Protein AF-0000000072555879 (afdb_homodimer)

Radius of gyration: 34.93 Å; Cα contacts (8 Å, |Δi|>4): 2465; chains: 2; bounding box: 79×106×118 Å

InterPro domains:
  IPR001466 Beta-lactamase-related [PF00144] (49-403)
  IPR012338 Beta-lactamase/transpeptidase-like [G3DSA:3.40.710.10] (32-412)
  IPR012338 Beta-lactamase/transpeptidase-like [SSF56601] (40-394)
  IPR050491 Beta-lactamase AmpC-like [PTHR46825] (32-427)

Secondary structure (DSSP, 8-state):
---------------------PPPPPPPPHHHHHHHHHHHHTHHHHHHHHHHHT-SEEEEEEEETTEEEEEEEEE-SBTTTTBPP-TT-BEE-GGGHHHHHHHHHHHHHHTTS--TTS-GGGT-TT---SS-GGGGGT--HHHHHTT-S-B---GGGTB-GGG-BSS-GGGHHHHHHHPPBSS-TTSS----HHHHHHHHHHHHHHHTS-HHHHHIIIIIHHHT-TT-BS-GGGS-TT-BPPPEEE-SSTT--EEE-------TTSTTHHHH--EE-HHHHHHHHHHHHGGG--SSSPPSSTTHHHHTS--EEEEE-SS-EEEE-SSSEEEESSEE--TTSSHHHH-SSPPEE-TTSPP-EEEEEEEEETTEEEEEEEEGGGTEEEEEEESEEBSB-HHHHHHHHHHHHHH----SSS--------HHHHHHHHHHHHHHHHHHHHHHHTT-BTTSPPPPGGGT-EEEEETTSS-EEEEEEE--SSS--EEEEEETT-GGG-EEEEEEETTEEE----HHHHHHTT--S--GGGGEEEEEEE-TTS-EEEEEE---TTSSS-EEEEE---/-----------------------PPPPPPHHHHHHHHHHHHTHHHHHHHHHHHT-SEEEEEEEETTEEEEEEEEE-SBTTTTBPP-TT-BEE-GGGHHHHHHHHHHHHHHTTS--TTS-GGGT-TT---SS-GGGGGT--HHHHHTT-S-B---GGGTB-GGG-BSS-GGGHHHHHHHPPBSS-TTSS----HHHHHHHHHHHHHHHTS-HHHHHIIIIIHHHT-TT-BS-GGGS-TT-BPPPEEEPSSTT--EEE-------TTSTTHHHH--EE-HHHHHHHHHHHHGGG--SSSPPSSTTHHHHTS--EEEEE-SS-EEEE-SSSEEEESSEE--TTSSHHHH-SSPPEE-TTSPP-EEEEEEEEETTEEEEEEEEGGGTEEEEEEESEEBSB-HHHHHHHHHHHHHH----SSS--------HHHHHHHHHHHHHHHHHHHHHHHTT-BTTSPPPPGGGT-EEEEETTSS-EEEEEEE--SSS--EEEEEETT-GGG-EEEEEEETTEEE----HHHHHHTT--S--GGGGEEEEEEE-TTS-EEEEEE---TTSSS-EEEEE---

Structure (mmCIF, N/CA/C/O backbone):
data_AF-0000000072555879-model_v1
#
loop_
_entity.id
_entity.type
_entity.pdbx_description
1 polymer 'Predicted protein'
#
loop_
_atom_site.group_PDB
_atom_site.id
_atom_site.type_symbol
_atom_site.label_atom_id
_atom_site.label_alt_id
_atom_site.label_comp_id
_atom_site.label_asym_id
_atom_site.label_entity_id
_atom_site.label_seq_id
_atom_site.pdbx_PDB_ins_code
_atom_site.Cartn_x
_atom_site.Cartn_y
_atom_site.Cartn_z
_atom_site.occupancy
_atom_site.B_iso_or_equiv
_atom_site.auth_seq_id
_atom_site.auth_comp_id
_atom_site.auth_asym_id
_atom_site.auth_atom_id
_atom_site.pdbx_PDB_model_num
ATOM 1 N N . MET A 1 1 ? -1.188 52.125 -61.938 1 17.84 1 MET A N 1
ATOM 2 C CA . MET A 1 1 ? -2.295 52.781 -61.25 1 17.84 1 MET A CA 1
ATOM 3 C C . MET A 1 1 ? -2.75 51.938 -60.062 1 17.84 1 MET A C 1
ATOM 5 O O . MET A 1 1 ? -3.596 52.406 -59.281 1 17.84 1 MET A O 1
ATOM 9 N N . LEU A 1 2 ? -2.625 50.625 -60 1 20.75 2 LEU A N 1
ATOM 10 C CA . LEU A 1 2 ? -3.688 49.75 -59.5 1 20.75 2 LEU A CA 1
ATOM 11 C C . LEU A 1 2 ? -3.865 49.906 -58 1 20.75 2 LEU A C 1
ATOM 13 O O . LEU A 1 2 ? -2.951 49.594 -57.25 1 20.75 2 LEU A O 1
ATOM 17 N N . LEU A 1 3 ? -4.812 50.75 -57.688 1 19.06 3 LEU A N 1
ATOM 18 C CA . LEU A 1 3 ? -5.301 51.375 -56.469 1 19.06 3 LEU A CA 1
ATOM 19 C C . LEU A 1 3 ? -5.668 50.344 -55.438 1 19.06 3 LEU A C 1
ATOM 21 O O . LEU A 1 3 ? -5.82 49.156 -55.75 1 19.06 3 LEU A O 1
ATOM 25 N N . SER A 1 4 ? -6.668 50.656 -54.438 1 18.75 4 SER A N 1
ATOM 26 C CA . SER A 1 4 ? -6.957 50.938 -53.031 1 18.75 4 SER A CA 1
ATOM 27 C C . SER A 1 4 ? -7.91 49.875 -52.438 1 18.75 4 SER A C 1
ATOM 29 O O . SER A 1 4 ? -8.297 49.969 -51.281 1 18.75 4 SER A O 1
ATOM 31 N N . SER A 1 5 ? -8.641 49.094 -53.219 1 19.55 5 SER A N 1
ATOM 32 C CA . SER A 1 5 ? -10.023 48.844 -52.812 1 19.55 5 SER A CA 1
ATOM 33 C C . SER A 1 5 ? -10.086 47.969 -51.562 1 19.55 5 SER A C 1
ATOM 35 O O . SER A 1 5 ? -9.664 46.812 -51.594 1 19.55 5 SER A O 1
ATOM 37 N N . VAL A 1 6 ? -9.977 48.656 -50.344 1 21.66 6 VAL A N 1
ATOM 38 C CA . VAL A 1 6 ? -9.914 48.156 -48.969 1 21.66 6 VAL A CA 1
ATOM 39 C C . VAL A 1 6 ? -11.258 47.562 -48.594 1 21.66 6 VAL A C 1
ATOM 41 O O . VAL A 1 6 ? -12.281 48.25 -48.594 1 21.66 6 VAL A O 1
ATOM 44 N N . PHE A 1 7 ? -11.57 46.25 -49 1 20.53 7 PHE A N 1
ATOM 45 C CA . PHE A 1 7 ? -12.82 45.5 -48.938 1 20.53 7 PHE A CA 1
ATOM 46 C C . PHE A 1 7 ? -13.406 45.5 -47.531 1 20.53 7 PHE A C 1
ATOM 48 O O . PHE A 1 7 ? -12.719 45.156 -46.562 1 20.53 7 PHE A O 1
ATOM 55 N N . SER A 1 8 ? -14.398 46.344 -47.188 1 19.05 8 SER A N 1
ATOM 56 C CA . SER A 1 8 ? -15.156 46.656 -46 1 19.05 8 SER A CA 1
ATOM 57 C C . SER A 1 8 ? -16 45.469 -45.531 1 19.05 8 SER A C 1
ATOM 59 O O . SER A 1 8 ? -17.078 45.219 -46.094 1 19.05 8 SER A O 1
ATOM 61 N N . LEU A 1 9 ? -15.555 44.281 -45.5 1 21.89 9 LEU A N 1
ATOM 62 C CA . LEU A 1 9 ? -16.5 43.188 -45.25 1 21.89 9 LEU A CA 1
ATOM 63 C C . LEU A 1 9 ? -17.25 43.406 -43.938 1 21.89 9 LEU A C 1
ATOM 65 O O . LEU A 1 9 ? -16.625 43.469 -42.875 1 21.89 9 LEU A O 1
ATOM 69 N N . LEU A 1 10 ? -18.375 44.094 -43.969 1 21.25 10 LEU A N 1
ATOM 70 C CA . LEU A 1 10 ? -19.359 44.406 -42.906 1 21.25 10 LEU A CA 1
ATOM 71 C C . LEU A 1 10 ? -19.844 43.125 -42.219 1 21.25 10 LEU A C 1
ATOM 73 O O . LEU A 1 10 ? -20.328 42.219 -42.875 1 21.25 10 LEU A O 1
ATOM 77 N N . ALA A 1 11 ? -19.469 42.812 -40.969 1 25.5 11 ALA A N 1
ATOM 78 C CA . ALA A 1 11 ? -19.688 41.75 -40 1 25.5 11 ALA A CA 1
ATOM 79 C C . ALA A 1 11 ? -21.141 41.719 -39.531 1 25.5 11 ALA A C 1
ATOM 81 O O . ALA A 1 11 ? -21.594 42.625 -38.812 1 25.5 11 ALA A O 1
ATOM 82 N N . ALA A 1 12 ? -22.062 41.375 -40.406 1 24.34 12 ALA A N 1
ATOM 83 C CA . ALA A 1 12 ? -23.453 41.375 -39.969 1 24.34 12 ALA A CA 1
ATOM 84 C C . ALA A 1 12 ? -23.609 40.594 -38.656 1 24.34 12 ALA A C 1
ATOM 86 O O . ALA A 1 12 ? -23.188 39.438 -38.562 1 24.34 12 ALA A O 1
ATOM 87 N N . ALA A 1 13 ? -23.875 41.25 -37.562 1 27.56 13 ALA A N 1
ATOM 88 C CA . ALA A 1 13 ? -24.141 40.938 -36.188 1 27.56 13 ALA A CA 1
ATOM 89 C C . ALA A 1 13 ? -25.406 40.094 -36.062 1 27.56 13 ALA A C 1
ATOM 91 O O . ALA A 1 13 ? -26.531 40.594 -36.188 1 27.56 13 ALA A O 1
ATOM 92 N N . GLN A 1 14 ? -25.422 38.906 -36.719 1 25.31 14 GLN A N 1
ATOM 93 C CA . GLN A 1 14 ? -26.688 38.219 -36.562 1 25.31 14 GLN A CA 1
ATOM 94 C C . GLN A 1 14 ? -27.109 38.094 -35.125 1 25.31 14 GLN A C 1
ATOM 96 O O . GLN A 1 14 ? -26.297 37.781 -34.25 1 25.31 14 GLN A O 1
ATOM 101 N N . GLN A 1 15 ? -28.062 38.75 -34.75 1 21.88 15 GLN A N 1
ATOM 102 C CA . GLN A 1 15 ? -28.734 38.812 -33.469 1 21.88 15 GLN A CA 1
ATOM 103 C C . GLN A 1 15 ? -29.094 37.406 -32.969 1 21.88 15 GLN A C 1
ATOM 105 O O . GLN A 1 15 ? -29.844 36.688 -33.625 1 21.88 15 GLN A O 1
ATOM 110 N N . ILE A 1 16 ? -28.234 36.719 -32.375 1 28.53 16 ILE A N 1
ATOM 111 C CA . ILE A 1 16 ? -28.516 35.375 -31.844 1 28.53 16 ILE A CA 1
ATOM 112 C C . ILE A 1 16 ? -29.719 35.438 -30.891 1 28.53 16 ILE A C 1
ATOM 114 O O . ILE A 1 16 ? -29.719 36.219 -29.938 1 28.53 16 ILE A O 1
ATOM 118 N N . PRO A 1 17 ? -30.812 35 -31.375 1 29.86 17 PRO A N 1
ATOM 119 C CA . PRO A 1 17 ? -32 35.094 -30.516 1 29.86 17 PRO A CA 1
ATOM 120 C C . PRO A 1 17 ? -31.734 34.625 -29.078 1 29.86 17 PRO A C 1
ATOM 122 O O . PRO A 1 17 ? -30.828 33.812 -28.859 1 29.86 17 PRO A O 1
ATOM 125 N N . LEU A 1 18 ? -32.188 35.281 -28.047 1 29.58 18 LEU A N 1
ATOM 126 C CA . LEU A 1 18 ? -32.125 35.062 -26.609 1 29.58 18 LEU A CA 1
ATOM 127 C C . LEU A 1 18 ? -32.625 33.656 -26.266 1 29.58 18 LEU A C 1
ATOM 129 O O . LEU A 1 18 ? -33.688 33.25 -26.719 1 29.58 18 LEU A O 1
ATOM 133 N N . PRO A 1 19 ? -31.797 32.688 -26.078 1 31.92 19 PRO A N 1
ATOM 134 C CA . PRO A 1 19 ? -32.406 31.359 -25.875 1 31.92 19 PRO A CA 1
ATOM 135 C C . PRO A 1 19 ? -33.531 31.391 -24.828 1 31.92 19 PRO A C 1
ATOM 137 O O . PRO A 1 19 ? -33.562 32.25 -23.969 1 31.92 19 PRO A O 1
ATOM 140 N N . PRO A 1 20 ? -34.562 30.719 -25.141 1 35.12 20 PRO A N 1
ATOM 141 C CA . PRO A 1 20 ? -35.75 30.766 -24.281 1 35.12 20 PRO A CA 1
ATOM 142 C C . PRO A 1 20 ? -35.438 30.562 -22.797 1 35.12 20 PRO A C 1
ATOM 144 O O . PRO A 1 20 ? -34.375 30.016 -22.484 1 35.12 20 PRO A O 1
ATOM 147 N N . HIS A 1 21 ? -36.156 31.172 -21.891 1 32.62 21 HIS A N 1
ATOM 148 C CA . HIS A 1 21 ? -36.094 3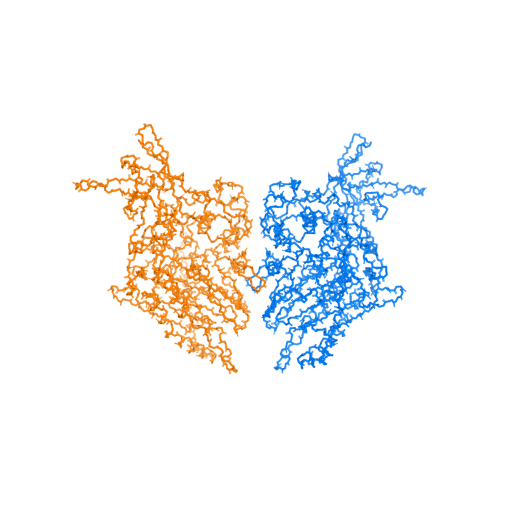1.156 -20.422 1 32.62 21 HIS A CA 1
ATOM 149 C C . HIS A 1 21 ? -35.969 29.734 -19.891 1 32.62 21 HIS A C 1
ATOM 151 O O . HIS A 1 21 ? -36.656 28.828 -20.328 1 32.62 21 HIS A O 1
ATOM 157 N N . PRO A 1 22 ? -34.812 29.359 -19.469 1 34.16 22 PRO A N 1
ATOM 158 C CA . PRO A 1 22 ? -34.719 27.953 -19.062 1 34.16 22 PRO A CA 1
ATOM 159 C C . PRO A 1 22 ? -35.844 27.516 -18.141 1 34.16 22 PRO A C 1
ATOM 161 O O . PRO A 1 22 ? -36.438 28.328 -17.422 1 34.16 22 PRO A O 1
ATOM 164 N N . PRO A 1 23 ? -36.5 26.422 -18.453 1 38.91 23 PRO A N 1
ATOM 165 C CA . PRO A 1 23 ? -37.688 26.062 -17.656 1 38.91 23 PRO A CA 1
ATOM 166 C C . PRO A 1 23 ? -37.438 26.125 -16.156 1 38.91 23 PRO A C 1
ATOM 168 O O . PRO A 1 23 ? -36.281 26.062 -15.719 1 38.91 23 PRO A O 1
ATOM 171 N N . PRO A 1 24 ? -38.406 26.453 -15.312 1 35.84 24 PRO A N 1
ATOM 172 C CA . PRO A 1 24 ? -38.281 26.578 -13.859 1 35.84 24 PRO A CA 1
ATOM 173 C C . PRO A 1 24 ? -37.562 25.375 -13.234 1 35.84 24 PRO A C 1
ATOM 175 O O . PRO A 1 24 ? -37.562 24.281 -13.797 1 35.84 24 PRO A O 1
ATOM 178 N N . PRO A 1 25 ? -36.625 25.594 -12.32 1 36.44 25 PRO A N 1
ATOM 179 C CA . PRO A 1 25 ? -35.844 24.516 -11.719 1 36.44 25 PRO A CA 1
ATOM 180 C C . PRO A 1 25 ? -36.75 23.344 -11.266 1 36.44 25 PRO A C 1
ATOM 182 O O . PRO A 1 25 ? -37.844 23.562 -10.797 1 36.44 25 PRO A O 1
ATOM 185 N N . GLU A 1 26 ? -36.531 22.219 -11.812 1 40 26 GLU A N 1
ATOM 186 C CA . GLU A 1 26 ? -37.312 21.031 -11.453 1 40 26 GLU A CA 1
ATOM 187 C C . GLU A 1 26 ? -37.375 20.859 -9.938 1 40 26 GLU A C 1
ATOM 189 O O . GLU A 1 26 ? -36.438 21.219 -9.219 1 40 26 GLU A O 1
ATOM 194 N N . PRO A 1 27 ? -38.469 20.562 -9.25 1 38.12 27 PRO A N 1
ATOM 195 C CA . PRO A 1 27 ? -38.625 20.344 -7.812 1 38.12 27 PRO A CA 1
ATOM 196 C C . PRO A 1 27 ? -37.625 19.344 -7.242 1 38.12 27 PRO A C 1
ATOM 198 O O . PRO A 1 27 ? -37.25 18.391 -7.93 1 38.12 27 PRO A O 1
ATOM 201 N N . VAL A 1 28 ? -36.875 19.625 -6.125 1 46.84 28 VAL A N 1
ATOM 202 C CA . VAL A 1 28 ? -35.969 18.781 -5.359 1 46.84 28 VAL A CA 1
ATOM 203 C C . VAL A 1 28 ? -36.594 17.422 -5.082 1 46.84 28 VAL A C 1
ATOM 205 O O . VAL A 1 28 ? -37.719 17.359 -4.574 1 46.84 28 VAL A O 1
ATOM 208 N N . PRO A 1 29 ? -36.031 16.375 -5.52 1 52.34 29 PRO A N 1
ATOM 209 C CA . PRO A 1 29 ? -36.656 15.086 -5.211 1 52.34 29 PRO A CA 1
ATOM 210 C C . PRO A 1 29 ? -36.875 14.891 -3.715 1 52.34 29 PRO A C 1
ATOM 212 O O . PRO A 1 29 ? -36.188 15.469 -2.891 1 52.34 29 PRO A O 1
ATOM 215 N N . SER A 1 30 ? -38 14.32 -3.199 1 51.28 30 SER A N 1
ATOM 216 C CA . SER A 1 30 ? -38.5 14.031 -1.856 1 51.28 30 SER A CA 1
ATOM 217 C C . SER A 1 30 ? -37.375 13.539 -0.948 1 51.28 30 SER A C 1
ATOM 219 O O . SER A 1 30 ? -37.312 13.914 0.224 1 51.28 30 SER A O 1
ATOM 221 N N . THR A 1 31 ? -36.375 12.812 -1.426 1 58.66 31 THR A N 1
ATOM 222 C CA . THR A 1 31 ? -35.281 12.273 -0.656 1 58.66 31 THR A CA 1
ATOM 223 C C . THR A 1 31 ? -34.312 13.391 -0.232 1 58.66 31 THR A C 1
ATOM 225 O O . THR A 1 31 ? -33.75 13.336 0.857 1 58.66 31 THR A O 1
ATOM 228 N N . THR A 1 32 ? -34.281 14.422 -0.959 1 67.88 32 THR A N 1
ATOM 229 C CA . THR A 1 32 ? -33.406 15.555 -0.649 1 67.88 32 THR A CA 1
ATOM 230 C C . THR A 1 32 ? -34 16.375 0.497 1 67.88 32 THR A C 1
ATOM 232 O O . THR A 1 32 ? -33.25 16.828 1.377 1 67.88 32 THR A O 1
ATOM 235 N N . SER A 1 33 ? -35.281 16.422 0.533 1 73.19 33 SER A N 1
ATOM 236 C CA . SER A 1 33 ? -35.906 17.203 1.582 1 73.19 33 SER A CA 1
ATOM 237 C C . SER A 1 33 ? -35.75 16.547 2.947 1 73.19 33 SER A C 1
ATOM 239 O O . SER A 1 33 ? -35.5 17.234 3.945 1 73.19 33 SER A O 1
ATOM 241 N N . THR A 1 34 ? -35.75 15.25 2.885 1 84.75 34 THR A N 1
ATOM 242 C CA . THR A 1 34 ? -35.594 14.523 4.141 1 84.75 34 THR A CA 1
ATOM 243 C C . THR A 1 34 ? -34.156 14.641 4.672 1 84.75 34 THR A C 1
ATOM 245 O O . THR A 1 34 ? -33.969 14.844 5.871 1 84.75 34 THR A O 1
ATOM 248 N N . LEU A 1 35 ? -33.25 14.617 3.824 1 90.75 35 LEU A N 1
ATOM 249 C CA . LEU A 1 35 ? -31.844 14.742 4.23 1 90.75 35 LEU A CA 1
ATOM 250 C C . LEU A 1 35 ? -31.562 16.156 4.738 1 90.75 35 LEU A C 1
ATOM 252 O O . LEU A 1 35 ? -30.859 16.328 5.738 1 90.75 35 LEU A O 1
ATOM 256 N N . GLN A 1 36 ? -32.094 17.156 4.078 1 92.69 36 GLN A N 1
ATOM 257 C CA . GLN A 1 36 ? -31.938 18.531 4.512 1 92.69 36 GLN A CA 1
ATOM 258 C C . GLN A 1 36 ? -32.5 18.734 5.918 1 92.69 36 GLN A C 1
ATOM 260 O O . GLN A 1 36 ? -31.875 19.422 6.742 1 92.69 36 GLN A O 1
ATOM 265 N N . ASN A 1 37 ? -33.625 18.172 6.133 1 91.88 37 ASN A N 1
ATOM 266 C CA . ASN A 1 37 ? -34.219 18.266 7.457 1 91.88 37 ASN A CA 1
ATOM 267 C C . ASN A 1 37 ? -33.344 17.609 8.523 1 91.88 37 ASN A C 1
ATOM 269 O O . ASN A 1 37 ? -33.188 18.156 9.617 1 91.88 37 ASN A O 1
ATOM 273 N N . ARG A 1 38 ? -32.844 16.531 8.148 1 92.75 38 ARG A N 1
ATOM 274 C CA . ARG A 1 38 ? -31.969 15.82 9.102 1 92.75 38 ARG A CA 1
ATOM 275 C C . ARG A 1 38 ? -30.703 16.609 9.383 1 92.75 38 ARG A C 1
ATOM 277 O O . ARG A 1 38 ? -30.203 16.625 10.508 1 92.75 38 ARG A O 1
ATOM 284 N N . LEU A 1 39 ? -30.172 17.219 8.406 1 95.56 39 LEU A N 1
ATOM 285 C CA . LEU A 1 39 ? -28.984 18.062 8.578 1 95.56 39 LEU A CA 1
ATOM 286 C C . LEU A 1 39 ? -29.297 19.25 9.484 1 95.56 39 LEU A C 1
ATOM 288 O O . LEU A 1 39 ? -28.484 19.594 10.352 1 95.56 39 LEU A O 1
ATOM 292 N N . ASN A 1 40 ? -30.453 19.781 9.297 1 94.75 40 ASN A N 1
ATOM 293 C CA . ASN A 1 40 ? -30.859 20.891 10.148 1 94.75 40 ASN A CA 1
ATOM 294 C C . ASN A 1 40 ? -31.047 20.453 11.602 1 94.75 40 ASN A C 1
ATOM 296 O O . ASN A 1 40 ? -30.766 21.219 12.523 1 94.75 40 ASN A O 1
ATOM 300 N N . GLN A 1 41 ? -31.484 19.25 11.75 1 93.38 41 GLN A N 1
ATOM 301 C CA . GLN A 1 41 ? -31.703 18.719 13.094 1 93.38 41 GLN A CA 1
ATOM 302 C C . GLN A 1 41 ? -30.391 18.484 13.82 1 93.38 41 GLN A C 1
ATOM 304 O O . GLN A 1 41 ? -30.375 18.312 15.039 1 93.38 41 GLN A O 1
ATOM 309 N N . ALA A 1 42 ? -29.297 18.469 13.086 1 95.12 42 ALA A N 1
ATOM 310 C CA . ALA A 1 42 ? -28 18.25 13.695 1 95.12 42 ALA A CA 1
ATOM 311 C C . ALA A 1 42 ? -27.406 19.562 14.227 1 95.12 42 ALA A C 1
ATOM 313 O O . ALA A 1 42 ? -26.406 19.547 14.938 1 95.12 42 ALA A O 1
ATOM 314 N N . LEU A 1 43 ? -28.016 20.719 13.953 1 96.75 43 LEU A N 1
ATOM 315 C CA . LEU A 1 43 ? -27.453 22.031 14.234 1 96.75 43 LEU A CA 1
ATOM 316 C C . LEU A 1 43 ? -27.297 22.25 15.734 1 96.75 43 LEU A C 1
ATOM 318 O O . LEU A 1 43 ? -26.297 22.828 16.188 1 96.75 43 LEU A O 1
ATOM 322 N N . PRO A 1 44 ? -28.266 21.781 16.609 1 96.62 44 PRO A N 1
ATOM 323 C CA . PRO A 1 44 ? -28.047 21.938 18.047 1 96.62 44 PRO A CA 1
ATOM 324 C C . PRO A 1 44 ? -26.797 21.234 18.547 1 96.62 44 PRO A C 1
ATOM 326 O O . PRO A 1 44 ? -26.062 21.766 19.391 1 96.62 44 PRO A O 1
ATOM 329 N N . GLN A 1 45 ? -26.562 20.062 18.031 1 97 45 GLN A N 1
ATOM 330 C CA . GLN A 1 45 ? -25.344 19.344 18.406 1 97 45 GLN A CA 1
ATOM 331 C C . GLN A 1 45 ? -24.109 20.094 17.922 1 97 45 GLN A C 1
ATOM 333 O O . GLN A 1 45 ? -23.078 20.125 18.609 1 97 45 GLN A O 1
ATOM 338 N N . ILE A 1 46 ? -24.188 20.609 16.75 1 98.25 46 ILE A N 1
ATOM 339 C CA . ILE A 1 46 ? -23.078 21.375 16.172 1 98.25 46 ILE A CA 1
ATOM 340 C C . ILE A 1 46 ? -22.781 22.594 17.031 1 98.25 46 ILE A C 1
ATOM 342 O O . ILE A 1 46 ? -21.625 22.922 17.297 1 98.25 46 ILE A O 1
ATOM 346 N N . GLN A 1 47 ? -23.812 23.219 17.531 1 97.94 47 GLN A N 1
ATOM 347 C CA . GLN A 1 47 ? -23.656 24.359 18.422 1 97.94 47 GLN A CA 1
ATOM 348 C C . GLN A 1 47 ? -23 23.938 19.734 1 97.94 47 GLN A C 1
ATOM 350 O O . GLN A 1 47 ? -22.172 24.672 20.281 1 97.94 47 GLN A O 1
ATOM 355 N N . ALA A 1 48 ? -23.391 22.812 20.203 1 98.06 48 ALA A N 1
ATOM 356 C CA . ALA A 1 48 ? -22.781 22.297 21.422 1 98.06 48 ALA A CA 1
ATOM 357 C C . ALA A 1 48 ? -21.281 22.031 21.219 1 98.06 48 ALA A C 1
ATOM 359 O O . ALA A 1 48 ? -20.469 22.344 22.094 1 98.06 48 ALA A O 1
ATOM 360 N N . LEU A 1 49 ? -20.969 21.438 20.094 1 98.31 49 LEU A N 1
ATOM 361 C CA . LEU A 1 49 ? -19.562 21.172 19.781 1 98.31 49 LEU A CA 1
ATOM 362 C C . LEU A 1 49 ? -18.766 22.453 19.672 1 98.31 49 LEU A C 1
ATOM 364 O O . LEU A 1 49 ? -17.609 22.516 20.109 1 98.31 49 LEU A O 1
ATOM 368 N N . LYS A 1 50 ? -19.328 23.5 19.016 1 97.88 50 LYS A N 1
ATOM 369 C CA . LYS A 1 50 ? -18.703 24.812 18.953 1 97.88 50 LYS A CA 1
ATOM 370 C C . LYS A 1 50 ? -18.406 25.344 20.344 1 97.88 50 LYS A C 1
ATOM 372 O O . LYS A 1 50 ? -17.312 25.859 20.594 1 97.88 50 LYS A O 1
ATOM 377 N N . ARG A 1 51 ? -19.375 25.203 21.281 1 96.5 51 ARG A N 1
ATOM 378 C CA . ARG A 1 51 ? -19.219 25.688 22.641 1 96.5 51 ARG A CA 1
ATOM 379 C C . ARG A 1 51 ? -18.141 24.906 23.391 1 96.5 51 ARG A C 1
ATOM 381 O O . ARG A 1 51 ? -17.328 25.5 24.109 1 96.5 51 ARG A O 1
ATOM 388 N N . ILE A 1 52 ? -18.156 23.625 23.188 1 96.56 52 ILE A N 1
ATOM 389 C CA . ILE A 1 52 ? -17.188 22.766 23.875 1 96.56 52 ILE A CA 1
ATOM 390 C C . ILE A 1 52 ? -15.773 23.156 23.453 1 96.56 52 ILE A C 1
ATOM 392 O O . ILE A 1 52 ? -14.875 23.234 24.281 1 96.56 52 ILE A O 1
ATOM 396 N N . GLY A 1 53 ? -15.594 23.453 22.188 1 96.31 53 GLY A N 1
ATOM 397 C CA . GLY A 1 53 ? -14.273 23.781 21.672 1 96.31 53 GLY A CA 1
ATOM 398 C C . GLY A 1 53 ? -13.906 25.25 21.891 1 96.31 53 GLY A C 1
ATOM 399 O O . GLY A 1 53 ? -12.734 25.609 21.812 1 96.31 53 GLY A O 1
ATOM 400 N N . GLY A 1 54 ? -14.898 26.078 22.125 1 96.44 54 GLY A N 1
ATOM 401 C CA . GLY A 1 54 ? -14.672 27.516 22.203 1 96.44 54 GLY A CA 1
ATOM 402 C C . GLY A 1 54 ? -14.383 28.141 20.859 1 96.44 54 GLY A C 1
ATOM 403 O O . GLY A 1 54 ? -13.648 29.125 20.781 1 96.44 54 GLY A O 1
ATOM 404 N N . THR A 1 55 ? -14.93 27.594 19.828 1 96.94 55 THR A N 1
ATOM 405 C CA . THR A 1 55 ? -14.625 28.016 18.469 1 96.94 55 THR A CA 1
ATOM 406 C C . THR A 1 55 ? -15.266 29.375 18.156 1 96.94 55 THR A C 1
ATOM 408 O O . THR A 1 55 ? -16.453 29.562 18.391 1 96.94 55 THR A O 1
ATOM 411 N N . ALA A 1 56 ? -14.547 30.281 17.594 1 96.69 56 ALA A N 1
ATOM 412 C CA . ALA A 1 56 ? -15 31.641 17.312 1 96.69 56 ALA A CA 1
ATOM 413 C C . ALA A 1 56 ? -16.031 31.672 16.188 1 96.69 56 ALA A C 1
ATOM 415 O O . ALA A 1 56 ? -17.078 32.312 16.312 1 96.69 56 ALA A O 1
ATOM 416 N N . GLY A 1 57 ? -15.672 31.109 15.141 1 97.31 57 GLY A N 1
ATOM 417 C CA . GLY A 1 57 ? -16.547 31.078 13.977 1 97.31 57 GLY A CA 1
ATOM 418 C C . GLY A 1 57 ? -16.453 29.781 13.203 1 97.31 57 GLY A C 1
ATOM 419 O O . GLY A 1 57 ? -15.391 29.156 13.148 1 97.31 57 GLY A O 1
ATOM 420 N N . ILE A 1 58 ? -17.594 29.359 12.625 1 98.06 58 ILE A N 1
ATOM 421 C CA . ILE A 1 58 ? -17.688 28.156 11.82 1 98.06 58 ILE A CA 1
ATOM 422 C C . ILE A 1 58 ? -18.484 28.438 10.555 1 98.06 58 ILE A C 1
ATOM 424 O O . ILE A 1 58 ? -19.547 29.062 10.609 1 98.06 58 ILE A O 1
ATOM 428 N N . SER A 1 59 ? -17.984 28.094 9.43 1 98.62 59 SER A N 1
ATOM 429 C CA . SER A 1 59 ? -18.734 28.047 8.18 1 98.62 59 SER A CA 1
ATOM 430 C C . SER A 1 59 ? -18.891 26.625 7.672 1 98.62 59 SER A C 1
ATOM 432 O O . SER A 1 59 ? -17.922 25.875 7.59 1 98.62 59 SER A O 1
ATOM 434 N N . ILE A 1 60 ? -20.141 26.219 7.359 1 98.56 60 ILE A N 1
ATOM 435 C CA . ILE A 1 60 ? -20.438 24.844 7.004 1 98.56 60 ILE A CA 1
ATOM 436 C C . ILE A 1 60 ? -21.172 24.797 5.664 1 98.56 60 ILE A C 1
ATOM 438 O O . ILE A 1 60 ? -22.047 25.625 5.402 1 98.56 60 ILE A O 1
ATOM 442 N N . GLY A 1 61 ? -20.766 23.906 4.836 1 98.56 61 GLY A N 1
ATOM 443 C CA . GLY A 1 61 ? -21.5 23.562 3.625 1 98.56 61 GLY A CA 1
ATOM 444 C C . GLY A 1 61 ? -21.594 22.062 3.385 1 98.56 61 GLY A C 1
ATOM 445 O O . GLY A 1 61 ? -20.625 21.328 3.633 1 98.56 61 GLY A O 1
ATOM 446 N N . VAL A 1 62 ? -22.781 21.609 2.947 1 98.5 62 VAL A N 1
ATOM 447 C CA . VAL A 1 62 ? -23 20.219 2.553 1 98.5 62 VAL A CA 1
ATOM 448 C C . VAL A 1 62 ? -23.75 20.188 1.224 1 98.5 62 VAL A C 1
ATOM 450 O O . VAL A 1 62 ? -24.75 20.875 1.046 1 98.5 62 VAL A O 1
ATOM 453 N N . THR A 1 63 ? -23.266 19.438 0.316 1 97.94 63 THR A N 1
ATOM 454 C CA . THR A 1 63 ? -23.984 19.203 -0.927 1 97.94 63 THR A CA 1
ATOM 455 C C . THR A 1 63 ? -24.25 17.719 -1.118 1 97.94 63 THR A C 1
ATOM 457 O O . THR A 1 63 ? -23.562 16.875 -0.534 1 97.94 63 THR A O 1
ATOM 460 N N . SER A 1 64 ? -25.234 17.391 -1.82 1 95.38 64 SER A N 1
ATOM 461 C CA . SER A 1 64 ? -25.516 16.078 -2.41 1 95.38 64 SER A CA 1
ATOM 462 C C . SER A 1 64 ? -25.969 16.219 -3.859 1 95.38 64 SER A C 1
ATOM 464 O O . SER A 1 64 ? -26.844 17.016 -4.168 1 95.38 64 SER A O 1
ATOM 466 N N . HIS A 1 65 ? -25.359 15.477 -4.762 1 92.62 65 HIS A N 1
ATOM 467 C CA . HIS A 1 65 ? -25.641 15.547 -6.188 1 92.62 65 HIS A CA 1
ATOM 468 C C . HIS A 1 65 ? -25.656 17 -6.676 1 92.62 65 HIS A C 1
ATOM 470 O O . HIS A 1 65 ? -26.578 17.406 -7.371 1 92.62 65 HIS A O 1
ATOM 476 N N . ASN A 1 66 ? -24.766 17.734 -6.16 1 91 66 ASN A N 1
ATOM 477 C CA . ASN A 1 66 ? -24.5 19.109 -6.582 1 91 66 ASN A CA 1
ATOM 478 C C . ASN A 1 66 ? -25.562 20.078 -6.09 1 91 66 ASN A C 1
ATOM 480 O O . ASN A 1 66 ? -25.656 21.203 -6.57 1 91 66 ASN A O 1
ATOM 484 N N . HIS A 1 67 ? -26.375 19.625 -5.188 1 94.88 67 HIS A N 1
ATOM 485 C CA . HIS A 1 67 ? -27.344 20.5 -4.551 1 94.88 67 HIS A CA 1
ATOM 486 C C . HIS A 1 67 ? -26.906 20.875 -3.135 1 94.88 67 HIS A C 1
ATOM 488 O O . HIS A 1 67 ? -26.547 19.984 -2.346 1 94.88 67 HIS A O 1
ATOM 494 N N . VAL A 1 68 ? -26.969 22.125 -2.871 1 96.31 68 VAL A N 1
ATOM 495 C CA . VAL A 1 68 ? -26.594 22.578 -1.539 1 96.31 68 VAL A CA 1
ATOM 496 C C . VAL A 1 68 ? -27.703 22.234 -0.543 1 96.31 68 VAL A C 1
ATOM 498 O O . VAL A 1 68 ? -28.844 22.688 -0.693 1 96.31 68 VAL A O 1
ATOM 501 N N . LEU A 1 69 ? -27.406 21.5 0.415 1 96.88 69 LEU A N 1
ATOM 502 C CA . LEU A 1 69 ? -28.375 21.062 1.409 1 96.88 69 LEU A CA 1
ATOM 503 C C . LEU A 1 69 ? -28.25 21.859 2.697 1 96.88 69 LEU A C 1
ATOM 505 O O . LEU A 1 69 ? -29.219 22.016 3.443 1 96.88 69 LEU A O 1
ATOM 509 N N . LEU A 1 70 ? -27.047 22.219 3.016 1 96.56 70 LEU A N 1
ATOM 510 C CA . LEU A 1 70 ? -26.75 23 4.207 1 96.56 70 LEU A CA 1
ATOM 511 C C . LEU A 1 70 ? -25.703 24.062 3.9 1 96.56 70 LEU A C 1
ATOM 513 O O . LEU A 1 70 ? -24.703 23.781 3.238 1 96.56 70 LEU A O 1
ATOM 517 N N . ASN A 1 71 ? -25.891 25.203 4.188 1 96.38 71 ASN A N 1
ATOM 518 C CA . ASN A 1 71 ? -25 26.359 4.145 1 96.38 71 ASN A CA 1
ATOM 519 C C . ASN A 1 71 ? -25.266 27.312 5.312 1 96.38 71 ASN A C 1
ATOM 521 O O . ASN A 1 71 ? -26.234 28.047 5.305 1 96.38 71 ASN A O 1
ATOM 525 N N . THR A 1 72 ? -24.438 27.203 6.301 1 96.31 72 THR A N 1
ATOM 526 C CA . THR A 1 72 ? -24.688 27.969 7.512 1 96.31 72 THR A CA 1
ATOM 527 C C . THR A 1 72 ? -23.391 28.469 8.125 1 96.31 72 THR A C 1
ATOM 529 O O . THR A 1 72 ? -22.312 27.938 7.832 1 96.31 72 THR A O 1
ATOM 532 N N . ASN A 1 73 ? -23.453 29.531 8.789 1 97.31 73 ASN A N 1
ATOM 533 C CA . ASN A 1 73 ? -22.359 30.156 9.531 1 97.31 73 ASN A CA 1
ATOM 534 C C . ASN A 1 73 ? -22.734 30.359 11 1 97.31 73 ASN A C 1
ATOM 536 O O . ASN A 1 73 ? -23.859 30.734 11.32 1 97.31 73 ASN A O 1
ATOM 540 N N . LEU A 1 74 ? -21.859 29.984 11.82 1 97.19 74 LEU A N 1
ATOM 541 C CA . LEU A 1 74 ? -22.047 30.141 13.258 1 97.19 74 LEU A CA 1
ATOM 542 C C . LEU A 1 74 ? -20.906 30.953 13.867 1 97.19 74 LEU A C 1
ATOM 544 O O . LEU A 1 74 ? -19.75 30.797 13.469 1 97.19 74 LEU A O 1
ATOM 548 N N . GLY A 1 75 ? -21.25 31.859 14.773 1 96.81 75 GLY A N 1
ATOM 549 C CA . GLY A 1 75 ? -20.234 32.656 15.438 1 96.81 75 GLY A CA 1
ATOM 550 C C . GLY A 1 75 ? -19.703 33.812 14.586 1 96.81 75 GLY A C 1
ATOM 551 O O . GLY A 1 75 ? -20.453 34.406 13.82 1 96.81 75 GLY A O 1
ATOM 552 N N . PHE A 1 76 ? -18.359 34.125 14.867 1 97.12 76 PHE A N 1
ATOM 553 C CA . PHE A 1 76 ? -17.844 35.344 14.281 1 97.12 76 PHE A CA 1
ATOM 554 C C . PHE A 1 76 ? -16.594 35.062 13.453 1 97.12 76 PHE A C 1
ATOM 556 O O . PHE A 1 76 ? -15.727 34.312 13.867 1 97.12 76 PHE A O 1
ATOM 563 N N . SER A 1 77 ? -16.516 35.688 12.25 1 97.19 77 SER A N 1
ATOM 564 C CA . SER A 1 77 ? -15.281 35.719 11.477 1 97.19 77 SER A CA 1
ATOM 565 C C . SER A 1 77 ? -14.312 36.75 12.031 1 97.19 77 SER A C 1
ATOM 567 O O . SER A 1 77 ? -13.109 36.688 11.797 1 97.19 77 SER A O 1
ATOM 569 N N . ASN A 1 78 ? -14.875 37.719 12.695 1 96.81 78 ASN A N 1
ATOM 570 C CA . ASN A 1 78 ? -14.188 38.781 13.406 1 96.81 78 ASN A CA 1
ATOM 571 C C . ASN A 1 78 ? -14.875 39.094 14.734 1 96.81 78 ASN A C 1
ATOM 573 O O . ASN A 1 78 ? -15.906 39.781 14.758 1 96.81 78 ASN A O 1
ATOM 577 N N . ILE A 1 79 ? -14.25 38.719 15.781 1 96 79 ILE A N 1
ATOM 578 C CA . ILE A 1 79 ? -14.883 38.844 17.094 1 96 79 ILE A CA 1
ATOM 579 C C . ILE A 1 79 ? -15 40.312 17.484 1 96 79 ILE A C 1
ATOM 581 O O . ILE A 1 79 ? -16.062 40.75 17.906 1 96 79 ILE A O 1
ATOM 585 N N . ASP A 1 80 ? -13.938 41.062 17.328 1 95 80 ASP A N 1
ATOM 586 C CA . ASP A 1 80 ? -13.898 42.469 17.781 1 95 80 ASP A CA 1
ATOM 587 C C . ASP A 1 80 ? -14.961 43.281 17.062 1 95 80 ASP A C 1
ATOM 589 O O . ASP A 1 80 ? -15.609 44.125 17.688 1 95 80 ASP A O 1
ATOM 593 N N . ARG A 1 81 ? -15.141 43 15.836 1 95.81 81 ARG A N 1
ATOM 594 C CA . ARG A 1 81 ? -16.109 43.75 15.055 1 95.81 81 ARG A CA 1
ATOM 595 C C . ARG A 1 81 ? -17.469 43.031 15.031 1 95.81 81 ARG A C 1
ATOM 597 O O . ARG A 1 81 ? -18.422 43.531 14.43 1 95.81 81 ARG A O 1
ATOM 604 N N . ARG A 1 82 ? -17.531 41.875 15.594 1 95.94 82 ARG A N 1
ATOM 605 C CA . ARG A 1 82 ? -18.75 41.062 15.648 1 95.94 82 ARG A CA 1
ATOM 606 C C . ARG A 1 82 ? -19.281 40.781 14.25 1 95.94 82 ARG A C 1
ATOM 608 O O . ARG A 1 82 ? -20.484 40.969 13.992 1 95.94 82 ARG A O 1
ATOM 615 N N . LEU A 1 83 ? -18.375 40.531 13.367 1 95.88 83 LEU A N 1
ATOM 616 C CA . LEU A 1 83 ? -18.766 40.156 12.008 1 95.88 83 LEU A CA 1
ATOM 617 C C . LEU A 1 83 ? -18.969 38.656 11.883 1 95.88 83 LEU A C 1
ATOM 619 O O . LEU A 1 83 ? -18.156 37.875 12.391 1 95.88 83 LEU A O 1
ATOM 623 N N . THR A 1 84 ? -20.062 38.281 11.234 1 95.19 84 THR A N 1
ATOM 624 C CA . THR A 1 84 ? -20.328 36.906 10.914 1 95.19 84 THR A CA 1
ATOM 625 C C . THR A 1 84 ? -19.797 36.562 9.523 1 95.19 84 THR A C 1
ATOM 627 O O . THR A 1 84 ? -19.688 37.438 8.664 1 95.19 84 THR A O 1
ATOM 630 N N . ALA A 1 85 ? -19.438 35.312 9.359 1 94.31 85 ALA A N 1
ATOM 631 C CA . ALA A 1 85 ? -19 34.844 8.039 1 94.31 85 ALA A CA 1
ATOM 632 C C . ALA A 1 85 ? -20.141 34.906 7.023 1 94.31 85 ALA A C 1
ATOM 634 O O . ALA A 1 85 ? -21.312 34.906 7.398 1 94.31 85 ALA A O 1
ATOM 635 N N . ASN A 1 86 ? -19.797 35.094 5.812 1 91.75 86 ASN A N 1
ATOM 636 C CA . ASN A 1 86 ? -20.734 35.031 4.684 1 91.75 86 ASN A CA 1
ATOM 637 C C . ASN A 1 86 ? -20.125 34.281 3.506 1 91.75 86 ASN A C 1
ATOM 639 O O . ASN A 1 86 ? -19.125 33.594 3.656 1 91.75 86 ASN A O 1
ATOM 643 N N . SER A 1 87 ? -20.766 34.312 2.377 1 87.56 87 SER A N 1
ATOM 644 C CA . SER A 1 87 ? -20.406 33.5 1.226 1 87.56 87 SER A CA 1
ATOM 645 C C . SER A 1 87 ? -19.047 33.875 0.672 1 87.56 87 SER A C 1
ATOM 647 O O . SER A 1 87 ? -18.406 33.094 -0.029 1 87.56 87 SER A O 1
ATOM 649 N N . SER A 1 88 ? -18.562 35 0.98 1 90.75 88 SER A N 1
ATOM 650 C CA . SER A 1 88 ? -17.297 35.5 0.436 1 90.75 88 SER A CA 1
ATOM 651 C C . SER A 1 88 ? -16.172 35.406 1.47 1 90.75 88 SER A C 1
ATOM 653 O O . SER A 1 88 ? -15.023 35.719 1.179 1 90.75 88 SER A O 1
ATOM 655 N N . THR A 1 89 ? -16.547 35 2.652 1 97 89 THR A N 1
ATOM 656 C CA . THR A 1 89 ? -15.516 34.875 3.674 1 97 89 THR A CA 1
ATOM 657 C C . THR A 1 89 ? -14.516 33.781 3.305 1 97 89 THR A C 1
ATOM 659 O O . THR A 1 89 ? -14.906 32.656 3.027 1 97 89 THR A O 1
ATOM 662 N N . ARG A 1 90 ? -13.281 34.25 3.246 1 97.69 90 ARG A N 1
ATOM 663 C CA . ARG A 1 90 ? -12.203 33.312 2.896 1 97.69 90 ARG A CA 1
ATOM 664 C C . ARG A 1 90 ? -11.5 32.812 4.148 1 97.69 90 ARG A C 1
ATOM 666 O O . ARG A 1 90 ? -11.414 33.5 5.156 1 97.69 90 ARG A O 1
ATOM 673 N N . TYR A 1 91 ? -11.047 31.609 4.078 1 98.06 91 TYR A N 1
ATOM 674 C CA . TYR A 1 91 ? -10.211 30.969 5.082 1 98.06 91 TYR A CA 1
ATOM 675 C C . TYR A 1 91 ? -8.906 30.469 4.465 1 98.06 91 TYR A C 1
ATOM 677 O O . TYR A 1 91 ? -8.906 29.938 3.35 1 98.06 91 TYR A O 1
ATOM 685 N N . PRO A 1 92 ? -7.715 30.688 5.129 1 97.19 92 PRO A N 1
ATOM 686 C CA . PRO A 1 92 ? -6.586 29.812 4.793 1 97.19 92 PRO A CA 1
ATOM 687 C C . PRO A 1 92 ? -6.887 28.344 5.047 1 97.19 92 PRO A C 1
ATOM 689 O O . PRO A 1 92 ? -7.145 27.953 6.188 1 97.19 92 PRO A O 1
ATOM 692 N N . ILE A 1 93 ? -6.82 27.531 4.023 1 98.12 93 ILE A N 1
ATOM 693 C CA . ILE A 1 93 ? -7.383 26.203 4.176 1 98.12 93 ILE A CA 1
ATOM 694 C C . ILE A 1 93 ? -6.273 25.203 4.516 1 98.12 93 ILE A C 1
ATOM 696 O O . ILE A 1 93 ? -6.512 24 4.582 1 98.12 93 ILE A O 1
ATOM 700 N N . ALA A 1 94 ? -5.078 25.703 4.711 1 96.75 94 ALA A N 1
ATOM 701 C CA . ALA A 1 94 ? -3.955 24.891 5.176 1 96.75 94 ALA A CA 1
ATOM 702 C C . ALA A 1 94 ? -3.828 23.609 4.355 1 96.75 94 ALA A C 1
ATOM 704 O O . ALA A 1 94 ? -3.795 23.656 3.123 1 96.75 94 ALA A O 1
ATOM 705 N N . SER A 1 95 ? -3.775 22.453 4.965 1 97.94 95 SER A N 1
ATOM 706 C CA . SER A 1 95 ? -3.428 21.188 4.324 1 97.94 95 SER A CA 1
ATOM 707 C C . SER A 1 95 ? -4.496 20.766 3.32 1 97.94 95 SER A C 1
ATOM 709 O O . SER A 1 95 ? -4.273 19.844 2.518 1 97.94 95 SER A O 1
ATOM 711 N N . LEU A 1 96 ? -5.641 21.359 3.297 1 98.75 96 LEU A N 1
ATOM 712 C CA . LEU A 1 96 ? -6.586 21.062 2.223 1 98.75 96 LEU A CA 1
ATOM 713 C C . LEU A 1 96 ? -6.02 21.5 0.873 1 98.75 96 LEU A C 1
ATOM 715 O O . LEU A 1 96 ? -6.527 21.094 -0.175 1 98.75 96 LEU A O 1
ATOM 719 N N . THR A 1 97 ? -4.98 22.266 0.921 1 98.75 97 THR A N 1
ATOM 720 C CA . THR A 1 97 ? -4.215 22.688 -0.247 1 98.75 97 THR A CA 1
ATOM 721 C C . THR A 1 97 ? -3.662 21.484 -0.998 1 98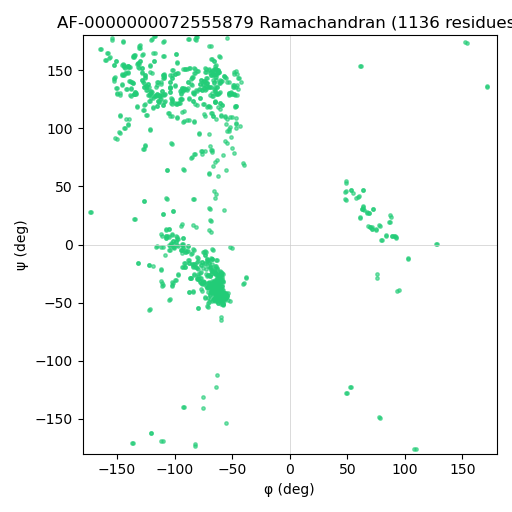.75 97 THR A C 1
ATOM 723 O O . THR A 1 97 ? -3.578 21.5 -2.229 1 98.75 97 THR A O 1
ATOM 726 N N . LYS A 1 98 ? -3.377 20.469 -0.316 1 98.81 98 LYS A N 1
ATOM 727 C CA . LYS A 1 98 ? -2.584 19.344 -0.833 1 98.81 98 LYS A CA 1
ATOM 728 C C . LYS A 1 98 ? -3.301 18.656 -1.985 1 98.81 98 LYS A C 1
ATOM 730 O O . LYS A 1 98 ? -2.676 18.297 -2.986 1 98.81 98 LYS A O 1
ATOM 735 N N . ALA A 1 99 ? -4.574 18.484 -1.925 1 98.81 99 ALA A N 1
ATOM 736 C CA . ALA A 1 99 ? -5.305 17.859 -3.018 1 98.81 99 ALA A CA 1
ATOM 737 C C . ALA A 1 99 ? -5.27 18.719 -4.277 1 98.81 99 ALA A C 1
ATOM 739 O O . ALA A 1 99 ? -5.234 18.188 -5.395 1 98.81 99 ALA A O 1
ATOM 740 N N . PHE A 1 100 ? -5.281 20.031 -4.098 1 98.88 100 PHE A N 1
ATOM 741 C CA . PHE A 1 100 ? -5.156 20.938 -5.23 1 98.88 100 PHE A CA 1
ATOM 742 C C . PHE A 1 100 ? -3.807 20.766 -5.918 1 98.88 100 PHE A C 1
ATOM 744 O O . PHE A 1 100 ? -3.73 20.75 -7.148 1 98.88 100 PHE A O 1
ATOM 751 N N . VAL A 1 101 ? -2.795 20.625 -5.129 1 98.88 101 VAL A N 1
ATOM 752 C CA . VAL A 1 101 ? -1.445 20.484 -5.664 1 98.88 101 VAL A CA 1
ATOM 753 C C . VAL A 1 101 ? -1.343 19.172 -6.438 1 98.88 101 VAL A C 1
ATOM 755 O O . VAL A 1 101 ? -0.834 19.141 -7.562 1 98.88 101 VAL A O 1
ATOM 758 N N . SER A 1 102 ? -1.824 18.109 -5.879 1 98.88 102 SER A N 1
ATOM 759 C CA . SER A 1 102 ? -1.795 16.812 -6.535 1 98.88 102 SER A CA 1
ATOM 760 C C . SER A 1 102 ? -2.572 16.828 -7.848 1 98.88 102 SER A C 1
ATOM 762 O O . SER A 1 102 ? -2.137 16.25 -8.844 1 98.88 102 SER A O 1
ATOM 764 N N . SER A 1 103 ? -3.688 17.469 -7.859 1 98.81 103 SER A N 1
ATOM 765 C CA . SER A 1 103 ? -4.496 17.578 -9.07 1 98.81 103 SER A CA 1
ATOM 766 C C . SER A 1 103 ? -3.801 18.438 -10.125 1 98.81 103 SER A C 1
ATOM 768 O O . SER A 1 103 ? -3.926 18.172 -11.328 1 98.81 103 SER A O 1
ATOM 770 N N . THR A 1 104 ? -3.131 19.484 -9.656 1 98.88 104 THR A N 1
ATOM 771 C CA . THR A 1 104 ? -2.33 20.281 -10.586 1 98.88 104 THR A CA 1
ATOM 772 C C . THR A 1 104 ? -1.247 19.422 -11.234 1 98.88 104 THR A C 1
ATOM 774 O O . THR A 1 104 ? -1.067 19.469 -12.453 1 98.88 104 THR A O 1
ATOM 777 N N . ILE A 1 105 ? -0.583 18.656 -10.461 1 98.88 105 ILE A N 1
ATOM 778 C CA . ILE A 1 105 ? 0.447 17.75 -10.961 1 98.88 105 ILE A CA 1
ATOM 779 C C . ILE A 1 105 ? -0.171 16.75 -11.945 1 98.88 105 ILE A C 1
ATOM 781 O O . ILE A 1 105 ? 0.414 16.469 -12.992 1 98.88 105 ILE A O 1
ATOM 785 N N . ALA A 1 106 ? -1.341 16.25 -11.648 1 98.81 106 ALA A N 1
ATOM 786 C CA . ALA A 1 106 ? -2.031 15.328 -12.555 1 98.81 106 ALA A CA 1
ATOM 787 C C . ALA A 1 106 ? -2.246 15.961 -13.922 1 98.81 106 ALA A C 1
ATOM 789 O O . ALA A 1 106 ? -2.07 15.305 -14.953 1 98.81 106 ALA A O 1
ATOM 790 N N . GLN A 1 107 ? -2.641 17.281 -13.953 1 98.81 107 GLN A N 1
ATOM 791 C CA . GLN A 1 107 ? -2.795 17.969 -15.234 1 98.81 107 GLN A CA 1
ATOM 792 C C . GLN A 1 107 ? -1.474 18.016 -15.992 1 98.81 107 GLN A C 1
ATOM 794 O O . GLN A 1 107 ? -1.441 17.797 -17.203 1 98.81 107 GLN A O 1
ATOM 799 N N . LEU A 1 108 ? -0.404 18.281 -15.281 1 98.88 108 LEU A N 1
ATOM 800 C CA . LEU A 1 108 ? 0.908 18.391 -15.906 1 98.88 108 LEU A CA 1
ATOM 801 C C . LEU A 1 108 ? 1.384 17.031 -16.406 1 98.88 108 LEU A C 1
ATOM 803 O O . LEU A 1 108 ? 2.07 16.953 -17.438 1 98.88 108 LEU A O 1
ATOM 807 N N . VAL A 1 109 ? 1.081 15.938 -15.727 1 98.81 109 VAL A N 1
ATOM 808 C CA . VAL A 1 109 ? 1.371 14.594 -16.203 1 98.81 109 VAL A CA 1
ATOM 809 C C . VAL A 1 109 ? 0.588 14.32 -17.484 1 98.81 109 VAL A C 1
ATOM 811 O O . VAL A 1 109 ? 1.142 13.812 -18.469 1 98.81 109 VAL A O 1
ATOM 814 N N . HIS A 1 110 ? -0.672 14.711 -17.453 1 98.44 110 HIS A N 1
ATOM 815 C CA . HIS A 1 110 ? -1.519 14.547 -18.641 1 98.44 110 HIS A CA 1
ATOM 816 C C . HIS A 1 110 ? -0.943 15.297 -19.828 1 98.44 110 HIS A C 1
ATOM 818 O O . HIS A 1 110 ? -1.015 14.812 -20.969 1 98.44 110 HIS A O 1
ATOM 824 N N . GLU A 1 111 ? -0.357 16.406 -19.594 1 98.31 111 GLU A N 1
ATOM 825 C CA . GLU A 1 111 ? 0.217 17.25 -20.625 1 98.31 111 GLU A CA 1
ATOM 826 C C . GLU A 1 111 ? 1.583 16.734 -21.078 1 98.31 111 GLU A C 1
ATOM 828 O O . GLU A 1 111 ? 2.17 17.25 -22.031 1 98.31 111 GLU A O 1
ATOM 833 N N . GLY A 1 112 ? 2.141 15.797 -20.359 1 98.19 112 GLY A N 1
ATOM 834 C CA . GLY A 1 112 ? 3.418 15.203 -20.734 1 98.19 112 GLY A CA 1
ATOM 835 C C . GLY A 1 112 ? 4.609 15.953 -20.156 1 98.19 112 GLY A C 1
ATOM 836 O O . GLY A 1 112 ? 5.758 15.625 -20.469 1 98.19 112 GLY A O 1
ATOM 837 N N . LEU A 1 113 ? 4.344 16.906 -19.297 1 98.5 113 LEU A N 1
ATOM 838 C CA . LEU A 1 113 ? 5.418 17.688 -18.703 1 98.5 113 LEU A CA 1
ATOM 839 C C . LEU A 1 113 ? 6.023 16.953 -17.516 1 98.5 113 LEU A C 1
ATOM 841 O O . LEU A 1 113 ? 7.168 17.234 -17.125 1 98.5 113 LEU A O 1
ATOM 845 N N . LEU A 1 114 ? 5.238 16.094 -16.875 1 98.75 114 LEU A N 1
ATOM 846 C CA . LEU A 1 114 ? 5.66 15.281 -15.734 1 98.75 114 LEU A CA 1
ATOM 847 C C . LEU A 1 114 ? 5.301 13.812 -15.945 1 98.75 114 LEU A C 1
ATOM 849 O O . LEU A 1 114 ? 4.457 13.492 -16.781 1 98.75 114 LEU A O 1
ATOM 853 N N . LYS A 1 115 ? 5.973 12.992 -15.281 1 98.25 115 LYS A N 1
ATOM 854 C CA . LYS A 1 115 ? 5.637 11.57 -15.195 1 98.25 115 LYS A CA 1
ATOM 855 C C . LYS A 1 115 ? 5.539 11.117 -13.734 1 98.25 115 LYS A C 1
ATOM 857 O O . LYS A 1 115 ? 6.348 11.531 -12.898 1 98.25 115 LYS A O 1
ATOM 862 N N . TRP A 1 116 ? 4.551 10.289 -13.43 1 97.06 116 TRP A N 1
ATOM 863 C CA . TRP A 1 116 ? 4.312 9.836 -12.062 1 97.06 116 TRP A CA 1
ATOM 864 C C . TRP A 1 116 ? 5.508 9.047 -11.531 1 97.06 116 TRP A C 1
ATOM 866 O O . TRP A 1 116 ? 5.844 9.141 -10.344 1 97.06 116 TRP A O 1
ATOM 876 N N . ASP A 1 117 ? 6.234 8.297 -12.367 1 91.06 117 ASP A N 1
ATOM 877 C CA . ASP A 1 117 ? 7.234 7.332 -11.922 1 91.06 117 ASP A CA 1
ATOM 878 C C . ASP A 1 117 ? 8.648 7.836 -12.211 1 91.06 117 ASP A C 1
ATOM 880 O O . ASP A 1 117 ? 9.625 7.105 -12.016 1 91.06 117 ASP A O 1
ATOM 884 N N . GLU A 1 118 ? 8.781 9.023 -12.672 1 96.44 118 GLU A N 1
ATOM 885 C CA . GLU A 1 118 ? 10.102 9.609 -12.914 1 96.44 118 GLU A CA 1
ATOM 886 C C . GLU A 1 118 ? 10.766 10.039 -11.609 1 96.44 118 GLU A C 1
ATOM 888 O O . GLU A 1 118 ? 10.109 10.602 -10.727 1 96.44 118 GLU A O 1
ATOM 893 N N . PRO A 1 119 ? 12.047 9.68 -11.43 1 96.69 119 PRO A N 1
ATOM 894 C CA . PRO A 1 119 ? 12.742 10.125 -10.219 1 96.69 119 PRO A CA 1
ATOM 895 C C . PRO A 1 119 ? 12.734 11.641 -10.055 1 96.69 119 PRO A C 1
ATOM 897 O O . PRO A 1 119 ? 12.867 12.375 -11.039 1 96.69 119 PRO A O 1
ATOM 900 N N . LEU A 1 120 ? 12.656 12.133 -8.875 1 97.81 120 LEU A N 1
ATOM 901 C CA . LEU A 1 120 ? 12.594 13.555 -8.586 1 97.81 120 LEU A CA 1
ATOM 902 C C . LEU A 1 120 ? 13.844 14.273 -9.078 1 97.81 120 LEU A C 1
ATOM 904 O O . LEU A 1 120 ? 13.781 15.445 -9.453 1 97.81 120 LEU A O 1
ATOM 908 N N . SER A 1 121 ? 15.016 13.555 -9.117 1 97 121 SER A N 1
ATOM 909 C CA . SER A 1 121 ? 16.297 14.141 -9.523 1 97 121 SER A CA 1
ATOM 910 C C . SER A 1 121 ? 16.25 14.609 -10.977 1 97 121 SER A C 1
ATOM 912 O O . SER A 1 121 ? 17.031 15.477 -11.375 1 97 121 SER A O 1
ATOM 914 N N . SER A 1 122 ? 15.32 14.047 -11.727 1 97.38 122 SER A N 1
ATOM 915 C CA . SER A 1 122 ? 15.156 14.484 -13.109 1 97.38 122 SER A CA 1
ATOM 916 C C . SER A 1 122 ? 14.602 15.906 -13.18 1 97.38 122 SER A C 1
ATOM 918 O O . SER A 1 122 ? 14.867 16.625 -14.133 1 97.38 122 SER A O 1
ATOM 920 N N . TYR A 1 123 ? 13.867 16.312 -12.172 1 98 123 TYR A N 1
ATOM 921 C CA . TYR A 1 123 ? 13.219 17.625 -12.148 1 98 123 TYR A CA 1
ATOM 922 C C . TYR A 1 123 ? 14 18.609 -11.281 1 98 123 TYR A C 1
ATOM 924 O O . TYR A 1 123 ? 13.953 19.812 -11.508 1 98 123 TYR A O 1
ATOM 932 N N . ILE A 1 124 ? 14.609 18.047 -10.25 1 97.88 124 ILE A N 1
ATOM 933 C CA . ILE A 1 124 ? 15.422 18.828 -9.336 1 97.88 124 ILE A CA 1
ATOM 934 C C . ILE A 1 124 ? 16.812 18.234 -9.227 1 97.88 124 ILE A C 1
ATOM 936 O O . ILE A 1 124 ? 17.141 17.562 -8.242 1 97.88 124 ILE A O 1
ATOM 940 N N . PRO A 1 125 ? 17.703 18.547 -10.078 1 96.44 125 PRO A N 1
ATOM 941 C CA . PRO A 1 125 ? 19.016 17.906 -10.141 1 96.44 125 PRO A CA 1
ATOM 942 C C . PRO A 1 125 ? 19.828 18.109 -8.867 1 96.44 125 PRO A C 1
ATOM 944 O O . PRO A 1 125 ? 20.672 17.281 -8.531 1 96.44 125 PRO A O 1
ATOM 947 N N . GLU A 1 126 ? 19.562 19.203 -8.148 1 95.56 126 GLU A N 1
ATOM 948 C CA . GLU A 1 126 ? 20.359 19.5 -6.965 1 95.56 126 GLU A CA 1
ATOM 949 C C . GLU A 1 126 ? 19.781 18.844 -5.723 1 95.56 126 GLU A C 1
ATOM 951 O O . GLU A 1 126 ? 20.312 18.984 -4.621 1 95.56 126 GLU A O 1
ATOM 956 N N . LEU A 1 127 ? 18.672 18.141 -5.871 1 96.81 127 LEU A N 1
ATOM 957 C CA . LEU A 1 127 ? 18.125 17.359 -4.762 1 96.81 127 LEU A CA 1
ATOM 958 C C . LEU A 1 127 ? 19.047 16.203 -4.398 1 96.81 127 LEU A C 1
ATOM 960 O O . LEU A 1 127 ? 19.234 15.289 -5.199 1 96.81 127 LEU A O 1
ATOM 964 N N . ALA A 1 128 ? 19.656 16.266 -3.281 1 96.44 128 ALA A N 1
ATOM 965 C CA . ALA A 1 128 ? 20.578 15.258 -2.768 1 96.44 128 ALA A CA 1
ATOM 966 C C . ALA A 1 128 ? 20.516 15.188 -1.245 1 96.44 128 ALA A C 1
ATOM 968 O O . ALA A 1 128 ? 21.25 15.906 -0.554 1 96.44 128 ALA A O 1
ATOM 969 N N . PHE A 1 129 ? 19.75 14.258 -0.785 1 95.56 129 PHE A N 1
ATOM 970 C CA . PHE A 1 129 ? 19.578 14.141 0.657 1 95.56 129 PHE A CA 1
ATOM 971 C C . PHE A 1 129 ? 20.891 13.812 1.345 1 95.56 129 PHE A C 1
ATOM 973 O O . PHE A 1 129 ? 21.594 12.875 0.947 1 95.56 129 PHE A O 1
ATOM 980 N N . GLU A 1 130 ? 21.172 14.438 2.373 1 95.38 130 GLU A N 1
ATOM 981 C CA . GLU A 1 130 ? 22.484 14.367 3.023 1 95.38 130 GLU A CA 1
ATOM 982 C C . GLU A 1 130 ? 22.734 12.977 3.594 1 95.38 130 GLU A C 1
ATOM 984 O O . GLU A 1 130 ? 23.859 12.469 3.518 1 95.38 130 GLU A O 1
ATOM 989 N N . HIS A 1 131 ? 21.781 12.398 4.145 1 92.38 131 HIS A N 1
ATOM 990 C CA . HIS A 1 131 ? 21.938 11.117 4.82 1 92.38 131 HIS A CA 1
ATOM 991 C C . HIS A 1 131 ? 21.953 9.969 3.822 1 92.38 131 HIS A C 1
ATOM 993 O O . HIS A 1 131 ? 22.484 8.898 4.109 1 92.38 131 HIS A O 1
ATOM 999 N N . ASP A 1 132 ? 21.25 10.125 2.67 1 91 132 ASP A N 1
ATOM 1000 C CA . ASP A 1 132 ? 21.203 9.133 1.598 1 91 132 ASP A CA 1
ATOM 1001 C C . ASP A 1 132 ? 20.969 9.805 0.243 1 91 132 ASP A C 1
ATOM 1003 O O . ASP A 1 132 ? 19.844 9.852 -0.254 1 91 132 ASP A O 1
ATOM 1007 N N . PRO A 1 133 ? 22.016 10.125 -0.396 1 89.75 133 PRO A N 1
ATOM 1008 C CA . PRO A 1 133 ? 21.891 10.859 -1.654 1 89.75 133 PRO A CA 1
ATOM 1009 C C . PRO A 1 133 ? 21.188 10.055 -2.742 1 89.75 133 PRO A C 1
ATOM 1011 O O . PRO A 1 133 ? 20.578 10.625 -3.646 1 89.75 133 PRO A O 1
ATOM 1014 N N . SER A 1 134 ? 21.219 8.781 -2.631 1 88.12 134 SER A N 1
ATOM 1015 C CA . SER A 1 134 ? 20.594 7.938 -3.65 1 88.12 134 SER A CA 1
ATOM 1016 C C . SER A 1 134 ? 19.078 8.008 -3.578 1 88.12 134 SER A C 1
ATOM 1018 O O . SER A 1 134 ? 18.375 7.594 -4.512 1 88.12 134 SER A O 1
ATOM 1020 N N . LEU A 1 135 ? 18.562 8.523 -2.545 1 93.38 135 LEU A N 1
ATOM 1021 C CA . LEU A 1 135 ? 17.109 8.594 -2.34 1 93.38 135 LEU A CA 1
ATOM 1022 C C . LEU A 1 135 ? 16.453 9.477 -3.393 1 93.38 135 LEU A C 1
ATOM 1024 O O . LEU A 1 135 ? 15.336 9.211 -3.826 1 93.38 135 LEU A O 1
ATOM 1028 N N . ALA A 1 136 ? 17.156 10.539 -3.809 1 94.81 136 ALA A N 1
ATOM 1029 C CA . ALA A 1 136 ? 16.609 11.461 -4.805 1 94.81 136 ALA A CA 1
ATOM 1030 C C . ALA A 1 136 ? 16.375 10.75 -6.133 1 94.81 136 ALA A C 1
ATOM 1032 O O . ALA A 1 136 ? 15.469 11.117 -6.887 1 94.81 136 ALA A O 1
ATOM 1033 N N . ASP A 1 137 ? 17.188 9.727 -6.41 1 94.5 137 ASP A N 1
ATOM 1034 C CA . ASP A 1 137 ? 17.062 8.945 -7.641 1 94.5 137 ASP A CA 1
ATOM 1035 C C . ASP A 1 137 ? 15.992 7.867 -7.5 1 94.5 137 ASP A C 1
ATOM 1037 O O . ASP A 1 137 ? 15.672 7.176 -8.469 1 94.5 137 ASP A O 1
ATOM 1041 N N . GLN A 1 138 ? 15.469 7.754 -6.387 1 94 138 GLN A N 1
ATOM 1042 C CA . GLN A 1 138 ? 14.477 6.707 -6.137 1 94 138 GLN A CA 1
ATOM 1043 C C . GLN A 1 138 ? 13.086 7.301 -5.949 1 94 138 GLN A C 1
ATOM 1045 O O . GLN A 1 138 ? 12.094 6.715 -6.391 1 94 138 GLN A O 1
ATOM 1050 N N . LEU A 1 139 ? 12.938 8.422 -5.371 1 97.25 139 LEU A N 1
ATOM 1051 C CA . LEU A 1 139 ? 11.656 9.016 -5.02 1 97.25 139 LEU A CA 1
ATOM 1052 C C . LEU A 1 139 ? 10.953 9.555 -6.258 1 97.25 139 LEU A C 1
ATOM 1054 O O . LEU A 1 139 ? 11.594 10.125 -7.145 1 97.25 139 LEU A O 1
ATOM 1058 N N . THR A 1 140 ? 9.695 9.375 -6.293 1 98.19 140 THR A N 1
ATOM 1059 C CA . THR A 1 140 ? 8.836 9.836 -7.375 1 98.19 140 THR A CA 1
ATOM 1060 C C . THR A 1 140 ? 7.777 10.805 -6.844 1 98.19 140 THR A C 1
ATOM 1062 O O . THR A 1 140 ? 7.691 11.039 -5.637 1 98.19 140 THR A O 1
ATOM 1065 N N . LEU A 1 141 ? 7.004 11.328 -7.777 1 98.69 141 LEU A N 1
ATOM 1066 C CA . LEU A 1 141 ? 5.898 12.203 -7.398 1 98.69 141 LEU A CA 1
ATOM 1067 C C . LEU A 1 141 ? 4.871 11.453 -6.555 1 98.69 141 LEU A C 1
ATOM 1069 O O . LEU A 1 141 ? 4.332 12 -5.594 1 98.69 141 LEU A O 1
ATOM 1073 N N . ILE A 1 142 ? 4.617 10.18 -6.852 1 98.25 142 ILE A N 1
ATOM 1074 C CA . ILE A 1 142 ? 3.68 9.391 -6.062 1 98.25 142 ILE A CA 1
ATOM 1075 C C . ILE A 1 142 ? 4.188 9.266 -4.625 1 98.25 142 ILE A C 1
ATOM 1077 O O . ILE A 1 142 ? 3.414 9.406 -3.674 1 98.25 142 ILE A O 1
ATOM 1081 N N . ASP A 1 143 ? 5.469 9.086 -4.461 1 98.31 143 ASP A N 1
ATOM 1082 C CA . ASP A 1 143 ? 6.055 8.898 -3.135 1 98.31 143 ASP A CA 1
ATOM 1083 C C . ASP A 1 143 ? 5.879 10.148 -2.275 1 98.31 143 ASP A C 1
ATOM 1085 O O . ASP A 1 143 ? 5.461 10.055 -1.118 1 98.31 143 ASP A O 1
ATOM 1089 N N . ILE A 1 144 ? 6.176 11.297 -2.844 1 98.56 144 ILE A N 1
ATOM 1090 C CA . ILE A 1 144 ? 6.184 12.508 -2.027 1 98.56 144 ILE A CA 1
ATOM 1091 C C . ILE A 1 144 ? 4.75 12.969 -1.78 1 98.56 144 ILE A C 1
ATOM 1093 O O . ILE A 1 144 ? 4.441 13.508 -0.717 1 98.56 144 ILE A O 1
ATOM 1097 N N . LEU A 1 145 ? 3.828 12.695 -2.666 1 98.81 145 LEU A N 1
ATOM 1098 C CA . LEU A 1 145 ? 2.457 13.18 -2.525 1 98.81 145 LEU A CA 1
ATOM 1099 C C . LEU A 1 145 ? 1.64 12.234 -1.647 1 98.81 145 LEU A C 1
ATOM 1101 O O . LEU A 1 145 ? 0.56 12.602 -1.176 1 98.81 145 LEU A O 1
ATOM 1105 N N . SER A 1 146 ? 2.109 11.023 -1.442 1 98.44 146 SER A N 1
ATOM 1106 C CA . SER A 1 146 ? 1.38 10.047 -0.639 1 98.44 146 SER A CA 1
ATOM 1107 C C . SER A 1 146 ? 2.053 9.828 0.712 1 98.44 146 SER A C 1
ATOM 1109 O O . SER A 1 146 ? 1.693 8.906 1.45 1 98.44 146 SER A O 1
ATOM 1111 N N . HIS A 1 147 ? 3.035 10.578 1.04 1 98.31 147 HIS A N 1
ATOM 1112 C CA . HIS A 1 147 ? 3.666 10.617 2.354 1 98.31 147 HIS A CA 1
ATOM 1113 C C . HIS A 1 147 ? 4.32 9.289 2.695 1 98.31 147 HIS A C 1
ATOM 1115 O O . HIS A 1 147 ? 4.137 8.766 3.797 1 98.31 147 HIS A O 1
ATOM 1121 N N . ARG A 1 148 ? 5.082 8.734 1.733 1 97.5 148 ARG A N 1
ATOM 1122 C CA . ARG A 1 148 ? 5.723 7.461 2.043 1 97.5 148 ARG A CA 1
ATOM 1123 C C . ARG A 1 148 ? 7.227 7.531 1.792 1 97.5 148 ARG A C 1
ATOM 1125 O O . ARG A 1 148 ? 7.828 6.555 1.342 1 97.5 148 ARG A O 1
ATOM 1132 N N . THR A 1 149 ? 7.895 8.633 2.072 1 97.31 149 THR A N 1
ATOM 1133 C CA . THR A 1 149 ? 9.328 8.812 1.849 1 97.31 149 THR A CA 1
ATOM 1134 C C . THR A 1 149 ? 10.125 8.297 3.043 1 97.31 149 THR A C 1
ATOM 1136 O O . THR A 1 149 ? 11.32 8.008 2.918 1 97.31 149 THR A O 1
ATOM 1139 N N . GLY A 1 150 ? 9.523 8.344 4.238 1 95.81 150 GLY A N 1
ATOM 1140 C CA . GLY A 1 150 ? 10.203 7.93 5.453 1 95.81 150 GLY A CA 1
ATOM 1141 C C . GLY A 1 150 ? 11.078 9.016 6.051 1 95.81 150 GLY A C 1
ATOM 1142 O O . GLY A 1 150 ? 11.766 8.789 7.047 1 95.81 150 GLY A O 1
ATOM 1143 N N . LEU A 1 151 ? 11 10.219 5.516 1 97.19 151 LEU A N 1
ATOM 1144 C CA . LEU A 1 151 ? 11.844 11.312 5.992 1 97.19 151 LEU A CA 1
ATOM 1145 C C . LEU A 1 151 ? 11.188 12.031 7.164 1 97.19 151 LEU A C 1
ATOM 1147 O O . LEU A 1 151 ? 9.961 12.109 7.238 1 97.19 151 LEU A O 1
ATOM 1151 N N . ALA A 1 152 ? 12.047 12.602 8.008 1 96.25 152 ALA A N 1
ATOM 1152 C CA . ALA A 1 152 ? 11.57 13.312 9.195 1 96.25 152 ALA A CA 1
ATOM 1153 C C . ALA A 1 152 ? 10.75 14.539 8.805 1 96.25 152 ALA A C 1
ATOM 1155 O O . ALA A 1 152 ? 11.008 15.164 7.773 1 96.25 152 ALA A O 1
ATOM 1156 N N . ARG A 1 153 ? 9.805 14.922 9.656 1 94.31 153 ARG A N 1
ATOM 1157 C CA . ARG A 1 153 ? 8.914 16.047 9.414 1 94.31 153 ARG A CA 1
ATOM 1158 C C . ARG A 1 153 ? 9.602 17.375 9.734 1 94.31 153 ARG A C 1
ATOM 1160 O O . ARG A 1 153 ? 9.555 18.312 8.938 1 94.31 153 ARG A O 1
ATOM 1167 N N . LEU A 1 154 ? 10.133 17.469 11 1 93.38 154 LEU A N 1
ATOM 1168 C CA . LEU A 1 154 ? 10.883 18.625 11.469 1 93.38 154 LEU A CA 1
ATOM 1169 C C . LEU A 1 154 ? 10.148 19.922 11.148 1 93.38 154 LEU A C 1
ATOM 1171 O O . LEU A 1 154 ? 10.734 20.859 10.609 1 93.38 154 LEU A O 1
ATOM 1175 N N . ASP A 1 155 ? 8.875 19.969 11.398 1 89.69 155 ASP A N 1
ATOM 1176 C CA . ASP A 1 155 ? 8.047 21.125 11.094 1 89.69 155 ASP A CA 1
ATOM 1177 C C . ASP A 1 155 ? 8.547 22.375 11.828 1 89.69 155 ASP A C 1
ATOM 1179 O O . ASP A 1 155 ? 8.414 23.5 11.328 1 89.69 155 ASP A O 1
ATOM 1183 N N . ALA A 1 156 ? 9.211 22.188 12.914 1 86.88 156 ALA A N 1
ATOM 1184 C CA . ALA A 1 156 ? 9.688 23.312 13.719 1 86.88 156 ALA A CA 1
ATOM 1185 C C . ALA A 1 156 ? 10.859 24.016 13.047 1 86.88 156 ALA A C 1
ATOM 1187 O O . ALA A 1 156 ? 11.273 25.094 13.469 1 86.88 156 ALA A O 1
ATOM 1188 N N . LEU A 1 157 ? 11.336 23.484 11.992 1 89 157 LEU A N 1
ATOM 1189 C CA . LEU A 1 157 ? 12.422 24.125 11.258 1 89 157 LEU A CA 1
ATOM 1190 C C . LEU A 1 157 ? 11.891 25.25 10.367 1 89 157 LEU A C 1
ATOM 1192 O O . LEU A 1 157 ? 12.648 26.109 9.93 1 89 157 LEU A O 1
ATOM 1196 N N . TRP A 1 158 ? 10.609 25.141 10.102 1 88.56 158 TRP A N 1
ATOM 1197 C CA . TRP A 1 158 ? 10.148 26.172 9.156 1 88.56 158 TRP A CA 1
ATOM 1198 C C . TRP A 1 158 ? 9.031 27 9.758 1 88.56 158 TRP A C 1
ATOM 1200 O O . TRP A 1 158 ? 8.742 28.109 9.281 1 88.56 158 TRP A O 1
ATOM 1210 N N . LEU A 1 159 ? 8.414 26.562 10.758 1 87 159 LEU A N 1
ATOM 1211 C CA . LEU A 1 159 ? 7.273 27.25 11.344 1 87 159 LEU A CA 1
ATOM 1212 C C . LEU A 1 159 ? 7.609 27.781 12.734 1 87 159 LEU A C 1
ATOM 1214 O O . LEU A 1 159 ? 8.031 27.016 13.602 1 87 159 LEU A O 1
ATOM 1218 N N . GLY A 1 160 ? 7.402 29.109 12.953 1 86.69 160 GLY A N 1
ATOM 1219 C CA . GLY A 1 160 ? 7.695 29.734 14.234 1 86.69 160 GLY A CA 1
ATOM 1220 C C . GLY A 1 160 ? 6.477 30.375 14.875 1 86.69 160 GLY A C 1
ATOM 1221 O O . GLY A 1 160 ? 5.344 29.984 14.602 1 86.69 160 GLY A O 1
ATOM 1222 N N . ALA A 1 161 ? 6.793 31.234 15.805 1 88.06 161 ALA A N 1
ATOM 1223 C CA . ALA A 1 161 ? 5.742 31.969 16.516 1 88.06 161 ALA A CA 1
ATOM 1224 C C . ALA A 1 161 ? 4.973 32.875 15.562 1 88.06 161 ALA A C 1
ATOM 1226 O O . ALA A 1 161 ? 5.508 33.312 14.539 1 88.06 161 ALA A O 1
ATOM 1227 N N . ASP A 1 162 ? 3.709 33.031 15.852 1 86.44 162 ASP A N 1
ATOM 1228 C CA . ASP A 1 162 ? 2.838 33.969 15.148 1 86.44 162 ASP A CA 1
ATOM 1229 C C . ASP A 1 162 ? 2.627 33.531 13.695 1 86.44 162 ASP A C 1
ATOM 1231 O O . ASP A 1 162 ? 2.549 34.375 12.797 1 86.44 162 ASP A O 1
ATOM 1235 N N . SER A 1 163 ? 2.715 32.281 13.43 1 83.12 163 SER A N 1
ATOM 1236 C CA . SER A 1 163 ? 2.443 31.641 12.141 1 83.12 163 SER A CA 1
ATOM 1237 C C . SER A 1 163 ? 3.42 32.125 11.07 1 83.12 163 SER A C 1
ATOM 1239 O O . SER A 1 163 ? 3.047 32.281 9.906 1 83.12 163 SER A O 1
ATOM 1241 N N . GLN A 1 164 ? 4.578 32.438 11.508 1 86.94 164 GLN A N 1
ATOM 1242 C CA . GLN A 1 164 ? 5.582 32.906 10.562 1 86.94 164 GLN A CA 1
ATOM 1243 C C . GLN A 1 164 ? 6.551 31.797 10.18 1 86.94 164 GLN A C 1
ATOM 1245 O O . GLN A 1 164 ? 6.855 30.922 11 1 86.94 164 GLN A O 1
ATOM 1250 N N . THR A 1 165 ? 6.98 31.891 8.914 1 88.06 165 THR A N 1
ATOM 1251 C CA . THR A 1 165 ? 8.023 30.984 8.453 1 88.06 165 THR A CA 1
ATOM 1252 C C . THR A 1 165 ? 9.406 31.578 8.703 1 88.06 165 THR A C 1
ATOM 1254 O O . THR A 1 165 ? 9.578 32.781 8.695 1 88.06 165 THR A O 1
ATOM 1257 N N . PHE A 1 166 ? 10.383 30.734 8.898 1 84.69 166 PHE A N 1
ATOM 1258 C CA . PHE A 1 166 ? 11.719 31.203 9.227 1 84.69 166 PHE A CA 1
ATOM 1259 C C . PHE A 1 166 ? 12.523 31.484 7.961 1 84.69 166 PHE A C 1
ATOM 1261 O O . PHE A 1 166 ? 13.242 32.469 7.883 1 84.69 166 PHE A O 1
ATOM 1268 N N . ALA A 1 167 ? 12.359 30.594 7.027 1 88.62 167 ALA A N 1
ATOM 1269 C CA . ALA A 1 167 ? 13.289 30.609 5.902 1 88.62 167 ALA A CA 1
ATOM 1270 C C . ALA A 1 167 ? 12.594 31.078 4.629 1 88.62 167 ALA A C 1
ATOM 1272 O O . ALA A 1 167 ? 11.391 30.875 4.457 1 88.62 167 ALA A O 1
ATOM 1273 N N . PRO A 1 168 ? 13.391 31.797 3.816 1 91.62 168 PRO A N 1
ATOM 1274 C CA . PRO A 1 168 ? 12.859 32.125 2.494 1 91.62 168 PRO A CA 1
ATOM 1275 C C . PRO A 1 168 ? 12.703 30.906 1.591 1 91.62 168 PRO A C 1
ATOM 1277 O O . PRO A 1 168 ? 13.219 29.828 1.912 1 91.62 168 PRO A O 1
ATOM 1280 N N . LYS A 1 169 ? 12.078 31.125 0.528 1 94.19 169 LYS A N 1
ATOM 1281 C CA . LYS A 1 169 ? 11.688 30.047 -0.374 1 94.19 169 LYS A CA 1
ATOM 1282 C C . LYS A 1 169 ? 12.914 29.328 -0.935 1 94.19 169 LYS A C 1
ATOM 1284 O O . LYS A 1 169 ? 12.883 28.109 -1.152 1 94.19 169 LYS A O 1
ATOM 1289 N N . ASN A 1 170 ? 13.961 30.031 -1.185 1 94.88 170 ASN A N 1
ATOM 1290 C CA . ASN A 1 170 ? 15.141 29.438 -1.823 1 94.88 170 ASN A CA 1
ATOM 1291 C C . ASN A 1 170 ? 15.812 28.422 -0.919 1 94.88 170 ASN A C 1
ATOM 1293 O O . ASN A 1 170 ? 16.703 27.688 -1.36 1 94.88 170 ASN A O 1
ATOM 1297 N N . PHE A 1 171 ? 15.352 28.25 0.327 1 95.75 171 PHE A N 1
ATOM 1298 C CA . PHE A 1 171 ? 15.93 27.266 1.237 1 95.75 171 PHE A CA 1
ATOM 1299 C C . PHE A 1 171 ? 15.109 25.984 1.244 1 95.75 171 PHE A C 1
ATOM 1301 O O . PHE A 1 171 ? 15.406 25.062 1.995 1 95.75 171 PHE A O 1
ATOM 1308 N N . THR A 1 172 ? 14.109 25.875 0.369 1 96.62 172 THR A N 1
ATOM 1309 C CA . THR A 1 172 ? 13.281 24.672 0.326 1 96.62 172 THR A CA 1
ATOM 1310 C C . THR A 1 172 ? 14.141 23.438 0.068 1 96.62 172 THR A C 1
ATOM 1312 O O . THR A 1 172 ? 14.109 22.469 0.841 1 96.62 172 THR A O 1
ATOM 1315 N N . ILE A 1 173 ? 14.984 23.453 -0.97 1 97.12 173 ILE A N 1
ATOM 1316 C CA . ILE A 1 173 ? 15.758 22.281 -1.367 1 97.12 173 ILE A CA 1
ATOM 1317 C C . ILE A 1 173 ? 16.828 21.984 -0.321 1 97.12 173 ILE A C 1
ATOM 1319 O O . ILE A 1 173 ? 16.969 20.844 0.137 1 97.12 173 ILE A O 1
ATOM 1323 N N . PRO A 1 174 ? 17.547 22.984 0.205 1 96.31 174 PRO A N 1
ATOM 1324 C CA . PRO A 1 174 ? 18.547 22.703 1.237 1 96.31 174 PRO A CA 1
ATOM 1325 C C . PRO A 1 174 ? 17.953 22.078 2.492 1 96.31 174 PRO A C 1
ATOM 1327 O O . PRO A 1 174 ? 18.531 21.172 3.078 1 96.31 174 PRO A O 1
ATOM 1330 N N . LEU A 1 175 ? 16.859 22.578 2.904 1 96.44 175 LEU A N 1
ATOM 1331 C CA . LEU A 1 175 ? 16.25 22.047 4.117 1 96.44 175 LEU A CA 1
ATOM 1332 C C . LEU A 1 175 ? 15.688 20.641 3.875 1 96.44 175 LEU A C 1
ATOM 1334 O O . LEU A 1 175 ? 15.742 19.781 4.762 1 96.44 175 LEU A O 1
ATOM 1338 N N . CYS A 1 176 ? 15.141 20.406 2.68 1 97.06 176 CYS A N 1
ATOM 1339 C CA . CYS A 1 176 ? 14.734 19.047 2.332 1 97.06 176 CYS A CA 1
ATOM 1340 C C . CYS A 1 176 ? 15.922 18.094 2.357 1 97.06 176 CYS A C 1
ATOM 1342 O O . CYS A 1 176 ? 15.828 16.984 2.883 1 97.06 176 CYS A O 1
ATOM 1344 N N . ASN A 1 177 ? 17.031 18.547 1.79 1 97.12 177 ASN A N 1
ATOM 1345 C CA . ASN A 1 177 ? 18.234 17.734 1.755 1 97.12 177 ASN A CA 1
ATOM 1346 C C . ASN A 1 177 ? 18.688 17.344 3.16 1 97.12 177 ASN A C 1
ATOM 1348 O O . ASN A 1 177 ? 19.297 16.281 3.354 1 97.12 177 ASN A O 1
ATOM 1352 N N . HIS A 1 178 ? 18.328 18.125 4.125 1 96.38 178 HIS A N 1
ATOM 1353 C CA . HIS A 1 178 ? 18.766 17.938 5.504 1 96.38 178 HIS A CA 1
ATOM 1354 C C . HIS A 1 178 ? 17.938 16.891 6.219 1 96.38 178 HIS A C 1
ATOM 1356 O O . HIS A 1 178 ? 18.359 16.344 7.238 1 96.38 178 HIS A O 1
ATOM 1362 N N . LEU A 1 179 ? 16.781 16.531 5.805 1 96.75 179 LEU A N 1
ATOM 1363 C CA . LEU A 1 179 ? 15.859 15.656 6.508 1 96.75 179 LEU A CA 1
ATOM 1364 C C . LEU A 1 179 ? 16.438 14.25 6.637 1 96.75 179 LEU A C 1
ATOM 1366 O O . LEU A 1 179 ? 16.75 13.609 5.633 1 96.75 179 LEU A O 1
ATOM 1370 N N . PRO A 1 180 ? 16.562 13.773 7.871 1 95.94 180 PRO A N 1
ATOM 1371 C CA . PRO A 1 180 ? 17.047 12.398 8.055 1 95.94 180 PRO A CA 1
ATOM 1372 C C . PRO A 1 180 ? 15.961 11.352 7.84 1 95.94 180 PRO A C 1
ATOM 1374 O O . PRO A 1 180 ? 14.781 11.617 8.102 1 95.94 180 PRO A O 1
ATOM 1377 N N . PRO A 1 181 ? 16.328 10.18 7.375 1 94.31 181 PRO A N 1
ATOM 1378 C CA . PRO A 1 181 ? 15.367 9.078 7.32 1 94.31 181 PRO A CA 1
ATOM 1379 C C . PRO A 1 181 ? 15.016 8.531 8.703 1 94.31 181 PRO A C 1
ATOM 1381 O O . PRO A 1 181 ? 15.883 8.422 9.57 1 94.31 181 PRO A O 1
ATOM 1384 N N . ILE A 1 182 ? 13.727 8.305 8.898 1 93.81 182 ILE A N 1
ATOM 1385 C CA . ILE A 1 182 ? 13.219 7.719 10.133 1 93.81 182 ILE A CA 1
ATOM 1386 C C . ILE A 1 182 ? 12.695 6.312 9.852 1 93.81 182 ILE A C 1
ATOM 1388 O O . ILE A 1 182 ? 12.727 5.445 10.734 1 93.81 182 ILE A O 1
ATOM 1392 N N . HIS A 1 183 ? 12.156 6.07 8.719 1 93.06 183 HIS A N 1
ATOM 1393 C CA . HIS A 1 183 ? 11.672 4.785 8.227 1 93.06 183 HIS A CA 1
ATOM 1394 C C . HIS A 1 183 ? 12.203 4.496 6.828 1 93.06 183 HIS A C 1
ATOM 1396 O O . HIS A 1 183 ? 12.555 5.418 6.09 1 93.06 183 HIS A O 1
ATOM 1402 N N . PRO A 1 184 ? 12.266 3.199 6.473 1 92.88 184 PRO A N 1
ATOM 1403 C CA . PRO A 1 184 ? 12.633 2.896 5.086 1 92.88 184 PRO A CA 1
ATOM 1404 C C . PRO A 1 184 ? 11.641 3.459 4.074 1 92.88 184 PRO A C 1
ATOM 1406 O O . PRO A 1 184 ? 10.445 3.557 4.367 1 92.88 184 PRO A O 1
ATOM 1409 N N . ILE A 1 185 ? 12.18 3.814 2.898 1 94.69 185 ILE A N 1
ATOM 1410 C CA . ILE A 1 185 ? 11.375 4.363 1.814 1 94.69 185 ILE A CA 1
ATOM 1411 C C . ILE A 1 185 ? 10.195 3.439 1.526 1 94.69 185 ILE A C 1
ATOM 1413 O O . ILE A 1 185 ? 10.344 2.217 1.5 1 94.69 185 ILE A O 1
ATOM 1417 N N . ARG A 1 186 ? 8.961 3.967 1.445 1 96.19 186 ARG A N 1
ATOM 1418 C CA . ARG A 1 186 ? 7.73 3.324 0.996 1 96.19 186 ARG A CA 1
ATOM 1419 C C . ARG A 1 186 ? 7.262 2.277 2 1 96.19 186 ARG A C 1
ATOM 1421 O O . ARG A 1 186 ? 6.402 1.451 1.688 1 96.19 186 ARG A O 1
ATOM 1428 N N . SER A 1 187 ? 7.781 2.268 3.227 1 93.12 187 SER A N 1
ATOM 1429 C CA . SER A 1 187 ? 7.438 1.234 4.199 1 93.12 187 SER A CA 1
ATOM 1430 C C . SER A 1 187 ? 6.16 1.591 4.957 1 93.12 187 SER A C 1
ATOM 1432 O O . SER A 1 187 ? 5.457 0.706 5.445 1 93.12 187 SER A O 1
ATOM 1434 N N . GLN A 1 188 ? 5.914 2.869 5.098 1 92 188 GLN A N 1
ATOM 1435 C CA . GLN A 1 188 ? 4.727 3.291 5.828 1 92 188 GLN A CA 1
ATOM 1436 C C . GLN A 1 188 ? 4.41 4.762 5.566 1 92 188 GLN A C 1
ATOM 1438 O O . GLN A 1 188 ? 5.242 5.492 5.023 1 92 188 GLN A O 1
ATOM 1443 N N . TRP A 1 189 ? 3.248 5.172 5.98 1 96.44 189 TRP A N 1
ATOM 1444 C CA . TRP A 1 189 ? 2.781 6.555 5.906 1 96.44 189 TRP A CA 1
ATOM 1445 C C . TRP A 1 189 ? 3.404 7.402 7.012 1 96.44 189 TRP A C 1
ATOM 1447 O O . TRP A 1 189 ? 3.396 7.012 8.18 1 96.44 189 TRP A O 1
ATOM 1457 N N . LEU A 1 190 ? 4.012 8.484 6.652 1 96.5 190 LEU A N 1
ATOM 1458 C CA . LEU A 1 190 ? 4.508 9.508 7.562 1 96.5 190 LEU A CA 1
ATOM 1459 C C . LEU A 1 190 ? 4.273 10.898 6.992 1 96.5 190 LEU A C 1
ATOM 1461 O O . LEU A 1 190 ? 4.977 11.328 6.074 1 96.5 190 LEU A O 1
ATOM 1465 N N . TYR A 1 191 ? 3.268 11.531 7.527 1 96.31 191 TYR A N 1
ATOM 1466 C CA . TYR A 1 191 ? 2.867 12.852 7.047 1 96.31 191 TYR A CA 1
ATOM 1467 C C . TYR A 1 191 ? 4.055 13.805 7.027 1 96.31 191 TYR A C 1
ATOM 1469 O O . TYR A 1 191 ? 4.785 13.914 8.016 1 96.31 191 TYR A O 1
ATOM 1477 N N . ASN A 1 192 ? 4.305 14.516 5.852 1 97.31 192 ASN A N 1
ATOM 1478 C CA . ASN A 1 192 ? 5.473 15.375 5.703 1 97.31 192 ASN A CA 1
ATOM 1479 C C . ASN A 1 192 ? 5.176 16.578 4.801 1 97.31 192 ASN A C 1
ATOM 1481 O O . ASN A 1 192 ? 5.055 16.422 3.584 1 97.31 192 ASN A O 1
ATOM 1485 N N . ASN A 1 193 ? 5.133 17.734 5.344 1 97.12 193 ASN A N 1
ATOM 1486 C CA . ASN A 1 193 ? 4.836 18.953 4.602 1 97.12 193 ASN A CA 1
ATOM 1487 C C . ASN A 1 193 ? 5.934 19.281 3.594 1 97.12 193 ASN A C 1
ATOM 1489 O O . ASN A 1 193 ? 5.66 19.828 2.527 1 97.12 193 ASN A O 1
ATOM 1493 N N . TRP A 1 194 ? 7.172 18.938 3.896 1 97.62 194 TRP A N 1
ATOM 1494 C CA . TRP A 1 194 ? 8.297 19.234 3.02 1 97.62 194 TRP A CA 1
ATOM 1495 C C . TRP A 1 194 ? 8.117 18.578 1.654 1 97.62 194 TRP A C 1
ATOM 1497 O O . TRP A 1 194 ? 8.539 19.125 0.634 1 97.62 194 TRP A O 1
ATOM 1507 N N . MET A 1 195 ? 7.469 17.469 1.656 1 98.31 195 MET A N 1
ATOM 1508 C CA . MET A 1 195 ? 7.273 16.734 0.411 1 98.31 195 MET A CA 1
ATOM 1509 C C . MET A 1 195 ? 6.316 17.469 -0.517 1 98.31 195 MET A C 1
ATOM 1511 O O . MET A 1 195 ? 6.492 17.453 -1.736 1 98.31 195 MET A O 1
ATOM 1515 N N . TYR A 1 196 ? 5.363 18.141 -0.001 1 98.56 196 TYR A N 1
ATOM 1516 C CA . TYR A 1 196 ? 4.484 18.969 -0.824 1 98.56 196 TYR A CA 1
ATOM 1517 C C . TYR A 1 196 ? 5.164 20.281 -1.212 1 98.56 196 TYR A C 1
ATOM 1519 O O . TYR A 1 196 ? 4.918 20.812 -2.293 1 98.56 196 TYR A O 1
ATOM 1527 N N . ALA A 1 197 ? 6.031 20.781 -0.322 1 98.06 197 ALA A N 1
ATOM 1528 C CA . ALA A 1 197 ? 6.855 21.922 -0.74 1 98.06 197 ALA A CA 1
ATOM 1529 C C . ALA A 1 197 ? 7.703 21.562 -1.955 1 98.06 197 ALA A C 1
ATOM 1531 O O . ALA A 1 197 ? 7.812 22.344 -2.9 1 98.06 197 ALA A O 1
ATOM 1532 N N . LEU A 1 198 ? 8.234 20.359 -1.917 1 98.06 198 LEU A N 1
ATOM 1533 C CA . LEU A 1 198 ? 9.023 19.875 -3.041 1 98.06 198 LEU A CA 1
ATOM 1534 C C . LEU A 1 198 ? 8.164 19.75 -4.297 1 98.06 198 LEU A C 1
ATOM 1536 O O . LEU A 1 198 ? 8.633 20.031 -5.402 1 98.06 198 LEU A O 1
ATOM 1540 N N . ALA A 1 199 ? 6.977 19.281 -4.133 1 98.69 199 ALA A N 1
ATOM 1541 C CA . ALA A 1 199 ? 6.066 19.203 -5.27 1 98.69 199 ALA A CA 1
ATOM 1542 C C . ALA A 1 199 ? 5.852 20.562 -5.914 1 98.69 199 ALA A C 1
ATOM 1544 O O . ALA A 1 199 ? 5.789 20.672 -7.141 1 98.69 199 ALA A O 1
ATOM 1545 N N . GLY A 1 200 ? 5.711 21.594 -5.059 1 98.62 200 GLY A N 1
ATOM 1546 C CA . GLY A 1 200 ? 5.633 22.953 -5.59 1 98.62 200 GLY A CA 1
ATOM 1547 C C . GLY A 1 200 ? 6.848 23.344 -6.41 1 98.62 200 GLY A C 1
ATOM 1548 O O . GLY A 1 200 ? 6.715 23.922 -7.488 1 98.62 200 GLY A O 1
ATOM 1549 N N . GLU A 1 201 ? 8.047 22.969 -5.93 1 98.25 201 GLU A N 1
ATOM 1550 C CA . GLU A 1 201 ? 9.281 23.234 -6.66 1 98.25 201 GLU A CA 1
ATOM 1551 C C . GLU A 1 201 ? 9.281 22.547 -8.023 1 98.25 201 GLU A C 1
ATOM 1553 O O . GLU A 1 201 ? 9.695 23.141 -9.023 1 98.25 201 GLU A O 1
ATOM 1558 N N . VAL A 1 202 ? 8.805 21.312 -8.078 1 98.69 202 VAL A N 1
ATOM 1559 C CA . VAL A 1 202 ? 8.758 20.562 -9.32 1 98.69 202 VAL A CA 1
ATOM 1560 C C . VAL A 1 202 ? 7.848 21.266 -10.32 1 98.69 202 VAL A C 1
ATOM 1562 O O . VAL A 1 202 ? 8.211 21.453 -11.484 1 98.69 202 VAL A O 1
ATOM 1565 N N . ILE A 1 203 ? 6.672 21.703 -9.875 1 98.81 203 ILE A N 1
ATOM 1566 C CA . ILE A 1 203 ? 5.723 22.406 -10.734 1 98.81 203 ILE A CA 1
ATOM 1567 C C . ILE A 1 203 ? 6.391 23.641 -11.336 1 98.81 203 ILE A C 1
ATOM 1569 O O . ILE A 1 203 ? 6.301 23.859 -12.547 1 98.81 203 ILE A O 1
ATOM 1573 N N . GLU A 1 204 ? 7.051 24.344 -10.531 1 98.62 204 GLU A N 1
ATOM 1574 C CA . GLU A 1 204 ? 7.66 25.594 -10.977 1 98.62 204 GLU A CA 1
ATOM 1575 C C . GLU A 1 204 ? 8.781 25.344 -11.984 1 98.62 204 GLU A C 1
ATOM 1577 O O . GLU A 1 204 ? 8.898 26.047 -12.984 1 98.62 204 GLU A O 1
ATOM 1582 N N . ARG A 1 205 ? 9.547 24.359 -11.75 1 97.81 205 ARG A N 1
ATOM 1583 C CA . ARG A 1 205 ? 10.688 24.062 -12.609 1 97.81 205 ARG A CA 1
ATOM 1584 C C . ARG A 1 205 ? 10.227 23.625 -14 1 97.81 205 ARG A C 1
ATOM 1586 O O . ARG A 1 205 ? 10.812 24.016 -15.008 1 97.81 205 ARG A O 1
ATOM 1593 N N . VAL A 1 206 ? 9.203 22.812 -14.062 1 98.38 206 VAL A N 1
ATOM 1594 C CA . VAL A 1 206 ? 8.828 22.234 -15.344 1 98.38 206 VAL A CA 1
ATOM 1595 C C . VAL A 1 206 ? 7.984 23.219 -16.141 1 98.38 206 VAL A C 1
ATOM 1597 O O . VAL A 1 206 ? 7.844 23.094 -17.359 1 98.38 206 VAL A O 1
ATOM 1600 N N . THR A 1 207 ? 7.41 24.281 -15.492 1 98.5 207 THR A N 1
ATOM 1601 C CA . THR A 1 207 ? 6.523 25.219 -16.188 1 98.5 207 THR A CA 1
ATOM 1602 C C . THR A 1 207 ? 7.176 26.594 -16.312 1 98.5 207 THR A C 1
ATOM 1604 O O . THR A 1 207 ? 6.699 27.438 -17.062 1 98.5 207 THR A O 1
ATOM 1607 N N . ASN A 1 208 ? 8.148 26.875 -15.469 1 98 208 ASN A N 1
ATOM 1608 C CA . ASN A 1 208 ? 8.789 28.172 -15.367 1 98 208 ASN A CA 1
ATOM 1609 C C . ASN A 1 208 ? 7.801 29.25 -14.914 1 98 208 ASN A C 1
ATOM 1611 O O . ASN A 1 208 ? 7.844 30.375 -15.406 1 98 208 ASN A O 1
ATOM 1615 N N . GLN A 1 209 ? 6.871 28.906 -14.125 1 98.19 209 GLN A N 1
ATOM 1616 C CA . GLN A 1 209 ? 5.887 29.766 -13.469 1 98.19 209 GLN A CA 1
ATOM 1617 C C . GLN A 1 209 ? 5.789 29.438 -11.977 1 98.19 209 GLN A C 1
ATOM 1619 O O . GLN A 1 209 ? 6.172 28.344 -11.547 1 98.19 209 GLN A O 1
ATOM 1624 N N . SER A 1 210 ? 5.332 30.438 -11.211 1 98.12 210 SER A N 1
ATOM 1625 C CA . SER A 1 210 ? 5.051 30.094 -9.82 1 98.12 210 SER A CA 1
ATOM 1626 C C . SER A 1 210 ? 3.953 29.031 -9.727 1 98.12 210 SER A C 1
ATOM 1628 O O . SER A 1 210 ? 3.08 28.969 -10.594 1 98.12 210 SER A O 1
ATOM 1630 N N . TRP A 1 211 ? 4.004 28.219 -8.703 1 98.12 211 TRP A N 1
ATOM 1631 C CA . TRP A 1 211 ? 3.018 27.141 -8.594 1 98.12 211 TRP A CA 1
ATOM 1632 C C . TRP A 1 211 ? 1.609 27.719 -8.461 1 98.12 211 TRP A C 1
ATOM 1634 O O . TRP A 1 211 ? 0.642 27.125 -8.938 1 98.12 211 TRP A O 1
ATOM 1644 N N . GLY A 1 212 ? 1.458 28.922 -7.828 1 98.44 212 GLY A N 1
ATOM 1645 C CA . GLY A 1 212 ? 0.161 29.578 -7.711 1 98.44 212 GLY A CA 1
ATOM 1646 C C . GLY A 1 212 ? -0.448 29.938 -9.055 1 98.44 212 GLY A C 1
ATOM 1647 O O . GLY A 1 212 ? -1.653 29.766 -9.258 1 98.44 212 GLY A O 1
ATOM 1648 N N . LYS A 1 213 ? 0.392 30.391 -9.93 1 98.56 213 LYS A N 1
ATOM 1649 C CA . LYS A 1 213 ? -0.082 30.719 -11.273 1 98.56 213 LYS A CA 1
ATOM 1650 C C . LYS A 1 213 ? -0.492 29.469 -12.031 1 98.56 213 LYS A C 1
ATOM 1652 O O . LYS A 1 213 ? -1.479 29.484 -12.773 1 98.56 213 LYS A O 1
ATOM 1657 N N . VAL A 1 214 ? 0.283 28.438 -11.852 1 98.81 214 VAL A N 1
ATOM 1658 C CA . VAL A 1 214 ? -0.044 27.172 -12.516 1 98.81 214 VAL A CA 1
ATOM 1659 C C . VAL A 1 214 ? -1.352 26.625 -11.953 1 98.81 214 VAL A C 1
ATOM 1661 O O . VAL A 1 214 ? -2.211 26.156 -12.711 1 98.81 214 VAL A O 1
ATOM 1664 N N . LEU A 1 215 ? -1.504 26.641 -10.688 1 98.81 215 LEU A N 1
ATOM 1665 C CA . LEU A 1 215 ? -2.752 26.25 -10.039 1 98.81 215 LEU A CA 1
ATOM 1666 C C . LEU A 1 215 ? -3.928 27.031 -10.617 1 98.81 215 LEU A C 1
ATOM 1668 O O . LEU A 1 215 ? -4.957 26.438 -10.961 1 98.81 215 LEU A O 1
ATOM 1672 N N . SER A 1 216 ? -3.783 28.328 -10.734 1 98.44 216 SER A N 1
ATOM 1673 C CA . SER A 1 216 ? -4.84 29.188 -11.25 1 98.44 216 SER A CA 1
ATOM 1674 C C . SER A 1 216 ? -5.227 28.797 -12.672 1 98.44 216 SER A C 1
ATOM 1676 O O . SER A 1 216 ? -6.41 28.656 -12.984 1 98.44 216 SER A O 1
ATOM 1678 N N . SER A 1 217 ? -4.297 28.594 -13.477 1 98.19 217 SER A N 1
ATOM 1679 C CA . SER A 1 217 ? -4.547 28.359 -14.891 1 98.19 217 SER A CA 1
ATOM 1680 C C . SER A 1 217 ? -5.074 26.938 -15.125 1 98.19 217 SER A C 1
ATOM 1682 O O . SER A 1 217 ? -5.914 26.734 -16 1 98.19 217 SER A O 1
ATOM 1684 N N . ARG A 1 218 ? -4.605 25.984 -14.305 1 98.19 218 ARG A N 1
ATOM 1685 C CA . ARG A 1 218 ? -4.91 24.594 -14.625 1 98.19 218 ARG A CA 1
ATOM 1686 C C . ARG A 1 218 ? -6.113 24.094 -13.828 1 98.19 218 ARG A C 1
ATOM 1688 O O . ARG A 1 218 ? -6.789 23.156 -14.234 1 98.19 218 ARG A O 1
ATOM 1695 N N . ILE A 1 219 ? -6.352 24.688 -12.703 1 98.69 219 ILE A N 1
ATOM 1696 C CA . ILE A 1 219 ? -7.383 24.141 -11.828 1 98.69 219 ILE A CA 1
ATOM 1697 C C . ILE A 1 219 ? -8.445 25.203 -11.562 1 98.69 219 ILE A C 1
ATOM 1699 O O . ILE A 1 219 ? -9.617 25.031 -11.922 1 98.69 219 ILE A O 1
ATOM 1703 N N . LEU A 1 220 ? -8.078 26.344 -11.055 1 98.75 220 LEU A N 1
ATOM 1704 C CA . LEU A 1 220 ? -9.031 27.297 -10.5 1 98.75 220 LEU A CA 1
ATOM 1705 C C . LEU A 1 220 ? -9.875 27.922 -11.602 1 98.75 220 LEU A C 1
ATOM 1707 O O . LEU A 1 220 ? -11.102 27.969 -11.5 1 98.75 220 LEU A O 1
ATOM 1711 N N . ASN A 1 221 ? -9.258 28.406 -12.641 1 98.12 221 ASN A N 1
ATOM 1712 C CA . ASN A 1 221 ? -9.977 29.094 -13.711 1 98.12 221 ASN A CA 1
ATOM 1713 C C . ASN A 1 221 ? -10.906 28.141 -14.461 1 98.12 221 ASN A C 1
ATOM 1715 O O . ASN A 1 221 ? -12.086 28.422 -14.633 1 98.12 221 ASN A O 1
ATOM 1719 N N . PRO A 1 222 ? -10.383 26.984 -14.82 1 97.56 222 PRO A N 1
ATOM 1720 C CA . PRO A 1 222 ? -11.273 26.062 -15.531 1 97.56 222 PRO A CA 1
ATOM 1721 C C . PRO A 1 222 ? -12.5 25.688 -14.711 1 97.56 222 PRO A C 1
ATOM 1723 O O . PRO A 1 222 ? -13.562 25.406 -15.281 1 97.56 222 PRO A O 1
ATOM 1726 N N . LEU A 1 223 ? -12.414 25.719 -13.391 1 97.94 223 LEU A N 1
ATOM 1727 C CA . LEU A 1 223 ? -13.508 25.281 -12.531 1 97.94 223 LEU A CA 1
ATOM 1728 C C . LEU A 1 223 ? -14.289 26.469 -11.992 1 97.94 223 LEU A C 1
ATOM 1730 O O . LEU A 1 223 ? -15.234 26.312 -11.219 1 97.94 223 LEU A O 1
ATOM 1734 N N . ASN A 1 224 ? -13.859 27.625 -12.32 1 97.44 224 ASN A N 1
ATOM 1735 C CA . ASN A 1 224 ? -14.461 28.875 -11.875 1 97.44 224 ASN A CA 1
ATOM 1736 C C . ASN A 1 224 ? -14.453 29 -10.352 1 97.44 224 ASN A C 1
ATOM 1738 O O . ASN A 1 224 ? -15.461 29.359 -9.75 1 97.44 224 ASN A O 1
ATOM 1742 N N . LEU A 1 225 ? -13.406 28.609 -9.781 1 98.31 225 LEU A N 1
ATOM 1743 C CA . LEU A 1 225 ? -13.203 28.812 -8.352 1 98.31 225 LEU A CA 1
ATOM 1744 C C . LEU A 1 225 ? -12.633 30.203 -8.07 1 98.31 225 LEU A C 1
ATOM 1746 O O . LEU A 1 225 ? -11.508 30.328 -7.586 1 98.31 225 LEU A O 1
ATOM 1750 N N . SER A 1 226 ? -13.391 31.172 -8.156 1 96.19 226 SER A N 1
ATOM 1751 C CA . SER A 1 226 ? -12.953 32.562 -8.242 1 96.19 226 SER A CA 1
ATOM 1752 C C . SER A 1 226 ? -12.594 33.125 -6.871 1 96.19 226 SER A C 1
ATOM 1754 O O . SER A 1 226 ? -11.969 34.188 -6.766 1 96.19 226 SER A O 1
ATOM 1756 N N . HIS A 1 227 ? -12.977 32.469 -5.848 1 97.5 227 HIS A N 1
ATOM 1757 C CA . HIS A 1 227 ? -12.648 32.938 -4.512 1 97.5 227 HIS A CA 1
ATOM 1758 C C . HIS A 1 227 ? -11.531 32.094 -3.889 1 97.5 227 HIS A C 1
ATOM 1760 O O . HIS A 1 227 ? -11.32 32.156 -2.674 1 97.5 227 HIS A O 1
ATOM 1766 N N . THR A 1 228 ? -10.867 31.312 -4.676 1 98.44 228 THR A N 1
ATOM 1767 C CA . THR A 1 228 ? -9.75 30.469 -4.242 1 98.44 228 THR A CA 1
ATOM 1768 C C . THR A 1 228 ? -8.445 30.953 -4.867 1 98.44 228 THR A C 1
ATOM 1770 O O . THR A 1 228 ? -8.367 31.156 -6.078 1 98.44 228 THR A O 1
ATOM 1773 N N . THR A 1 229 ? -7.426 31.172 -4.031 1 98.12 229 THR A N 1
ATOM 1774 C CA . THR A 1 229 ? -6.141 31.609 -4.57 1 98.12 229 THR A CA 1
ATOM 1775 C C . THR A 1 229 ? -5.023 31.344 -3.566 1 98.12 229 THR A C 1
ATOM 1777 O O . THR A 1 229 ? -5.281 31.141 -2.381 1 98.12 229 THR A O 1
ATOM 1780 N N . ALA A 1 230 ? -3.84 31.281 -4.062 1 97.88 230 ALA A N 1
ATOM 1781 C CA . ALA A 1 230 ? -2.631 31.281 -3.242 1 97.88 230 ALA A CA 1
ATOM 1782 C C . ALA A 1 230 ? -1.842 32.562 -3.422 1 97.88 230 ALA A C 1
ATOM 1784 O O . ALA A 1 230 ? -0.81 32.781 -2.777 1 97.88 230 ALA A O 1
ATOM 1785 N N . ILE A 1 231 ? -2.303 33.438 -4.27 1 97.81 231 ILE A N 1
ATOM 1786 C CA . ILE A 1 231 ? -1.595 34.656 -4.625 1 97.81 231 ILE A CA 1
ATOM 1787 C C . ILE A 1 231 ? -2.076 35.812 -3.744 1 97.81 231 ILE A C 1
ATOM 1789 O O . ILE A 1 231 ? -3.258 36.156 -3.764 1 97.81 231 ILE A O 1
ATOM 1793 N N . ALA A 1 232 ? -1.163 36.438 -3.096 1 95.75 232 ALA A N 1
ATOM 1794 C CA . ALA A 1 232 ? -1.465 37.438 -2.08 1 95.75 232 ALA A CA 1
ATOM 1795 C C . ALA A 1 232 ? -2.244 38.625 -2.678 1 95.75 232 ALA A C 1
ATOM 1797 O O . ALA A 1 232 ? -3.205 39.094 -2.078 1 95.75 232 ALA A O 1
ATOM 1798 N N . SER A 1 233 ? -1.891 39.031 -3.852 1 95.94 233 SER A N 1
ATOM 1799 C CA . SER A 1 233 ? -2.494 40.219 -4.457 1 95.94 233 SER A CA 1
ATOM 1800 C C . SER A 1 233 ? -3.934 39.938 -4.883 1 95.94 233 SER A C 1
ATOM 1802 O O . SER A 1 233 ? -4.688 40.875 -5.168 1 95.94 233 SER A O 1
ATOM 1804 N N . GLU A 1 234 ? -4.273 38.688 -4.883 1 96 234 GLU A N 1
ATOM 1805 C CA . GLU A 1 234 ? -5.613 38.312 -5.332 1 96 234 GLU A CA 1
ATOM 1806 C C . GLU A 1 234 ? -6.559 38.125 -4.148 1 96 234 GLU A C 1
ATOM 1808 O O . GLU A 1 234 ? -7.754 37.875 -4.332 1 96 234 GLU A O 1
ATOM 1813 N N . ILE A 1 235 ? -6.082 38.281 -2.988 1 95.12 235 ILE A N 1
ATOM 1814 C CA . ILE A 1 235 ? -6.902 38.156 -1.787 1 95.12 235 ILE A CA 1
ATOM 1815 C C . ILE A 1 235 ? -7.453 39.531 -1.416 1 95.12 235 ILE A C 1
ATOM 1817 O O . ILE A 1 235 ? -6.703 40.438 -0.995 1 95.12 235 ILE A O 1
ATOM 1821 N N . PRO A 1 236 ? -8.758 39.688 -1.494 1 93.94 236 PRO A N 1
ATOM 1822 C CA . PRO A 1 236 ? -9.312 41 -1.134 1 93.94 236 PRO A CA 1
ATOM 1823 C C . PRO A 1 236 ? -9.094 41.344 0.335 1 93.94 236 PRO A C 1
ATOM 1825 O O . PRO A 1 236 ? -9.188 40.5 1.204 1 93.94 236 PRO A O 1
ATOM 1828 N N . PRO A 1 237 ? -8.922 42.594 0.485 1 87.69 237 PRO A N 1
ATOM 1829 C CA . PRO A 1 237 ? -8.766 43.031 1.874 1 87.69 237 PRO A CA 1
ATOM 1830 C C . PRO A 1 237 ? -9.984 42.719 2.734 1 87.69 237 PRO A C 1
ATOM 1832 O O . PRO A 1 237 ? -11.125 42.812 2.262 1 87.69 237 PRO A O 1
ATOM 1835 N N . ASP A 1 238 ? -9.938 42.344 3.881 1 87.56 238 ASP A N 1
ATOM 1836 C CA . ASP A 1 238 ? -10.969 42.125 4.895 1 87.56 238 ASP A CA 1
ATOM 1837 C C . ASP A 1 238 ? -11.859 40.938 4.531 1 87.56 238 ASP A C 1
ATOM 1839 O O . ASP A 1 238 ? -12.992 40.844 4.996 1 87.56 238 ASP A O 1
ATOM 1843 N N . SER A 1 239 ? -11.359 40.125 3.588 1 92.75 239 SER A N 1
ATOM 1844 C CA . SER A 1 239 ? -12.164 38.969 3.197 1 92.75 239 SER A CA 1
ATOM 1845 C C . SER A 1 239 ? -11.82 37.75 4.047 1 92.75 239 SER A C 1
ATOM 1847 O O . SER A 1 239 ? -12.539 36.75 4.012 1 92.75 239 SER A O 1
ATOM 1849 N N . LEU A 1 240 ? -10.836 37.844 4.863 1 95.25 240 LEU A N 1
ATOM 1850 C CA . LEU A 1 240 ? -10.359 36.688 5.609 1 95.25 240 LEU A CA 1
ATOM 1851 C C . LEU A 1 240 ? -11.031 36.625 6.977 1 95.25 240 LEU A C 1
ATOM 1853 O O . LEU A 1 240 ? -11.219 37.625 7.641 1 95.25 240 LEU A O 1
ATOM 1857 N N . ALA A 1 241 ? -11.484 35.406 7.34 1 97.31 241 ALA A N 1
ATOM 1858 C CA . ALA A 1 241 ? -11.789 35.188 8.75 1 97.31 241 ALA A CA 1
ATOM 1859 C C . ALA A 1 241 ? -10.531 35.281 9.602 1 97.31 241 ALA A C 1
ATOM 1861 O O . ALA A 1 241 ? -9.5 34.656 9.273 1 97.31 241 ALA A O 1
ATOM 1862 N N . LEU A 1 242 ? -10.609 36.031 10.688 1 96.19 242 LEU A N 1
ATOM 1863 C CA . LEU A 1 242 ? -9.422 36.25 11.492 1 96.19 242 LEU A CA 1
ATOM 1864 C C . LEU A 1 242 ? -9.086 35.062 12.352 1 96.19 242 LEU A C 1
ATOM 1866 O O . LEU A 1 242 ? -9.984 34.375 12.859 1 96.19 242 LEU A O 1
ATOM 1870 N N . PRO A 1 243 ? -7.75 34.75 12.508 1 95.5 243 PRO A N 1
ATOM 1871 C CA . PRO A 1 243 ? -7.316 33.531 13.234 1 95.5 243 PRO A CA 1
ATOM 1872 C C . PRO A 1 243 ? -7.391 33.719 14.75 1 95.5 243 PRO A C 1
ATOM 1874 O O . PRO A 1 243 ? -6.906 34.719 15.281 1 95.5 243 PRO A O 1
ATOM 1877 N N . TYR A 1 244 ? -7.949 32.75 15.438 1 95.69 244 TYR A N 1
ATOM 1878 C CA . TYR A 1 244 ? -8.039 32.781 16.891 1 95.69 244 TYR A CA 1
ATOM 1879 C C . TYR A 1 244 ? -7.5 31.484 17.5 1 95.69 244 TYR A C 1
ATOM 1881 O O . TYR A 1 244 ? -7.668 30.406 16.938 1 95.69 244 TYR A O 1
ATOM 1889 N N . MET A 1 245 ? -6.805 31.641 18.641 1 93.62 245 MET A N 1
ATOM 1890 C CA . MET A 1 245 ? -6.535 30.531 19.547 1 93.62 245 MET A CA 1
ATOM 1891 C C . MET A 1 245 ? -7.445 30.609 20.781 1 93.62 245 MET A C 1
ATOM 1893 O O . MET A 1 245 ? -7.816 31.703 21.203 1 93.62 245 MET A O 1
ATOM 1897 N N . VAL A 1 246 ? -7.801 29.484 21.234 1 92.88 246 VAL A N 1
ATOM 1898 C CA . VAL A 1 246 ? -8.625 29.453 22.438 1 92.88 246 VAL A CA 1
ATOM 1899 C C . VAL A 1 246 ? -7.758 29.094 23.641 1 92.88 246 VAL A C 1
ATOM 1901 O O . VAL A 1 246 ? -7.098 28.062 23.672 1 92.88 246 VAL A O 1
ATOM 1904 N N . LEU A 1 247 ? -7.805 29.953 24.609 1 88.62 247 LEU A N 1
ATOM 1905 C CA . LEU A 1 247 ? -6.973 29.781 25.797 1 88.62 247 LEU A CA 1
ATOM 1906 C C . LEU A 1 247 ? -7.434 28.578 26.609 1 88.62 247 LEU A C 1
ATOM 1908 O O . LEU A 1 247 ? -8.555 28.094 26.438 1 88.62 247 LEU A O 1
ATOM 1912 N N . ASP A 1 248 ? -6.531 28.062 27.469 1 82.62 248 ASP A N 1
ATOM 1913 C CA . ASP A 1 248 ? -6.801 26.906 28.328 1 82.62 248 ASP A CA 1
ATOM 1914 C C . ASP A 1 248 ? -7.527 27.328 29.594 1 82.62 248 ASP A C 1
ATOM 1916 O O . ASP A 1 248 ? -7.176 26.891 30.688 1 82.62 248 ASP A O 1
ATOM 1920 N N . ASP A 1 249 ? -8.445 28.219 29.578 1 80.75 249 ASP A N 1
ATOM 1921 C CA . ASP A 1 249 ? -9.211 28.672 30.734 1 80.75 249 ASP A CA 1
ATOM 1922 C C . ASP A 1 249 ? -10.656 28.203 30.656 1 80.75 249 ASP A C 1
ATOM 1924 O O . ASP A 1 249 ? -11.102 27.688 29.625 1 80.75 249 ASP A O 1
ATOM 1928 N N . ASP A 1 250 ? -11.312 28.234 31.781 1 79.19 250 ASP A N 1
ATOM 1929 C CA . ASP A 1 250 ? -12.688 27.766 31.875 1 79.19 250 ASP A CA 1
ATOM 1930 C C . ASP A 1 250 ? -13.617 28.562 30.969 1 79.19 250 ASP A C 1
ATOM 1932 O O . ASP A 1 250 ? -14.625 28.047 30.484 1 79.19 250 ASP A O 1
ATOM 1936 N N . ASN A 1 251 ? -13.195 29.734 30.656 1 84.06 251 ASN A N 1
ATOM 1937 C CA . ASN A 1 251 ? -14.031 30.609 29.844 1 84.06 251 ASN A CA 1
ATOM 1938 C C . ASN A 1 251 ? -13.766 30.391 28.359 1 84.06 251 ASN A C 1
ATOM 1940 O O . ASN A 1 251 ? -14.508 30.891 27.5 1 84.06 251 ASN A O 1
ATOM 1944 N N . LYS A 1 252 ? -12.828 29.609 28 1 90.12 252 LYS A N 1
ATOM 1945 C CA . LYS A 1 252 ? -12.484 29.344 26.609 1 90.12 252 LYS A CA 1
ATOM 1946 C C . LYS A 1 252 ? -12.344 30.641 25.828 1 90.12 252 LYS A C 1
ATOM 1948 O O . LYS A 1 252 ? -12.969 30.812 24.781 1 90.12 252 LYS A O 1
ATOM 1953 N N . THR A 1 253 ? -11.516 31.578 26.312 1 90.69 253 THR A N 1
ATOM 1954 C CA . THR A 1 253 ? -11.336 32.906 25.766 1 90.69 253 THR A CA 1
ATOM 1955 C C . THR A 1 253 ? -10.594 32.844 24.422 1 90.69 253 THR A C 1
ATOM 1957 O O . THR A 1 253 ? -9.453 32.375 24.359 1 90.69 253 THR A O 1
ATOM 1960 N N . PRO A 1 254 ? -11.234 33.312 23.328 1 94 254 PRO A N 1
ATOM 1961 C CA . PRO A 1 254 ? -10.5 33.406 22.062 1 94 254 PRO A CA 1
ATOM 1962 C C . PRO A 1 254 ? -9.516 34.562 22.016 1 94 254 PRO A C 1
ATOM 1964 O O . PRO A 1 254 ? -9.836 35.656 22.484 1 94 254 PRO A O 1
ATOM 1967 N N . VAL A 1 255 ? -8.352 34.312 21.562 1 93.56 255 VAL A N 1
ATOM 1968 C CA . VAL A 1 255 ? -7.34 35.344 21.359 1 93.56 255 VAL A CA 1
ATOM 1969 C C . VAL A 1 255 ? -6.875 35.344 19.906 1 93.56 255 VAL A C 1
ATOM 1971 O O . VAL A 1 255 ? -6.582 34.281 19.344 1 93.56 255 VAL A O 1
ATOM 1974 N N . GLN A 1 256 ? -6.902 36.5 19.328 1 93.5 256 GLN A N 1
ATOM 1975 C CA . GLN A 1 256 ? -6.441 36.625 17.953 1 93.5 256 GLN A CA 1
ATOM 1976 C C . GLN A 1 256 ? -4.934 36.406 17.859 1 93.5 256 GLN A C 1
ATOM 1978 O O . GLN A 1 256 ? -4.18 36.938 18.672 1 93.5 256 GLN A O 1
ATOM 1983 N N . VAL A 1 257 ? -4.508 35.656 16.891 1 91.69 257 VAL A N 1
ATOM 1984 C CA . VAL A 1 257 ? -3.084 35.438 16.656 1 91.69 257 VAL A CA 1
ATOM 1985 C C . VAL A 1 257 ? -2.689 35.969 15.297 1 91.69 257 VAL A C 1
ATOM 1987 O O . VAL A 1 257 ? -3.51 36.594 14.594 1 91.69 257 VAL A O 1
ATOM 1990 N N . GLY A 1 258 ? -1.391 35.812 15.008 1 86.81 258 GLY A N 1
ATOM 1991 C CA . GLY A 1 258 ? -0.908 36.312 13.734 1 86.81 258 GLY A CA 1
ATOM 1992 C C . GLY A 1 258 ? -1.552 35.656 12.539 1 86.81 258 GLY A C 1
ATOM 1993 O O . GLY A 1 258 ? -1.893 34.469 12.602 1 86.81 258 GLY A O 1
ATOM 1994 N N . LYS A 1 259 ? -1.687 36.406 11.461 1 86 259 LYS A N 1
ATOM 1995 C CA . LYS A 1 259 ? -2.25 35.844 10.227 1 86 259 LYS A CA 1
ATOM 1996 C C . LYS A 1 259 ? -1.267 34.906 9.547 1 86 259 LYS A C 1
ATOM 1998 O O . LYS A 1 259 ? -0.053 35.125 9.594 1 86 259 LYS A O 1
ATOM 2003 N N . MET A 1 260 ? -1.815 33.906 9.016 1 81.94 260 MET A N 1
ATOM 2004 C CA . MET A 1 260 ? -0.983 32.969 8.25 1 81.94 260 MET A CA 1
ATOM 2005 C C . MET A 1 260 ? -0.455 33.656 6.98 1 81.94 260 MET A C 1
ATOM 2007 O O . MET A 1 260 ? -1.229 33.969 6.082 1 81.94 260 MET A O 1
ATOM 2011 N N . GLY A 1 261 ? 0.778 33.875 6.879 1 81.31 261 GLY A N 1
ATOM 2012 C CA . GLY A 1 261 ? 1.377 34.594 5.77 1 81.31 261 GLY A CA 1
ATOM 2013 C C . GLY A 1 261 ? 1.866 33.688 4.656 1 81.31 261 GLY A C 1
ATOM 2014 O O . GLY A 1 261 ? 2.648 34.125 3.805 1 81.31 261 GLY A O 1
ATOM 2015 N N . LEU A 1 262 ? 1.478 32.5 4.551 1 90.5 262 LEU A N 1
ATOM 2016 C CA . LEU A 1 262 ? 1.918 31.531 3.539 1 90.5 262 LEU A CA 1
ATOM 2017 C C . LEU A 1 262 ? 1.199 31.781 2.215 1 90.5 262 LEU A C 1
ATOM 2019 O O . LEU A 1 262 ? 0.088 31.281 2.01 1 90.5 262 LEU A O 1
ATOM 2023 N N . THR A 1 263 ? 1.825 32.531 1.301 1 93.94 263 THR A N 1
ATOM 2024 C CA . THR A 1 263 ? 1.28 32.781 -0.028 1 93.94 263 THR A CA 1
ATOM 2025 C C . THR A 1 263 ? 2.326 32.5 -1.104 1 93.94 263 THR A C 1
ATOM 2027 O O . THR A 1 263 ? 3.488 32.219 -0.794 1 93.94 263 THR A O 1
ATOM 2030 N N . ASP A 1 264 ? 1.856 32.531 -2.316 1 95.81 264 ASP A N 1
ATOM 2031 C CA . ASP A 1 264 ? 2.699 32.188 -3.465 1 95.81 264 ASP A CA 1
ATOM 2032 C C . ASP A 1 264 ? 4.035 32.938 -3.385 1 95.81 264 ASP A C 1
ATOM 2034 O O . ASP A 1 264 ? 4.074 34.125 -3.08 1 95.81 264 ASP A O 1
ATOM 2038 N N . GLY A 1 265 ? 5.082 32.188 -3.531 1 93.88 265 GLY A N 1
ATOM 2039 C CA . GLY A 1 265 ? 6.418 32.75 -3.443 1 93.88 265 GLY A CA 1
ATOM 2040 C C . GLY A 1 265 ? 7.102 32.469 -2.119 1 93.88 265 GLY A C 1
ATOM 2041 O O . GLY A 1 265 ? 8.312 32.688 -1.983 1 93.88 265 GLY A O 1
ATOM 2042 N N . SER A 1 266 ? 6.426 32 -1.178 1 92.94 266 SER A N 1
ATOM 2043 C CA . SER A 1 266 ? 6.992 31.656 0.122 1 92.94 266 SER A CA 1
ATOM 2044 C C . SER A 1 266 ? 7.273 30.172 0.226 1 92.94 266 SER A C 1
ATOM 2046 O O . SER A 1 266 ? 6.77 29.375 -0.576 1 92.94 266 SER A O 1
ATOM 2048 N N . ILE A 1 267 ? 8.102 29.844 1.251 1 93.81 267 ILE A N 1
ATOM 2049 C CA . ILE A 1 267 ? 8.406 28.453 1.546 1 93.81 267 ILE A CA 1
ATOM 2050 C C . ILE A 1 267 ? 7.137 27.734 2.018 1 93.81 267 ILE A C 1
ATOM 2052 O O . ILE A 1 267 ? 6.285 28.344 2.672 1 93.81 267 ILE A O 1
ATOM 2056 N N . MET A 1 268 ? 6.816 26.531 1.659 1 95.5 268 MET A N 1
ATOM 2057 C CA . MET A 1 268 ? 5.793 25.641 2.182 1 95.5 268 MET A CA 1
ATOM 2058 C C . MET A 1 268 ? 4.418 26 1.64 1 95.5 268 MET A C 1
ATOM 2060 O O . MET A 1 268 ? 3.414 25.391 2.025 1 95.5 268 MET A O 1
ATOM 2064 N N . THR A 1 269 ? 4.312 26.984 0.729 1 96.56 269 THR A N 1
ATOM 2065 C CA . THR A 1 269 ? 3 27.438 0.285 1 96.56 269 THR A CA 1
ATOM 2066 C C . THR A 1 269 ? 2.24 26.312 -0.408 1 96.56 269 THR A C 1
ATOM 2068 O O . THR A 1 269 ? 1.021 26.203 -0.268 1 96.56 269 THR A O 1
ATOM 2071 N N . SER A 1 270 ? 2.926 25.453 -1.131 1 98.25 270 SER A N 1
ATOM 2072 C CA . SER A 1 270 ? 2.264 24.344 -1.815 1 98.25 270 SER A CA 1
ATOM 2073 C C . SER A 1 270 ? 1.837 23.266 -0.83 1 98.25 270 SER A C 1
ATOM 2075 O O . SER A 1 270 ? 1.07 22.359 -1.183 1 98.25 270 SER A O 1
ATOM 2077 N N . ALA A 1 271 ? 2.266 23.375 0.397 1 97.44 271 ALA A N 1
ATOM 2078 C CA . ALA A 1 271 ? 1.826 22.438 1.428 1 97.44 271 ALA A CA 1
ATOM 2079 C C . ALA A 1 271 ? 0.571 22.953 2.131 1 97.44 271 ALA A C 1
ATOM 2081 O O . ALA A 1 271 ? -0.156 22.172 2.754 1 97.44 271 ALA A O 1
ATOM 2082 N N . GLY A 1 272 ? 0.288 24.297 2.039 1 96.88 272 GLY A N 1
ATOM 2083 C CA . GLY A 1 272 ? -0.829 24.75 2.854 1 96.88 272 GLY A CA 1
ATOM 2084 C C . GLY A 1 272 ? -1.207 26.203 2.596 1 96.88 272 GLY A C 1
ATOM 2085 O O . GLY A 1 272 ? -1.815 26.844 3.449 1 96.88 272 GLY A O 1
ATOM 2086 N N . GLY A 1 273 ? -0.994 26.781 1.404 1 96.69 273 GLY A N 1
ATOM 2087 C CA . GLY A 1 273 ? -1.021 28.234 1.268 1 96.69 273 GLY A CA 1
ATOM 2088 C C . GLY A 1 273 ? -2.252 28.734 0.542 1 96.69 273 GLY A C 1
ATOM 2089 O O . GLY A 1 273 ? -2.338 29.922 0.21 1 96.69 273 GLY A O 1
ATOM 2090 N N . ILE A 1 274 ? -3.26 27.906 0.347 1 98.31 274 ILE A N 1
ATOM 2091 C CA . ILE A 1 274 ? -4.434 28.344 -0.406 1 98.31 274 ILE A CA 1
ATOM 2092 C C . ILE A 1 274 ? -5.449 28.984 0.54 1 98.31 274 ILE A C 1
ATOM 2094 O O . ILE A 1 274 ? -5.609 28.531 1.68 1 98.31 274 ILE A O 1
ATOM 2098 N N . ARG A 1 275 ? -6.078 30.062 0.105 1 98.06 275 ARG A N 1
ATOM 2099 C CA . ARG A 1 275 ? -7.293 30.594 0.703 1 98.06 275 ARG A CA 1
ATOM 2100 C C . ARG A 1 275 ? -8.516 30.266 -0.145 1 98.06 275 ARG A C 1
ATOM 2102 O O . ARG A 1 275 ? -8.461 30.312 -1.375 1 98.06 275 ARG A O 1
ATOM 2109 N N . SER A 1 276 ? -9.594 29.922 0.521 1 98.62 276 SER A N 1
ATOM 2110 C CA . SER A 1 276 ? -10.805 29.547 -0.206 1 98.62 276 SER A CA 1
ATOM 2111 C C . SER A 1 276 ? -12.047 29.781 0.634 1 98.62 276 SER A C 1
ATOM 2113 O O . SER A 1 276 ? -11.969 30.359 1.723 1 98.62 276 SER A O 1
ATOM 2115 N N . THR A 1 277 ? -13.242 29.547 0.027 1 98.5 277 THR A N 1
ATOM 2116 C CA . THR A 1 277 ? -14.555 29.672 0.66 1 98.5 277 THR A CA 1
ATOM 2117 C C . THR A 1 277 ? -15.273 28.328 0.694 1 98.5 277 THR A C 1
ATOM 2119 O O . THR A 1 277 ? -14.859 27.375 0.026 1 98.5 277 THR A O 1
ATOM 2122 N N . VAL A 1 278 ? -16.297 28.312 1.527 1 98.56 278 VAL A N 1
ATOM 2123 C CA . VAL A 1 278 ? -17.125 27.109 1.602 1 98.56 278 VAL A CA 1
ATOM 2124 C C . VAL A 1 278 ? -17.672 26.766 0.221 1 98.56 278 VAL A C 1
ATOM 2126 O O . VAL A 1 278 ? -17.609 25.625 -0.224 1 98.56 278 VAL A O 1
ATOM 2129 N N . SER A 1 279 ? -18.172 27.766 -0.485 1 98 279 SER A N 1
ATOM 2130 C CA . SER A 1 279 ? -18.797 27.547 -1.782 1 98 279 SER A CA 1
ATOM 2131 C C . SER A 1 279 ? -17.812 26.984 -2.797 1 98 279 SER A C 1
ATOM 2133 O O . SER A 1 279 ? -18.125 26.031 -3.512 1 98 279 SER A O 1
ATOM 2135 N N . ASP A 1 280 ? -16.641 27.594 -2.898 1 98.56 280 ASP A N 1
ATOM 2136 C CA . ASP A 1 280 ? -15.641 27.094 -3.836 1 98.56 280 ASP A CA 1
ATOM 2137 C C . ASP A 1 280 ? -15.211 25.672 -3.486 1 98.56 280 ASP A C 1
ATOM 2139 O O . ASP A 1 280 ? -15 24.844 -4.375 1 98.56 280 ASP A O 1
ATOM 2143 N N . LEU A 1 281 ? -15.086 25.359 -2.186 1 98.81 281 LEU A N 1
ATOM 2144 C CA . LEU A 1 281 ? -14.648 24.031 -1.773 1 98.81 281 LEU A CA 1
ATOM 2145 C C . LEU A 1 281 ? -15.734 23 -2.053 1 98.81 281 LEU A C 1
ATOM 2147 O O . LEU A 1 281 ? -15.43 21.844 -2.344 1 98.81 281 LEU A O 1
ATOM 2151 N N . LEU A 1 282 ? -17 23.406 -1.938 1 98.62 282 LEU A N 1
ATOM 2152 C CA . LEU A 1 282 ? -18.078 22.516 -2.346 1 98.62 282 LEU A CA 1
ATOM 2153 C C . LEU A 1 282 ? -17.984 22.172 -3.832 1 98.62 282 LEU A C 1
ATOM 2155 O O . LEU A 1 282 ? -18.125 21.016 -4.227 1 98.62 282 LEU A O 1
ATOM 2159 N N . THR A 1 283 ? -17.719 23.188 -4.625 1 98.06 283 THR A N 1
ATOM 2160 C CA . THR A 1 283 ? -17.531 22.969 -6.055 1 98.06 283 THR A CA 1
ATOM 2161 C C . THR A 1 283 ? -16.328 22.047 -6.316 1 98.06 283 THR A C 1
ATOM 2163 O O . THR A 1 283 ? -16.406 21.141 -7.141 1 98.06 283 THR A O 1
ATOM 2166 N N . TRP A 1 284 ? -15.281 22.312 -5.609 1 98.5 284 TRP A N 1
ATOM 2167 C CA . TRP A 1 284 ? -14.078 21.5 -5.699 1 98.5 284 TRP A CA 1
ATOM 2168 C C . TRP A 1 284 ? -14.383 20.047 -5.375 1 98.5 284 TRP A C 1
ATOM 2170 O O . TRP A 1 284 ? -14.047 19.141 -6.145 1 98.5 284 TRP A O 1
ATOM 2180 N N . GLY A 1 285 ? -15.062 19.797 -4.215 1 98.5 285 GLY A N 1
ATOM 2181 C CA . GLY A 1 285 ? -15.438 18.438 -3.832 1 98.5 285 GLY A CA 1
ATOM 2182 C C . GLY A 1 285 ? -16.312 17.75 -4.859 1 98.5 285 GLY A C 1
ATOM 2183 O O . GLY A 1 285 ? -16.109 16.578 -5.168 1 98.5 285 GLY A O 1
ATOM 2184 N N . ASN A 1 286 ? -17.234 18.5 -5.402 1 97.19 286 ASN A N 1
ATOM 2185 C CA . ASN A 1 286 ? -18.125 17.938 -6.414 1 97.19 286 ASN A CA 1
ATOM 2186 C C . ASN A 1 286 ? -17.375 17.578 -7.691 1 97.19 286 ASN A C 1
ATOM 2188 O O . ASN A 1 286 ? -17.719 16.609 -8.375 1 97.19 286 ASN A O 1
ATOM 2192 N N . THR A 1 287 ? -16.391 18.391 -8 1 97.12 287 THR A N 1
ATOM 2193 C CA . THR A 1 287 ? -15.531 18.078 -9.141 1 97.12 287 THR A CA 1
ATOM 2194 C C . THR A 1 287 ? -14.82 16.734 -8.93 1 97.12 287 THR A C 1
ATOM 2196 O O . THR A 1 287 ? -14.789 15.898 -9.836 1 97.12 287 THR A O 1
ATOM 2199 N N . LEU A 1 288 ? -14.258 16.531 -7.805 1 97.62 288 LEU A N 1
ATOM 2200 C CA . LEU A 1 288 ? -13.57 15.281 -7.504 1 97.62 288 LEU A CA 1
ATOM 2201 C C . LEU A 1 288 ? -14.547 14.102 -7.562 1 97.62 288 LEU A C 1
ATOM 2203 O O . LEU A 1 288 ? -14.211 13.047 -8.102 1 97.62 288 LEU A O 1
ATOM 2207 N N . LEU A 1 289 ? -15.727 14.305 -7.117 1 96.44 289 LEU A N 1
ATOM 2208 C CA . LEU A 1 289 ? -16.719 13.242 -7.059 1 96.44 289 LEU A CA 1
ATOM 2209 C C . LEU A 1 289 ? -17.25 12.914 -8.453 1 96.44 289 LEU A C 1
ATOM 2211 O O . LEU A 1 289 ? -17.875 11.875 -8.656 1 96.44 289 LEU A O 1
ATOM 2215 N N . SER A 1 290 ? -17.031 13.789 -9.422 1 93.94 290 SER A N 1
ATOM 2216 C CA . SER A 1 290 ? -17.516 13.547 -10.781 1 93.94 290 SER A CA 1
ATOM 2217 C C . SER A 1 290 ? -16.938 12.266 -11.352 1 93.94 290 SER A C 1
ATOM 2219 O O . SER A 1 290 ? -17.531 11.641 -12.234 1 93.94 290 SER A O 1
ATOM 2221 N N . LEU A 1 291 ? -15.805 11.859 -10.836 1 92.75 291 LEU A N 1
ATOM 2222 C CA . LEU A 1 291 ? -15.148 10.625 -11.242 1 92.75 291 LEU A CA 1
ATOM 2223 C C . LEU A 1 291 ? -16.047 9.422 -10.969 1 92.75 291 LEU A C 1
ATOM 2225 O O . LEU A 1 291 ? -15.93 8.391 -11.641 1 92.75 291 LEU A O 1
ATOM 2229 N N . TYR A 1 292 ? -16.906 9.523 -10.062 1 91.19 292 TYR A N 1
ATOM 2230 C CA . TYR A 1 292 ? -17.734 8.406 -9.617 1 91.19 292 TYR A CA 1
ATOM 2231 C C . TYR A 1 292 ? -19.109 8.461 -10.258 1 91.19 292 TYR A C 1
ATOM 2233 O O . TYR A 1 292 ? -20 7.668 -9.914 1 91.19 292 TYR A O 1
ATOM 2241 N N . ARG A 1 293 ? -19.312 9.391 -11.07 1 88.06 293 ARG A N 1
ATOM 2242 C CA . ARG A 1 293 ? -20.594 9.523 -11.75 1 88.06 293 ARG A CA 1
ATOM 2243 C C . ARG A 1 293 ? -20.578 8.82 -13.102 1 88.06 293 ARG A C 1
ATOM 2245 O O . ARG A 1 293 ? -19.562 8.812 -13.797 1 88.06 293 ARG A O 1
ATOM 2252 N N . ASP A 1 294 ? -21.531 7.895 -13.367 1 73.56 294 ASP A N 1
ATOM 2253 C CA . ASP A 1 294 ? -21.656 7.172 -14.625 1 73.56 294 ASP A CA 1
ATOM 2254 C C . ASP A 1 294 ? -22.125 8.102 -15.75 1 73.56 294 ASP A C 1
ATOM 2256 O O . ASP A 1 294 ? -22.484 7.641 -16.828 1 73.56 294 ASP A O 1
ATOM 2260 N N . ASP A 1 295 ? -22.109 9.305 -15.562 1 67.94 295 ASP A N 1
ATOM 2261 C CA . ASP A 1 295 ? -22.609 10.141 -16.656 1 67.94 295 ASP A CA 1
ATOM 2262 C C . ASP A 1 295 ? -21.578 10.297 -17.766 1 67.94 295 ASP A C 1
ATOM 2264 O O . ASP A 1 295 ? -20.406 9.961 -17.578 1 67.94 295 ASP A O 1
ATOM 2268 N N . GLU A 1 296 ? -21.984 10.234 -18.953 1 63.5 296 GLU A N 1
ATOM 2269 C CA . GLU A 1 296 ? -21.188 10.289 -20.172 1 63.5 296 GLU A CA 1
ATOM 2270 C C . GLU A 1 296 ? -20.266 11.5 -20.188 1 63.5 296 GLU A C 1
ATOM 2272 O O . GLU A 1 296 ? -19.406 11.633 -21.062 1 63.5 296 GLU A O 1
ATOM 2277 N N . LYS A 1 297 ? -20.391 12.211 -19.219 1 68 297 LYS A N 1
ATOM 2278 C CA . LYS A 1 297 ? -19.531 13.391 -19.25 1 68 297 LYS A CA 1
ATOM 2279 C C . LYS A 1 297 ? -18.156 13.102 -18.656 1 68 297 LYS A C 1
ATOM 2281 O O . LYS A 1 297 ? -18.062 12.523 -17.562 1 68 297 LYS A O 1
ATOM 2286 N N . LYS A 1 298 ? -17.172 13.336 -19.297 1 77.44 298 LYS A N 1
ATOM 2287 C CA . LYS A 1 298 ? -15.797 13.234 -18.828 1 77.44 298 LYS A CA 1
ATOM 2288 C C . LYS A 1 298 ? -15.539 14.172 -17.656 1 77.44 298 LYS A C 1
ATOM 2290 O O . LYS A 1 298 ? -15.992 15.32 -17.656 1 77.44 298 LYS A O 1
ATOM 2295 N N . PRO A 1 299 ? -14.797 13.734 -16.656 1 84.56 299 PRO A N 1
ATOM 2296 C CA . PRO A 1 299 ? -14.414 14.648 -15.578 1 84.56 299 PRO A CA 1
ATOM 2297 C C . PRO A 1 299 ? -13.688 15.891 -16.094 1 84.56 299 PRO A C 1
ATOM 2299 O O . PRO A 1 299 ? -12.953 15.82 -17.078 1 84.56 299 PRO A O 1
ATOM 2302 N N . PRO A 1 300 ? -13.938 16.938 -15.469 1 89.56 300 PRO A N 1
ATOM 2303 C CA . PRO A 1 300 ? -13.352 18.219 -15.922 1 89.56 300 PRO A CA 1
ATOM 2304 C C . PRO A 1 300 ? -11.828 18.234 -15.797 1 89.56 300 PRO A C 1
ATOM 2306 O O . PRO A 1 300 ? -11.172 19.094 -16.391 1 89.56 300 PRO A O 1
ATOM 2309 N N . LEU A 1 301 ? -11.297 17.422 -15.016 1 95.69 301 LEU A N 1
ATOM 2310 C CA . LEU A 1 301 ? -9.852 17.344 -14.812 1 95.69 301 LEU A CA 1
ATOM 2311 C C . LEU A 1 301 ? -9.32 15.961 -15.188 1 95.69 301 LEU A C 1
ATOM 2313 O O . LEU A 1 301 ? -10.023 14.961 -15.031 1 95.69 301 LEU A O 1
ATOM 2317 N N . ALA A 1 302 ? -8.109 15.984 -15.68 1 96.62 302 ALA A N 1
ATOM 2318 C CA . ALA A 1 302 ? -7.492 14.734 -16.125 1 96.62 302 ALA A CA 1
ATOM 2319 C C . ALA A 1 302 ? -6.891 13.969 -14.953 1 96.62 302 ALA A C 1
ATOM 2321 O O . ALA A 1 302 ? -6.457 14.578 -13.969 1 96.62 302 ALA A O 1
ATOM 2322 N N . LEU A 1 303 ? -6.902 12.617 -15.039 1 96.81 303 LEU A N 1
ATOM 2323 C CA . LEU A 1 303 ? -6.145 11.664 -14.234 1 96.81 303 LEU A CA 1
ATOM 2324 C C . LEU A 1 303 ? -6.551 11.758 -12.766 1 96.81 303 LEU A C 1
ATOM 2326 O O . LEU A 1 303 ? -5.723 11.555 -11.875 1 96.81 303 LEU A O 1
ATOM 2330 N N . LEU A 1 304 ? -7.809 12.109 -12.484 1 96.69 304 LEU A N 1
ATOM 2331 C CA . LEU A 1 304 ? -8.32 12.164 -11.125 1 96.69 304 LEU A CA 1
ATOM 2332 C C . LEU A 1 304 ? -8.336 10.773 -10.492 1 96.69 304 LEU A C 1
ATOM 2334 O O . LEU A 1 304 ? -8.258 10.641 -9.266 1 96.69 304 LEU A O 1
ATOM 2338 N N . ASP A 1 305 ? -8.391 9.742 -11.336 1 96 305 ASP A N 1
ATOM 2339 C CA . ASP A 1 305 ? -8.352 8.375 -10.82 1 96 305 ASP A CA 1
ATOM 2340 C C . ASP A 1 305 ? -7.066 8.125 -10.039 1 96 305 ASP A C 1
ATOM 2342 O O . ASP A 1 305 ? -7.098 7.539 -8.953 1 96 305 ASP A O 1
ATOM 2346 N N . THR A 1 306 ? -5.938 8.586 -10.578 1 96.94 306 THR A N 1
ATOM 2347 C CA . THR A 1 306 ? -4.664 8.414 -9.891 1 96.94 306 THR A CA 1
ATOM 2348 C C . THR A 1 306 ? -4.645 9.219 -8.586 1 96.94 306 THR A C 1
ATOM 2350 O O . THR A 1 306 ? -4.156 8.734 -7.566 1 96.94 306 THR A O 1
ATOM 2353 N N . VAL A 1 307 ? -5.223 10.406 -8.602 1 98.25 307 VAL A N 1
ATOM 2354 C CA . VAL A 1 307 ? -5.211 11.305 -7.453 1 98.25 307 VAL A CA 1
ATOM 2355 C C . VAL A 1 307 ? -5.996 10.688 -6.301 1 98.25 307 VAL A C 1
ATOM 2357 O O . VAL A 1 307 ? -5.594 10.781 -5.141 1 98.25 307 VAL A O 1
ATOM 2360 N N . LEU A 1 308 ? -7.078 9.977 -6.66 1 97.69 308 LEU A N 1
ATOM 2361 C CA . LEU A 1 308 ? -7.977 9.477 -5.625 1 97.69 308 LEU A CA 1
ATOM 2362 C C . LEU A 1 308 ? -7.746 7.992 -5.379 1 97.69 308 LEU A C 1
ATOM 2364 O O . LEU A 1 308 ? -8.516 7.352 -4.66 1 97.69 308 LEU A O 1
ATOM 2368 N N . SER A 1 309 ? -6.707 7.426 -5.961 1 96.31 309 SER A N 1
ATOM 2369 C CA . SER A 1 309 ? -6.316 6.047 -5.68 1 96.31 309 SER A CA 1
ATOM 2370 C C . SER A 1 309 ? -5.473 5.961 -4.41 1 96.31 309 SER A C 1
ATOM 2372 O O . SER A 1 309 ? -4.793 6.922 -4.047 1 96.31 309 SER A O 1
ATOM 2374 N N . GLY A 1 310 ? -5.535 4.781 -3.717 1 95.88 310 GLY A N 1
ATOM 2375 C CA . GLY A 1 310 ? -4.652 4.555 -2.584 1 95.88 310 GLY A CA 1
ATOM 2376 C C . GLY A 1 310 ? -3.213 4.309 -2.988 1 95.88 310 GLY A C 1
ATOM 2377 O O . GLY A 1 310 ? -2.947 3.59 -3.953 1 95.88 310 GLY A O 1
ATOM 2378 N N . HIS A 1 311 ? -2.279 4.973 -2.244 1 96.81 311 HIS A N 1
ATOM 2379 C CA . HIS A 1 311 ? -0.873 4.832 -2.604 1 96.81 311 HIS A CA 1
ATOM 2380 C C . HIS A 1 311 ? -0.022 4.508 -1.38 1 96.81 311 HIS A C 1
ATOM 2382 O O . HIS A 1 311 ? 1.129 4.086 -1.514 1 96.81 311 HIS A O 1
ATOM 2388 N N . SER A 1 312 ? -0.546 4.719 -0.194 1 96.38 312 SER A N 1
ATOM 2389 C CA . SER A 1 312 ? 0.16 4.426 1.049 1 96.38 312 SER A CA 1
ATOM 2390 C C . SER A 1 312 ? -0.795 3.906 2.117 1 96.38 312 SER A C 1
ATOM 2392 O O . SER A 1 312 ? -1.986 4.223 2.1 1 96.38 312 SER A O 1
ATOM 2394 N N . PHE A 1 313 ? -0.248 3.143 3.053 1 95.12 313 PHE A N 1
ATOM 2395 C CA . PHE A 1 313 ? -1.042 2.561 4.129 1 95.12 313 PHE A CA 1
ATOM 2396 C C . PHE A 1 313 ? -0.936 3.402 5.395 1 95.12 313 PHE A C 1
ATOM 2398 O O . PHE A 1 313 ? 0.105 3.412 6.055 1 95.12 313 PHE A O 1
ATOM 2405 N N . MET A 1 314 ? -1.995 4.078 5.754 1 95.44 314 MET A N 1
ATOM 2406 C CA . MET A 1 314 ? -2.035 4.801 7.02 1 95.44 314 MET A CA 1
ATOM 2407 C C . MET A 1 314 ? -2.186 3.84 8.195 1 95.44 314 MET A C 1
ATOM 2409 O O . MET A 1 314 ? -1.544 4.016 9.227 1 95.44 314 MET A O 1
ATOM 2413 N N . ASN A 1 315 ? -3.047 2.963 8.016 1 90.31 315 ASN A N 1
ATOM 2414 C CA . ASN A 1 315 ? -3.312 1.854 8.93 1 90.31 315 ASN A CA 1
ATOM 2415 C C . ASN A 1 315 ? -3.832 0.627 8.188 1 90.31 315 ASN A C 1
ATOM 2417 O O . ASN A 1 315 ? -4.621 0.753 7.25 1 90.31 315 ASN A O 1
ATOM 2421 N N . SER A 1 316 ? -3.275 -0.521 8.539 1 87.19 316 SER A N 1
ATOM 2422 C CA . SER A 1 316 ? -3.717 -1.76 7.91 1 87.19 316 SER A CA 1
ATOM 2423 C C . SER A 1 316 ? -4.121 -2.799 8.945 1 87.19 316 SER A C 1
ATOM 2425 O O . SER A 1 316 ? -3.324 -3.158 9.82 1 87.19 316 SER A O 1
ATOM 2427 N N . THR A 1 317 ? -5.324 -3.223 8.891 1 84.38 317 THR A N 1
ATOM 2428 C CA . THR A 1 317 ? -5.84 -4.336 9.688 1 84.38 317 THR A CA 1
ATOM 2429 C C . THR A 1 317 ? -6.57 -5.336 8.797 1 84.38 317 THR A C 1
ATOM 2431 O O . THR A 1 317 ? -6.812 -5.07 7.617 1 84.38 317 THR A O 1
ATOM 2434 N N . ALA A 1 318 ? -6.859 -6.453 9.391 1 84.25 318 ALA A N 1
ATOM 2435 C CA . ALA A 1 318 ? -7.633 -7.453 8.656 1 84.25 318 ALA A CA 1
ATOM 2436 C C . ALA A 1 318 ? -9.016 -6.918 8.297 1 84.25 318 ALA A C 1
ATOM 2438 O O . ALA A 1 318 ? -9.539 -7.207 7.215 1 84.25 318 ALA A O 1
ATOM 2439 N N . ALA A 1 319 ? -9.617 -6.109 9.086 1 82 319 ALA A N 1
ATOM 2440 C CA . ALA A 1 319 ? -10.992 -5.633 8.93 1 82 319 ALA A CA 1
ATOM 2441 C C . ALA A 1 319 ? -11.047 -4.434 7.988 1 82 319 ALA A C 1
ATOM 2443 O O . ALA A 1 319 ? -11.992 -4.297 7.211 1 82 319 ALA A O 1
ATOM 2444 N N . THR A 1 320 ? -10.086 -3.588 8.141 1 83.12 320 THR A N 1
ATOM 2445 C CA . THR A 1 320 ? -10.133 -2.359 7.355 1 83.12 320 THR A CA 1
ATOM 2446 C C . THR A 1 320 ? -8.727 -1.91 6.965 1 83.12 320 THR A C 1
ATOM 2448 O O . THR A 1 320 ? -7.766 -2.182 7.684 1 83.12 320 THR A O 1
ATOM 2451 N N . ASP A 1 321 ? -8.68 -1.316 5.77 1 88 321 ASP A N 1
ATOM 2452 C CA . ASP A 1 321 ? -7.469 -0.632 5.336 1 88 321 ASP A CA 1
ATOM 2453 C C . ASP A 1 321 ? -7.711 0.866 5.164 1 88 321 ASP A C 1
ATOM 2455 O O . ASP A 1 321 ? -8.656 1.272 4.48 1 88 321 ASP A O 1
ATOM 2459 N N . GLU A 1 322 ? -6.996 1.628 5.918 1 94.56 322 GLU A N 1
ATOM 2460 C CA . GLU A 1 322 ? -6.977 3.078 5.754 1 94.56 322 GLU A CA 1
ATOM 2461 C C . GLU A 1 322 ? -5.801 3.521 4.891 1 94.56 322 GLU A C 1
ATOM 2463 O O . GLU A 1 322 ? -4.645 3.238 5.211 1 94.56 322 GLU A O 1
ATOM 2468 N N . LEU A 1 323 ? -6.137 4.188 3.82 1 96.81 323 LEU A N 1
ATOM 2469 C CA . LEU A 1 323 ? -5.117 4.531 2.836 1 96.81 323 LEU A CA 1
ATOM 2470 C C . LEU A 1 323 ? -4.984 6.043 2.695 1 96.81 323 LEU A C 1
ATOM 2472 O O . LEU A 1 323 ? -5.852 6.793 3.154 1 96.81 323 LEU A O 1
ATOM 2476 N N . TYR A 1 324 ? -3.885 6.418 2.227 1 98 324 TYR A N 1
ATOM 2477 C CA . TYR A 1 324 ? -3.701 7.793 1.773 1 98 324 TYR A CA 1
ATOM 2478 C C . TYR A 1 324 ? -3.545 7.852 0.259 1 98 324 TYR A C 1
ATOM 2480 O O . TYR A 1 324 ? -2.826 7.043 -0.33 1 98 324 TYR A O 1
ATOM 2488 N N . THR A 1 325 ? -4.27 8.742 -0.352 1 98.31 325 THR A N 1
ATOM 2489 C CA . THR A 1 325 ? -4.168 8.977 -1.787 1 98.31 325 THR A CA 1
ATOM 2490 C C . THR A 1 325 ? -3.164 10.086 -2.082 1 98.31 325 THR A C 1
ATOM 2492 O O . THR A 1 325 ? -2.076 10.117 -1.505 1 98.31 325 THR A O 1
ATOM 2495 N N . LEU A 1 326 ? -3.461 10.914 -3.002 1 98.62 326 LEU A N 1
ATOM 2496 C CA . LEU A 1 326 ? -2.645 12.102 -3.234 1 98.62 326 LEU A CA 1
ATOM 2497 C C . LEU A 1 326 ? -3.355 13.359 -2.738 1 98.62 326 LEU A C 1
ATOM 2499 O O . LEU A 1 326 ? -3.705 14.234 -3.531 1 98.62 326 LEU A O 1
ATOM 2503 N N . GLY A 1 327 ? -3.566 13.391 -1.373 1 98.5 327 GLY A N 1
ATOM 2504 C CA . GLY A 1 327 ? -4.176 14.578 -0.789 1 98.5 327 GLY A CA 1
ATOM 2505 C C . GLY A 1 327 ? -5.383 14.258 0.076 1 98.5 327 GLY A C 1
ATOM 2506 O O . GLY A 1 327 ? -6.012 15.164 0.626 1 98.5 327 GLY A O 1
ATOM 2507 N N . PHE A 1 328 ? -5.734 12.891 0.201 1 98.5 328 PHE A N 1
ATOM 2508 C CA . PHE A 1 328 ? -6.848 12.492 1.049 1 98.5 328 PHE A CA 1
ATOM 2509 C C . PHE A 1 328 ? -6.543 11.18 1.765 1 98.5 328 PHE A C 1
ATOM 2511 O O . PHE A 1 328 ? -5.848 10.32 1.223 1 98.5 328 PHE A O 1
ATOM 2518 N N . ALA A 1 329 ? -7.105 11.109 2.957 1 98.19 329 ALA A N 1
ATOM 2519 C CA . ALA A 1 329 ? -7.32 9.773 3.506 1 98.19 329 ALA A CA 1
ATOM 2520 C C . ALA A 1 329 ? -8.492 9.078 2.824 1 98.19 329 ALA A C 1
ATOM 2522 O O . ALA A 1 329 ? -9.508 9.719 2.516 1 98.19 329 ALA A O 1
ATOM 2523 N N . LYS A 1 330 ? -8.336 7.844 2.525 1 96.81 330 LYS A N 1
ATOM 2524 C CA . LYS A 1 330 ? -9.336 6.984 1.895 1 96.81 330 LYS A CA 1
ATOM 2525 C C . LYS A 1 330 ? -9.695 5.805 2.797 1 96.81 330 LYS A C 1
ATOM 2527 O O . LYS A 1 330 ? -8.836 4.988 3.135 1 96.81 330 LYS A O 1
ATOM 2532 N N . VAL A 1 331 ? -11.031 5.715 3.227 1 95.12 331 VAL A N 1
ATOM 2533 C CA . VAL A 1 331 ? -11.438 4.66 4.152 1 95.12 331 VAL A CA 1
ATOM 2534 C C . VAL A 1 331 ? -12.758 4.051 3.686 1 95.12 331 VAL A C 1
ATOM 2536 O O . VAL A 1 331 ? -13.461 4.633 2.857 1 95.12 331 VAL A O 1
ATOM 2539 N N . VAL A 1 332 ? -13.047 2.893 4.172 1 91.75 332 VAL A N 1
ATOM 2540 C CA . VAL A 1 332 ? -14.336 2.238 4.012 1 91.75 332 VAL A CA 1
ATOM 2541 C C . VAL A 1 332 ? -15.039 2.133 5.363 1 91.75 332 VAL A C 1
ATOM 2543 O O . VAL A 1 332 ? -14.469 1.61 6.324 1 91.75 332 VAL A O 1
ATOM 2546 N N . ILE A 1 333 ? -16.203 2.658 5.5 1 91.31 333 ILE A N 1
ATOM 2547 C CA . ILE A 1 333 ? -16.906 2.637 6.773 1 91.31 333 ILE A CA 1
ATOM 2548 C C . ILE A 1 333 ? -17.422 1.226 7.055 1 91.31 333 ILE A C 1
ATOM 2550 O O . ILE A 1 333 ? -17.734 0.477 6.129 1 91.31 333 ILE A O 1
ATOM 2554 N N . PRO A 1 334 ? -17.562 0.853 8.336 1 90.81 334 PRO A N 1
ATOM 2555 C CA . PRO A 1 334 ? -17.25 1.682 9.5 1 90.81 334 PRO A CA 1
ATOM 2556 C C . PRO A 1 334 ? -15.758 1.973 9.641 1 90.81 334 PRO A C 1
ATOM 2558 O O . PRO A 1 334 ? -14.93 1.142 9.273 1 90.81 334 PRO A O 1
ATOM 2561 N N . ALA A 1 335 ? -15.469 3.174 10.148 1 93.25 335 ALA A N 1
ATOM 2562 C CA . ALA A 1 335 ? -14.07 3.574 10.281 1 93.25 335 ALA A CA 1
ATOM 2563 C C . ALA A 1 335 ? -13.906 4.645 11.352 1 93.25 335 ALA A C 1
ATOM 2565 O O . ALA A 1 335 ? -14.883 5.23 11.812 1 93.25 335 ALA A O 1
ATOM 2566 N N . GLN A 1 336 ? -12.695 4.781 11.805 1 93.88 336 GLN A N 1
ATOM 2567 C CA . GLN A 1 336 ? -12.297 5.914 12.633 1 93.88 336 GLN A CA 1
ATOM 2568 C C . GLN A 1 336 ? -11.727 7.047 11.773 1 93.88 336 GLN A C 1
ATOM 2570 O O . GLN A 1 336 ? -10.93 6.805 10.867 1 93.88 336 GLN A O 1
ATOM 2575 N N . PHE A 1 337 ? -12.188 8.211 12.023 1 96.12 337 PHE A N 1
ATOM 2576 C CA . PHE A 1 337 ? -11.766 9.383 11.273 1 96.12 337 PHE A CA 1
ATOM 2577 C C . PHE A 1 337 ? -10.898 10.297 12.133 1 96.12 337 PHE A C 1
ATOM 2579 O O . PHE A 1 337 ? -10.656 10.008 13.305 1 96.12 337 PHE A O 1
ATOM 2586 N N . GLY A 1 338 ? -10.352 11.383 11.484 1 95.06 338 GLY A N 1
ATOM 2587 C CA . GLY A 1 338 ? -9.656 12.438 12.211 1 95.06 338 GLY A CA 1
ATOM 2588 C C . GLY A 1 338 ? -8.188 12.133 12.438 1 95.06 338 GLY A C 1
ATOM 2589 O O . GLY A 1 338 ? -7.543 12.766 13.281 1 95.06 338 GLY A O 1
ATOM 2590 N N . LYS A 1 339 ? -7.637 11.242 11.68 1 93.19 339 LYS A N 1
ATOM 2591 C CA . LYS A 1 339 ? -6.266 10.797 11.93 1 93.19 339 LYS A CA 1
ATOM 2592 C C . LYS A 1 339 ? -5.258 11.828 11.43 1 93.19 339 LYS A C 1
ATOM 2594 O O . LYS A 1 339 ? -4.078 11.773 11.789 1 93.19 339 LYS A O 1
ATOM 2599 N N . ILE A 1 340 ? -5.633 12.75 10.57 1 94.06 340 ILE A N 1
ATOM 2600 C CA . ILE A 1 340 ? -4.781 13.812 10.047 1 94.06 340 ILE A CA 1
ATOM 2601 C C . ILE A 1 340 ? -4.941 15.07 10.898 1 94.06 340 ILE A C 1
ATOM 2603 O O . ILE A 1 340 ? -4.109 15.984 10.828 1 94.06 340 ILE A O 1
ATOM 2607 N N . GLY A 1 341 ? -5.859 15.133 11.844 1 91.31 341 GLY A N 1
ATOM 2608 C CA . GLY A 1 341 ? -6.113 16.312 12.664 1 91.31 341 GLY A CA 1
ATOM 2609 C C . GLY A 1 341 ? -5.68 16.141 14.102 1 91.31 341 GLY A C 1
ATOM 2610 O O . GLY A 1 341 ? -4.93 15.219 14.43 1 91.31 341 GLY A O 1
ATOM 2611 N N . PHE A 1 342 ? -6.035 17 14.938 1 91.88 342 PHE A N 1
ATOM 2612 C CA . PHE A 1 342 ? -5.539 17.078 16.297 1 91.88 342 PHE A CA 1
ATOM 2613 C C . PHE A 1 342 ? -6.234 16.062 17.203 1 91.88 342 PHE A C 1
ATOM 2615 O O . PHE A 1 342 ? -5.668 15.609 18.188 1 91.88 342 PHE A O 1
ATOM 2622 N N . ASN A 1 343 ? -7.426 15.672 16.859 1 95.69 343 ASN A N 1
ATOM 2623 C CA . ASN A 1 343 ? -8.211 14.844 17.766 1 95.69 343 ASN A CA 1
ATOM 2624 C C . ASN A 1 343 ? -7.566 13.477 17.969 1 95.69 343 ASN A C 1
ATOM 2626 O O . ASN A 1 343 ? -7.668 12.898 19.062 1 95.69 343 ASN A O 1
ATOM 2630 N N . SER A 1 344 ? -6.91 12.992 17.016 1 93.19 344 SER A N 1
ATOM 2631 C CA . SER A 1 344 ? -6.309 11.664 17.109 1 93.19 344 SER A CA 1
ATOM 2632 C C . SER A 1 344 ? -5.219 11.633 18.172 1 93.19 344 SER A C 1
ATOM 2634 O O . SER A 1 344 ? -4.902 10.57 18.719 1 93.19 344 SER A O 1
ATOM 2636 N N . ILE A 1 345 ? -4.574 12.766 18.5 1 90.69 345 ILE A N 1
ATOM 2637 C CA . ILE A 1 345 ? -3.51 12.797 19.5 1 90.69 345 ILE A CA 1
ATOM 2638 C C . ILE A 1 345 ? -4.102 13.094 20.875 1 90.69 345 ILE A C 1
ATOM 2640 O O . ILE A 1 345 ? -3.443 12.898 21.891 1 90.69 345 ILE A O 1
ATOM 2644 N N . LEU A 1 346 ? -5.328 13.578 20.906 1 94.06 346 LEU A N 1
ATOM 2645 C CA . LEU A 1 346 ? -5.98 13.953 22.141 1 94.06 346 LEU A CA 1
ATOM 2646 C C . LEU A 1 346 ? -6.809 12.805 22.703 1 94.06 346 LEU A C 1
ATOM 2648 O O . LEU A 1 346 ? -7.168 12.805 23.875 1 94.06 346 LEU A O 1
ATOM 2652 N N . MET A 1 347 ? -7.125 11.828 21.797 1 95.81 347 MET A N 1
ATOM 2653 C CA . MET A 1 347 ? -8.008 10.734 22.172 1 95.81 347 MET A CA 1
ATOM 2654 C C . MET A 1 347 ? -7.242 9.422 22.281 1 95.81 347 MET A C 1
ATOM 2656 O O . MET A 1 347 ? -6.312 9.18 21.5 1 95.81 347 MET A O 1
ATOM 2660 N N . ASP A 1 348 ? -7.629 8.562 23.25 1 92.75 348 ASP A N 1
ATOM 2661 C CA . ASP A 1 348 ? -7.086 7.207 23.281 1 92.75 348 ASP A CA 1
ATOM 2662 C C . ASP A 1 348 ? -7.535 6.395 22.078 1 92.75 348 ASP A C 1
ATOM 2664 O O . ASP A 1 348 ? -6.77 5.594 21.531 1 92.75 348 ASP A O 1
ATOM 2668 N N . ALA A 1 349 ? -8.805 6.613 21.75 1 92.44 349 ALA A N 1
ATOM 2669 C CA . ALA A 1 349 ? -9.383 5.984 20.562 1 92.44 349 ALA A CA 1
ATOM 2670 C C . ALA A 1 349 ? -10.438 6.883 19.922 1 92.44 349 ALA A C 1
ATOM 2672 O O . ALA A 1 349 ? -11.281 7.453 20.625 1 92.44 349 ALA A O 1
ATOM 2673 N N . MET A 1 350 ? -10.305 7.062 18.672 1 95.56 350 MET A N 1
ATOM 2674 C CA . MET A 1 350 ? -11.336 7.805 17.953 1 95.56 350 MET A CA 1
ATOM 2675 C C . MET A 1 350 ? -12.625 6.992 17.859 1 95.56 350 MET A C 1
ATOM 2677 O O . MET A 1 350 ? -12.586 5.762 17.859 1 95.56 350 MET A O 1
ATOM 2681 N N . PRO A 1 351 ? -13.742 7.625 17.797 1 95.94 351 PRO A N 1
ATOM 2682 C CA . PRO A 1 351 ? -15 6.879 17.641 1 95.94 351 PRO A CA 1
ATOM 2683 C C . PRO A 1 351 ? -15.125 6.219 16.281 1 95.94 351 PRO A C 1
ATOM 2685 O O . PRO A 1 351 ? -14.648 6.758 15.281 1 95.94 351 PRO A O 1
ATOM 2688 N N . VAL A 1 352 ? -15.758 5.062 16.266 1 93.44 352 VAL A N 1
ATOM 2689 C CA . VAL A 1 352 ? -16.047 4.383 15.008 1 93.44 352 VAL A CA 1
ATOM 2690 C C . VAL A 1 352 ? -17.344 4.938 14.406 1 93.44 352 VAL A C 1
ATOM 2692 O O . VAL A 1 352 ? -18.391 4.898 15.039 1 93.44 352 VAL A O 1
ATOM 2695 N N . ILE A 1 353 ? -17.25 5.41 13.227 1 95.12 353 ILE A N 1
ATOM 2696 C CA . ILE A 1 353 ? -18.391 6.016 12.539 1 95.12 353 ILE A CA 1
ATOM 2697 C C . ILE A 1 353 ? -18.938 5.047 11.5 1 95.12 353 ILE A C 1
ATOM 2699 O O . ILE A 1 353 ? -18.172 4.395 10.781 1 95.12 353 ILE A O 1
ATOM 2703 N N . GLY A 1 354 ? -20.234 4.887 11.414 1 90.81 354 GLY A N 1
ATOM 2704 C CA . GLY A 1 354 ? -20.906 4.121 10.367 1 90.81 354 GLY A CA 1
ATOM 2705 C C . GLY A 1 354 ? -21.031 2.648 10.703 1 90.81 354 GLY A C 1
ATOM 2706 O O . GLY A 1 354 ? -21.109 1.805 9.805 1 90.81 354 GLY A O 1
ATOM 2707 N N . ALA A 1 355 ? -21.031 2.289 11.906 1 84.88 355 ALA A N 1
ATOM 2708 C CA . ALA A 1 355 ? -21.094 0.891 12.328 1 84.88 355 ALA A CA 1
ATOM 2709 C C . ALA A 1 355 ? -22.359 0.22 11.828 1 84.88 355 ALA A C 1
ATOM 2711 O O . ALA A 1 355 ? -22.375 -0.979 11.539 1 84.88 355 ALA A O 1
ATOM 2712 N N . SER A 1 356 ? -23.422 0.972 11.703 1 82.06 356 SER A N 1
ATOM 2713 C CA . SER A 1 356 ? -24.703 0.409 11.289 1 82.06 356 SER A CA 1
ATOM 2714 C C . SER A 1 356 ? -25.031 0.769 9.844 1 82.06 356 SER A C 1
ATOM 2716 O O . SER A 1 356 ? -26.141 0.535 9.375 1 82.06 356 SER A O 1
ATOM 2718 N N . SER A 1 357 ? -24.125 1.349 9.188 1 85.06 357 SER A N 1
ATOM 2719 C CA . SER A 1 357 ? -24.344 1.789 7.816 1 85.06 357 SER A CA 1
ATOM 2720 C C . SER A 1 357 ? -23.797 0.781 6.816 1 85.06 357 SER A C 1
ATOM 2722 O O . SER A 1 357 ? -22.969 -0.067 7.176 1 85.06 357 SER A O 1
ATOM 2724 N N . LYS A 1 358 ? -24.359 0.862 5.641 1 82.25 358 LYS A N 1
ATOM 2725 C CA . LYS A 1 358 ? -23.766 0.084 4.562 1 82.25 358 LYS A CA 1
ATOM 2726 C C . LYS A 1 358 ? -22.312 0.497 4.324 1 82.25 358 LYS A C 1
ATOM 2728 O O . LYS A 1 358 ? -21.984 1.686 4.359 1 82.25 358 LYS A O 1
ATOM 2733 N N . SER A 1 359 ? -21.578 -0.482 4.082 1 86.12 359 SER A N 1
ATOM 2734 C CA . SER A 1 359 ? -20.156 -0.22 3.82 1 86.12 359 SER A CA 1
ATOM 2735 C C . SER A 1 359 ? -19.984 0.616 2.559 1 86.12 359 SER A C 1
ATOM 2737 O O . SER A 1 359 ? -20.609 0.349 1.534 1 86.12 359 SER A O 1
ATOM 2739 N N . GLN A 1 360 ? -19.219 1.676 2.682 1 89.88 360 GLN A N 1
ATOM 2740 C CA . GLN A 1 360 ? -18.938 2.551 1.548 1 89.88 360 GLN A CA 1
ATOM 2741 C C . GLN A 1 360 ? -17.656 3.361 1.78 1 89.88 360 GLN A C 1
ATOM 2743 O O . GLN A 1 360 ? -17.234 3.535 2.922 1 89.88 360 GLN A O 1
ATOM 2748 N N . GLN A 1 361 ? -17.203 3.881 0.778 1 92.81 361 GLN A N 1
ATOM 2749 C CA . GLN A 1 361 ? -15.953 4.633 0.797 1 92.81 361 GLN A CA 1
ATOM 2750 C C . GLN A 1 361 ? -16.188 6.082 1.214 1 92.81 361 GLN A C 1
ATOM 2752 O O . GLN A 1 361 ? -17.172 6.699 0.804 1 92.81 361 GLN A O 1
ATOM 2757 N N . VAL A 1 362 ? -15.242 6.625 1.975 1 96.94 362 VAL A N 1
ATOM 2758 C CA . VAL A 1 362 ? -15.227 8.039 2.352 1 96.94 362 VAL A CA 1
ATOM 2759 C C . VAL A 1 362 ? -13.805 8.586 2.25 1 96.94 362 VAL A C 1
ATOM 2761 O O . VAL A 1 362 ? -12.852 7.914 2.641 1 96.94 362 VAL A O 1
ATOM 2764 N N . PHE A 1 363 ? -13.68 9.742 1.65 1 98.44 363 PHE A N 1
ATOM 2765 C CA . PHE A 1 363 ? -12.422 10.492 1.656 1 98.44 363 PHE A CA 1
ATOM 2766 C C . PHE A 1 363 ? -12.484 11.633 2.666 1 98.44 363 PHE A C 1
ATOM 2768 O O . PHE A 1 363 ? -13.523 12.266 2.832 1 98.44 363 PHE A O 1
ATOM 2775 N N . TYR A 1 364 ? -11.359 11.867 3.301 1 98.69 364 TYR A N 1
ATOM 2776 C CA . TYR A 1 364 ? -11.344 13.016 4.195 1 98.69 364 TYR A CA 1
ATOM 2777 C C . TYR A 1 364 ? -9.938 13.586 4.336 1 98.69 364 TYR A C 1
ATOM 2779 O O . TYR A 1 364 ? -8.953 12.883 4.094 1 98.69 364 TYR A O 1
ATOM 2787 N N . HIS A 1 365 ? -9.875 14.828 4.656 1 98.81 365 HIS A N 1
ATOM 2788 C CA . HIS A 1 365 ? -8.641 15.5 5.027 1 98.81 365 HIS A CA 1
ATOM 2789 C C . HIS A 1 365 ? -8.906 16.688 5.953 1 98.81 365 HIS A C 1
ATOM 2791 O O . HIS A 1 365 ? -9.875 17.422 5.758 1 98.81 365 HIS A O 1
ATOM 2797 N N . SER A 1 366 ? -8.055 16.828 6.875 1 97.62 366 SER A N 1
ATOM 2798 C CA . SER A 1 366 ? -8.109 17.984 7.758 1 97.62 366 SER A CA 1
ATOM 2799 C C . SER A 1 366 ? -7.074 19.031 7.359 1 97.62 366 SER A C 1
ATOM 2801 O O . SER A 1 366 ? -6.094 18.719 6.684 1 97.62 366 SER A O 1
ATOM 2803 N N . GLY A 1 367 ? -7.41 20.234 7.625 1 96.62 367 GLY A N 1
ATOM 2804 C CA . GLY A 1 367 ? -6.477 21.344 7.527 1 96.62 367 GLY A CA 1
ATOM 2805 C C . GLY A 1 367 ? -6.297 22.094 8.836 1 96.62 367 GLY A C 1
ATOM 2806 O O . GLY A 1 367 ? -7.273 22.375 9.531 1 96.62 367 GLY A O 1
ATOM 2807 N N . ALA A 1 368 ? -5.027 22.297 9.125 1 93.44 368 ALA A N 1
ATOM 2808 C CA . ALA A 1 368 ? -4.781 23.031 10.367 1 93.44 368 ALA A CA 1
ATOM 2809 C C . ALA A 1 368 ? -3.607 24 10.211 1 93.44 368 ALA A C 1
ATOM 2811 O O . ALA A 1 368 ? -2.615 23.672 9.555 1 93.44 368 ALA A O 1
ATOM 2812 N N . GLY A 1 369 ? -3.783 25.156 10.648 1 88.69 369 GLY A N 1
ATOM 2813 C CA . GLY A 1 369 ? -2.793 26.203 10.852 1 88.69 369 GLY A CA 1
ATOM 2814 C C . GLY A 1 369 ? -3.08 27.062 12.055 1 88.69 369 GLY A C 1
ATOM 2815 O O . GLY A 1 369 ? -4.117 26.906 12.711 1 88.69 369 GLY A O 1
ATOM 2816 N N . ALA A 1 370 ? -2.191 27.938 12.359 1 86.12 370 ALA A N 1
ATOM 2817 C CA . ALA A 1 370 ? -2.41 28.797 13.523 1 86.12 370 ALA A CA 1
ATOM 2818 C C . ALA A 1 370 ? -3.736 29.547 13.406 1 86.12 370 ALA A C 1
ATOM 2820 O O . ALA A 1 370 ? -3.934 30.328 12.477 1 86.12 370 ALA A O 1
ATOM 2821 N N . GLY A 1 371 ? -4.652 29.172 14.234 1 93.44 371 GLY A N 1
ATOM 2822 C CA . GLY A 1 371 ? -5.941 29.828 14.344 1 93.44 371 GLY A CA 1
ATOM 2823 C C . GLY A 1 371 ? -6.996 29.234 13.43 1 93.44 371 GLY A C 1
ATOM 2824 O O . GLY A 1 371 ? -8.102 29.766 13.305 1 93.44 371 GLY A O 1
ATOM 2825 N N . TYR A 1 372 ? -6.684 28.156 12.789 1 95.38 372 TYR A N 1
ATOM 2826 C CA . TYR A 1 372 ? -7.641 27.562 11.859 1 95.38 372 TYR A CA 1
ATOM 2827 C C . TYR A 1 372 ? -7.672 26.047 12.008 1 95.38 372 TYR A C 1
ATOM 2829 O O . TYR A 1 372 ? -6.633 25.406 12.203 1 95.38 372 TYR A O 1
ATOM 2837 N N . ASN A 1 373 ? -8.844 25.422 11.953 1 96.31 373 ASN A N 1
ATOM 2838 C CA . ASN A 1 373 ? -9.117 24 11.773 1 96.31 373 ASN A CA 1
ATOM 2839 C C . ASN A 1 373 ? -10.219 23.766 10.742 1 96.31 373 ASN A C 1
ATOM 2841 O O . ASN A 1 373 ? -11.258 24.422 10.781 1 96.31 373 ASN A O 1
ATOM 2845 N N . HIS A 1 374 ? -9.93 22.859 9.812 1 98.44 374 HIS A N 1
ATOM 2846 C CA . HIS A 1 374 ? -10.875 22.594 8.742 1 98.44 374 HIS A CA 1
ATOM 2847 C C . HIS A 1 374 ? -11.047 21.094 8.523 1 98.44 374 HIS A C 1
ATOM 2849 O O . HIS A 1 374 ? -10.242 20.297 9 1 98.44 374 HIS A O 1
ATOM 2855 N N . CYS A 1 375 ? -12.102 20.734 7.848 1 98.81 375 CYS A N 1
ATOM 2856 C CA . CYS A 1 375 ? -12.312 19.359 7.422 1 98.81 375 CYS A CA 1
ATOM 2857 C C . CYS A 1 375 ? -13.109 19.297 6.121 1 98.81 375 CYS A C 1
ATOM 2859 O O . CYS A 1 375 ? -14.094 20.031 5.961 1 98.81 375 CYS A O 1
ATOM 2861 N N . LEU A 1 376 ? -12.641 18.594 5.207 1 98.88 376 LEU A N 1
ATOM 2862 C CA . LEU A 1 376 ? -13.32 18.281 3.951 1 98.88 376 LEU A CA 1
ATOM 2863 C C . LEU A 1 376 ? -13.531 16.781 3.799 1 98.88 376 LEU A C 1
ATOM 2865 O O . LEU A 1 376 ? -12.594 16 3.971 1 98.88 376 LEU A O 1
ATOM 2869 N N . MET A 1 377 ? -14.789 16.344 3.553 1 98.81 377 MET A N 1
ATOM 2870 C CA . MET A 1 377 ? -15.102 14.938 3.332 1 98.81 377 MET A CA 1
ATOM 2871 C C . MET A 1 377 ? -15.844 14.742 2.018 1 98.81 377 MET A C 1
ATOM 2873 O O . MET A 1 377 ? -16.641 15.602 1.616 1 98.81 377 MET A O 1
ATOM 2877 N N . LEU A 1 378 ? -15.57 13.664 1.337 1 98.69 378 LEU A N 1
ATOM 2878 C CA . LEU A 1 378 ? -16.25 13.234 0.122 1 98.69 378 LEU A CA 1
ATOM 2879 C C . LEU A 1 378 ? -16.891 11.867 0.315 1 98.69 378 LEU A C 1
ATOM 2881 O O . LEU A 1 378 ? -16.234 10.938 0.802 1 98.69 378 LEU A O 1
ATOM 2885 N N . VAL A 1 379 ? -18.109 11.758 -0.047 1 97.31 379 VAL A N 1
ATOM 2886 C CA . VAL A 1 379 ? -18.828 10.492 0.002 1 97.31 379 VAL A CA 1
ATOM 2887 C C . VAL A 1 379 ? -19.328 10.125 -1.396 1 97.31 379 VAL A C 1
ATOM 2889 O O . VAL A 1 379 ? -20.453 10.484 -1.778 1 97.31 379 VAL A O 1
ATOM 2892 N N . PRO A 1 380 ? -18.625 9.273 -2.072 1 95.31 380 PRO A N 1
ATOM 2893 C CA . PRO A 1 380 ? -18.938 8.992 -3.477 1 95.31 380 PRO A CA 1
ATOM 2894 C C . PRO A 1 380 ? -20.328 8.398 -3.666 1 95.31 380 PRO A C 1
ATOM 2896 O O . PRO A 1 380 ? -21.078 8.828 -4.555 1 95.31 380 PRO A O 1
ATOM 2899 N N . SER A 1 381 ? -20.734 7.449 -2.83 1 90.44 381 SER A N 1
ATOM 2900 C CA . SER A 1 381 ? -21.969 6.723 -3.045 1 90.44 381 SER A CA 1
ATOM 2901 C C . SER A 1 381 ? -23.172 7.664 -3.037 1 90.44 381 SER A C 1
ATOM 2903 O O . SER A 1 381 ? -24.125 7.477 -3.801 1 90.44 381 SER A O 1
ATOM 2905 N N . SER A 1 382 ? -23.125 8.711 -2.197 1 92.75 382 SER A N 1
ATOM 2906 C CA . SER A 1 382 ? -24.234 9.656 -2.105 1 92.75 382 SER A CA 1
ATOM 2907 C C . SER A 1 382 ? -23.906 10.953 -2.844 1 92.75 382 SER A C 1
ATOM 2909 O O . SER A 1 382 ? -24.688 11.906 -2.799 1 92.75 382 SER A O 1
ATOM 2911 N N . GLN A 1 383 ? -22.734 10.984 -3.426 1 94.88 383 GLN A N 1
ATOM 2912 C CA . GLN A 1 383 ? -22.281 12.203 -4.09 1 94.88 383 GLN A CA 1
ATOM 2913 C C . GLN A 1 383 ? -22.375 13.406 -3.152 1 94.88 383 GLN A C 1
ATOM 2915 O O . GLN A 1 383 ? -22.922 14.453 -3.525 1 94.88 383 GLN A O 1
ATOM 2920 N N . SER A 1 384 ? -21.891 13.18 -1.978 1 97.69 384 SER A N 1
ATOM 2921 C CA . SER A 1 384 ? -21.969 14.242 -0.98 1 97.69 384 SER A CA 1
ATOM 2922 C C . SER A 1 384 ? -20.609 14.836 -0.681 1 97.69 384 SER A C 1
ATOM 2924 O O . SER A 1 384 ? -19.594 14.117 -0.667 1 97.69 384 SER A O 1
ATOM 2926 N N . VAL A 1 385 ? -20.578 16.125 -0.461 1 98.69 385 VAL A N 1
ATOM 2927 C CA . VAL A 1 385 ? -19.422 16.859 -0.006 1 98.69 385 VAL A CA 1
ATOM 2928 C C . VAL A 1 385 ? -19.734 17.562 1.312 1 98.69 385 VAL A C 1
ATOM 2930 O O . VAL A 1 385 ? -20.781 18.188 1.454 1 98.69 385 VAL A O 1
ATOM 2933 N N . ILE A 1 386 ? -18.906 17.406 2.295 1 98.88 386 ILE A N 1
ATOM 2934 C CA . ILE A 1 386 ? -19 18.109 3.57 1 98.88 386 ILE A CA 1
ATOM 2935 C C . ILE A 1 386 ? -17.797 19.031 3.742 1 98.88 386 ILE A C 1
ATOM 2937 O O . ILE A 1 386 ? -16.641 18.594 3.678 1 98.88 386 ILE A O 1
ATOM 2941 N N . VAL A 1 387 ? -18.031 20.297 3.945 1 98.88 387 VAL A N 1
ATOM 2942 C CA . VAL A 1 387 ? -17 21.297 4.207 1 98.88 387 VAL A CA 1
ATOM 2943 C C . VAL A 1 387 ? -17.266 21.969 5.543 1 98.88 387 VAL A C 1
ATOM 2945 O O . VAL A 1 387 ? -18.359 22.5 5.777 1 98.88 387 VAL A O 1
ATOM 2948 N N . VAL A 1 388 ? -16.328 21.938 6.422 1 98.88 388 VAL A N 1
ATOM 2949 C CA . VAL A 1 388 ? -16.359 22.672 7.68 1 98.88 388 VAL A CA 1
ATOM 2950 C C . VAL A 1 388 ? -15.094 23.516 7.828 1 98.88 388 VAL A C 1
ATOM 2952 O O . VAL A 1 388 ? -13.992 22.969 7.926 1 98.88 388 VAL A O 1
ATOM 2955 N N . LEU A 1 389 ? -15.227 24.797 7.852 1 98.75 389 LEU A N 1
ATOM 2956 C CA . LEU A 1 389 ? -14.125 25.734 8.031 1 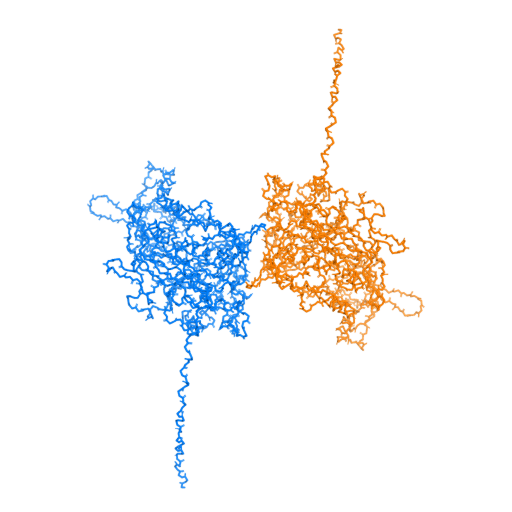98.75 389 LEU A CA 1
ATOM 2957 C C . LEU A 1 389 ? -14.273 26.516 9.328 1 98.75 389 LEU A C 1
ATOM 2959 O O . LEU A 1 389 ? -15.359 27.031 9.625 1 98.75 389 LEU A O 1
ATOM 2963 N N . THR A 1 390 ? -13.234 26.547 10.109 1 98.25 390 THR A N 1
ATOM 2964 C CA . THR A 1 390 ? -13.273 27.312 11.352 1 98.25 390 THR A CA 1
ATOM 2965 C C . THR A 1 390 ? -12.078 28.25 11.445 1 98.25 390 THR A C 1
ATOM 2967 O O . THR A 1 390 ? -11.031 28 10.836 1 98.25 390 THR A O 1
ATOM 2970 N N . ASN A 1 391 ? -12.266 29.344 12.156 1 97.56 391 ASN A N 1
ATOM 2971 C CA . ASN A 1 391 ? -11.164 30.297 12.336 1 97.56 391 ASN A CA 1
ATOM 2972 C C . ASN A 1 391 ? -10.617 30.25 13.758 1 97.56 391 ASN A C 1
ATOM 2974 O O . ASN A 1 391 ? -10.359 31.297 14.359 1 97.56 391 ASN A O 1
ATOM 2978 N N . SER A 1 392 ? -10.523 29 14.297 1 94.81 392 SER A N 1
ATOM 2979 C CA . SER A 1 392 ? -9.922 28.766 15.602 1 94.81 392 SER A CA 1
ATOM 2980 C C . SER A 1 392 ? -9.18 27.422 15.641 1 94.81 392 SER A C 1
ATOM 2982 O O . SER A 1 392 ? -9.633 26.453 15.039 1 94.81 392 SER A O 1
ATOM 2984 N N . VAL A 1 393 ? -8 27.469 16.266 1 92.25 393 VAL A N 1
ATOM 2985 C CA . VAL A 1 393 ? -7.594 26.234 16.922 1 92.25 393 VAL A CA 1
ATOM 2986 C C . VAL A 1 393 ? -8.234 26.141 18.297 1 92.25 393 VAL A C 1
ATOM 2988 O O . VAL A 1 393 ? -7.844 26.859 19.219 1 92.25 393 VAL A O 1
ATOM 2991 N N . SER A 1 394 ? -9.227 25.297 18.375 1 91.81 394 SER A N 1
ATOM 2992 C CA . SER A 1 394 ? -10.07 25.188 19.562 1 91.81 394 SER A CA 1
ATOM 2993 C C . SER A 1 394 ? -9.484 24.203 20.578 1 91.81 394 SER A C 1
ATOM 2995 O O . SER A 1 394 ? -8.391 23.672 20.359 1 91.81 394 SER A O 1
ATOM 2997 N N . GLN A 1 395 ? -10.219 24.125 21.734 1 93.44 395 GLN A N 1
ATOM 2998 C CA . GLN A 1 395 ? -9.898 23 22.625 1 93.44 395 GLN A CA 1
ATOM 2999 C C . GLN A 1 395 ? -10.289 21.672 21.984 1 93.44 395 GLN A C 1
ATOM 3001 O O . GLN A 1 395 ? -11.312 21.094 22.344 1 93.44 395 GLN A O 1
ATOM 3006 N N . GLY A 1 396 ? -9.445 21.219 21.109 1 92.44 396 GLY A N 1
ATOM 3007 C CA . GLY A 1 396 ? -9.703 20.109 20.203 1 92.44 396 GLY A CA 1
ATOM 3008 C C . GLY A 1 396 ? -9.852 20.547 18.75 1 92.44 396 GLY A C 1
ATOM 3009 O O . GLY A 1 396 ? -9.523 21.688 18.422 1 92.44 396 GLY A O 1
ATOM 3010 N N . ASP A 1 397 ? -10.172 19.594 17.906 1 96.44 397 ASP A N 1
ATOM 3011 C CA . ASP A 1 397 ? -10.445 19.859 16.5 1 96.44 397 ASP A CA 1
ATOM 3012 C C . ASP A 1 397 ? -11.945 19.828 16.219 1 96.44 397 ASP A C 1
ATOM 3014 O O . ASP A 1 397 ? -12.469 18.812 15.758 1 96.44 397 ASP A O 1
ATOM 3018 N N . THR A 1 398 ? -12.547 20.984 16.406 1 97.94 398 THR A N 1
ATOM 3019 C CA . THR A 1 398 ? -14 21.094 16.328 1 97.94 398 THR A CA 1
ATOM 3020 C C . THR A 1 398 ? -14.484 20.812 14.914 1 97.94 398 THR A C 1
ATOM 3022 O O . THR A 1 398 ? -15.539 20.203 14.727 1 97.94 398 THR A O 1
ATOM 3025 N N . ALA A 1 399 ? -13.789 21.297 13.922 1 98.62 399 ALA A N 1
ATOM 3026 C CA . ALA A 1 399 ? -14.18 21.062 12.531 1 98.62 399 ALA A CA 1
ATOM 3027 C C . ALA A 1 399 ? -14.312 19.562 12.25 1 98.62 399 ALA A C 1
ATOM 3029 O O . ALA A 1 399 ? -15.258 19.125 11.586 1 98.62 399 ALA A O 1
ATOM 3030 N N . ASP A 1 400 ? -13.406 18.797 12.75 1 98.44 400 ASP A N 1
ATOM 3031 C CA . ASP A 1 400 ? -13.398 17.344 12.594 1 98.44 400 ASP A CA 1
ATOM 3032 C C . ASP A 1 400 ? -14.641 16.719 13.234 1 98.44 400 ASP A C 1
ATOM 3034 O O . ASP A 1 400 ? -15.312 15.891 12.617 1 98.44 400 ASP A O 1
ATOM 3038 N N . TRP A 1 401 ? -14.953 17.047 14.484 1 98.5 401 TRP A N 1
ATOM 3039 C CA . TRP A 1 401 ? -16.125 16.531 15.18 1 98.5 401 TRP A CA 1
ATOM 3040 C C . TRP A 1 401 ? -17.406 16.859 14.406 1 98.5 401 TRP A C 1
ATOM 3042 O O . TRP A 1 401 ? -18.281 16.016 14.258 1 98.5 401 TRP A O 1
ATOM 3052 N N . ILE A 1 402 ? -17.5 18.094 13.953 1 98.69 402 ILE A N 1
ATOM 3053 C CA . ILE A 1 402 ? -18.688 18.547 13.234 1 98.69 402 ILE A CA 1
ATOM 3054 C C . ILE A 1 402 ? -18.828 17.766 11.922 1 98.69 402 ILE A C 1
ATOM 3056 O O . ILE A 1 402 ? -19.906 17.281 11.594 1 98.69 402 ILE A O 1
ATOM 3060 N N . ALA A 1 403 ? -17.75 17.656 11.18 1 98.75 403 ALA A N 1
ATOM 3061 C CA . ALA A 1 403 ? -17.781 16.922 9.922 1 98.75 403 ALA A CA 1
ATOM 3062 C C . ALA A 1 403 ? -18.25 15.477 10.141 1 98.75 403 ALA A C 1
ATOM 3064 O O . ALA A 1 403 ? -19.062 14.953 9.367 1 98.75 403 ALA A O 1
ATOM 3065 N N . GLN A 1 404 ? -17.719 14.859 11.188 1 98.25 404 GLN A N 1
ATOM 3066 C CA . GLN A 1 404 ? -18.109 13.484 11.492 1 98.25 404 GLN A CA 1
ATOM 3067 C C . GLN A 1 404 ? -19.594 13.406 11.883 1 98.25 404 GLN A C 1
ATOM 3069 O O . GLN A 1 404 ? -20.266 12.438 11.547 1 98.25 404 GLN A O 1
ATOM 3074 N N . THR A 1 405 ? -20.062 14.367 12.617 1 97.75 405 THR A N 1
ATOM 3075 C CA . THR A 1 405 ? -21.469 14.438 12.953 1 97.75 405 THR A CA 1
ATOM 3076 C C . THR A 1 405 ? -22.328 14.523 11.695 1 97.75 405 THR A C 1
ATOM 3078 O O . THR A 1 405 ? -23.312 13.797 11.555 1 97.75 405 THR A O 1
ATOM 3081 N N . LEU A 1 406 ? -21.938 15.383 10.805 1 97.94 406 LEU A N 1
ATOM 3082 C CA . LEU A 1 406 ? -22.672 15.562 9.547 1 97.94 406 LEU A CA 1
ATOM 3083 C C . LEU A 1 406 ? -22.578 14.312 8.68 1 97.94 406 LEU A C 1
ATOM 3085 O O . LEU A 1 406 ? -23.531 13.945 8.008 1 97.94 406 LEU A O 1
ATOM 3089 N N . LEU A 1 407 ? -21.391 13.68 8.664 1 97.81 407 LEU A N 1
ATOM 3090 C CA . LEU A 1 407 ? -21.219 12.43 7.926 1 97.81 407 LEU A CA 1
ATOM 3091 C C . LEU A 1 407 ? -22.234 11.383 8.375 1 97.81 407 LEU A C 1
ATOM 3093 O O . LEU A 1 407 ? -22.828 10.695 7.543 1 97.81 407 LEU A O 1
ATOM 3097 N N . GLN A 1 408 ? -22.406 11.258 9.656 1 96.12 408 GLN A N 1
ATOM 3098 C CA . GLN A 1 408 ? -23.359 10.289 10.18 1 96.12 408 GLN A CA 1
ATOM 3099 C C . GLN A 1 408 ? -24.766 10.547 9.641 1 96.12 408 GLN A C 1
ATOM 3101 O O . GLN A 1 408 ? -25.5 9.609 9.344 1 96.12 408 GLN A O 1
ATOM 3106 N N . VAL A 1 409 ? -25.109 11.812 9.539 1 94.38 409 VAL A N 1
ATOM 3107 C CA . VAL A 1 409 ? -26.422 12.172 9 1 94.38 409 VAL A CA 1
ATOM 3108 C C . VAL A 1 409 ? -26.531 11.703 7.551 1 94.38 409 VAL A C 1
ATOM 3110 O O . VAL A 1 409 ? -27.562 11.156 7.145 1 94.38 409 VAL A O 1
ATOM 3113 N N . ILE A 1 410 ? -25.5 11.906 6.801 1 94.62 410 ILE A N 1
ATOM 3114 C CA . ILE A 1 410 ? -25.469 11.539 5.391 1 94.62 410 ILE A CA 1
ATOM 3115 C C . ILE A 1 410 ? -25.562 10.023 5.25 1 94.62 410 ILE A C 1
ATOM 3117 O O . ILE A 1 410 ? -26.25 9.516 4.355 1 94.62 410 ILE A O 1
ATOM 3121 N N . LEU A 1 411 ? -24.922 9.297 6.117 1 90.56 411 LEU A N 1
ATOM 3122 C CA . LEU A 1 411 ? -24.844 7.844 6.035 1 90.56 411 LEU A CA 1
ATOM 3123 C C . LEU A 1 411 ? -26.156 7.203 6.457 1 90.56 411 LEU A C 1
ATOM 3125 O O . LEU A 1 411 ? -26.453 6.062 6.086 1 90.56 411 LEU A O 1
ATOM 3129 N N . ASP A 1 412 ? -26.875 7.785 7.367 1 78.44 412 ASP A N 1
ATOM 3130 C CA . ASP A 1 412 ? -28.094 7.23 7.945 1 78.44 412 ASP A CA 1
ATOM 3131 C C . ASP A 1 412 ? -29.234 7.227 6.934 1 78.44 412 ASP A C 1
ATOM 3133 O O . ASP A 1 412 ? -29.953 8.219 6.793 1 78.44 412 ASP A O 1
ATOM 3137 N N . GLU A 1 413 ? -29.172 6.566 5.824 1 58.59 413 GLU A N 1
ATOM 3138 C CA . GLU A 1 413 ? -30.234 6.555 4.824 1 58.59 413 GLU A CA 1
ATOM 3139 C C . GLU A 1 413 ? -31.531 6.012 5.406 1 58.59 413 GLU A C 1
ATOM 3141 O O . GLU A 1 413 ? -32.625 6.395 4.969 1 58.59 413 GLU A O 1
ATOM 3146 N N . LYS A 1 414 ? -31.594 4.609 5.855 1 50.41 414 LYS A N 1
ATOM 3147 C CA . LYS A 1 414 ? -32.844 3.877 6.016 1 50.41 414 LYS A CA 1
ATOM 3148 C C . LYS A 1 414 ? -33.656 4.414 7.195 1 50.41 414 LYS A C 1
ATOM 3150 O O . LYS A 1 414 ? -33.75 3.768 8.242 1 50.41 414 LYS A O 1
ATOM 3155 N N . GLN A 1 415 ? -33.594 5.625 7.547 1 44.28 415 GLN A N 1
ATOM 3156 C CA . GLN A 1 415 ? -34.5 5.883 8.68 1 44.28 415 GLN A CA 1
ATOM 3157 C C . GLN A 1 415 ? -35.781 5.113 8.539 1 44.28 415 GLN A C 1
ATOM 3159 O O . GLN A 1 415 ? -36.594 5.078 9.469 1 44.28 415 GLN A O 1
ATOM 3164 N N . GLN A 1 416 ? -36.188 4.836 7.348 1 41.06 416 GLN A N 1
ATOM 3165 C CA . GLN A 1 416 ? -37.594 4.488 7.453 1 41.06 416 GLN A CA 1
ATOM 3166 C C . GLN A 1 416 ? -37.812 3.189 8.234 1 41.06 416 GLN A C 1
ATOM 3168 O O . GLN A 1 416 ? -38.906 2.883 8.672 1 41.06 416 GLN A O 1
ATOM 3173 N N . GLN A 1 417 ? -37.031 2.041 7.93 1 42.41 417 GLN A N 1
ATOM 3174 C CA . GLN A 1 417 ? -37.688 0.908 8.578 1 42.41 417 GLN A CA 1
ATOM 3175 C C . GLN A 1 417 ? -37.438 0.906 10.078 1 42.41 417 GLN A C 1
ATOM 3177 O O . GLN A 1 417 ? -36.844 1.851 10.617 1 42.41 417 GLN A O 1
ATOM 3182 N N . GLN A 1 418 ? -36.938 -0.508 10.703 1 42.62 418 GLN A N 1
ATOM 3183 C CA . GLN A 1 418 ? -37.062 -0.905 12.102 1 42.62 418 GLN A CA 1
ATOM 3184 C C . GLN A 1 418 ? -36.25 -0.006 13.016 1 42.62 418 GLN A C 1
ATOM 3186 O O . GLN A 1 418 ? -35.812 1.073 12.609 1 42.62 418 GLN A O 1
ATOM 3191 N N . GLN A 1 419 ? -35.219 -0.71 13.859 1 43.88 419 GLN A N 1
ATOM 3192 C CA . GLN A 1 419 ? -34.562 -0.274 15.094 1 43.88 419 GLN A CA 1
ATOM 3193 C C . GLN A 1 419 ? -33.531 0.813 14.805 1 43.88 419 GLN A C 1
ATOM 3195 O O . GLN A 1 419 ? -32.469 0.538 14.234 1 43.88 419 GLN A O 1
ATOM 3200 N N . GLN A 1 420 ? -33.844 2.09 14.625 1 49.19 420 GLN A N 1
ATOM 3201 C CA . GLN A 1 420 ? -33.156 3.371 14.438 1 49.19 420 GLN A CA 1
ATOM 3202 C C . GLN A 1 420 ? -31.922 3.479 15.32 1 49.19 420 GLN A C 1
ATOM 3204 O O . GLN A 1 420 ? -32.031 3.662 16.531 1 49.19 420 GLN A O 1
ATOM 3209 N N . GLN A 1 421 ? -30.906 2.824 15.18 1 57.59 421 GLN A N 1
ATOM 3210 C CA . GLN A 1 421 ? -29.797 3.199 16.047 1 57.59 421 GLN A CA 1
ATOM 3211 C C . GLN A 1 421 ? -29.391 4.652 15.812 1 57.59 421 GLN A C 1
ATOM 3213 O O . GLN A 1 421 ? -29.219 5.082 14.672 1 57.59 421 GLN A O 1
ATOM 3218 N N . GLN A 1 422 ? -29.641 5.535 16.766 1 67.75 422 GLN A N 1
ATOM 3219 C CA . GLN A 1 422 ? -29.281 6.949 16.828 1 67.75 422 GLN A CA 1
ATOM 3220 C C . GLN A 1 422 ? -27.797 7.16 16.516 1 67.75 422 GLN A C 1
ATOM 3222 O O . GLN A 1 422 ? -26.953 6.344 16.891 1 67.75 422 GLN A O 1
ATOM 3227 N N . PRO A 1 423 ? -27.562 8.109 15.578 1 83.94 423 PRO A N 1
ATOM 3228 C CA . PRO A 1 423 ? -26.172 8.477 15.375 1 83.94 423 PRO A CA 1
ATOM 3229 C C . PRO A 1 423 ? -25.406 8.656 16.688 1 83.94 423 PRO A C 1
ATOM 3231 O O . PRO A 1 423 ? -26 9 17.703 1 83.94 423 PRO A O 1
ATOM 3234 N N . LEU A 1 424 ? -24.219 8.281 16.688 1 91.31 424 LEU A N 1
ATOM 3235 C CA . LEU A 1 424 ? -23.359 8.445 17.859 1 91.31 424 LEU A CA 1
ATOM 3236 C C . LEU A 1 424 ? -23.219 9.914 18.234 1 91.31 424 LEU A C 1
ATOM 3238 O O . LEU A 1 424 ? -22.922 10.75 17.375 1 91.31 424 LEU A O 1
ATOM 3242 N N . ASP A 1 425 ? -23.578 10.273 19.422 1 95.56 425 ASP A N 1
ATOM 3243 C CA . ASP A 1 425 ? -23.344 11.625 19.938 1 95.56 425 ASP A CA 1
ATOM 3244 C C . ASP A 1 425 ? -21.859 11.867 20.172 1 95.56 425 ASP A C 1
ATOM 3246 O O . ASP A 1 425 ? -21.234 11.219 21.016 1 95.56 425 ASP A O 1
ATOM 3250 N N . LEU A 1 426 ? -21.297 12.805 19.5 1 97.69 426 LEU A N 1
ATOM 3251 C CA . LEU A 1 426 ? -19.859 13.008 19.562 1 97.69 426 LEU A CA 1
ATOM 3252 C C . LEU A 1 426 ? -19.5 14.023 20.625 1 97.69 426 LEU A C 1
ATOM 3254 O O . LEU A 1 426 ? -18.312 14.281 20.875 1 97.69 426 LEU A O 1
ATOM 3258 N N . THR A 1 427 ? -20.469 14.617 21.391 1 97.81 427 THR A N 1
ATOM 3259 C CA . THR A 1 427 ? -20.219 15.656 22.391 1 97.81 427 THR A CA 1
ATOM 3260 C C . THR A 1 427 ? -19.359 15.109 23.531 1 97.81 427 THR A C 1
ATOM 3262 O O . THR A 1 427 ? -18.422 15.773 23.984 1 97.81 427 THR A O 1
ATOM 3265 N N . PRO A 1 428 ? -19.656 13.836 23.984 1 97.81 428 PRO A N 1
ATOM 3266 C CA . PRO A 1 428 ? -18.781 13.32 25.031 1 97.81 428 PRO A CA 1
ATOM 3267 C C . PRO A 1 428 ? -17.328 13.148 24.578 1 97.81 428 PRO A C 1
ATOM 3269 O O . PRO A 1 428 ? -16.406 13.344 25.359 1 97.81 428 PRO A O 1
ATOM 3272 N N . PHE A 1 429 ? -17.141 12.758 23.375 1 97.81 429 PHE A N 1
ATOM 3273 C CA . PHE A 1 429 ? -15.805 12.625 22.812 1 97.81 429 PHE A CA 1
ATOM 3274 C C . PHE A 1 429 ? -15.117 13.984 22.734 1 97.81 429 PHE A C 1
ATOM 3276 O O . PHE A 1 429 ? -13.938 14.117 23.078 1 97.81 429 PHE A O 1
ATOM 3283 N N . ALA A 1 430 ? -15.891 14.969 22.281 1 97.88 430 ALA A N 1
ATOM 3284 C CA . ALA A 1 430 ? -15.359 16.328 22.188 1 97.88 430 ALA A CA 1
ATOM 3285 C C . ALA A 1 430 ? -14.969 16.859 23.562 1 97.88 430 ALA A C 1
ATOM 3287 O O . ALA A 1 430 ? -13.953 17.547 23.703 1 97.88 430 ALA A O 1
ATOM 3288 N N . GLU A 1 431 ? -15.758 16.562 24.562 1 97.12 431 GLU A N 1
ATOM 3289 C CA . GLU A 1 431 ? -15.453 17 25.922 1 97.12 431 GLU A CA 1
ATOM 3290 C C . GLU A 1 431 ? -14.156 16.375 26.422 1 97.12 431 GLU A C 1
ATOM 3292 O O . GLU A 1 431 ? -13.352 17.047 27.062 1 97.12 431 GLU A O 1
ATOM 3297 N N . ARG A 1 432 ? -13.992 15.117 26.141 1 97.31 432 ARG A N 1
ATOM 3298 C CA . ARG A 1 432 ? -12.758 14.438 26.531 1 97.31 432 ARG A CA 1
ATOM 3299 C C . ARG A 1 432 ? -11.547 15.055 25.844 1 97.31 432 ARG A C 1
ATOM 3301 O O . ARG A 1 432 ? -10.5 15.25 26.469 1 97.31 432 ARG A O 1
ATOM 3308 N N . ALA A 1 433 ? -11.695 15.312 24.562 1 96.12 433 ALA A N 1
ATOM 3309 C CA . ALA A 1 433 ? -10.609 15.945 23.812 1 96.12 433 ALA A CA 1
ATOM 3310 C C . ALA A 1 433 ? -10.273 17.328 24.391 1 96.12 433 ALA A C 1
ATOM 3312 O O . ALA A 1 433 ? -9.102 17.688 24.516 1 96.12 433 ALA A O 1
ATOM 3313 N N . ALA A 1 434 ? -11.305 18.109 24.703 1 95.19 434 ALA A N 1
ATOM 3314 C CA . ALA A 1 434 ? -11.109 19.438 25.266 1 95.19 434 ALA A CA 1
ATOM 3315 C C . ALA A 1 434 ? -10.398 19.375 26.609 1 95.19 434 ALA A C 1
ATOM 3317 O O . ALA A 1 434 ? -9.516 20.188 26.906 1 95.19 434 ALA A O 1
ATOM 3318 N N . THR A 1 435 ? -10.812 18.406 27.406 1 94.88 435 THR A N 1
ATOM 3319 C CA . THR A 1 435 ? -10.164 18.203 28.688 1 94.88 435 THR A CA 1
ATOM 3320 C C . THR A 1 435 ? -8.68 17.891 28.516 1 94.88 435 THR A C 1
ATOM 3322 O O . THR A 1 435 ? -7.836 18.453 29.219 1 94.88 435 THR A O 1
ATOM 3325 N N . LYS A 1 436 ? -8.406 17.016 27.594 1 94.06 436 LYS A N 1
ATOM 3326 C CA . LYS A 1 436 ? -7.016 16.656 27.328 1 94.06 436 LYS A CA 1
ATOM 3327 C C . LYS A 1 436 ? -6.238 17.859 26.797 1 94.06 436 LYS A C 1
ATOM 3329 O O . LYS A 1 436 ? -5.074 18.062 27.156 1 94.06 436 LYS A O 1
ATOM 3334 N N . TRP A 1 437 ? -6.855 18.641 25.922 1 91.94 437 TRP A N 1
ATOM 3335 C CA . TRP A 1 437 ? -6.238 19.859 25.406 1 91.94 437 TRP A CA 1
ATOM 3336 C C . TRP A 1 437 ? -5.836 20.781 26.547 1 91.94 437 TRP A C 1
ATOM 3338 O O . TRP A 1 437 ? -4.711 21.281 26.578 1 91.94 437 TRP A O 1
ATOM 3348 N N . ARG A 1 438 ? -6.66 20.984 27.547 1 92.25 438 ARG A N 1
ATOM 3349 C CA . ARG A 1 438 ? -6.414 21.875 28.672 1 92.25 438 ARG A CA 1
ATOM 3350 C C . ARG A 1 438 ? -5.293 21.344 29.562 1 92.25 438 ARG A C 1
ATOM 3352 O O . ARG A 1 438 ? -4.562 22.125 30.172 1 92.25 438 ARG A O 1
ATOM 3359 N N . ALA A 1 439 ? -5.145 20.047 29.5 1 92.88 439 ALA A N 1
ATOM 3360 C CA . ALA A 1 439 ? -4.152 19.422 30.375 1 92.88 439 ALA A CA 1
ATOM 3361 C C . ALA A 1 439 ? -2.781 19.391 29.703 1 92.88 439 ALA A C 1
ATOM 3363 O O . ALA A 1 439 ? -1.766 19.156 30.359 1 92.88 439 ALA A O 1
ATOM 3364 N N . THR A 1 440 ? -2.732 19.641 28.453 1 91.94 440 THR A N 1
ATOM 3365 C CA . THR A 1 440 ? -1.537 19.422 27.641 1 91.94 440 THR A CA 1
ATOM 3366 C C . THR A 1 440 ? -0.364 20.234 28.172 1 91.94 440 THR A C 1
ATOM 3368 O O . THR A 1 440 ? 0.746 19.719 28.312 1 91.94 440 THR A O 1
ATOM 3371 N N . HIS A 1 441 ? -0.549 21.562 28.406 1 93.5 441 HIS A N 1
ATOM 3372 C CA . HIS A 1 441 ? 0.541 22.406 28.891 1 93.5 441 HIS A CA 1
ATOM 3373 C C . HIS A 1 441 ? 1.103 21.875 30.219 1 93.5 441 HIS A C 1
ATOM 3375 O O . HIS A 1 441 ? 2.32 21.781 30.391 1 93.5 441 HIS A O 1
ATOM 3381 N N . GLN A 1 442 ? 0.22 21.562 31.141 1 94.94 442 GLN A N 1
ATOM 3382 C CA . GLN A 1 442 ? 0.67 21.031 32.406 1 94.94 442 GLN A CA 1
ATOM 3383 C C . GLN A 1 442 ? 1.417 19.719 32.219 1 94.94 442 GLN A C 1
ATOM 3385 O O . GLN A 1 442 ? 2.383 19.438 32.938 1 94.94 442 GLN A O 1
ATOM 3390 N N . GLU A 1 443 ? 0.944 18.922 31.359 1 94.94 443 GLU A N 1
ATOM 3391 C CA . GLU A 1 443 ? 1.628 17.656 31.078 1 94.94 443 GLU A CA 1
ATOM 3392 C C . GLU A 1 443 ? 3.047 17.906 30.578 1 94.94 443 GLU A C 1
ATOM 3394 O O . GLU A 1 443 ? 3.971 17.172 30.922 1 94.94 443 GLU A O 1
ATOM 3399 N N . ILE A 1 444 ? 3.232 18.859 29.75 1 95.5 444 ILE A N 1
ATOM 3400 C CA . ILE A 1 444 ? 4.555 19.25 29.281 1 95.5 444 ILE A CA 1
ATOM 3401 C C . ILE A 1 444 ? 5.422 19.688 30.453 1 95.5 444 ILE A C 1
ATOM 3403 O O . ILE A 1 444 ? 6.566 19.25 30.594 1 95.5 444 ILE A O 1
ATOM 3407 N N . VAL A 1 445 ? 4.855 20.516 31.281 1 96.69 445 VAL A N 1
ATOM 3408 C CA . VAL A 1 445 ? 5.57 21.016 32.438 1 96.69 445 VAL A CA 1
ATOM 3409 C C . VAL A 1 445 ? 6.008 19.844 33.344 1 96.69 445 VAL A C 1
ATOM 3411 O O . VAL A 1 445 ? 7.168 19.781 33.75 1 96.69 445 VAL A O 1
ATOM 3414 N N . ASP A 1 446 ? 5.062 18.953 33.594 1 97.12 446 ASP A N 1
ATOM 3415 C CA . ASP A 1 446 ? 5.348 17.812 34.438 1 97.12 446 ASP A CA 1
ATOM 3416 C C . ASP A 1 446 ? 6.461 16.953 33.844 1 97.12 446 ASP A C 1
ATOM 3418 O O . ASP A 1 446 ? 7.34 16.469 34.594 1 97.12 446 ASP A O 1
ATOM 3422 N N . ALA A 1 447 ? 6.375 16.75 32.625 1 96.19 447 ALA A N 1
ATOM 3423 C CA . ALA A 1 447 ? 7.391 15.953 31.938 1 96.19 447 ALA A CA 1
ATOM 3424 C C . ALA A 1 447 ? 8.766 16.594 32.062 1 96.19 447 ALA A C 1
ATOM 3426 O O . ALA A 1 447 ? 9.766 15.914 32.281 1 96.19 447 ALA A O 1
ATOM 3427 N N . LEU A 1 448 ? 8.867 17.859 31.891 1 96.69 448 LEU A N 1
ATOM 3428 C CA . LEU A 1 448 ? 10.125 18.609 31.922 1 96.69 448 LEU A CA 1
ATOM 3429 C C . LEU A 1 448 ? 10.664 18.703 33.344 1 96.69 448 LEU A C 1
ATOM 3431 O O . LEU A 1 448 ? 11.875 18.672 33.562 1 96.69 448 LEU A O 1
ATOM 3435 N N . GLU A 1 449 ? 9.836 18.828 34.281 1 96.12 449 GLU A N 1
ATOM 3436 C CA . GLU A 1 449 ? 10.25 19 35.656 1 96.12 449 GLU A CA 1
ATOM 3437 C C . GLU A 1 449 ? 10.977 17.75 36.156 1 96.12 449 GLU A C 1
ATOM 3439 O O . GLU A 1 449 ? 11.859 17.844 37.031 1 96.12 449 GLU A O 1
ATOM 3444 N N . LYS A 1 450 ? 10.617 16.641 35.656 1 95.31 450 LYS A N 1
ATOM 3445 C CA . LYS A 1 450 ? 11.242 15.383 36.062 1 95.31 450 LYS A CA 1
ATOM 3446 C C . LYS A 1 450 ? 12.75 15.406 35.812 1 95.31 450 LYS A C 1
ATOM 3448 O O . LYS A 1 450 ? 13.516 14.773 36.531 1 95.31 450 LYS A O 1
ATOM 3453 N N . GLY A 1 451 ? 13.148 16.109 34.812 1 94.19 451 GLY A N 1
ATOM 3454 C CA . GLY A 1 451 ? 14.555 16.125 34.438 1 94.19 451 GLY A CA 1
ATOM 3455 C C . GLY A 1 451 ? 15.281 17.359 34.906 1 94.19 451 GLY A C 1
ATOM 3456 O O . GLY A 1 451 ? 16.484 17.5 34.688 1 94.19 451 GLY A O 1
ATOM 3457 N N . ARG A 1 452 ? 14.656 18.25 35.562 1 95.75 452 ARG A N 1
ATOM 3458 C CA . ARG A 1 452 ? 15.227 19.531 35.938 1 95.75 452 ARG A CA 1
ATOM 3459 C C . ARG A 1 452 ? 16.234 19.375 37.062 1 95.75 452 ARG A C 1
ATOM 3461 O O . ARG A 1 452 ? 16.016 18.594 38 1 95.75 452 ARG A O 1
ATOM 3468 N N . LYS A 1 453 ? 17.344 20.125 37 1 96.06 453 LYS A N 1
ATOM 3469 C CA . LYS A 1 453 ? 18.375 20.219 38.031 1 96.06 453 LYS A CA 1
ATOM 3470 C C . LYS A 1 453 ? 18.641 21.672 38.406 1 96.06 453 LYS A C 1
ATOM 3472 O O . LYS A 1 453 ? 19.703 22.219 38.125 1 96.06 453 LYS A O 1
ATOM 3477 N N . PRO A 1 454 ? 17.859 22.203 39.219 1 88.5 454 PRO A N 1
ATOM 3478 C CA . PRO A 1 454 ? 17.953 23.641 39.5 1 88.5 454 PRO A CA 1
ATOM 3479 C C . PRO A 1 454 ? 19.188 24 40.312 1 88.5 454 PRO A C 1
ATOM 3481 O O . PRO A 1 454 ? 19.672 25.125 40.25 1 88.5 454 PRO A O 1
ATOM 3484 N N . ASP A 1 455 ? 19.844 23.016 41 1 92.94 455 ASP A N 1
ATOM 3485 C CA . ASP A 1 455 ? 20.984 23.297 41.875 1 92.94 455 ASP A CA 1
ATOM 3486 C C . ASP A 1 455 ? 22.297 23.141 41.125 1 92.94 455 ASP A C 1
ATOM 3488 O O . ASP A 1 455 ? 23.375 23.406 41.656 1 92.94 455 ASP A O 1
ATOM 3492 N N . SER A 1 456 ? 22.125 22.781 39.875 1 95.38 456 SER A N 1
ATOM 3493 C CA . SER A 1 456 ? 23.359 22.703 39.094 1 95.38 456 SER A CA 1
ATOM 3494 C C . SER A 1 456 ? 23.891 24.094 38.781 1 95.38 456 SER A C 1
ATOM 3496 O O . SER A 1 456 ? 23.141 25.062 38.719 1 95.38 456 SER A O 1
ATOM 3498 N N . PRO A 1 457 ? 25.203 24.172 38.688 1 94.69 457 PRO A N 1
ATOM 3499 C CA . PRO A 1 457 ? 25.766 25.484 38.406 1 94.69 457 PRO A CA 1
ATOM 3500 C C . PRO A 1 457 ? 25.281 26.047 37.062 1 94.69 457 PRO A C 1
ATOM 3502 O O . PRO A 1 457 ? 25.281 25.328 36.062 1 94.69 457 PRO A O 1
ATOM 3505 N N . GLU A 1 458 ? 24.859 27.172 37.031 1 94.94 458 GLU A N 1
ATOM 3506 C CA . GLU A 1 458 ? 24.469 27.875 35.812 1 94.94 458 GLU A CA 1
ATOM 3507 C C . GLU A 1 458 ? 25.688 28.484 35.125 1 94.94 458 GLU A C 1
ATOM 3509 O O . GLU A 1 458 ? 26.469 29.203 35.75 1 94.94 458 GLU A O 1
ATOM 3514 N N . PRO A 1 459 ? 25.812 28.219 33.875 1 95.25 459 PRO A N 1
ATOM 3515 C CA . PRO A 1 459 ? 26.906 28.891 33.156 1 95.25 459 PRO A CA 1
ATOM 3516 C C . PRO A 1 459 ? 26.734 30.406 33.094 1 95.25 459 PRO A C 1
ATOM 3518 O O . PRO A 1 459 ? 25.609 30.922 33.125 1 95.25 459 PRO A O 1
ATOM 3521 N N . ARG A 1 460 ? 27.953 31.047 32.969 1 93.5 460 ARG A N 1
ATOM 3522 C CA . ARG A 1 460 ? 27.922 32.5 32.812 1 93.5 460 ARG A CA 1
ATOM 3523 C C . ARG A 1 460 ? 27.234 32.875 31.516 1 93.5 460 ARG A C 1
ATOM 3525 O O . ARG A 1 460 ? 27.469 32.25 30.484 1 93.5 460 ARG A O 1
ATOM 3532 N N . HIS A 1 461 ? 26.484 33.906 31.547 1 94.94 461 HIS A N 1
ATOM 3533 C CA . HIS A 1 461 ? 25.719 34.344 30.375 1 94.94 461 HIS A CA 1
ATOM 3534 C C . HIS A 1 461 ? 26.641 34.75 29.234 1 94.94 461 HIS A C 1
ATOM 3536 O O . HIS A 1 461 ? 26.328 34.5 28.062 1 94.94 461 HIS A O 1
ATOM 3542 N N . ASP A 1 462 ? 27.719 35.344 29.594 1 93.5 462 ASP A N 1
ATOM 3543 C CA . ASP A 1 462 ? 28.641 35.812 28.562 1 93.5 462 ASP A CA 1
ATOM 3544 C C . ASP A 1 462 ? 29.172 34.625 27.75 1 93.5 462 ASP A C 1
ATOM 3546 O O . ASP A 1 462 ? 29.594 34.781 26.609 1 93.5 462 ASP A O 1
ATOM 3550 N N . SER A 1 463 ? 29.203 33.438 28.359 1 96 463 SER A N 1
ATOM 3551 C CA . SER A 1 463 ? 29.672 32.25 27.656 1 96 463 SER A CA 1
ATOM 3552 C C . SER A 1 463 ? 28.625 31.719 26.688 1 96 463 SER A C 1
ATOM 3554 O O . SER A 1 463 ? 28.938 30.906 25.797 1 96 463 SER A O 1
ATOM 3556 N N . LEU A 1 464 ? 27.375 32.156 26.797 1 97.12 464 LEU A N 1
ATOM 3557 C CA . LEU A 1 464 ? 26.25 31.672 26.016 1 97.12 464 LEU A CA 1
ATOM 3558 C C . LEU A 1 464 ? 25.938 32.594 24.844 1 97.12 464 LEU A C 1
ATOM 3560 O O . LEU A 1 464 ? 25.422 32.156 23.812 1 97.12 464 LEU A O 1
ATOM 3564 N N . VAL A 1 465 ? 26.188 33.875 24.984 1 96.75 465 VAL A N 1
ATOM 3565 C CA . VAL A 1 465 ? 25.797 34.906 24.047 1 96.75 465 VAL A CA 1
ATOM 3566 C C . VAL A 1 465 ? 26.516 34.719 22.719 1 96.75 465 VAL A C 1
ATOM 3568 O O . VAL A 1 465 ? 27.719 34.438 22.688 1 96.75 465 VAL A O 1
ATOM 3571 N N . GLY A 1 466 ? 25.766 34.844 21.594 1 96.94 466 GLY A N 1
ATOM 3572 C CA . GLY A 1 466 ? 26.297 34.688 20.25 1 96.94 466 GLY A CA 1
ATOM 3573 C C . GLY A 1 466 ? 25.281 34.219 19.25 1 96.94 466 GLY A C 1
ATOM 3574 O O . GLY A 1 466 ? 24.109 34.031 19.578 1 96.94 466 GLY A O 1
ATOM 3575 N N . LYS A 1 467 ? 25.719 34.188 17.984 1 97.94 467 LYS A N 1
ATOM 3576 C CA . LYS A 1 467 ? 24.906 33.656 16.891 1 97.94 467 LYS A CA 1
ATOM 3577 C C . LYS A 1 467 ? 25.297 32.219 16.578 1 97.94 467 LYS A C 1
ATOM 3579 O O . LYS A 1 467 ? 26.469 31.922 16.328 1 97.94 467 LYS A O 1
ATOM 3584 N N . TYR A 1 468 ? 24.359 31.328 16.688 1 98.44 468 TYR A N 1
ATOM 3585 C CA . TYR A 1 468 ? 24.547 29.922 16.391 1 98.44 468 TYR A CA 1
ATOM 3586 C C . TYR A 1 468 ? 23.797 29.531 15.125 1 98.44 468 TYR A C 1
ATOM 3588 O O . TYR A 1 468 ? 22.562 29.578 15.086 1 98.44 468 TYR A O 1
ATOM 3596 N N . TRP A 1 469 ? 24.516 29.047 14.133 1 97.75 469 TRP A N 1
ATOM 3597 C CA . TRP A 1 469 ? 23.938 28.797 12.812 1 97.75 469 TRP A CA 1
ATOM 3598 C C . TRP A 1 469 ? 23.594 27.312 12.648 1 97.75 469 TRP A C 1
ATOM 3600 O O . TRP A 1 469 ? 24.359 26.438 13.031 1 97.75 469 TRP A O 1
ATOM 3610 N N . HIS A 1 470 ? 22.406 27.125 12.07 1 96.44 470 HIS A N 1
ATOM 3611 C CA . HIS A 1 470 ? 22.062 25.797 11.578 1 96.44 470 HIS A CA 1
ATOM 3612 C C . HIS A 1 470 ? 22.938 25.422 10.391 1 96.44 470 HIS A C 1
ATOM 3614 O O . HIS A 1 470 ? 23.391 26.281 9.641 1 96.44 470 HIS A O 1
ATOM 3620 N N . GLN A 1 471 ? 23.156 24.156 10.297 1 92.38 471 GLN A N 1
ATOM 3621 C CA . GLN A 1 471 ? 24.047 23.688 9.258 1 92.38 471 GLN A CA 1
ATOM 3622 C C . GLN A 1 471 ? 23.562 24.094 7.871 1 92.38 471 GLN A C 1
ATOM 3624 O O . GLN A 1 471 ? 24.359 24.344 6.969 1 92.38 471 GLN A O 1
ATOM 3629 N N . SER A 1 472 ? 22.281 24.219 7.688 1 92.81 472 SER A N 1
ATOM 3630 C CA . SER A 1 472 ? 21.719 24.594 6.395 1 92.81 472 SER A CA 1
ATOM 3631 C C . SER A 1 472 ? 21.922 26.078 6.121 1 92.81 472 SER A C 1
ATOM 3633 O O . SER A 1 472 ? 21.75 26.531 4.988 1 92.81 472 SER A O 1
ATOM 3635 N N . ARG A 1 473 ? 22.156 26.828 7.133 1 93.81 473 ARG A N 1
ATOM 3636 C CA . ARG A 1 473 ? 22.328 28.281 7.094 1 93.81 473 ARG A CA 1
ATOM 3637 C C . ARG A 1 473 ? 21.016 28.984 6.816 1 93.81 473 ARG A C 1
ATOM 3639 O O . ARG A 1 473 ? 20.984 30.172 6.504 1 93.81 473 ARG A O 1
ATOM 3646 N N . ALA A 1 474 ? 19.984 28.234 6.934 1 93.38 474 ALA A N 1
ATOM 3647 C CA . ALA A 1 474 ? 18.672 28.828 6.73 1 93.38 474 ALA A CA 1
ATOM 3648 C C . ALA A 1 474 ? 18.219 29.594 7.969 1 93.38 474 ALA A C 1
ATOM 3650 O O . ALA A 1 474 ? 17.406 30.516 7.875 1 93.38 474 ALA A O 1
ATOM 3651 N N . LEU A 1 475 ? 18.672 29.156 9.133 1 94.44 475 LEU A N 1
ATOM 3652 C CA . LEU A 1 475 ? 18.281 29.781 10.383 1 94.44 475 LEU A CA 1
ATOM 3653 C C . LEU A 1 475 ? 19.469 29.859 11.352 1 94.44 475 LEU A C 1
ATOM 3655 O O . LEU A 1 475 ? 20.422 29.109 11.219 1 94.44 475 LEU A O 1
ATOM 3659 N N . TYR A 1 476 ? 19.359 30.812 12.172 1 96.75 476 TYR A N 1
ATOM 3660 C CA . TYR A 1 476 ? 20.297 30.891 13.289 1 96.75 476 TYR A CA 1
ATOM 3661 C C . TYR A 1 476 ? 19.578 31.312 14.57 1 96.75 476 TYR A C 1
ATOM 3663 O O . TYR A 1 476 ? 18.484 31.875 14.523 1 96.75 476 TYR A O 1
ATOM 3671 N N . LEU A 1 477 ? 20.141 30.891 15.648 1 97.62 477 LEU A N 1
ATOM 3672 C CA . LEU A 1 477 ? 19.734 31.328 16.984 1 97.62 477 LEU A CA 1
ATOM 3673 C C . LEU A 1 477 ? 20.672 32.438 17.5 1 97.62 477 LEU A C 1
ATOM 3675 O O . LEU A 1 477 ? 21.891 32.25 17.547 1 97.62 477 LEU A O 1
ATOM 3679 N N . GLU A 1 478 ? 20.047 33.5 17.75 1 97.88 478 GLU A N 1
ATOM 3680 C CA . GLU A 1 478 ? 20.812 34.594 18.375 1 97.88 478 GLU A CA 1
ATOM 3681 C C . GLU A 1 478 ? 20.531 34.688 19.859 1 97.88 478 GLU A C 1
ATOM 3683 O O . GLU A 1 478 ? 19.453 35.125 20.266 1 97.88 478 GLU A O 1
ATOM 3688 N N . VAL A 1 479 ? 21.531 34.344 20.641 1 97.88 479 VAL A N 1
ATOM 3689 C CA . VAL A 1 479 ? 21.422 34.406 22.094 1 97.88 479 VAL A CA 1
ATOM 3690 C C . VAL A 1 479 ? 22 35.75 22.578 1 97.88 479 VAL A C 1
ATOM 3692 O O . VAL A 1 479 ? 23.094 36.125 22.188 1 97.88 479 VAL A O 1
ATOM 3695 N N . TYR A 1 480 ? 21.219 36.406 23.453 1 96.06 480 TYR A N 1
ATOM 3696 C CA . TYR A 1 480 ? 21.672 37.688 23.953 1 96.06 480 TYR A CA 1
ATOM 3697 C C . TYR A 1 480 ? 21.125 37.938 25.344 1 96.06 480 TYR A C 1
ATOM 3699 O O . TYR A 1 480 ? 20.203 37.25 25.797 1 96.06 480 TYR A O 1
ATOM 3707 N N . SER A 1 481 ? 21.828 38.812 26.047 1 92.56 481 SER A N 1
ATOM 3708 C CA . SER A 1 481 ? 21.406 39.219 27.375 1 92.56 481 SER A CA 1
ATOM 3709 C C . SER A 1 481 ? 20.891 40.656 27.375 1 92.56 481 SER A C 1
ATOM 3711 O O . SER A 1 481 ? 21.5 41.531 26.766 1 92.56 481 SER A O 1
ATOM 3713 N N . ASP A 1 482 ? 19.688 40.844 27.812 1 81.56 482 ASP A N 1
ATOM 3714 C CA . ASP A 1 482 ? 19.125 42.188 27.938 1 81.56 482 ASP A CA 1
ATOM 3715 C C . ASP A 1 482 ? 19.438 42.781 29.312 1 81.56 482 ASP A C 1
ATOM 3717 O O . ASP A 1 482 ? 19.203 42.156 30.344 1 81.56 482 ASP A O 1
ATOM 3721 N N . ASP A 1 483 ? 20.391 43.812 29.406 1 70 483 ASP A N 1
ATOM 3722 C CA . ASP A 1 483 ? 20.688 44.531 30.656 1 70 483 ASP A CA 1
ATOM 3723 C C . ASP A 1 483 ? 19.609 45.562 30.969 1 70 483 ASP A C 1
ATOM 3725 O O . ASP A 1 483 ? 19.469 46.562 30.266 1 70 483 ASP A O 1
ATOM 3729 N N . ASP A 1 484 ? 18.562 45.188 31.5 1 59.09 484 ASP A N 1
ATOM 3730 C CA . ASP A 1 484 ? 17.547 46.188 31.812 1 59.09 484 ASP A CA 1
ATOM 3731 C C . ASP A 1 484 ? 18.016 47.125 32.938 1 59.09 484 ASP A C 1
ATOM 3733 O O . ASP A 1 484 ? 17.203 47.844 33.531 1 59.09 484 ASP A O 1
ATOM 3737 N N . GLY A 1 485 ? 19.234 47.25 33.219 1 57 485 GLY A N 1
ATOM 3738 C CA . GLY A 1 485 ? 19.781 48.125 34.219 1 57 485 GLY A CA 1
ATOM 3739 C C . GLY A 1 485 ? 19.578 47.625 35.656 1 57 485 GLY A C 1
ATOM 3740 O O . GLY A 1 485 ? 20.109 48.219 36.594 1 57 485 GLY A O 1
ATOM 3741 N N . ASP A 1 486 ? 18.641 46.875 35.906 1 52.03 486 ASP A N 1
ATOM 3742 C CA . ASP A 1 486 ? 18.328 46.594 37.281 1 52.03 486 ASP A CA 1
ATOM 3743 C C . ASP A 1 486 ? 19.203 45.469 37.812 1 52.03 486 ASP A C 1
ATOM 3745 O O . ASP A 1 486 ? 18.938 44.906 38.906 1 52.03 486 ASP A O 1
ATOM 3749 N N . GLY A 1 487 ? 20.297 45.125 37.156 1 56.94 487 GLY A N 1
ATOM 3750 C CA . GLY A 1 487 ? 21.234 44.156 37.688 1 56.94 487 GLY A CA 1
ATOM 3751 C C . GLY A 1 487 ? 20.984 42.75 37.219 1 56.94 487 GLY A C 1
ATOM 3752 O O . GLY A 1 487 ? 21.891 41.906 37.25 1 56.94 487 GLY A O 1
ATOM 3753 N N . ASP A 1 488 ? 19.703 42.25 37.094 1 62.75 488 ASP A N 1
ATOM 3754 C CA . ASP A 1 488 ? 19.484 40.844 36.719 1 62.75 488 ASP A CA 1
ATOM 3755 C C . ASP A 1 488 ? 19.359 40.719 35.188 1 62.75 488 ASP A C 1
ATOM 3757 O O . ASP A 1 488 ? 18.438 41.25 34.594 1 62.75 488 ASP A O 1
ATOM 3761 N N . ASP A 1 489 ? 20.344 40.219 34.562 1 80.94 489 ASP A N 1
ATOM 3762 C CA . ASP A 1 489 ? 20.406 40.031 33.125 1 80.94 489 ASP A CA 1
ATOM 376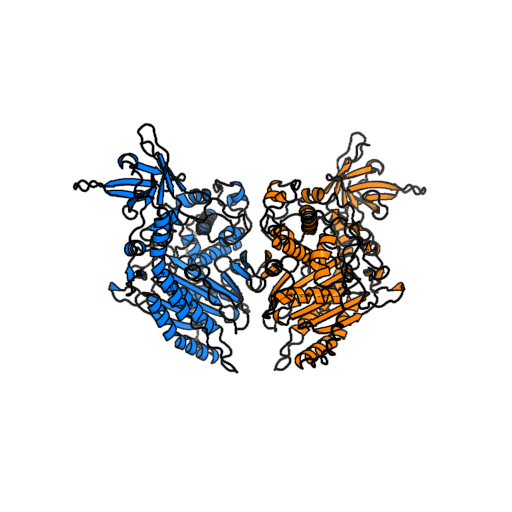3 C C . ASP A 1 489 ? 19.516 38.875 32.656 1 80.94 489 ASP A C 1
ATOM 3765 O O . ASP A 1 489 ? 19.641 37.781 33.188 1 80.94 489 ASP A O 1
ATOM 3769 N N . THR A 1 490 ? 18.422 39.281 31.922 1 91.75 490 THR A N 1
ATOM 3770 C CA . THR A 1 490 ? 17.562 38.25 31.344 1 91.75 490 THR A CA 1
ATOM 3771 C C . THR A 1 490 ? 18.156 37.688 30.047 1 91.75 490 THR A C 1
ATOM 3773 O O . THR A 1 490 ? 18.469 38.469 29.141 1 91.75 490 THR A O 1
ATOM 3776 N N . LEU A 1 491 ? 18.406 36.375 30.047 1 95.69 491 LEU A N 1
ATOM 3777 C CA . LEU A 1 491 ? 18.906 35.719 28.859 1 95.69 491 LEU A CA 1
ATOM 3778 C C . LEU A 1 491 ? 17.766 35.406 27.891 1 95.69 491 LEU A C 1
ATOM 3780 O O . LEU A 1 491 ? 16.703 34.969 28.297 1 95.69 491 LEU A O 1
ATOM 3784 N N . ARG A 1 492 ? 18 35.75 26.625 1 97.25 492 ARG A N 1
ATOM 3785 C CA . ARG A 1 492 ? 17.016 35.562 25.562 1 97.25 492 ARG A CA 1
ATOM 3786 C C . ARG A 1 492 ? 17.672 34.969 24.312 1 97.25 492 ARG A C 1
ATOM 3788 O O . ARG A 1 492 ? 18.891 34.969 24.188 1 97.25 492 ARG A O 1
ATOM 3795 N N . PHE A 1 493 ? 16.844 34.438 23.484 1 97.19 493 PHE A N 1
ATOM 3796 C CA . PHE A 1 493 ? 17.281 34.156 22.125 1 97.19 493 PHE A CA 1
ATOM 3797 C C . PHE A 1 493 ? 16.172 34.469 21.125 1 97.19 493 PHE A C 1
ATOM 3799 O O . PHE A 1 493 ? 14.992 34.5 21.484 1 97.19 493 PHE A O 1
ATOM 3806 N N . ASN A 1 494 ? 16.5 34.781 19.938 1 96.62 494 ASN A N 1
ATOM 3807 C CA . ASN A 1 494 ? 15.57 34.875 18.812 1 96.62 494 ASN A CA 1
ATOM 3808 C C . ASN A 1 494 ? 16.031 34.062 17.625 1 96.62 494 ASN A C 1
ATOM 3810 O O . ASN A 1 494 ? 17.141 33.531 17.609 1 96.62 494 ASN A O 1
ATOM 3814 N N . ILE A 1 495 ? 15.188 33.812 16.734 1 95.62 495 ILE A N 1
ATOM 3815 C CA . ILE A 1 495 ? 15.484 33.062 15.5 1 95.62 495 ILE A CA 1
ATOM 3816 C C . ILE A 1 495 ? 15.594 34.062 14.336 1 95.62 495 ILE A C 1
ATOM 3818 O O . ILE A 1 495 ? 14.672 34.812 14.078 1 95.62 495 ILE A O 1
ATOM 3822 N N . ASN A 1 496 ? 16.734 34.062 13.703 1 95.31 496 ASN A N 1
ATOM 3823 C CA . ASN A 1 496 ? 17.047 34.875 12.531 1 95.31 496 ASN A CA 1
ATOM 3824 C C . ASN A 1 496 ? 16.953 36.344 12.852 1 95.31 496 ASN A C 1
ATOM 3826 O O . ASN A 1 496 ? 16.547 37.156 12.008 1 95.31 496 ASN A O 1
ATOM 3830 N N . GLY A 1 497 ? 17.078 36.688 14.047 1 94.25 497 GLY A N 1
ATOM 3831 C CA . GLY A 1 497 ? 17.094 38.094 14.453 1 94.25 497 GLY A CA 1
ATOM 3832 C C . GLY A 1 497 ? 15.711 38.719 14.484 1 94.25 497 GLY A C 1
ATOM 3833 O O . GLY A 1 497 ? 15.578 39.938 14.562 1 94.25 497 GLY A O 1
ATOM 3834 N N . ARG A 1 498 ? 14.719 38 14.492 1 93.12 498 ARG A N 1
ATOM 3835 C CA . ARG A 1 498 ? 13.359 38.531 14.406 1 93.12 498 ARG A CA 1
ATOM 3836 C C . ARG A 1 498 ? 12.758 38.719 15.797 1 93.12 498 ARG A C 1
ATOM 3838 O O . ARG A 1 498 ? 12.648 37.75 16.562 1 93.12 498 ARG A O 1
ATOM 3845 N N . PRO A 1 499 ? 12.281 39.781 16.016 1 90.94 499 PRO A N 1
ATOM 3846 C CA . PRO A 1 499 ? 11.719 40.062 17.344 1 90.94 499 PRO A CA 1
ATOM 3847 C C . PRO A 1 499 ? 10.5 39.188 17.656 1 90.94 499 PRO A C 1
ATOM 3849 O O . PRO A 1 499 ? 10.289 38.812 18.812 1 90.94 499 PRO A O 1
ATOM 3852 N N . GLU A 1 500 ? 9.734 38.875 16.656 1 89.38 500 GLU A N 1
ATOM 3853 C CA . GLU A 1 500 ? 8.547 38.062 16.859 1 89.38 500 GLU A CA 1
ATOM 3854 C C . GLU A 1 500 ? 8.914 36.625 17.266 1 89.38 500 GLU A C 1
ATOM 3856 O O . GLU A 1 500 ? 8.078 35.906 17.766 1 89.38 500 GLU A O 1
ATOM 3861 N N . GLN A 1 501 ? 10.195 36.312 17.109 1 93.94 501 GLN A N 1
ATOM 3862 C CA . GLN A 1 501 ? 10.672 34.969 17.422 1 93.94 501 GLN A CA 1
ATOM 3863 C C . GLN A 1 501 ? 11.555 34.969 18.672 1 93.94 501 GLN A C 1
ATOM 3865 O O . GLN A 1 501 ? 12.438 34.125 18.812 1 93.94 501 GLN A O 1
ATOM 3870 N N . GLU A 1 502 ? 11.328 35.875 19.453 1 95.44 502 GLU A N 1
ATOM 3871 C CA . GLU A 1 502 ? 12.109 36 20.672 1 95.44 502 GLU A CA 1
ATOM 3872 C C . GLU A 1 502 ? 11.547 35.094 21.781 1 95.44 502 GLU A C 1
ATOM 3874 O O . GLU A 1 502 ? 10.328 35 21.938 1 95.44 502 GLU A O 1
ATOM 3879 N N . HIS A 1 503 ? 12.422 34.531 22.609 1 96.06 503 HIS A N 1
ATOM 3880 C CA . HIS A 1 503 ? 12.094 33.656 23.734 1 96.06 503 HIS A CA 1
ATOM 3881 C C . HIS A 1 503 ? 13 33.969 24.922 1 96.06 503 HIS A C 1
ATOM 3883 O O . HIS A 1 503 ? 14.156 34.344 24.75 1 96.06 503 HIS A O 1
ATOM 3889 N N . VAL A 1 504 ? 12.422 33.781 26.094 1 96.5 504 VAL A N 1
ATOM 3890 C CA . VAL A 1 504 ? 13.188 33.969 27.312 1 96.5 504 VAL A CA 1
ATOM 3891 C C . VAL A 1 504 ? 13.805 32.625 27.734 1 96.5 504 VAL A C 1
ATOM 3893 O O . VAL A 1 504 ? 13.141 31.594 27.703 1 96.5 504 VAL A O 1
ATOM 3896 N N . LEU A 1 505 ? 15.07 32.719 28.078 1 97.19 505 LEU A N 1
ATOM 3897 C CA . LEU A 1 505 ? 15.781 31.531 28.531 1 97.19 505 LEU A CA 1
ATOM 3898 C C . LEU A 1 505 ? 15.953 31.547 30.047 1 97.19 505 LEU A C 1
ATOM 3900 O O . LEU A 1 505 ? 16.266 32.594 30.625 1 97.19 505 LEU A O 1
ATOM 3904 N N . SER A 1 506 ? 15.68 30.406 30.656 1 95.81 506 SER A N 1
ATOM 3905 C CA . SER A 1 506 ? 15.953 30.172 32.062 1 95.81 506 SER A CA 1
ATOM 3906 C C . SER A 1 506 ? 16.734 28.891 32.281 1 95.81 506 SER A C 1
ATOM 3908 O O . SER A 1 506 ? 16.578 27.922 31.516 1 95.81 506 SER A O 1
ATOM 3910 N N . HIS A 1 507 ? 17.547 28.922 33.281 1 96.75 507 HIS A N 1
ATOM 3911 C CA . HIS A 1 507 ? 18.375 27.75 33.562 1 96.75 507 HIS A CA 1
ATOM 3912 C C . HIS A 1 507 ? 17.531 26.531 33.906 1 96.75 507 HIS A C 1
ATOM 3914 O O . HIS A 1 507 ? 16.625 26.625 34.75 1 96.75 507 HIS A O 1
ATOM 3920 N N . TYR A 1 508 ? 17.781 25.453 33.281 1 97.5 508 TYR A N 1
ATOM 3921 C CA . TYR A 1 508 ? 17.062 24.203 33.5 1 97.5 508 TYR A CA 1
ATOM 3922 C C . TYR A 1 508 ? 17.891 23.219 34.312 1 97.5 508 TYR A C 1
ATOM 3924 O O . TYR A 1 508 ? 17.406 22.641 35.281 1 97.5 508 TYR A O 1
ATOM 3932 N N . GLY A 1 509 ? 19.125 23.109 33.875 1 97.06 509 GLY A N 1
ATOM 3933 C CA . GLY A 1 509 ? 20.078 22.203 34.469 1 97.06 509 GLY A CA 1
ATOM 3934 C C . GLY A 1 509 ? 21.375 22.078 33.688 1 97.06 509 GLY A C 1
ATOM 3935 O O . GLY A 1 509 ? 21.359 21.969 32.469 1 97.06 509 GLY A O 1
ATOM 3936 N N . ASP A 1 510 ? 22.469 22.109 34.5 1 96.5 510 ASP A N 1
ATOM 3937 C CA . ASP A 1 510 ? 23.781 22.031 33.844 1 96.5 510 ASP A CA 1
ATOM 3938 C C . ASP A 1 510 ? 23.906 23.078 32.75 1 96.5 510 ASP A C 1
ATOM 3940 O O . ASP A 1 510 ? 23.703 24.266 33 1 96.5 510 ASP A O 1
ATOM 3944 N N . ASP A 1 511 ? 24.188 22.625 31.5 1 97.81 511 ASP A N 1
ATOM 3945 C CA . ASP A 1 511 ? 24.375 23.562 30.391 1 97.81 511 ASP A CA 1
ATOM 3946 C C . ASP A 1 511 ? 23.125 23.625 29.516 1 97.81 511 ASP A C 1
ATOM 3948 O O . ASP A 1 511 ? 23.234 23.781 28.297 1 97.81 511 ASP A O 1
ATOM 3952 N N . THR A 1 512 ? 21.984 23.375 30.125 1 98.31 512 THR A N 1
ATOM 3953 C CA . THR A 1 512 ? 20.703 23.344 29.422 1 98.31 512 THR A CA 1
ATOM 3954 C C . THR A 1 512 ? 19.797 24.453 29.906 1 98.31 512 THR A C 1
ATOM 3956 O O . THR A 1 512 ? 19.734 24.75 31.109 1 98.31 512 THR A O 1
ATOM 3959 N N . PHE A 1 513 ? 19.094 25.078 29.016 1 98.06 513 PHE A N 1
ATOM 3960 C CA . PHE A 1 513 ? 18.172 26.156 29.312 1 98.06 513 PHE A CA 1
ATOM 3961 C C . PHE A 1 513 ? 16.797 25.859 28.75 1 98.06 513 PHE A C 1
ATOM 3963 O O . PHE A 1 513 ? 16.672 25.203 27.719 1 98.06 513 PHE A O 1
ATOM 3970 N N . ILE A 1 514 ? 15.75 26.281 29.422 1 97.75 514 ILE A N 1
ATOM 3971 C CA . ILE A 1 514 ? 14.359 26.062 29.047 1 97.75 514 ILE A CA 1
ATOM 3972 C C . ILE A 1 514 ? 13.727 27.391 28.594 1 97.75 514 ILE A C 1
ATOM 3974 O O . ILE A 1 514 ? 14.102 28.453 29.094 1 97.75 514 ILE A O 1
ATOM 3978 N N . PHE A 1 515 ? 12.812 27.312 27.625 1 97.31 515 PHE A N 1
ATOM 3979 C CA . PHE A 1 515 ? 12.148 28.531 27.172 1 97.31 515 PHE A CA 1
ATOM 3980 C C . PHE A 1 515 ? 10.648 28.312 27.031 1 97.31 515 PHE A C 1
ATOM 3982 O O . PHE A 1 515 ? 10 28.922 26.203 1 97.31 515 PHE A O 1
ATOM 3989 N N . LEU A 1 516 ? 10.086 27.312 27.703 1 96.62 516 LEU A N 1
ATOM 3990 C CA . LEU A 1 516 ? 8.648 27.094 27.734 1 96.62 516 LEU A CA 1
ATOM 3991 C C . LEU A 1 516 ? 7.934 28.297 28.344 1 96.62 516 LEU A C 1
ATOM 3993 O O . LEU A 1 516 ? 8.156 28.625 29.516 1 96.62 516 LEU A O 1
ATOM 3997 N N . PRO A 1 517 ? 7.117 28.938 27.578 1 95.31 517 PRO A N 1
ATOM 3998 C CA . PRO A 1 517 ? 6.355 30.047 28.156 1 95.31 517 PRO A CA 1
ATOM 3999 C C . PRO A 1 517 ? 5.133 29.578 28.953 1 95.31 517 PRO A C 1
ATOM 4001 O O . PRO A 1 517 ? 4.91 28.375 29.094 1 95.31 517 PRO A O 1
ATOM 4004 N N . SER A 1 518 ? 4.453 30.578 29.516 1 94.19 518 SER A N 1
ATOM 4005 C CA . SER A 1 518 ? 3.199 30.25 30.172 1 94.19 518 SER A CA 1
ATOM 4006 C C . SER A 1 518 ? 2.195 29.641 29.203 1 94.19 518 SER A C 1
ATOM 4008 O O . SER A 1 518 ? 2.344 29.781 27.984 1 94.19 518 SER A O 1
ATOM 4010 N N . ALA A 1 519 ? 1.211 28.984 29.734 1 91.88 519 ALA A N 1
ATOM 4011 C CA . ALA A 1 519 ? 0.169 28.375 28.906 1 91.88 519 ALA A CA 1
ATOM 4012 C C . ALA A 1 519 ? -0.477 29.406 28 1 91.88 519 ALA A C 1
ATOM 4014 O O . ALA A 1 519 ? -0.67 29.156 26.797 1 91.88 519 ALA A O 1
ATOM 4015 N N . ASP A 1 520 ? -0.762 30.516 28.531 1 91.5 520 ASP A N 1
ATOM 4016 C CA . ASP A 1 520 ? -1.399 31.594 27.781 1 91.5 520 ASP A CA 1
ATOM 4017 C C . ASP A 1 520 ? -0.489 32.094 26.656 1 91.5 520 ASP A C 1
ATOM 4019 O O . ASP A 1 520 ? -0.934 32.281 25.516 1 91.5 520 ASP A O 1
ATOM 4023 N N . GLN A 1 521 ? 0.705 32.281 26.984 1 92.19 521 GLN A N 1
ATOM 4024 C CA . GLN A 1 521 ? 1.64 32.812 26 1 92.19 521 GLN A CA 1
ATOM 4025 C C . GLN A 1 521 ? 1.901 31.797 24.891 1 92.19 521 GLN A C 1
ATOM 4027 O O . GLN A 1 521 ? 2.072 32.156 23.719 1 92.19 521 GLN A O 1
ATOM 4032 N N . ARG A 1 522 ? 2.014 30.578 25.281 1 92.44 522 ARG A N 1
ATOM 4033 C CA . ARG A 1 522 ? 2.195 29.516 24.297 1 92.44 522 ARG A CA 1
ATOM 4034 C C . ARG A 1 522 ? 1.091 29.547 23.25 1 92.44 522 ARG A C 1
ATOM 4036 O O . ARG A 1 522 ? 1.366 29.469 22.047 1 92.44 522 ARG A O 1
ATOM 4043 N N . LEU A 1 523 ? -0.102 29.719 23.672 1 90.88 523 LEU A N 1
ATOM 4044 C CA . LEU A 1 523 ? -1.256 29.719 22.766 1 90.88 523 LEU A CA 1
ATOM 4045 C C . LEU A 1 523 ? -1.348 31.047 22.016 1 90.88 523 LEU A C 1
ATOM 4047 O O . LEU A 1 523 ? -1.617 31.047 20.812 1 90.88 523 LEU A O 1
ATOM 4051 N N . ARG A 1 524 ? -1.056 32.156 22.672 1 90.44 524 ARG A N 1
ATOM 4052 C CA . ARG A 1 524 ? -1.12 33.469 22.031 1 90.44 524 ARG A CA 1
ATOM 4053 C C . ARG A 1 524 ? -0.105 33.594 20.906 1 90.44 524 ARG A C 1
ATOM 4055 O O . ARG A 1 524 ? -0.342 34.281 19.922 1 90.44 524 ARG A O 1
ATOM 4062 N N . ARG A 1 525 ? 0.885 32.844 21.047 1 90.88 525 ARG A N 1
ATOM 4063 C CA . ARG A 1 525 ? 1.961 32.938 20.062 1 90.88 525 ARG A CA 1
ATOM 4064 C C . ARG A 1 525 ? 1.889 31.812 19.062 1 90.88 525 ARG A C 1
ATOM 4066 O O . ARG A 1 525 ? 2.754 31.688 18.188 1 90.88 525 ARG A O 1
ATOM 4073 N N . GLY A 1 526 ? 0.885 31.016 19.203 1 86.56 526 GLY A N 1
ATOM 4074 C CA . GLY A 1 526 ? 0.681 29.922 18.266 1 86.56 526 GLY A CA 1
ATOM 4075 C C . GLY A 1 526 ? 1.737 28.844 18.375 1 86.56 526 GLY A C 1
ATOM 4076 O O . GLY A 1 526 ? 2.062 28.188 17.375 1 86.56 526 GLY A O 1
ATOM 4077 N N . LEU A 1 527 ? 2.4 28.609 19.5 1 87.5 527 LEU A N 1
ATOM 4078 C CA . LEU A 1 527 ? 3.473 27.641 19.719 1 87.5 527 LEU A CA 1
ATOM 4079 C C . LEU A 1 527 ? 2.918 26.312 20.219 1 87.5 527 LEU A C 1
ATOM 4081 O O . LEU A 1 527 ? 3.273 25.859 21.297 1 87.5 527 LEU A O 1
ATOM 4085 N N . PHE A 1 528 ? 2.129 25.609 19.406 1 76.56 528 PHE A N 1
ATOM 4086 C CA . PHE A 1 528 ? 1.475 24.406 19.891 1 76.56 528 PHE A CA 1
ATOM 4087 C C . PHE A 1 528 ? 2.041 23.172 19.203 1 76.56 528 PHE A C 1
ATOM 4089 O O . PHE A 1 528 ? 1.608 22.047 19.469 1 76.56 528 PHE A O 1
ATOM 4096 N N . HIS A 1 529 ? 3.088 23.234 18.453 1 78.62 529 HIS A N 1
ATOM 4097 C CA . HIS A 1 529 ? 3.59 22.109 17.688 1 78.62 529 HIS A CA 1
ATOM 4098 C C . HIS A 1 529 ? 4.844 21.516 18.328 1 78.62 529 HIS A C 1
ATOM 4100 O O . HIS A 1 529 ? 5.383 20.516 17.859 1 78.62 529 HIS A O 1
ATOM 4106 N N . TYR A 1 530 ? 5.277 22.094 19.422 1 86.31 530 TYR A N 1
ATOM 4107 C CA . TYR A 1 530 ? 6.48 21.609 20.078 1 86.31 530 TYR A CA 1
ATOM 4108 C C . TYR A 1 530 ? 6.145 20.531 21.109 1 86.31 530 TYR A C 1
ATOM 4110 O O . TYR A 1 530 ? 5.191 20.688 21.875 1 86.31 530 TYR A O 1
ATOM 4118 N N . GLY A 1 531 ? 6.91 19.469 21.047 1 88.25 531 GLY A N 1
ATOM 4119 C CA . GLY A 1 531 ? 6.871 18.516 22.141 1 88.25 531 GLY A CA 1
ATOM 4120 C C . GLY A 1 531 ? 7.734 18.938 23.312 1 88.25 531 GLY A C 1
ATOM 4121 O O . GLY A 1 531 ? 8.445 19.938 23.25 1 88.25 531 GLY A O 1
ATOM 4122 N N . PRO A 1 532 ? 7.699 18.188 24.375 1 93.25 532 PRO A N 1
ATOM 4123 C CA . PRO A 1 532 ? 8.398 18.562 25.609 1 93.25 532 PRO A CA 1
ATOM 4124 C C . PRO A 1 532 ? 9.883 18.828 25.391 1 93.25 532 PRO A C 1
ATOM 4126 O O . PRO A 1 532 ? 10.398 19.875 25.781 1 93.25 532 PRO A O 1
ATOM 4129 N N . ALA A 1 533 ? 10.508 17.984 24.703 1 93.88 533 ALA A N 1
ATOM 4130 C CA . ALA A 1 533 ? 11.953 18.094 24.531 1 93.88 533 ALA A CA 1
ATOM 4131 C C . ALA A 1 533 ? 12.32 19.312 23.703 1 93.88 533 ALA A C 1
ATOM 4133 O O . ALA A 1 533 ? 13.43 19.844 23.812 1 93.88 533 ALA A O 1
ATOM 4134 N N . ALA A 1 534 ? 11.43 19.766 22.938 1 95.06 534 ALA A N 1
ATOM 4135 C CA . ALA A 1 534 ? 11.703 20.875 22.031 1 95.06 534 ALA A CA 1
ATOM 4136 C C . ALA A 1 534 ? 11.766 22.203 22.781 1 95.06 534 ALA A C 1
ATOM 4138 O O . ALA A 1 534 ? 12.227 23.219 22.234 1 95.06 534 ALA A O 1
ATOM 4139 N N . TRP A 1 535 ? 11.453 22.203 24.047 1 96.69 535 TRP A N 1
ATOM 4140 C CA . TRP A 1 535 ? 11.469 23.438 24.828 1 96.69 535 TRP A CA 1
ATOM 4141 C C . TRP A 1 535 ? 12.82 23.625 25.516 1 96.69 535 TRP A C 1
ATOM 4143 O O . TRP A 1 535 ? 13 24.578 26.297 1 96.69 535 TRP A O 1
ATOM 4153 N N . LEU A 1 536 ? 13.75 22.75 25.219 1 97.44 536 LEU A N 1
ATOM 4154 C CA . LEU A 1 536 ? 15.07 22.797 25.844 1 97.44 536 LEU A CA 1
ATOM 4155 C C . LEU A 1 536 ? 16.141 23.094 24.797 1 97.44 536 LEU A C 1
ATOM 4157 O O . LEU A 1 536 ? 16.094 22.562 23.688 1 97.44 536 LEU A O 1
ATOM 4161 N N . LEU A 1 537 ? 17.047 23.953 25.156 1 98.19 537 LEU A N 1
ATOM 4162 C CA . LEU A 1 537 ? 18.281 24.156 24.391 1 98.19 537 LEU A CA 1
ATOM 4163 C C . LEU A 1 537 ? 19.484 23.641 25.156 1 98.19 537 LEU A C 1
ATOM 4165 O O . LEU A 1 537 ? 19.734 24.047 26.297 1 98.19 537 LEU A O 1
ATOM 4169 N N . HIS A 1 538 ? 20.266 22.828 24.5 1 98.31 538 HIS A N 1
ATOM 4170 C CA . HIS A 1 538 ? 21.469 22.266 25.109 1 98.31 538 HIS A CA 1
ATOM 4171 C C . HIS A 1 538 ? 22.734 22.922 24.562 1 98.31 538 HIS A C 1
ATOM 4173 O O . HIS A 1 538 ? 23.047 22.781 23.375 1 98.31 538 HIS A O 1
ATOM 4179 N N . PHE A 1 539 ? 23.375 23.609 25.406 1 98.5 539 PHE A N 1
ATOM 4180 C CA . PHE A 1 539 ? 24.656 24.188 25.016 1 98.5 539 PHE A CA 1
ATOM 4181 C C . PHE A 1 539 ? 25.797 23.188 25.172 1 98.5 539 PHE A C 1
ATOM 4183 O O . PHE A 1 539 ? 25.875 22.5 26.188 1 98.5 539 PHE A O 1
ATOM 4190 N N . GLU A 1 540 ? 26.547 23.109 24.109 1 97.62 540 GLU A N 1
ATOM 4191 C CA . GLU A 1 540 ? 27.578 22.078 24.062 1 97.62 540 GLU A CA 1
ATOM 4192 C C . GLU A 1 540 ? 28.938 22.656 23.641 1 97.62 540 GLU A C 1
ATOM 4194 O O . GLU A 1 540 ? 28.984 23.656 22.938 1 97.62 540 GLU A O 1
ATOM 4199 N N . ASN A 1 541 ? 30 21.969 24.125 1 96.88 541 ASN A N 1
ATOM 4200 C CA . ASN A 1 541 ? 31.375 22.281 23.734 1 96.88 541 ASN A CA 1
ATOM 4201 C C . ASN A 1 541 ? 31.75 23.703 24.125 1 96.88 541 ASN A C 1
ATOM 4203 O O . ASN A 1 541 ? 30.891 24.562 24.281 1 96.88 541 ASN A O 1
ATOM 4207 N N . ARG A 1 542 ? 33.031 23.984 24.344 1 96.44 542 ARG A N 1
ATOM 4208 C CA . ARG A 1 542 ? 33.562 25.297 24.703 1 96.44 542 ARG A CA 1
ATOM 4209 C C . ARG A 1 542 ? 34.875 25.578 23.969 1 96.44 542 ARG A C 1
ATOM 4211 O O . ARG A 1 542 ? 35.688 24.656 23.734 1 96.44 542 ARG A O 1
ATOM 4218 N N . ASP A 1 543 ? 34.938 26.797 23.594 1 95.75 543 ASP A N 1
ATOM 4219 C CA . ASP A 1 543 ? 36.188 27.203 23.016 1 95.75 543 ASP A CA 1
ATOM 4220 C C . ASP A 1 543 ? 37.219 27.562 24.094 1 95.75 543 ASP A C 1
ATOM 4222 O O . ASP A 1 543 ? 37 27.297 25.281 1 95.75 543 ASP A O 1
ATOM 4226 N N . SER A 1 544 ? 38.375 28.078 23.641 1 93.94 544 SER A N 1
ATOM 4227 C CA . SER A 1 544 ? 39.469 28.359 24.547 1 93.94 544 SER A CA 1
ATOM 4228 C C . SER A 1 544 ? 39.125 29.484 25.516 1 93.94 544 SER A C 1
ATOM 4230 O O . SER A 1 544 ? 39.75 29.609 26.578 1 93.94 544 SER A O 1
ATOM 4232 N N . ARG A 1 545 ? 38.188 30.312 25.203 1 93.94 545 ARG A N 1
ATOM 4233 C CA . ARG A 1 545 ? 37.781 31.438 26.047 1 93.94 545 ARG A CA 1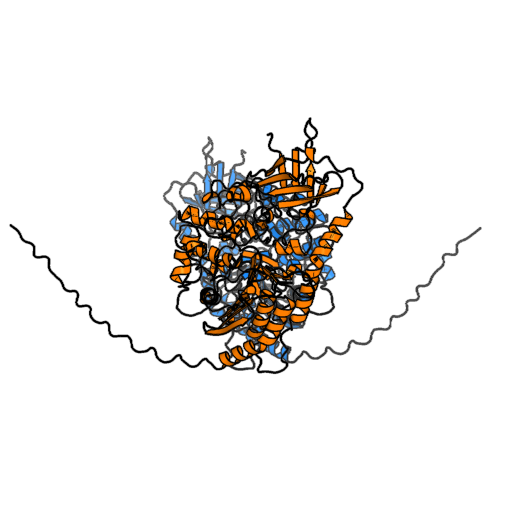
ATOM 4234 C C . ARG A 1 545 ? 36.625 31.031 26.969 1 93.94 545 ARG A C 1
ATOM 4236 O O . ARG A 1 545 ? 36.125 31.859 27.734 1 93.94 545 ARG A O 1
ATOM 4243 N N . GLY A 1 546 ? 36.188 29.812 26.797 1 94.81 546 GLY A N 1
ATOM 4244 C CA . GLY A 1 546 ? 35.125 29.312 27.656 1 94.81 546 GLY A CA 1
ATOM 4245 C C . GLY A 1 546 ? 33.719 29.531 27.094 1 94.81 546 GLY A C 1
ATOM 4246 O O . GLY A 1 546 ? 32.719 29.266 27.781 1 94.81 546 GLY A O 1
ATOM 4247 N N . ARG A 1 547 ? 33.625 30 25.875 1 96.06 547 ARG A N 1
ATOM 4248 C CA . ARG A 1 547 ? 32.312 30.234 25.25 1 96.06 547 ARG A CA 1
ATOM 4249 C C . ARG A 1 547 ? 31.797 28.953 24.594 1 96.06 547 ARG A C 1
ATOM 4251 O O . ARG A 1 547 ? 32.562 28.219 23.969 1 96.06 547 ARG A O 1
ATOM 4258 N N . PHE A 1 548 ? 30.531 28.719 24.781 1 97.94 548 PHE A N 1
ATOM 4259 C CA . PHE A 1 548 ? 29.922 27.562 24.125 1 97.94 548 PHE A CA 1
ATOM 4260 C C . PHE A 1 548 ? 29.953 27.734 22.609 1 97.94 548 PHE A C 1
ATOM 4262 O O . PHE A 1 548 ? 29.75 28.828 22.094 1 97.94 548 PHE A O 1
ATOM 4269 N N . THR A 1 549 ? 30.156 26.594 21.875 1 98.06 549 THR A N 1
ATOM 4270 C CA . THR A 1 549 ? 30.344 26.672 20.422 1 98.06 549 THR A CA 1
ATOM 4271 C C . THR A 1 549 ? 29.203 25.969 19.688 1 98.06 549 THR A C 1
ATOM 4273 O O . THR A 1 549 ? 29.141 25.984 18.469 1 98.06 549 THR A O 1
ATOM 4276 N N . GLU A 1 550 ? 28.281 25.406 20.438 1 98.31 550 GLU A N 1
ATOM 4277 C CA . GLU A 1 550 ? 27.219 24.641 19.797 1 98.31 550 GLU A CA 1
ATOM 4278 C C . GLU A 1 550 ? 25.953 24.641 20.656 1 98.31 550 GLU A C 1
ATOM 4280 O O . GLU A 1 550 ? 26.031 24.656 21.891 1 98.31 550 GLU A O 1
ATOM 4285 N N . ILE A 1 551 ? 24.812 24.688 20.016 1 98.5 551 ILE A N 1
ATOM 4286 C CA . ILE A 1 551 ? 23.516 24.422 20.625 1 98.5 551 ILE A CA 1
ATOM 4287 C C . ILE A 1 551 ? 22.875 23.219 19.969 1 98.5 551 ILE A C 1
ATOM 4289 O O . ILE A 1 551 ? 22.812 23.125 18.734 1 98.5 551 ILE A O 1
ATOM 4293 N N . GLN A 1 552 ? 22.453 22.25 20.719 1 98.19 552 GLN A N 1
ATOM 4294 C CA . GLN A 1 552 ? 21.641 21.125 20.266 1 98.19 552 GLN A CA 1
ATOM 4295 C C . GLN A 1 552 ? 20.188 21.312 20.656 1 98.19 552 GLN A C 1
ATOM 4297 O O . GLN A 1 552 ? 19.875 21.547 21.812 1 98.19 552 GLN A O 1
ATOM 4302 N N . TRP A 1 553 ? 19.344 21.25 19.688 1 97.12 553 TRP A N 1
ATOM 4303 C CA . TRP A 1 553 ? 17.906 21.469 19.859 1 97.12 553 TRP A CA 1
ATOM 4304 C C . TRP A 1 553 ? 17.109 20.281 19.359 1 97.12 553 TRP A C 1
ATOM 4306 O O . TRP A 1 553 ? 17.031 20.047 18.141 1 97.12 553 TRP A O 1
ATOM 4316 N N . ASN A 1 554 ? 16.453 19.516 20.266 1 95.31 554 ASN A N 1
ATOM 4317 C CA . ASN A 1 554 ? 15.641 18.375 19.906 1 95.31 554 ASN A CA 1
ATOM 4318 C C . ASN A 1 554 ? 14.234 18.781 19.484 1 95.31 554 ASN A C 1
ATOM 4320 O O . ASN A 1 554 ? 13.266 18.531 20.203 1 95.31 554 ASN A O 1
ATOM 4324 N N . ILE A 1 555 ? 14.148 19.234 18.344 1 92.88 555 ILE A N 1
ATOM 4325 C CA . ILE A 1 555 ? 12.93 19.875 17.844 1 92.88 555 ILE A CA 1
ATOM 4326 C C . ILE A 1 555 ? 11.867 18.812 17.562 1 92.88 555 ILE A C 1
ATOM 4328 O O . ILE A 1 555 ? 10.672 19.094 17.625 1 92.88 555 ILE A O 1
ATOM 4332 N N . ASP A 1 556 ? 12.227 17.609 17.156 1 91.94 556 ASP A N 1
ATOM 4333 C CA . ASP A 1 556 ? 11.344 16.5 16.797 1 91.94 556 ASP A CA 1
ATOM 4334 C C . ASP A 1 556 ? 11.797 15.211 17.469 1 91.94 556 ASP A C 1
ATOM 4336 O O . ASP A 1 556 ? 12.867 14.68 17.172 1 91.94 556 ASP A O 1
ATOM 4340 N N . SER A 1 557 ? 10.938 14.695 18.266 1 87.75 557 SER A N 1
ATOM 4341 C CA . SER A 1 557 ? 11.289 13.523 19.078 1 87.75 557 SER A CA 1
ATOM 4342 C C . SER A 1 557 ? 11.469 12.289 18.203 1 87.75 557 SER A C 1
ATOM 4344 O O . SER A 1 557 ? 12.086 11.305 18.641 1 87.75 557 SER A O 1
ATOM 4346 N N . GLN A 1 558 ? 10.953 12.297 17.031 1 87.88 558 GLN A N 1
ATOM 4347 C CA . GLN A 1 558 ? 11.062 11.141 16.156 1 87.88 558 GLN A CA 1
ATOM 4348 C C . GLN A 1 558 ? 12.352 11.188 15.328 1 87.88 558 GLN A C 1
ATOM 4350 O O . GLN A 1 558 ? 12.75 10.195 14.727 1 87.88 558 GLN A O 1
ATOM 4355 N N . ALA A 1 559 ? 12.93 12.367 15.312 1 91.62 559 ALA A N 1
ATOM 4356 C CA . ALA A 1 559 ? 14.195 12.484 14.586 1 91.62 559 ALA A CA 1
ATOM 4357 C C . ALA A 1 559 ? 15.305 11.719 15.297 1 91.62 559 ALA A C 1
ATOM 4359 O O . ALA A 1 559 ? 15.328 11.648 16.531 1 91.62 559 ALA A O 1
ATOM 4360 N N . PRO A 1 560 ? 16.266 11.18 14.57 1 92.5 560 PRO A N 1
ATOM 4361 C CA . PRO A 1 560 ? 17.297 10.352 15.18 1 92.5 560 PRO A CA 1
ATOM 4362 C C . PRO A 1 560 ? 18.281 11.164 16.016 1 92.5 560 PRO A C 1
ATOM 4364 O O . PRO A 1 560 ? 18.969 10.602 16.891 1 92.5 560 PRO A O 1
ATOM 4367 N N . SER A 1 561 ? 18.484 12.43 15.719 1 94.12 561 SER A N 1
ATOM 4368 C CA . SER A 1 561 ? 19.406 13.305 16.453 1 94.12 561 SER A CA 1
ATOM 4369 C C . SER A 1 561 ? 18.859 14.727 16.531 1 94.12 561 SER A C 1
ATOM 4371 O O . SER A 1 561 ? 18.031 15.133 15.719 1 94.12 561 SER A O 1
ATOM 4373 N N . PRO A 1 562 ? 19.312 15.453 17.562 1 96.12 562 PRO A N 1
ATOM 4374 C CA . PRO A 1 562 ? 18.922 16.859 17.641 1 96.12 562 PRO A CA 1
ATOM 4375 C C . PRO A 1 562 ? 19.5 17.688 16.5 1 96.12 562 PRO A C 1
ATOM 4377 O O . PRO A 1 562 ? 20.469 17.281 15.867 1 96.12 562 PRO A O 1
ATOM 4380 N N . GLU A 1 563 ? 18.844 18.766 16.281 1 96.19 563 GLU A N 1
ATOM 4381 C CA . GLU A 1 563 ? 19.406 19.75 15.359 1 96.19 563 GLU A CA 1
ATOM 4382 C C . GLU A 1 563 ? 20.594 20.469 15.992 1 96.19 563 GLU A C 1
ATOM 4384 O O . GLU A 1 563 ? 20.547 20.844 17.156 1 96.19 563 GLU A O 1
ATOM 4389 N N . ARG A 1 564 ? 21.641 20.688 15.203 1 96.81 564 ARG A N 1
ATOM 4390 C CA . ARG A 1 564 ? 22.859 21.312 15.688 1 96.81 564 ARG A CA 1
ATOM 4391 C C . ARG A 1 564 ? 23 22.734 15.141 1 96.81 564 ARG A C 1
ATOM 4393 O O . ARG A 1 564 ? 22.875 22.953 13.938 1 96.81 564 ARG A O 1
ATOM 4400 N N . PHE A 1 565 ? 23.234 23.609 16 1 98 565 PHE A N 1
ATOM 4401 C CA . PHE A 1 565 ? 23.547 24.984 15.672 1 98 565 PHE A CA 1
ATOM 4402 C C . PHE A 1 565 ? 24.953 25.344 16.125 1 98 565 PHE A C 1
ATOM 4404 O O . PHE A 1 565 ? 25.297 25.203 17.297 1 98 565 PHE A O 1
ATOM 4411 N N . VAL A 1 566 ? 25.75 25.891 15.211 1 98.12 566 VAL A N 1
ATOM 4412 C CA . VAL A 1 566 ? 27.156 26.125 15.5 1 98.12 566 VAL A CA 1
ATOM 4413 C C . VAL A 1 566 ? 27.438 27.625 15.586 1 98.12 566 VAL A C 1
ATOM 4415 O O . VAL A 1 566 ? 26.969 28.391 14.742 1 98.12 566 VAL A O 1
ATOM 4418 N N . ARG A 1 567 ? 28.234 27.953 16.562 1 97.44 567 ARG A N 1
ATOM 4419 C CA . ARG A 1 567 ? 28.547 29.359 16.812 1 97.44 567 ARG A CA 1
ATOM 4420 C C . ARG A 1 567 ? 29.375 29.938 15.68 1 97.44 567 ARG A C 1
ATOM 4422 O O . ARG A 1 567 ? 30.281 29.281 15.164 1 97.44 567 ARG A O 1
ATOM 4429 N N . ASP A 1 568 ? 28.891 31.125 15.188 1 89.94 568 ASP A N 1
ATOM 4430 C CA . ASP A 1 568 ? 29.656 31.875 14.188 1 89.94 568 ASP A CA 1
ATOM 4431 C C . ASP A 1 568 ? 30.953 32.406 14.789 1 89.94 568 ASP A C 1
ATOM 4433 O O . ASP A 1 568 ? 30.969 32.844 15.953 1 89.94 568 ASP A O 1
ATOM 4437 N N . GLU A 1 569 ? 32.156 32.219 14.273 1 75 569 GLU A N 1
ATOM 4438 C CA . GLU A 1 569 ? 33.438 32.719 14.758 1 75 569 GLU A CA 1
ATOM 4439 C C . GLU A 1 569 ? 33.531 34.219 14.664 1 75 569 GLU A C 1
ATOM 4441 O O . GLU A 1 569 ? 33.438 34.781 13.57 1 75 569 GLU A O 1
ATOM 4446 N N . SER A 1 570 ? 32.531 35 15.078 1 49.41 570 SER A N 1
ATOM 4447 C CA . SER A 1 570 ? 32.906 36.406 15.031 1 49.41 570 SER A CA 1
ATOM 4448 C C . SER A 1 570 ? 34.094 36.656 15.969 1 49.41 570 SER A C 1
ATOM 4450 O O . SER A 1 570 ? 34.25 36 17 1 49.41 570 SER A O 1
ATOM 4452 N N . MET B 1 1 ? 20.297 -52.875 57.219 1 17.75 1 MET B N 1
ATOM 4453 C CA . MET B 1 1 ? 19.156 -53.656 56.75 1 17.75 1 MET B CA 1
ATOM 4454 C C . MET B 1 1 ? 18.172 -52.781 55.969 1 17.75 1 MET B C 1
ATOM 4456 O O . MET B 1 1 ? 17.156 -53.281 55.469 1 17.75 1 MET B O 1
ATOM 4460 N N . LEU B 1 2 ? 18.125 -51.469 56.125 1 20.86 2 LEU B N 1
ATOM 4461 C CA . LEU B 1 2 ? 16.859 -50.75 56.094 1 20.86 2 LEU B CA 1
ATOM 4462 C C . LEU B 1 2 ? 16.203 -50.875 54.719 1 20.86 2 LEU B C 1
ATOM 4464 O O . LEU B 1 2 ? 16.812 -50.5 53.719 1 20.86 2 LEU B O 1
ATOM 4468 N N . LEU B 1 3 ? 15.148 -51.656 54.688 1 18.25 3 LEU B N 1
ATOM 4469 C CA . LEU B 1 3 ? 14.195 -52.312 53.812 1 18.25 3 LEU B CA 1
ATOM 4470 C C . LEU B 1 3 ? 13.523 -51.312 52.875 1 18.25 3 LEU B C 1
ATOM 4472 O O . LEU B 1 3 ? 13.5 -50.094 53.188 1 18.25 3 LEU B O 1
ATOM 4476 N N . SER B 1 4 ? 12.602 -51.781 51.906 1 18.78 4 SER B N 1
ATOM 4477 C CA . SER B 1 4 ? 12.023 -51.969 50.562 1 18.78 4 SER B CA 1
ATOM 4478 C C . SER B 1 4 ? 10.742 -51.156 50.406 1 18.78 4 SER B C 1
ATOM 4480 O O . SER B 1 4 ? 10.07 -51.281 49.375 1 18.78 4 SER B O 1
ATOM 4482 N N . SER B 1 5 ? 10.227 -50.562 51.5 1 19.62 5 SER B N 1
ATOM 4483 C CA . SER B 1 5 ? 8.773 -50.5 51.5 1 19.62 5 SER B CA 1
ATOM 4484 C C . SER B 1 5 ? 8.258 -49.656 50.344 1 19.62 5 SER B C 1
ATOM 4486 O O . SER B 1 5 ? 8.445 -48.438 50.344 1 19.62 5 SER B O 1
ATOM 4488 N N . VAL B 1 6 ? 8.352 -50.219 49.062 1 20.7 6 VAL B N 1
ATOM 4489 C CA . VAL B 1 6 ? 8.047 -49.688 47.75 1 20.7 6 VAL B CA 1
ATOM 4490 C C . VAL B 1 6 ? 6.547 -49.406 47.625 1 20.7 6 VAL B C 1
ATOM 4492 O O . VAL B 1 6 ? 5.727 -50.312 47.719 1 20.7 6 VAL B O 1
ATOM 4495 N N . PHE B 1 7 ? 6.074 -48.281 48.406 1 20.22 7 PHE B N 1
ATOM 4496 C CA . PHE B 1 7 ? 4.68 -47.906 48.656 1 20.22 7 PHE B CA 1
ATOM 4497 C C . PHE B 1 7 ? 3.879 -47.938 47.344 1 20.22 7 PHE B C 1
ATOM 4499 O O . PHE B 1 7 ? 4.297 -47.344 46.344 1 20.22 7 PHE B O 1
ATOM 4506 N N . SER B 1 8 ? 3.094 -48.969 47.031 1 19.94 8 SER B N 1
ATOM 4507 C CA . SER B 1 8 ? 2.203 -49.406 45.969 1 19.94 8 SER B CA 1
ATOM 4508 C C . SER B 1 8 ? 1.088 -48.406 45.719 1 19.94 8 SER B C 1
ATOM 4510 O O . SER B 1 8 ? 0.065 -48.406 46.406 1 19.94 8 SER B O 1
ATOM 4512 N N . LEU B 1 9 ? 1.281 -47.125 45.938 1 22.42 9 LEU B N 1
ATOM 4513 C CA . LEU B 1 9 ? 0.045 -46.344 45.969 1 22.42 9 LEU B CA 1
ATOM 4514 C C . LEU B 1 9 ? -0.765 -46.562 44.688 1 22.42 9 LEU B C 1
ATOM 4516 O O . LEU B 1 9 ? -0.281 -46.281 43.594 1 22.42 9 LEU B O 1
ATOM 4520 N N . LEU B 1 10 ? -1.604 -47.562 44.656 1 20.61 10 LEU B N 1
ATOM 4521 C CA . LEU B 1 10 ? -2.605 -47.969 43.656 1 20.61 10 LEU B CA 1
ATOM 4522 C C . LEU B 1 10 ? -3.498 -46.781 43.312 1 20.61 10 LEU B C 1
ATOM 4524 O O . LEU B 1 10 ? -4.164 -46.219 44.156 1 20.61 10 LEU B O 1
ATOM 4528 N N . ALA B 1 11 ? -3.207 -46 42.312 1 23.08 11 ALA B N 1
ATOM 4529 C CA . ALA B 1 11 ? -3.9 -44.844 41.75 1 23.08 11 ALA B CA 1
ATOM 4530 C C . ALA B 1 11 ? -5.312 -45.219 41.312 1 23.08 11 ALA B C 1
ATOM 4532 O O . ALA B 1 11 ? -5.488 -46.031 40.375 1 23.08 11 ALA B O 1
ATOM 4533 N N . ALA B 1 12 ? -6.207 -45.344 42.281 1 22.72 12 ALA B N 1
ATOM 4534 C CA . ALA B 1 12 ? -7.582 -45.625 41.875 1 22.72 12 ALA B CA 1
ATOM 4535 C C . ALA B 1 12 ? -8 -44.781 40.688 1 22.72 12 ALA B C 1
ATOM 4537 O O . ALA B 1 12 ? -7.891 -43.531 40.719 1 22.72 12 ALA B O 1
ATOM 4538 N N . ALA B 1 13 ? -8.031 -45.281 39.531 1 24.11 13 ALA B N 1
ATOM 4539 C CA . ALA B 1 13 ? -8.5 -44.812 38.25 1 24.11 13 ALA B CA 1
ATOM 4540 C C . ALA B 1 13 ? -9.961 -44.375 38.312 1 24.11 13 ALA B C 1
ATOM 4542 O O . ALA B 1 13 ? -10.852 -45.219 38.438 1 24.11 13 ALA B O 1
ATOM 4543 N N . GLN B 1 14 ? -10.219 -43.281 39.125 1 25.2 14 GLN B N 1
ATOM 4544 C CA . GLN B 1 14 ? -11.633 -42.938 39.156 1 25.2 14 GLN B CA 1
ATOM 4545 C C . GLN B 1 14 ? -12.227 -42.906 37.75 1 25.2 14 GLN B C 1
ATOM 4547 O O . GLN B 1 14 ? -11.602 -42.375 36.844 1 25.2 14 GLN B O 1
ATOM 4552 N N . GLN B 1 15 ? -12.977 -43.781 37.469 1 24.19 15 GLN B N 1
ATOM 4553 C CA . GLN B 1 15 ? -13.758 -43.938 36.25 1 24.19 15 GLN B CA 1
ATOM 4554 C C . GLN B 1 15 ? -14.484 -42.656 35.906 1 24.19 15 GLN B C 1
ATOM 4556 O O . GLN B 1 15 ? -15.312 -42.156 36.656 1 24.19 15 GLN B O 1
ATOM 4561 N N . ILE B 1 16 ? -13.852 -41.688 35.344 1 28 16 ILE B N 1
ATOM 4562 C CA . ILE B 1 16 ? -14.523 -40.469 34.969 1 28 16 ILE B CA 1
ATOM 4563 C C . ILE B 1 16 ? -15.766 -40.781 34.125 1 28 16 ILE B C 1
ATOM 4565 O O . ILE B 1 16 ? -15.672 -41.5 33.125 1 28 16 ILE B O 1
ATOM 4569 N N . PRO B 1 17 ? -16.875 -40.719 34.781 1 30.59 17 PRO B N 1
ATOM 4570 C CA . PRO B 1 17 ? -18.094 -41.094 34.031 1 30.59 17 PRO B CA 1
ATOM 4571 C C . PRO B 1 17 ? -18.125 -40.531 32.625 1 30.59 17 PRO B C 1
ATOM 4573 O O . PRO B 1 17 ? -17.484 -39.5 32.344 1 30.59 17 PRO B O 1
ATOM 4576 N N . LEU B 1 18 ? -18.578 -41.281 31.625 1 30.33 18 LEU B N 1
ATOM 4577 C CA . LEU B 1 18 ? -18.75 -41 30.203 1 30.33 18 LEU B CA 1
ATOM 4578 C C . LEU B 1 18 ? -19.594 -39.75 29.984 1 30.33 18 LEU B C 1
ATOM 4580 O O . LEU B 1 18 ? -20.641 -39.594 30.609 1 30.33 18 LEU B O 1
ATOM 4584 N N . PRO B 1 19 ? -19.062 -38.625 29.766 1 33.19 19 PRO B N 1
ATOM 4585 C CA . PRO B 1 19 ? -19.969 -37.469 29.688 1 33.19 19 PRO B CA 1
ATOM 4586 C C . PRO B 1 19 ? -21.203 -37.75 28.844 1 33.19 19 PRO B C 1
ATOM 4588 O O . PRO B 1 19 ? -21.172 -38.625 27.953 1 33.19 19 PRO B O 1
ATOM 4591 N N . PRO B 1 20 ? -22.344 -37.375 29.359 1 34.94 20 PRO B N 1
ATOM 4592 C CA . PRO B 1 20 ? -23.578 -37.688 28.656 1 34.94 20 PRO B CA 1
ATOM 4593 C C . PRO B 1 20 ? -23.531 -37.375 27.172 1 34.94 20 PRO B C 1
ATOM 4595 O O . PRO B 1 20 ? -22.688 -36.594 26.734 1 34.94 20 PRO B O 1
ATOM 4598 N N . HIS B 1 21 ? -24.25 -38.125 26.344 1 32.53 21 HIS B N 1
ATOM 4599 C CA . HIS B 1 21 ? -24.422 -38.062 24.891 1 32.53 21 HIS B CA 1
ATOM 4600 C C . HIS B 1 21 ? -24.688 -36.656 24.422 1 32.53 21 HIS B C 1
ATOM 4602 O O . HIS B 1 21 ? -25.5 -35.938 25.016 1 32.53 21 HIS B O 1
ATOM 4608 N N . PRO B 1 22 ? -23.766 -36 23.844 1 34.19 22 PRO B N 1
ATOM 4609 C CA . PRO B 1 22 ? -24.047 -34.594 23.516 1 34.19 22 PRO B CA 1
ATOM 4610 C C . PRO B 1 22 ? -25.406 -34.406 22.844 1 34.19 22 PRO B C 1
ATOM 4612 O O . PRO B 1 22 ? -25.922 -35.312 22.188 1 34.19 22 PRO B O 1
ATOM 4615 N N . PRO B 1 23 ? -26.234 -33.5 23.328 1 38.12 23 PRO B N 1
ATOM 4616 C CA . PRO B 1 23 ? -27.578 -33.375 22.766 1 38.12 23 PRO B CA 1
ATOM 4617 C C . PRO B 1 23 ? -27.594 -33.375 21.25 1 38.12 23 PRO B C 1
ATOM 4619 O O . PRO B 1 23 ? -26.578 -33.031 20.625 1 38.12 23 PRO B O 1
ATOM 4622 N N . PRO B 1 24 ? -28.609 -33.906 20.578 1 35.75 24 PRO B N 1
ATOM 4623 C CA . PRO B 1 24 ? -28.703 -33.969 19.125 1 35.75 24 PRO B CA 1
ATOM 4624 C C . PRO B 1 24 ? -28.406 -32.625 18.453 1 35.75 24 PRO B C 1
ATOM 4626 O O . PRO B 1 24 ? -28.578 -31.578 19.062 1 35.75 24 PRO B O 1
ATOM 4629 N N . PRO B 1 25 ? -27.641 -32.625 17.375 1 36.28 25 PRO B N 1
ATOM 4630 C CA . PRO B 1 25 ? -27.25 -31.359 16.719 1 36.28 25 PRO B CA 1
ATOM 4631 C C . PRO B 1 25 ? -28.438 -30.422 16.5 1 36.28 25 PRO B C 1
ATOM 4633 O O . PRO B 1 25 ? -29.547 -30.891 16.25 1 36.28 25 PRO B O 1
ATOM 4636 N N . GLU B 1 26 ? -28.406 -29.281 17.062 1 40.12 26 GLU B N 1
ATOM 4637 C CA . GLU B 1 26 ? -29.469 -28.281 16.906 1 40.12 26 GLU B CA 1
ATOM 4638 C C . GLU B 1 26 ? -29.859 -28.125 15.445 1 40.12 26 GLU B C 1
ATOM 4640 O O . GLU B 1 26 ? -29.031 -28.266 14.555 1 40.12 26 GLU B O 1
ATOM 4645 N N . PRO B 1 27 ? -31.109 -28.062 14.984 1 38.5 27 PRO B N 1
ATOM 4646 C CA . PRO B 1 27 ? -31.594 -27.891 13.609 1 38.5 27 PRO B CA 1
ATOM 4647 C C . PRO B 1 27 ? -30.938 -26.703 12.906 1 38.5 27 PRO B C 1
ATOM 4649 O O . PRO B 1 27 ? -30.656 -25.688 13.539 1 38.5 27 PRO B O 1
ATOM 4652 N N . VAL B 1 28 ? -30.359 -26.812 11.672 1 46.75 28 VAL B N 1
ATOM 4653 C CA . VAL B 1 28 ? -29.797 -25.812 10.789 1 46.75 28 VAL B CA 1
ATOM 4654 C C . VAL B 1 28 ? -30.75 -24.625 10.664 1 46.75 28 VAL B C 1
ATOM 4656 O O . VAL B 1 28 ? -31.922 -24.797 10.359 1 46.75 28 VAL B O 1
ATOM 4659 N N . PRO B 1 29 ? -30.344 -23.484 11.047 1 52.59 29 PRO B N 1
ATOM 4660 C CA . PRO B 1 29 ? -31.25 -22.344 10.883 1 52.59 29 PRO B CA 1
ATOM 4661 C C . PRO B 1 29 ? -31.781 -22.219 9.453 1 52.59 29 PRO B C 1
ATOM 4663 O O . PRO B 1 29 ? -31.109 -22.641 8.5 1 52.59 29 PRO B O 1
ATOM 4666 N N . SER B 1 30 ? -33.062 -21.891 9.156 1 51.53 30 SER B N 1
ATOM 4667 C CA . SER B 1 30 ? -33.812 -21.734 7.926 1 51.53 30 SER B CA 1
ATOM 4668 C C . SER B 1 30 ? -33 -21.031 6.852 1 51.53 30 SER B C 1
ATOM 4670 O O . SER B 1 30 ? -33.062 -21.406 5.68 1 51.53 30 SER B O 1
ATOM 4672 N N . THR B 1 31 ? -32.125 -20.078 7.184 1 58.91 31 THR B N 1
ATOM 4673 C CA . THR B 1 31 ? -31.312 -19.328 6.25 1 58.91 31 THR B CA 1
ATOM 4674 C C . THR B 1 31 ? -30.219 -20.234 5.652 1 58.91 31 THR B C 1
ATOM 4676 O O . THR B 1 31 ? -29.859 -20.078 4.484 1 58.91 31 THR B O 1
ATOM 4679 N N . THR B 1 32 ? -29.844 -21.219 6.34 1 68.06 32 THR B N 1
ATOM 4680 C CA . THR B 1 32 ? -28.828 -22.141 5.867 1 68.06 32 THR B CA 1
ATOM 4681 C C . THR B 1 32 ? -29.406 -23.094 4.82 1 68.06 32 THR B C 1
ATOM 4683 O O . THR B 1 32 ? -28.75 -23.391 3.822 1 68.06 32 THR B O 1
ATOM 4686 N N . SER B 1 33 ? -30.625 -23.422 4.996 1 73.44 33 SER B N 1
ATOM 4687 C CA . SER B 1 33 ? -31.266 -24.344 4.051 1 73.44 33 SER B CA 1
ATOM 4688 C C . SER B 1 33 ? -31.453 -23.688 2.689 1 73.44 33 SER B C 1
ATOM 4690 O O . SER B 1 33 ? -31.25 -24.312 1.653 1 73.44 33 SER B O 1
ATOM 4692 N N . THR B 1 34 ? -31.734 -22.406 2.779 1 84.88 34 THR B N 1
ATOM 4693 C CA . THR B 1 34 ? -31.953 -21.672 1.533 1 84.88 34 THR B CA 1
ATOM 4694 C C . THR B 1 34 ? -30.641 -21.5 0.771 1 84.88 34 THR B C 1
ATOM 4696 O O . THR B 1 34 ? -30.594 -21.688 -0.447 1 84.88 34 THR B O 1
ATOM 4699 N N . LEU B 1 35 ? -29.609 -21.297 1.465 1 90.69 35 LEU B N 1
ATOM 4700 C CA . LEU B 1 35 ? -28.297 -21.125 0.833 1 90.69 35 LEU B CA 1
ATOM 4701 C C . LEU B 1 35 ? -27.812 -22.453 0.257 1 90.69 35 LEU B C 1
ATOM 4703 O O . LEU B 1 35 ? -27.266 -22.484 -0.85 1 90.69 35 LEU B O 1
ATOM 4707 N N . GLN B 1 36 ? -28.016 -23.531 0.972 1 92.75 36 GLN B N 1
ATOM 4708 C CA . GLN B 1 36 ? -27.641 -24.859 0.492 1 92.75 36 GLN B CA 1
ATOM 4709 C C . GLN B 1 36 ? -28.359 -25.203 -0.809 1 92.75 36 GLN B C 1
ATOM 4711 O O . GLN B 1 36 ? -27.75 -25.734 -1.734 1 92.75 36 GLN B O 1
ATOM 4716 N N . ASN B 1 37 ? -29.609 -24.875 -0.81 1 91.88 37 ASN B N 1
ATOM 4717 C CA . ASN B 1 37 ? -30.391 -25.125 -2.018 1 91.88 37 ASN B CA 1
ATOM 4718 C C . ASN B 1 37 ? -29.859 -24.312 -3.201 1 91.88 37 ASN B C 1
ATOM 4720 O O . ASN B 1 37 ? -29.766 -24.828 -4.316 1 91.88 37 ASN B O 1
ATOM 4724 N N . ARG B 1 38 ? -29.516 -23.125 -2.912 1 92.81 38 ARG B N 1
ATOM 4725 C CA . ARG B 1 38 ? -29 -22.281 -3.979 1 92.81 38 ARG B CA 1
ATOM 4726 C C . ARG B 1 38 ? -27.656 -22.797 -4.477 1 92.81 38 ARG B C 1
ATOM 4728 O O . ARG B 1 38 ? -27.359 -22.719 -5.672 1 92.81 38 ARG B O 1
ATOM 4735 N N . LEU B 1 39 ? -26.859 -23.266 -3.607 1 95.56 39 LEU B N 1
ATOM 4736 C CA . LEU B 1 39 ? -25.578 -23.844 -3.988 1 95.56 39 LEU B CA 1
ATOM 4737 C C . LEU B 1 39 ? -25.766 -25.078 -4.855 1 95.56 39 LEU B C 1
ATOM 4739 O O . LEU B 1 39 ? -25.062 -25.25 -5.855 1 95.56 39 LEU B O 1
ATOM 4743 N N . ASN B 1 40 ? -26.734 -25.828 -4.492 1 94.75 40 ASN B N 1
ATOM 4744 C CA . ASN B 1 40 ? -27.031 -27.016 -5.285 1 94.75 40 ASN B CA 1
ATOM 4745 C C . ASN B 1 40 ? -27.547 -26.641 -6.672 1 94.75 40 ASN B C 1
ATOM 4747 O O . ASN B 1 40 ? -27.281 -27.359 -7.645 1 94.75 40 ASN B O 1
ATOM 4751 N N . GLN B 1 41 ? -28.234 -25.578 -6.73 1 93.38 41 GLN B N 1
ATOM 4752 C CA . GLN B 1 41 ? -28.797 -25.125 -8 1 93.38 41 GLN B CA 1
ATOM 4753 C C . GLN B 1 41 ? -27.703 -24.625 -8.938 1 93.38 41 GLN B C 1
ATOM 4755 O O . GLN B 1 41 ? -27.922 -24.484 -10.141 1 93.38 41 GLN B O 1
ATOM 4760 N N . ALA B 1 42 ? -26.531 -24.391 -8.398 1 95.19 42 ALA B N 1
ATOM 4761 C CA . ALA B 1 42 ? -25.406 -23.906 -9.211 1 95.19 42 ALA B CA 1
ATOM 4762 C C . ALA B 1 42 ? -24.656 -25.078 -9.859 1 95.19 42 ALA B C 1
ATOM 4764 O O . ALA B 1 42 ? -23.812 -24.859 -10.719 1 95.19 42 ALA B O 1
ATOM 4765 N N . LEU B 1 43 ? -24.953 -26.312 -9.516 1 96.81 43 LEU B N 1
ATOM 4766 C CA . LEU B 1 43 ? -24.188 -27.5 -9.906 1 96.81 43 LEU B CA 1
ATOM 4767 C C . LEU B 1 43 ? -24.234 -27.703 -11.414 1 96.81 43 LEU B C 1
ATOM 4769 O O . LEU B 1 43 ? -23.219 -28.047 -12.031 1 96.81 43 LEU B O 1
ATOM 4773 N N . PRO B 1 44 ? -25.406 -27.453 -12.102 1 96.69 44 PRO B N 1
ATOM 4774 C CA . PRO B 1 44 ? -25.406 -27.594 -13.562 1 96.69 44 PRO B CA 1
ATOM 4775 C C . PRO B 1 44 ? -24.422 -26.641 -14.242 1 96.69 44 PRO B C 1
ATOM 4777 O O . PRO B 1 44 ? -23.75 -27.031 -15.203 1 96.69 44 PRO B O 1
ATOM 4780 N N . GLN B 1 45 ? -24.359 -25.438 -13.758 1 97.06 45 GLN B N 1
ATOM 4781 C CA . GLN B 1 45 ? -23.406 -24.5 -14.312 1 97.06 45 GLN B CA 1
ATOM 4782 C C . GLN B 1 45 ? -21.969 -24.953 -14.047 1 97.06 45 GLN B C 1
ATOM 4784 O O . GLN B 1 45 ? -21.094 -24.797 -14.898 1 97.06 45 GLN B O 1
ATOM 4789 N N . ILE B 1 46 ? -21.734 -25.469 -12.891 1 98.25 46 ILE B N 1
ATOM 4790 C CA . ILE B 1 46 ? -20.422 -25.969 -12.523 1 98.25 46 ILE B CA 1
ATOM 4791 C C . ILE B 1 46 ? -20.031 -27.125 -13.445 1 98.25 46 ILE B C 1
ATOM 4793 O O . ILE B 1 46 ? -18.891 -27.188 -13.906 1 98.25 46 ILE B O 1
ATOM 4797 N N . GLN B 1 47 ? -20.969 -27.953 -13.766 1 98 47 GLN B N 1
ATOM 4798 C CA . GLN B 1 47 ? -20.719 -29.047 -14.695 1 98 47 GLN B CA 1
ATOM 4799 C C . GLN B 1 47 ? -20.391 -28.516 -16.094 1 98 47 GLN B C 1
ATOM 4801 O O . GLN B 1 47 ? -19.531 -29.062 -16.781 1 98 47 GLN B O 1
ATOM 4806 N N . ALA B 1 48 ? -21.094 -27.516 -16.484 1 98.06 48 ALA B N 1
ATOM 4807 C CA . ALA B 1 48 ? -20.812 -26.891 -17.766 1 98.06 48 ALA B CA 1
ATOM 4808 C C . ALA B 1 48 ? -19.391 -26.328 -17.812 1 98.06 48 ALA B C 1
ATOM 4810 O O . ALA B 1 48 ? -18.688 -26.469 -18.812 1 98.06 48 ALA B O 1
ATOM 4811 N N . LEU B 1 49 ? -19.016 -25.656 -16.734 1 98.38 49 LEU B N 1
ATOM 4812 C CA . LEU B 1 49 ? -17.672 -25.094 -16.641 1 98.38 49 LEU B CA 1
ATOM 4813 C C . LEU B 1 49 ? -16.609 -26.188 -16.703 1 98.38 49 LEU B C 1
ATOM 4815 O O . LEU B 1 49 ? -15.57 -26.016 -17.328 1 98.38 49 LEU B O 1
ATOM 4819 N N . LYS B 1 50 ? -16.844 -27.297 -15.992 1 97.88 50 LYS B N 1
ATOM 4820 C CA . LYS B 1 50 ? -15.953 -28.453 -16.047 1 97.88 50 LYS B CA 1
ATOM 4821 C C . LYS B 1 50 ? -15.781 -28.938 -17.484 1 97.88 50 LYS B C 1
ATOM 4823 O O . LYS B 1 50 ? -14.664 -29.203 -17.922 1 97.88 50 LYS B O 1
ATOM 4828 N N . ARG B 1 51 ? -16.891 -29.016 -18.234 1 96.5 51 ARG B N 1
ATOM 4829 C CA . ARG B 1 51 ? -16.859 -29.484 -19.609 1 96.5 51 ARG B CA 1
ATOM 4830 C C . ARG B 1 51 ? -16.125 -28.516 -20.516 1 96.5 51 ARG B C 1
ATOM 4832 O O . ARG B 1 51 ? -15.328 -28.922 -21.359 1 96.5 51 ARG B O 1
ATOM 4839 N N . ILE B 1 52 ? -16.359 -27.25 -20.297 1 96.62 52 ILE B N 1
ATOM 4840 C CA . ILE B 1 52 ? -15.727 -26.219 -21.109 1 96.62 52 ILE B CA 1
ATOM 4841 C C . ILE B 1 52 ? -14.211 -26.297 -20.938 1 96.62 52 ILE B C 1
ATOM 4843 O O . ILE B 1 52 ? -13.469 -26.219 -21.906 1 96.62 52 ILE B O 1
ATOM 4847 N N . GLY B 1 53 ? -13.773 -26.531 -19.719 1 96.38 53 GLY B N 1
ATOM 4848 C CA . GLY B 1 53 ? -12.344 -26.578 -19.453 1 96.38 53 GLY B CA 1
ATOM 4849 C C . GLY B 1 53 ? -11.719 -27.922 -19.75 1 96.38 53 GLY B C 1
ATOM 4850 O O . GLY B 1 53 ? -10.5 -28.031 -19.875 1 96.38 53 GLY B O 1
ATOM 4851 N N . GLY B 1 54 ? -12.531 -28.953 -19.828 1 96.44 54 GLY B N 1
ATOM 4852 C CA . GLY B 1 54 ? -12.031 -30.312 -19.969 1 96.44 54 GLY B CA 1
ATOM 4853 C C . GLY B 1 54 ? -11.406 -30.844 -18.703 1 96.44 54 GLY B C 1
ATOM 4854 O O . GLY B 1 54 ? -10.477 -31.656 -18.75 1 96.44 54 GLY B O 1
ATOM 4855 N N . THR B 1 55 ? -11.867 -30.406 -17.578 1 96.88 55 THR B N 1
ATOM 4856 C CA . THR B 1 55 ? -11.266 -30.734 -16.297 1 96.88 55 THR B CA 1
ATOM 4857 C C . THR B 1 55 ? -11.547 -32.188 -15.914 1 96.88 55 THR B C 1
ATOM 4859 O O . THR B 1 55 ? -12.695 -32.625 -15.961 1 96.88 55 THR B O 1
ATOM 4862 N N . ALA B 1 56 ? -10.57 -32.906 -15.484 1 96.56 56 ALA B N 1
ATOM 4863 C CA . ALA B 1 56 ? -10.672 -34.344 -15.164 1 96.56 56 ALA B CA 1
ATOM 4864 C C . ALA B 1 56 ? -11.477 -34.562 -13.883 1 96.56 56 ALA B C 1
ATOM 4866 O O . ALA B 1 56 ? -12.383 -35.375 -13.844 1 96.56 56 ALA B O 1
ATOM 4867 N N . GLY B 1 57 ? -11.078 -33.906 -12.906 1 97.19 57 GLY B N 1
ATOM 4868 C CA . GLY B 1 57 ? -11.727 -34.062 -11.609 1 97.19 57 GLY B CA 1
ATOM 4869 C C . GLY B 1 57 ? -11.781 -32.75 -10.828 1 97.19 57 GLY B C 1
ATOM 4870 O O . GLY B 1 57 ? -10.883 -31.906 -10.945 1 97.19 57 GLY B O 1
ATOM 4871 N N . ILE B 1 58 ? -12.867 -32.594 -10.07 1 98.06 58 ILE B N 1
ATOM 4872 C CA . ILE B 1 58 ? -13.094 -31.406 -9.242 1 98.06 58 ILE B CA 1
ATOM 4873 C C . ILE B 1 58 ? -13.594 -31.828 -7.863 1 98.06 58 ILE B C 1
ATOM 4875 O O . ILE B 1 58 ? -14.484 -32.688 -7.758 1 98.06 58 ILE B O 1
ATOM 4879 N N . SER B 1 59 ? -13.008 -31.359 -6.836 1 98.56 59 SER B N 1
ATOM 4880 C CA . SER B 1 59 ? -13.523 -31.453 -5.477 1 98.56 59 SER B CA 1
ATOM 4881 C C . SER B 1 59 ? -13.891 -30.078 -4.926 1 98.56 59 SER B C 1
ATOM 4883 O O . SER B 1 59 ? -13.094 -29.156 -4.988 1 98.56 59 SER B O 1
ATOM 4885 N N . ILE B 1 60 ? -15.125 -29.953 -4.402 1 98.56 60 ILE B N 1
ATOM 4886 C CA . ILE B 1 60 ? -15.648 -28.656 -3.975 1 98.56 60 ILE B CA 1
ATOM 4887 C C . ILE B 1 60 ? -16.141 -28.75 -2.533 1 98.56 60 ILE B C 1
ATOM 4889 O O . ILE B 1 60 ? -16.781 -29.734 -2.15 1 98.56 60 ILE B O 1
ATOM 4893 N N . GLY B 1 61 ? -15.797 -27.766 -1.771 1 98.56 61 GLY B N 1
ATOM 4894 C CA . GLY B 1 61 ? -16.375 -27.562 -0.452 1 98.56 61 GLY B CA 1
ATOM 4895 C C . GLY B 1 61 ? -16.734 -26.125 -0.168 1 98.56 61 GLY B C 1
ATOM 4896 O O . GLY B 1 61 ? -16.016 -25.203 -0.553 1 98.56 61 GLY B O 1
ATOM 4897 N N . VAL B 1 62 ? -17.906 -25.922 0.471 1 98.5 62 VAL B N 1
ATOM 4898 C CA . VAL B 1 62 ? -18.344 -24.609 0.926 1 98.5 62 VAL B CA 1
ATOM 4899 C C . VAL B 1 62 ? -18.859 -24.703 2.361 1 98.5 62 VAL B C 1
ATOM 4901 O O . VAL B 1 62 ? -19.656 -25.578 2.688 1 98.5 62 VAL B O 1
ATOM 4904 N N . THR B 1 63 ? -18.391 -23.859 3.184 1 97.94 63 THR B N 1
ATOM 4905 C CA . THR B 1 63 ? -18.938 -23.75 4.535 1 97.94 63 THR B CA 1
ATOM 4906 C C . THR B 1 63 ? -19.469 -22.344 4.801 1 97.94 63 THR B C 1
ATOM 4908 O O . THR B 1 63 ? -19.078 -21.391 4.133 1 97.94 63 THR B O 1
ATOM 4911 N N . SER B 1 64 ? -20.375 -22.219 5.656 1 95.38 64 SER B N 1
ATOM 4912 C CA . SER B 1 64 ? -20.812 -21 6.312 1 95.38 64 SER B CA 1
ATOM 4913 C C . SER B 1 64 ? -20.984 -21.203 7.812 1 95.38 64 SER B C 1
ATOM 4915 O O . SER B 1 64 ? -21.609 -22.172 8.25 1 95.38 64 SER B O 1
ATOM 4917 N N . HIS B 1 65 ? -20.391 -20.328 8.617 1 92.56 65 HIS B N 1
ATOM 4918 C CA . HIS B 1 65 ? -20.422 -20.438 10.07 1 92.56 65 HIS B CA 1
ATOM 4919 C C . HIS B 1 65 ? -20.047 -21.844 10.523 1 92.56 65 HIS B C 1
ATOM 4921 O O . HIS B 1 65 ? -20.734 -22.438 11.352 1 92.56 65 HIS B O 1
ATOM 4927 N N . ASN B 1 66 ? -19.125 -22.391 9.852 1 90.94 66 ASN B N 1
ATOM 4928 C CA . ASN B 1 66 ? -18.516 -23.672 10.188 1 90.94 66 ASN B CA 1
ATOM 4929 C C . ASN B 1 66 ? -19.422 -24.844 9.867 1 90.94 66 ASN B C 1
ATOM 4931 O O . ASN B 1 66 ? -19.203 -25.969 10.336 1 90.94 66 ASN B O 1
ATOM 4935 N N . HIS B 1 67 ? -20.453 -24.594 9.117 1 94.94 67 HIS B N 1
ATOM 4936 C CA . HIS B 1 67 ? -21.312 -25.656 8.633 1 94.94 67 HIS B CA 1
ATOM 4937 C C . HIS B 1 67 ? -21.047 -25.953 7.156 1 94.94 67 HIS B C 1
ATOM 4939 O O . HIS B 1 67 ? -21.016 -25.031 6.336 1 94.94 67 HIS B O 1
ATOM 4945 N N . VAL B 1 68 ? -20.891 -27.203 6.891 1 96.31 68 VAL B N 1
ATOM 4946 C CA . VAL B 1 68 ? -20.656 -27.594 5.504 1 96.31 68 VAL B CA 1
ATOM 4947 C C . VAL B 1 68 ? -21.953 -27.5 4.711 1 96.31 68 VAL B C 1
ATOM 4949 O O . VAL B 1 68 ? -22.938 -28.172 5.043 1 96.31 68 VAL B O 1
ATOM 4952 N N . LEU B 1 69 ? -21.984 -26.75 3.73 1 96.88 69 LEU B N 1
ATOM 4953 C CA . LEU B 1 69 ? -23.172 -26.531 2.918 1 96.88 69 LEU B CA 1
ATOM 4954 C C . LEU B 1 69 ? -23.094 -27.312 1.61 1 96.88 69 LEU B C 1
ATOM 4956 O O . LEU B 1 69 ? -24.125 -27.672 1.032 1 96.88 69 LEU B O 1
ATOM 4960 N N . LEU B 1 70 ? -21.922 -27.406 1.09 1 96.56 70 LEU B N 1
ATOM 4961 C CA . LEU B 1 70 ? -21.656 -28.125 -0.148 1 96.56 70 LEU B CA 1
ATOM 4962 C C . LEU B 1 70 ? -20.375 -28.953 -0.042 1 96.56 70 LEU B C 1
ATOM 4964 O O . LEU B 1 70 ? -19.359 -28.453 0.453 1 96.56 70 LEU B O 1
ATOM 4968 N N . ASN B 1 71 ? -20.375 -30.109 -0.312 1 96.38 71 ASN B N 1
ATOM 4969 C CA . ASN B 1 71 ? -19.266 -31.047 -0.441 1 96.38 71 ASN B CA 1
ATOM 4970 C C . ASN B 1 71 ? -19.5 -32.031 -1.567 1 96.38 71 ASN B C 1
ATOM 4972 O O . ASN B 1 71 ? -20.297 -32.969 -1.415 1 96.38 71 ASN B O 1
ATOM 4976 N N . THR B 1 72 ? -18.891 -31.781 -2.67 1 96.25 72 THR B N 1
ATOM 4977 C CA . THR B 1 72 ? -19.172 -32.625 -3.836 1 96.25 72 THR B CA 1
ATOM 4978 C C . THR B 1 72 ? -17.922 -32.844 -4.664 1 96.25 72 THR B C 1
ATOM 4980 O O . THR B 1 72 ? -16.938 -32.094 -4.535 1 96.25 72 THR B O 1
ATOM 4983 N N . ASN B 1 73 ? -17.875 -33.906 -5.336 1 97.31 73 ASN B N 1
ATOM 4984 C CA . ASN B 1 73 ? -16.812 -34.281 -6.262 1 97.31 73 ASN B CA 1
ATOM 4985 C C . ASN B 1 73 ? -17.359 -34.594 -7.652 1 97.31 73 ASN B C 1
ATOM 4987 O O . ASN B 1 73 ? -18.438 -35.188 -7.789 1 97.31 73 ASN B O 1
ATOM 4991 N N . LEU B 1 74 ? -16.734 -34.062 -8.594 1 97.19 74 LEU B N 1
ATOM 4992 C CA . LEU B 1 74 ? -17.125 -34.281 -9.984 1 97.19 74 LEU B CA 1
ATOM 4993 C C . LEU B 1 74 ? -15.953 -34.844 -10.789 1 97.19 74 LEU B C 1
ATOM 4995 O O . LEU B 1 74 ? -14.805 -34.438 -10.578 1 97.19 74 LEU B O 1
ATOM 4999 N N . GLY B 1 75 ? -16.234 -35.812 -11.641 1 96.69 75 GLY B N 1
ATOM 5000 C CA . GLY B 1 75 ? -15.203 -36.406 -12.484 1 96.69 75 GLY B CA 1
ATOM 5001 C C . GLY B 1 75 ? -14.32 -37.375 -11.742 1 96.69 75 GLY B C 1
ATOM 5002 O O . GLY B 1 75 ? -14.789 -38.125 -10.875 1 96.69 75 GLY B O 1
ATOM 5003 N N . PHE B 1 76 ? -12.992 -37.406 -12.258 1 97.06 76 PHE B N 1
ATOM 5004 C CA . PHE B 1 76 ? -12.148 -38.5 -11.781 1 97.06 76 PHE B CA 1
ATOM 5005 C C . PHE B 1 76 ? -10.867 -37.969 -11.164 1 97.06 76 PHE B C 1
ATOM 5007 O O . PHE B 1 76 ? -10.242 -37.062 -11.711 1 97.06 76 PHE B O 1
ATOM 5014 N N . SER B 1 77 ? -10.461 -38.531 -10 1 97.12 77 SER B N 1
ATOM 5015 C CA . SER B 1 77 ? -9.141 -38.312 -9.438 1 97.12 77 SER B CA 1
ATOM 5016 C C . SER B 1 77 ? -8.078 -39.125 -10.164 1 97.12 77 SER B C 1
ATOM 5018 O O . SER B 1 77 ? -6.891 -38.781 -10.125 1 97.12 77 SER B O 1
ATOM 5020 N N . ASN B 1 78 ? -8.523 -40.156 -10.758 1 96.75 78 ASN B N 1
ATOM 5021 C CA . ASN B 1 78 ? -7.758 -41.062 -11.594 1 96.75 78 ASN B CA 1
ATOM 5022 C C . ASN B 1 78 ? -8.57 -41.562 -12.797 1 96.75 78 ASN B C 1
ATOM 5024 O O . ASN B 1 78 ? -9.438 -42.406 -12.664 1 96.75 78 ASN B O 1
ATOM 5028 N N . ILE B 1 79 ? -8.227 -41.094 -13.922 1 96.06 79 ILE B N 1
ATOM 5029 C CA . ILE B 1 79 ? -9.031 -41.344 -15.109 1 96.06 79 ILE B CA 1
ATOM 5030 C C . ILE B 1 79 ? -8.906 -42.812 -15.516 1 96.06 79 ILE B C 1
ATOM 5032 O O . ILE B 1 79 ? -9.914 -43.469 -15.773 1 96.06 79 ILE B O 1
ATOM 5036 N N . ASP B 1 80 ? -7.699 -43.312 -15.539 1 94.94 80 ASP B N 1
ATOM 5037 C CA . ASP B 1 80 ? -7.441 -44.688 -16.016 1 94.94 80 ASP B CA 1
ATOM 5038 C C . ASP B 1 80 ? -8.18 -45.688 -15.156 1 94.94 80 ASP B C 1
ATOM 5040 O O . ASP B 1 80 ? -8.734 -46.688 -15.688 1 94.94 80 ASP B O 1
ATOM 5044 N N . ARG B 1 81 ? -8.203 -45.438 -13.906 1 95.69 81 ARG B N 1
ATOM 5045 C CA . ARG B 1 81 ? -8.859 -46.344 -12.992 1 95.69 81 ARG B CA 1
ATOM 5046 C C . ARG B 1 81 ? -10.305 -45.938 -12.734 1 95.69 81 ARG B C 1
ATOM 5048 O O . ARG B 1 81 ? -11.023 -46.594 -11.984 1 95.69 81 ARG B O 1
ATOM 5055 N N . ARG B 1 82 ? -10.695 -44.844 -13.258 1 95.88 82 ARG B N 1
ATOM 5056 C CA . ARG B 1 82 ? -12.039 -44.281 -13.094 1 95.88 82 ARG B CA 1
ATOM 5057 C C . ARG B 1 82 ? -12.383 -44.125 -11.617 1 95.88 82 ARG B C 1
ATOM 5059 O O . ARG B 1 82 ? -13.453 -44.531 -11.18 1 95.88 82 ARG B O 1
ATOM 5066 N N . LEU B 1 83 ? -11.43 -43.625 -10.898 1 95.94 83 LEU B N 1
ATOM 5067 C CA . LEU B 1 83 ? -11.656 -43.344 -9.484 1 95.94 83 LEU B CA 1
ATOM 5068 C C . LEU B 1 83 ? -12.141 -41.906 -9.289 1 95.94 83 LEU B C 1
ATOM 5070 O O . LEU B 1 83 ? -11.609 -41 -9.898 1 95.94 83 LEU B O 1
ATOM 5074 N N . THR B 1 84 ? -13.18 -41.781 -8.477 1 95.12 84 THR B N 1
ATOM 5075 C CA . THR B 1 84 ? -13.672 -40.469 -8.078 1 95.12 84 THR B CA 1
ATOM 5076 C C . THR B 1 84 ? -13 -40 -6.793 1 95.12 84 THR B C 1
ATOM 5078 O O . THR B 1 84 ? -12.555 -40.844 -5.984 1 95.12 84 THR B O 1
ATOM 5081 N N . ALA B 1 85 ? -12.883 -38.719 -6.664 1 94.31 85 ALA B N 1
ATOM 5082 C CA . ALA B 1 85 ? -12.328 -38.156 -5.43 1 94.31 85 ALA B CA 1
ATOM 5083 C C . ALA B 1 85 ? -13.25 -38.438 -4.246 1 94.31 85 ALA B C 1
ATOM 5085 O O . ALA B 1 85 ? -14.445 -38.688 -4.422 1 94.31 85 ALA B O 1
ATOM 5086 N N . ASN B 1 86 ? -12.688 -38.531 -3.107 1 91.62 86 ASN B N 1
ATOM 5087 C CA . ASN B 1 86 ? -13.406 -38.656 -1.846 1 91.62 86 ASN B CA 1
ATOM 5088 C C . ASN B 1 86 ? -12.805 -37.75 -0.765 1 91.62 86 ASN B C 1
ATOM 5090 O O . ASN B 1 86 ? -12 -36.875 -1.062 1 91.62 86 ASN B O 1
ATOM 5094 N N . SER B 1 87 ? -13.227 -37.906 0.448 1 87.5 87 SER B N 1
ATOM 5095 C CA . SER B 1 87 ? -12.859 -37 1.541 1 87.5 87 SER B CA 1
ATOM 5096 C C . SER B 1 87 ? -11.375 -37.125 1.858 1 87.5 87 SER B C 1
ATOM 5098 O O . SER B 1 87 ? -10.805 -36.188 2.465 1 87.5 87 SER B O 1
ATOM 5100 N N . SER B 1 88 ? -10.727 -38.125 1.446 1 90.56 88 SER B N 1
ATOM 5101 C CA . SER B 1 88 ? -9.312 -38.312 1.769 1 90.56 88 SER B CA 1
ATOM 5102 C C . SER B 1 88 ? -8.422 -38 0.57 1 90.56 88 SER B C 1
ATOM 5104 O O . SER B 1 88 ? -7.199 -38.094 0.665 1 90.56 88 SER B O 1
ATOM 5106 N N . THR B 1 89 ? -9.07 -37.719 -0.524 1 97 89 THR B N 1
ATOM 5107 C CA . THR B 1 89 ? -8.258 -37.406 -1.696 1 97 89 THR B CA 1
ATOM 5108 C C . THR B 1 89 ? -7.457 -36.125 -1.472 1 97 89 THR B C 1
ATOM 5110 O O . THR B 1 89 ? -8.023 -35.094 -1.11 1 97 89 THR B O 1
ATOM 5113 N N . ARG B 1 90 ? -6.16 -36.312 -1.621 1 97.62 90 ARG B N 1
ATOM 5114 C CA . ARG B 1 90 ? -5.258 -35.156 -1.438 1 97.62 90 ARG B CA 1
ATOM 5115 C C . ARG B 1 90 ? -4.895 -34.531 -2.775 1 97.62 90 ARG B C 1
ATOM 5117 O O . ARG B 1 90 ? -4.828 -35.219 -3.797 1 97.62 90 ARG B O 1
ATOM 5124 N N . TYR B 1 91 ? -4.707 -33.281 -2.775 1 98.06 91 TYR B N 1
ATOM 5125 C CA . TYR B 1 91 ? -4.195 -32.469 -3.889 1 98.06 91 TYR B CA 1
ATOM 5126 C C . TYR B 1 91 ? -2.943 -31.719 -3.484 1 98.06 91 TYR B C 1
ATOM 5128 O O . TYR B 1 91 ? -2.869 -31.172 -2.375 1 98.06 91 TYR B O 1
ATOM 5136 N N . PRO B 1 92 ? -1.852 -31.688 -4.336 1 97.19 92 PRO B N 1
ATOM 5137 C CA . PRO B 1 92 ? -0.893 -30.594 -4.172 1 97.19 92 PRO B CA 1
ATOM 5138 C C . PRO B 1 92 ? -1.533 -29.219 -4.348 1 97.19 92 PRO B C 1
ATOM 5140 O O . PRO B 1 92 ? -2.064 -28.922 -5.418 1 97.19 92 PRO B O 1
ATOM 5143 N N . ILE B 1 93 ? -1.472 -28.406 -3.34 1 98.12 93 ILE B N 1
ATOM 5144 C CA . ILE B 1 93 ? -2.318 -27.219 -3.371 1 98.12 93 ILE B CA 1
ATOM 5145 C C . ILE B 1 93 ? -1.514 -26.016 -3.873 1 98.12 93 ILE B C 1
ATOM 5147 O O . ILE B 1 93 ? -2.01 -24.891 -3.883 1 98.12 93 ILE B O 1
ATOM 5151 N N . ALA B 1 94 ? -0.276 -26.266 -4.273 1 96.69 94 ALA B N 1
ATOM 5152 C CA . ALA B 1 94 ? 0.555 -25.234 -4.898 1 96.69 94 ALA B CA 1
ATOM 5153 C C . ALA B 1 94 ? 0.547 -23.953 -4.082 1 96.69 94 ALA B C 1
ATOM 5155 O O . ALA B 1 94 ? 0.803 -23.969 -2.875 1 96.69 94 ALA B O 1
ATOM 5156 N N . SER B 1 95 ? 0.25 -22.797 -4.656 1 97.94 95 SER B N 1
ATOM 5157 C CA . SER B 1 95 ? 0.427 -21.484 -4.055 1 97.94 95 SER B CA 1
ATOM 5158 C C . SER B 1 95 ? -0.524 -21.281 -2.881 1 97.94 95 SER B C 1
ATOM 5160 O O . SER B 1 95 ? -0.369 -20.328 -2.105 1 97.94 95 SER B O 1
ATOM 5162 N N . LEU B 1 96 ? -1.502 -22.094 -2.691 1 98.69 96 LEU B N 1
ATOM 5163 C CA . LEU B 1 96 ? -2.295 -22 -1.472 1 98.69 96 LEU B CA 1
ATOM 5164 C C . LEU B 1 96 ? -1.439 -22.281 -0.241 1 98.69 96 LEU B C 1
ATOM 5166 O O . LEU B 1 96 ? -1.842 -21.969 0.884 1 98.69 96 LEU B O 1
ATOM 5170 N N . THR B 1 97 ? -0.278 -22.797 -0.476 1 98.75 97 THR B N 1
ATOM 5171 C CA . THR B 1 97 ? 0.739 -23.031 0.542 1 98.75 97 THR B CA 1
ATOM 5172 C C . THR B 1 97 ? 1.143 -21.719 1.217 1 98.75 97 THR B C 1
ATOM 5174 O O . THR B 1 97 ? 1.426 -21.703 2.416 1 98.75 97 THR B O 1
ATOM 5177 N N . LYS B 1 98 ? 1.091 -20.688 0.515 1 98.81 98 LYS B N 1
ATOM 5178 C CA . LYS B 1 98 ? 1.706 -19.422 0.917 1 98.81 98 LYS B CA 1
ATOM 5179 C C . LYS B 1 98 ? 1.061 -18.875 2.186 1 98.81 98 LYS B C 1
ATOM 5181 O O . LYS B 1 98 ? 1.754 -18.391 3.08 1 98.81 98 LYS B O 1
ATOM 5186 N N . ALA B 1 99 ? -0.214 -18.984 2.34 1 98.81 99 ALA B N 1
ATOM 5187 C CA . ALA B 1 99 ? -0.871 -18.5 3.553 1 98.81 99 ALA B CA 1
ATOM 5188 C C . ALA B 1 99 ? -0.447 -19.312 4.77 1 98.81 99 ALA B C 1
ATOM 5190 O O . ALA B 1 99 ? -0.339 -18.781 5.875 1 98.81 99 ALA B O 1
ATOM 5191 N N . PHE B 1 100 ? -0.211 -20.594 4.57 1 98.88 100 PHE B N 1
ATOM 5192 C CA . PHE B 1 100 ? 0.287 -21.453 5.645 1 98.88 100 PHE B CA 1
ATOM 5193 C C . PHE B 1 100 ? 1.664 -20.984 6.109 1 98.88 100 PHE B C 1
ATOM 5195 O O . PHE B 1 100 ? 1.937 -20.938 7.309 1 98.88 100 PHE B O 1
ATOM 5202 N N . VAL B 1 101 ? 2.479 -20.641 5.164 1 98.88 101 VAL B N 1
ATOM 5203 C CA . VAL B 1 101 ? 3.834 -20.203 5.469 1 98.88 101 VAL B CA 1
ATOM 5204 C C . VAL B 1 101 ? 3.789 -18.891 6.246 1 98.88 101 VAL B C 1
ATOM 5206 O O . VAL B 1 101 ? 4.453 -18.75 7.277 1 98.88 101 VAL B O 1
ATOM 5209 N N . SER B 1 102 ? 3.01 -17.969 5.793 1 98.88 102 SER B N 1
ATOM 5210 C CA . SER B 1 102 ? 2.875 -16.672 6.465 1 98.88 102 SER B CA 1
ATOM 5211 C C . SER B 1 102 ? 2.346 -16.844 7.883 1 98.88 102 SER B C 1
ATOM 5213 O O . SER B 1 102 ? 2.812 -16.172 8.805 1 98.88 102 SER B O 1
ATOM 5215 N N . SER B 1 103 ? 1.411 -17.703 8.078 1 98.81 103 SER B N 1
ATOM 5216 C CA . SER B 1 103 ? 0.856 -17.953 9.398 1 98.81 103 SER B CA 1
ATOM 5217 C C . SER B 1 103 ? 1.879 -18.625 10.312 1 98.81 103 SER B C 1
ATOM 5219 O O . SER B 1 103 ? 1.906 -18.391 11.516 1 98.81 103 SER B O 1
ATOM 5221 N N . THR B 1 104 ? 2.664 -19.516 9.711 1 98.94 104 THR B N 1
ATOM 5222 C CA . THR B 1 104 ? 3.754 -20.109 10.477 1 98.94 104 THR B CA 1
ATOM 5223 C C . THR B 1 104 ? 4.73 -19.047 10.953 1 98.94 104 THR B C 1
ATOM 5225 O O . THR B 1 104 ? 5.109 -19.031 12.125 1 98.94 104 THR B O 1
ATOM 5228 N N . ILE B 1 105 ? 5.078 -18.156 10.094 1 98.88 105 ILE B N 1
ATOM 5229 C CA . ILE B 1 105 ? 5.965 -17.047 10.438 1 98.88 105 ILE B CA 1
ATOM 5230 C C . ILE B 1 105 ? 5.324 -16.203 11.531 1 98.88 105 ILE B C 1
ATOM 5232 O O . ILE B 1 105 ? 6 -15.773 12.477 1 98.88 105 ILE B O 1
ATOM 5236 N N . ALA B 1 106 ? 4.047 -15.945 11.438 1 98.81 106 ALA B N 1
ATOM 5237 C CA . ALA B 1 106 ? 3.334 -15.18 12.461 1 98.81 106 ALA B CA 1
ATOM 5238 C C . ALA B 1 106 ? 3.486 -15.828 13.836 1 98.81 106 ALA B C 1
ATOM 5240 O O . ALA B 1 106 ? 3.686 -15.133 14.836 1 98.81 106 ALA B O 1
ATOM 5241 N N . GLN B 1 107 ? 3.395 -17.203 13.898 1 98.81 107 GLN B N 1
ATOM 5242 C CA . GLN B 1 107 ? 3.598 -17.875 15.172 1 98.81 107 GLN B CA 1
ATOM 5243 C C . GLN B 1 107 ? 5.008 -17.641 15.703 1 98.81 107 GLN B C 1
ATOM 5245 O O . GLN B 1 107 ? 5.191 -17.406 16.891 1 98.81 107 GLN B O 1
ATOM 5250 N N . LEU B 1 108 ? 5.973 -17.672 14.82 1 98.88 108 LEU B N 1
ATOM 5251 C CA . LEU B 1 108 ? 7.367 -17.5 15.219 1 98.88 108 LEU B CA 1
ATOM 5252 C C . LEU B 1 108 ? 7.621 -16.062 15.672 1 98.88 108 LEU B C 1
ATOM 5254 O O . LEU B 1 108 ? 8.438 -15.828 16.562 1 98.88 108 LEU B O 1
ATOM 5258 N N . VAL B 1 109 ? 6.988 -15.07 15.055 1 98.81 109 VAL B N 1
ATOM 5259 C CA . VAL B 1 109 ? 7.066 -13.688 15.516 1 98.81 109 VAL B CA 1
ATOM 5260 C C . VAL B 1 109 ? 6.469 -13.57 16.906 1 98.81 109 VAL B C 1
ATOM 5262 O O . VAL B 1 109 ? 7.055 -12.945 17.797 1 98.81 109 VAL B O 1
ATOM 5265 N N . HIS B 1 110 ? 5.328 -14.203 17.078 1 98.44 110 HIS B N 1
ATOM 5266 C CA . HIS B 1 110 ? 4.676 -14.203 18.391 1 98.44 110 HIS B CA 1
ATOM 5267 C C . HIS B 1 110 ? 5.582 -14.797 19.453 1 98.44 110 HIS B C 1
ATOM 5269 O O . HIS B 1 110 ? 5.602 -14.32 20.594 1 98.44 110 HIS B O 1
ATOM 5275 N N . GLU B 1 111 ? 6.336 -15.758 19.094 1 98.31 111 GLU B N 1
ATOM 5276 C CA . GLU B 1 111 ? 7.234 -16.453 20.016 1 98.31 111 GLU B CA 1
ATOM 5277 C C . GLU B 1 111 ? 8.516 -15.656 20.234 1 98.31 111 GLU B C 1
ATOM 5279 O O . GLU B 1 111 ? 9.344 -16.031 21.062 1 98.31 111 GLU B O 1
ATOM 5284 N N . GLY B 1 112 ? 8.742 -14.633 19.453 1 98.19 112 GLY B N 1
ATOM 5285 C CA . GLY B 1 112 ? 9.906 -13.781 19.625 1 98.19 112 GLY B CA 1
ATOM 5286 C C . GLY B 1 112 ? 11.117 -14.266 18.844 1 98.19 112 GLY B C 1
ATOM 5287 O O . GLY B 1 112 ? 12.203 -13.703 18.969 1 98.19 112 GLY B O 1
ATOM 5288 N N . LEU B 1 113 ? 10.922 -15.266 18.031 1 98.5 113 LEU B N 1
ATOM 5289 C CA . LEU B 1 113 ? 12.031 -15.812 17.25 1 98.5 113 LEU B CA 1
ATOM 5290 C C . LEU B 1 113 ? 12.258 -14.992 15.977 1 98.5 113 LEU B C 1
ATOM 5292 O O . LEU B 1 113 ? 13.352 -15.023 15.414 1 98.5 113 LEU B O 1
ATOM 5296 N N . LEU B 1 114 ? 11.211 -14.32 15.5 1 98.75 114 LEU B N 1
ATOM 5297 C CA . LEU B 1 114 ? 11.258 -13.453 14.328 1 98.75 114 LEU B CA 1
ATOM 5298 C C . LEU B 1 114 ? 10.641 -12.094 14.625 1 98.75 114 LEU B C 1
ATOM 5300 O O . LEU B 1 114 ? 9.891 -11.945 15.602 1 98.75 114 LEU B O 1
ATOM 5304 N N . LYS B 1 115 ? 11 -11.156 13.875 1 98.19 115 LYS B N 1
ATOM 5305 C CA . LYS B 1 115 ? 10.367 -9.844 13.867 1 98.19 115 LYS B CA 1
ATOM 5306 C C . LYS B 1 115 ? 9.945 -9.445 12.461 1 98.19 115 LYS B C 1
ATOM 5308 O O . LYS B 1 115 ? 10.672 -9.688 11.492 1 98.19 115 LYS B O 1
ATOM 5313 N N . TRP B 1 116 ? 8.766 -8.836 12.328 1 97.06 116 TRP B N 1
ATOM 5314 C CA . TRP B 1 116 ? 8.219 -8.469 11.023 1 97.06 116 TRP B CA 1
ATOM 5315 C C . TRP B 1 116 ? 9.125 -7.461 10.32 1 97.06 116 TRP B C 1
ATOM 5317 O O . TRP B 1 116 ? 9.281 -7.504 9.094 1 97.06 116 TRP B O 1
ATOM 5327 N N . ASP B 1 117 ? 9.797 -6.555 11.039 1 91.06 117 ASP B N 1
ATOM 5328 C CA . ASP B 1 117 ? 10.484 -5.406 10.453 1 91.06 117 ASP B CA 1
ATOM 5329 C C . ASP B 1 117 ? 12 -5.594 10.492 1 91.06 117 ASP B C 1
ATOM 5331 O O . ASP B 1 117 ? 12.75 -4.68 10.148 1 91.06 117 ASP B O 1
ATOM 5335 N N . GLU B 1 118 ? 12.453 -6.723 10.906 1 96.44 118 GLU B N 1
ATOM 5336 C CA . GLU B 1 118 ? 13.883 -7.016 10.914 1 96.44 118 GLU B CA 1
ATOM 5337 C C . GLU B 1 118 ? 14.398 -7.32 9.516 1 96.44 118 GLU B C 1
ATOM 5339 O O . GLU B 1 118 ? 13.742 -8.023 8.742 1 96.44 118 GLU B O 1
ATOM 5344 N N . PRO B 1 119 ? 15.531 -6.707 9.125 1 96.62 119 PRO B N 1
ATOM 5345 C CA . PRO B 1 119 ? 16.094 -7.016 7.805 1 96.62 119 PRO B CA 1
ATOM 5346 C C . PRO B 1 119 ? 16.375 -8.5 7.621 1 96.62 119 PRO B C 1
ATOM 5348 O O . PRO B 1 119 ? 16.828 -9.172 8.555 1 96.62 119 PRO B O 1
ATOM 5351 N N . LEU B 1 120 ? 16.203 -9.016 6.473 1 97.81 120 LEU B N 1
ATOM 5352 C CA . LEU B 1 120 ? 16.391 -10.43 6.164 1 97.81 120 LEU B CA 1
ATOM 5353 C C . LEU B 1 120 ? 17.828 -10.859 6.434 1 97.81 120 LEU B C 1
ATOM 5355 O O . LEU B 1 120 ? 18.094 -12.008 6.785 1 97.81 120 LEU B O 1
ATOM 5359 N N . SER B 1 121 ? 18.828 -9.898 6.285 1 97 121 SER B N 1
ATOM 5360 C CA . SER B 1 121 ? 20.234 -10.203 6.465 1 97 121 SER B CA 1
ATOM 5361 C C . SER B 1 121 ? 20.531 -10.641 7.895 1 97 121 SER B C 1
ATOM 5363 O O . SER B 1 121 ? 21.531 -11.32 8.148 1 97 121 SER B O 1
ATOM 5365 N N . SER B 1 122 ? 19.641 -10.289 8.805 1 97.38 122 SER B N 1
ATOM 5366 C CA . SER B 1 122 ? 19.797 -10.727 10.188 1 97.38 122 SER B CA 1
ATOM 5367 C C . SER B 1 122 ? 19.578 -12.227 10.32 1 97.38 122 SER B C 1
ATOM 5369 O O . SER B 1 122 ? 20.141 -12.867 11.211 1 97.38 122 SER B O 1
ATOM 5371 N N . TYR B 1 123 ? 18.797 -12.805 9.438 1 98 123 TYR B N 1
ATOM 5372 C CA . TYR B 1 123 ? 18.438 -14.219 9.5 1 98 123 TYR B CA 1
ATOM 5373 C C . TYR B 1 123 ? 19.25 -15.023 8.5 1 98 123 TYR B C 1
ATOM 5375 O O . TYR B 1 123 ? 19.5 -16.219 8.711 1 98 123 TYR B O 1
ATOM 5383 N N . ILE B 1 124 ? 19.562 -14.367 7.398 1 97.81 124 ILE B N 1
ATOM 5384 C CA . ILE B 1 124 ? 20.359 -14.984 6.344 1 97.81 124 ILE B CA 1
ATOM 5385 C C . ILE B 1 124 ? 21.562 -14.102 6.023 1 97.81 124 ILE B C 1
ATOM 5387 O O . ILE B 1 124 ? 21.562 -13.391 5.02 1 97.81 124 ILE B O 1
ATOM 5391 N N . PRO B 1 125 ? 22.609 -14.219 6.715 1 96.38 125 PRO B N 1
ATOM 5392 C CA . PRO B 1 125 ? 23.75 -13.305 6.57 1 96.38 125 PRO B CA 1
ATOM 5393 C C . PRO B 1 125 ? 24.375 -13.359 5.176 1 96.38 125 PRO B C 1
ATOM 5395 O O . PRO B 1 125 ? 24.969 -12.375 4.723 1 96.38 125 PRO B O 1
ATOM 5398 N N . GLU B 1 126 ? 24.234 -14.508 4.496 1 95.5 126 GLU B N 1
ATOM 5399 C CA . GLU B 1 126 ? 24.875 -14.648 3.189 1 95.5 126 GLU B CA 1
ATOM 5400 C C . GLU B 1 126 ? 23.969 -14.141 2.074 1 95.5 126 GLU B C 1
ATOM 5402 O O . GLU B 1 126 ? 24.328 -14.188 0.898 1 95.5 126 GLU B O 1
ATOM 5407 N N . LEU B 1 127 ? 22.781 -13.688 2.408 1 96.75 127 LEU B N 1
ATOM 5408 C CA . LEU B 1 127 ? 21.906 -13.062 1.418 1 96.75 127 LEU B CA 1
ATOM 5409 C C . LEU B 1 127 ? 22.484 -11.742 0.931 1 96.75 127 LEU B C 1
ATOM 5411 O O . LEU B 1 127 ? 22.609 -10.789 1.705 1 96.75 127 LEU B O 1
ATOM 5415 N N . ALA B 1 128 ? 22.906 -11.688 -0.274 1 96.44 128 ALA B N 1
ATOM 5416 C CA . ALA B 1 128 ? 23.5 -10.523 -0.916 1 96.44 128 ALA B CA 1
ATOM 5417 C C . ALA B 1 128 ? 23.172 -10.484 -2.406 1 96.44 128 ALA B C 1
ATOM 5419 O O . ALA B 1 128 ? 23.922 -11.047 -3.221 1 96.44 128 ALA B O 1
ATOM 5420 N N . PHE B 1 129 ? 22.172 -9.758 -2.713 1 95.62 129 PHE B N 1
ATOM 5421 C CA . PHE B 1 129 ? 21.719 -9.711 -4.102 1 95.62 129 PHE B CA 1
ATOM 5422 C C . PHE B 1 129 ? 22.812 -9.117 -4.992 1 95.62 129 PHE B C 1
ATOM 5424 O O . PHE B 1 129 ? 23.344 -8.047 -4.703 1 95.62 129 PHE B O 1
ATOM 5431 N N . GLU B 1 130 ? 23.031 -9.688 -6.059 1 95.44 130 GLU B N 1
ATOM 5432 C CA . GLU B 1 130 ? 24.172 -9.359 -6.914 1 95.44 130 GLU B CA 1
ATOM 5433 C C . GLU B 1 130 ? 24.047 -7.957 -7.5 1 95.44 130 GLU B C 1
ATOM 5435 O O . GLU B 1 130 ? 25.031 -7.223 -7.605 1 95.44 130 GLU B O 1
ATOM 5440 N N . HIS B 1 131 ? 22.906 -7.602 -7.879 1 92.5 131 HIS B N 1
ATOM 5441 C CA . HIS B 1 131 ? 22.688 -6.328 -8.555 1 92.5 131 HIS B CA 1
ATOM 5442 C C . HIS B 1 131 ? 22.625 -5.18 -7.551 1 92.5 131 HIS B C 1
ATOM 5444 O O . HIS B 1 131 ? 22.859 -4.023 -7.91 1 92.5 131 HIS B O 1
ATOM 5450 N N . ASP B 1 132 ? 22.156 -5.457 -6.297 1 91 132 ASP B N 1
ATOM 5451 C CA . ASP B 1 132 ? 22.078 -4.48 -5.215 1 91 132 ASP B CA 1
ATOM 5452 C C . ASP B 1 132 ? 22.234 -5.156 -3.855 1 91 132 ASP B C 1
ATOM 5454 O O . ASP B 1 132 ? 21.234 -5.43 -3.18 1 91 132 ASP B O 1
ATOM 5458 N N . PRO B 1 133 ? 23.406 -5.238 -3.395 1 89.81 133 PRO B N 1
ATOM 5459 C CA . PRO B 1 133 ? 23.641 -5.961 -2.143 1 89.81 133 PRO B CA 1
ATOM 5460 C C . PRO B 1 133 ? 22.969 -5.297 -0.943 1 89.81 133 PRO B C 1
ATOM 5462 O O . PRO B 1 133 ? 22.656 -5.965 0.044 1 89.81 133 PRO B O 1
ATOM 5465 N N . SER B 1 134 ? 22.719 -4.051 -1.043 1 88 134 SER B N 1
ATOM 5466 C CA . SER B 1 134 ? 22.109 -3.338 0.077 1 88 134 SER B CA 1
ATOM 5467 C C . SER B 1 134 ? 20.641 -3.734 0.261 1 88 134 SER B C 1
ATOM 5469 O O . SER B 1 134 ? 20.047 -3.459 1.305 1 88 134 SER B O 1
ATOM 5471 N N . LEU B 1 135 ? 20.078 -4.375 -0.678 1 93.38 135 LEU B N 1
ATOM 5472 C CA . LEU B 1 135 ? 18.672 -4.758 -0.638 1 93.38 135 LEU B CA 1
ATOM 5473 C C . LEU B 1 135 ? 18.406 -5.742 0.494 1 93.38 135 LEU B C 1
ATOM 5475 O O . LEU B 1 135 ? 17.344 -5.715 1.113 1 93.38 135 LEU B O 1
ATOM 5479 N N . ALA B 1 136 ? 19.391 -6.621 0.762 1 94.81 136 ALA B N 1
ATOM 5480 C CA . ALA B 1 136 ? 19.219 -7.617 1.816 1 94.81 136 ALA B CA 1
ATOM 5481 C C . ALA B 1 136 ? 19.062 -6.949 3.18 1 94.81 136 ALA B C 1
ATOM 5483 O O . ALA B 1 136 ? 18.391 -7.488 4.066 1 94.81 136 ALA B O 1
ATOM 5484 N N . ASP B 1 137 ? 19.672 -5.758 3.336 1 94.5 137 ASP B N 1
ATOM 5485 C CA . ASP B 1 137 ? 19.594 -5.008 4.586 1 94.5 137 ASP B CA 1
ATOM 5486 C C . ASP B 1 137 ? 18.312 -4.18 4.645 1 94.5 137 ASP B C 1
ATOM 5488 O O . ASP B 1 137 ? 18.016 -3.549 5.664 1 94.5 137 ASP B O 1
ATOM 5492 N N . GLN B 1 138 ? 17.594 -4.207 3.641 1 93.94 138 GLN B N 1
ATOM 5493 C CA . GLN B 1 138 ? 16.375 -3.396 3.574 1 93.94 138 GLN B CA 1
ATOM 5494 C C . GLN B 1 138 ? 15.125 -4.27 3.611 1 93.94 138 GLN B C 1
ATOM 5496 O O . GLN B 1 138 ? 14.125 -3.902 4.23 1 93.94 138 GLN B O 1
ATOM 5501 N N . LEU B 1 139 ? 15.133 -5.398 3.047 1 97.25 139 LEU B N 1
ATOM 5502 C CA . LEU B 1 139 ? 13.953 -6.254 2.896 1 97.25 139 LEU B CA 1
ATOM 5503 C C . LEU B 1 139 ? 13.594 -6.918 4.219 1 97.25 139 LEU B C 1
ATOM 5505 O O . LEU B 1 139 ? 14.477 -7.324 4.977 1 97.25 139 LEU B O 1
ATOM 5509 N N . THR B 1 140 ? 12.352 -6.996 4.461 1 98.19 140 THR B N 1
ATOM 5510 C CA . THR B 1 140 ? 11.805 -7.617 5.66 1 98.19 140 THR B CA 1
ATOM 5511 C C . THR B 1 140 ? 10.898 -8.789 5.297 1 98.19 140 THR B C 1
ATOM 5513 O O . THR B 1 140 ? 10.656 -9.055 4.117 1 98.19 140 THR B O 1
ATOM 5516 N N . LEU B 1 141 ? 10.414 -9.453 6.328 1 98.69 141 LEU B N 1
ATOM 5517 C CA . LEU B 1 141 ? 9.461 -10.539 6.125 1 98.69 141 LEU B CA 1
ATOM 5518 C C . LEU B 1 141 ? 8.18 -10.031 5.477 1 98.69 141 LEU B C 1
ATOM 5520 O O . LEU B 1 141 ? 7.613 -10.703 4.609 1 98.69 141 LEU B O 1
ATOM 5524 N N . ILE B 1 142 ? 7.715 -8.836 5.84 1 98.25 142 ILE B N 1
ATOM 5525 C CA . ILE B 1 142 ? 6.516 -8.273 5.234 1 98.25 142 ILE B CA 1
ATOM 5526 C C . ILE B 1 142 ? 6.742 -8.07 3.736 1 98.25 142 ILE B C 1
ATOM 5528 O O . ILE B 1 142 ? 5.867 -8.383 2.922 1 98.25 142 ILE B O 1
ATOM 5532 N N . ASP B 1 143 ? 7.906 -7.629 3.361 1 98.31 143 ASP B N 1
ATOM 5533 C CA . ASP B 1 143 ? 8.211 -7.34 1.963 1 98.31 143 ASP B CA 1
ATOM 5534 C C . ASP B 1 143 ? 8.164 -8.609 1.118 1 98.31 143 ASP B C 1
ATOM 5536 O O . ASP B 1 143 ? 7.551 -8.633 0.05 1 98.31 143 ASP B O 1
ATOM 5540 N N . ILE B 1 144 ? 8.789 -9.664 1.607 1 98.56 144 ILE B N 1
ATOM 5541 C CA . ILE B 1 144 ? 8.914 -10.852 0.777 1 98.56 144 ILE B CA 1
ATOM 5542 C C . ILE B 1 144 ? 7.586 -11.617 0.763 1 98.56 144 ILE B C 1
ATOM 5544 O O . ILE B 1 144 ? 7.227 -12.227 -0.246 1 98.56 144 ILE B O 1
ATOM 5548 N N . LEU B 1 145 ? 6.797 -11.539 1.793 1 98.81 145 LEU B N 1
ATOM 5549 C CA . LEU B 1 145 ? 5.555 -12.297 1.872 1 98.81 145 LEU B CA 1
ATOM 5550 C C . LEU B 1 145 ? 4.422 -11.562 1.162 1 98.81 145 LEU B C 1
ATOM 5552 O O . LEU B 1 145 ? 3.377 -12.148 0.873 1 98.81 145 LEU B O 1
ATOM 5556 N N . SER B 1 146 ? 4.59 -10.273 0.905 1 98.44 146 SER B N 1
ATOM 5557 C CA . SER B 1 146 ? 3.549 -9.484 0.25 1 98.44 146 SER B CA 1
ATOM 5558 C C . SER B 1 146 ? 3.93 -9.156 -1.189 1 98.44 146 SER B C 1
ATOM 5560 O O . SER B 1 146 ? 3.27 -8.344 -1.841 1 98.44 146 SER B O 1
ATOM 5562 N N . HIS B 1 147 ? 4.977 -9.688 -1.684 1 98.31 147 HIS B N 1
ATOM 5563 C CA . HIS B 1 147 ? 5.375 -9.617 -3.084 1 98.31 147 HIS B CA 1
ATOM 5564 C C . HIS B 1 147 ? 5.672 -8.18 -3.508 1 98.31 147 HIS B C 1
ATOM 5566 O O . HIS B 1 147 ? 5.207 -7.73 -4.555 1 98.31 147 HIS B O 1
ATOM 5572 N N . ARG B 1 148 ? 6.453 -7.473 -2.674 1 97.5 148 ARG B N 1
ATOM 5573 C CA . ARG B 1 148 ? 6.754 -6.098 -3.061 1 97.5 148 ARG B CA 1
ATOM 5574 C C . ARG B 1 148 ? 8.258 -5.848 -3.064 1 97.5 148 ARG B C 1
ATOM 5576 O O . ARG B 1 148 ? 8.711 -4.762 -2.695 1 97.5 148 ARG B O 1
ATOM 5583 N N . THR B 1 149 ? 9.086 -6.793 -3.475 1 97.31 149 THR B N 1
ATOM 5584 C CA . THR B 1 149 ? 10.539 -6.664 -3.496 1 97.31 149 THR B CA 1
ATOM 5585 C C . THR B 1 149 ? 11.008 -6.012 -4.793 1 97.31 149 THR B C 1
ATOM 5587 O O . THR B 1 149 ? 12.117 -5.477 -4.863 1 97.31 149 THR B O 1
ATOM 5590 N N . GLY B 1 150 ? 10.234 -6.203 -5.879 1 95.81 150 GLY B N 1
ATOM 5591 C CA . GLY B 1 150 ? 10.602 -5.672 -7.18 1 95.81 150 GLY B CA 1
ATOM 5592 C C . GLY B 1 150 ? 11.578 -6.559 -7.934 1 95.81 150 GLY B C 1
ATOM 5593 O O . GLY B 1 150 ? 12.023 -6.211 -9.023 1 95.81 150 GLY B O 1
ATOM 5594 N N . LEU B 1 151 ? 11.852 -7.734 -7.414 1 97.19 151 LEU B N 1
ATOM 5595 C CA . LEU B 1 151 ? 12.812 -8.633 -8.039 1 97.19 151 LEU B CA 1
ATOM 5596 C C . LEU B 1 151 ? 12.133 -9.5 -9.102 1 97.19 151 LEU B C 1
ATOM 5598 O O . LEU B 1 151 ? 10.945 -9.828 -8.977 1 97.19 151 LEU B O 1
ATOM 5602 N N . ALA B 1 152 ? 12.938 -9.891 -10.078 1 96.25 152 ALA B N 1
ATOM 5603 C CA . ALA B 1 152 ? 12.438 -10.703 -11.18 1 96.25 152 ALA B CA 1
ATOM 5604 C C . ALA B 1 152 ? 11.969 -12.07 -10.688 1 96.25 152 ALA B C 1
ATOM 5606 O O . ALA B 1 152 ? 12.516 -12.617 -9.727 1 96.25 152 ALA B O 1
ATOM 5607 N N . ARG B 1 153 ? 10.992 -12.664 -11.375 1 94.31 153 ARG B N 1
ATOM 5608 C CA . ARG B 1 153 ? 10.406 -13.945 -11.016 1 94.31 153 ARG B CA 1
ATOM 5609 C C . ARG B 1 153 ? 11.289 -15.102 -11.469 1 94.31 153 ARG B C 1
ATOM 5611 O O . ARG B 1 153 ? 11.586 -16.016 -10.688 1 94.31 153 ARG B O 1
ATOM 5618 N N . LEU B 1 154 ? 11.609 -15.102 -12.812 1 93.38 154 LEU B N 1
ATOM 5619 C CA . LEU B 1 154 ? 12.5 -16.078 -13.422 1 93.38 154 LEU B CA 1
ATOM 5620 C C . LEU B 1 154 ? 12.109 -17.5 -13.008 1 93.38 154 LEU B C 1
ATOM 5622 O O . LEU B 1 154 ? 12.961 -18.281 -12.594 1 93.38 154 LEU B O 1
ATOM 5626 N N . ASP B 1 155 ? 10.867 -17.828 -13.055 1 89.69 155 ASP B N 1
ATOM 5627 C CA . ASP B 1 155 ? 10.359 -19.141 -12.641 1 89.69 155 ASP B CA 1
ATOM 5628 C C . ASP B 1 155 ? 10.984 -20.266 -13.469 1 89.69 155 ASP B C 1
ATOM 5630 O O . ASP B 1 155 ? 11.164 -21.375 -12.977 1 89.69 155 ASP B O 1
ATOM 5634 N N . ALA B 1 156 ? 11.406 -19.938 -14.648 1 86.88 156 ALA B N 1
ATOM 5635 C CA . ALA B 1 156 ? 11.961 -20.953 -15.539 1 86.88 156 ALA B CA 1
ATOM 5636 C C . ALA B 1 156 ? 13.352 -21.375 -15.078 1 86.88 156 ALA B C 1
ATOM 5638 O O . ALA B 1 156 ? 13.906 -22.359 -15.586 1 86.88 156 ALA B O 1
ATOM 5639 N N . LEU B 1 157 ? 13.875 -20.75 -14.109 1 89.06 157 LEU B N 1
ATOM 5640 C CA . LEU B 1 157 ? 15.18 -21.141 -13.57 1 89.06 157 LEU B CA 1
ATOM 5641 C C . LEU B 1 157 ? 15.047 -22.328 -12.625 1 89.06 157 LEU B C 1
ATOM 5643 O O . LEU B 1 157 ? 16.031 -23.016 -12.336 1 89.06 157 LEU B O 1
ATOM 5647 N N . TRP B 1 158 ? 13.828 -22.5 -12.141 1 88.56 158 TRP B N 1
ATOM 5648 C CA . TRP B 1 158 ? 13.758 -23.578 -11.156 1 88.56 158 TRP B CA 1
ATOM 5649 C C . TRP B 1 158 ? 12.758 -24.641 -11.586 1 88.56 158 TRP B C 1
ATOM 5651 O O . TRP B 1 158 ? 12.789 -25.766 -11.086 1 88.56 158 TRP B O 1
ATOM 5661 N N . LEU B 1 159 ? 11.906 -24.344 -12.469 1 87.06 159 LEU B N 1
ATOM 5662 C CA . LEU B 1 159 ? 10.859 -25.266 -12.867 1 87.06 159 LEU B CA 1
ATOM 5663 C C . LEU B 1 159 ? 11.07 -25.75 -14.305 1 87.06 159 LEU B C 1
ATOM 5665 O O . LEU B 1 159 ? 11.172 -24.922 -15.219 1 87.06 159 LEU B O 1
ATOM 5669 N N . GLY B 1 160 ? 11.109 -27.094 -14.5 1 86.56 160 GLY B N 1
ATOM 5670 C CA . GLY B 1 160 ? 11.312 -27.672 -15.828 1 86.56 160 GLY B CA 1
ATOM 5671 C C . GLY B 1 160 ? 10.164 -28.562 -16.266 1 86.56 160 GLY B C 1
ATOM 5672 O O . GLY B 1 160 ? 9.031 -28.406 -15.805 1 86.56 160 GLY B O 1
ATOM 5673 N N . ALA B 1 161 ? 10.492 -29.344 -17.25 1 88.06 161 ALA B N 1
ATOM 5674 C CA . ALA B 1 161 ? 9.516 -30.281 -17.781 1 88.06 161 ALA B CA 1
ATOM 5675 C C . ALA B 1 161 ? 9.125 -31.328 -16.75 1 88.06 161 ALA B C 1
ATOM 5677 O O . ALA B 1 161 ? 9.891 -31.609 -15.828 1 88.06 161 ALA B O 1
ATOM 5678 N N . ASP B 1 162 ? 7.891 -31.75 -16.828 1 86.5 162 ASP B N 1
ATOM 5679 C CA . ASP B 1 162 ? 7.363 -32.844 -16.016 1 86.5 162 ASP B CA 1
ATOM 5680 C C . ASP B 1 162 ? 7.309 -32.438 -14.539 1 86.5 162 ASP B C 1
ATOM 5682 O O . ASP B 1 162 ? 7.562 -33.25 -13.656 1 86.5 162 ASP B O 1
ATOM 5686 N N . SER B 1 163 ? 7.168 -31.172 -14.258 1 83.06 163 SER B N 1
ATOM 5687 C CA . SER B 1 163 ? 6.984 -30.609 -12.93 1 83.06 163 SER B CA 1
ATOM 5688 C C . SER B 1 163 ? 8.203 -30.844 -12.047 1 83.06 163 SER B C 1
ATOM 5690 O O . SER B 1 163 ? 8.07 -31.062 -10.844 1 83.06 163 SER B O 1
ATOM 5692 N N . GLN B 1 164 ? 9.32 -30.906 -12.688 1 86.94 164 GLN B N 1
ATOM 5693 C CA . GLN B 1 164 ? 10.539 -31.156 -11.93 1 86.94 164 GLN B CA 1
ATOM 5694 C C . GLN B 1 164 ? 11.297 -29.844 -11.688 1 86.94 164 GLN B C 1
ATOM 5696 O O . GLN B 1 164 ? 11.266 -28.938 -12.516 1 86.94 164 GLN B O 1
ATOM 5701 N N . THR B 1 165 ? 11.945 -29.844 -10.516 1 88 165 THR B N 1
ATOM 5702 C CA . THR B 1 165 ? 12.828 -28.719 -10.211 1 88 165 THR B CA 1
ATOM 5703 C C . THR B 1 165 ? 14.25 -29.016 -10.688 1 88 165 THR B C 1
ATOM 5705 O O . THR B 1 165 ? 14.68 -30.156 -10.719 1 88 165 THR B O 1
ATOM 5708 N N . PHE B 1 166 ? 14.977 -27.984 -11.031 1 84.75 166 PHE B N 1
ATOM 5709 C CA . PHE B 1 166 ? 16.312 -28.172 -11.586 1 84.75 166 PHE B CA 1
ATOM 5710 C C . PHE B 1 166 ? 17.359 -28.25 -10.477 1 84.75 166 PHE B C 1
ATOM 5712 O O . PHE B 1 166 ? 18.281 -29.062 -10.539 1 84.75 166 PHE B O 1
ATOM 5719 N N . ALA B 1 167 ? 17.156 -27.391 -9.508 1 88.56 167 ALA B N 1
ATOM 5720 C CA . ALA B 1 167 ? 18.234 -27.203 -8.547 1 88.56 167 ALA B CA 1
ATOM 5721 C C . ALA B 1 167 ? 17.875 -27.797 -7.191 1 88.56 167 ALA B C 1
ATOM 5723 O O . ALA B 1 167 ? 16.703 -27.844 -6.82 1 88.56 167 ALA B O 1
ATOM 5724 N N . PRO B 1 168 ? 18.938 -28.297 -6.527 1 91.62 168 PRO B N 1
ATOM 5725 C CA . PRO B 1 168 ? 18.703 -28.719 -5.141 1 91.62 168 PRO B CA 1
ATOM 5726 C C . PRO B 1 168 ? 18.453 -27.547 -4.199 1 91.62 168 PRO B C 1
ATOM 5728 O O . PRO B 1 168 ? 18.672 -26.391 -4.578 1 91.62 168 PRO B O 1
ATOM 5731 N N . LYS B 1 169 ? 18.078 -27.875 -3.059 1 94.25 169 LYS B N 1
ATOM 5732 C CA . LYS B 1 169 ? 17.625 -26.891 -2.08 1 94.25 169 LYS B CA 1
ATOM 5733 C C . LYS B 1 169 ? 18.75 -25.938 -1.712 1 94.25 169 LYS B C 1
ATOM 5735 O O . LYS B 1 169 ? 18.5 -24.75 -1.466 1 94.25 169 LYS B O 1
ATOM 5740 N N . ASN B 1 170 ? 19.953 -26.391 -1.649 1 94.88 170 ASN B N 1
ATOM 5741 C CA . ASN B 1 170 ? 21.062 -25.562 -1.201 1 94.88 170 ASN B CA 1
ATOM 5742 C C . ASN B 1 170 ? 21.359 -24.438 -2.184 1 94.88 170 ASN B C 1
ATOM 5744 O O . ASN B 1 170 ? 22.125 -23.516 -1.878 1 94.88 170 ASN B O 1
ATOM 5748 N N . PHE B 1 171 ? 20.672 -24.375 -3.346 1 95.75 171 PHE B N 1
ATOM 5749 C CA . PHE B 1 171 ? 20.891 -23.312 -4.316 1 95.75 171 PHE B CA 1
ATOM 5750 C C . PHE B 1 171 ? 19.828 -22.234 -4.164 1 95.75 171 PHE B C 1
ATOM 5752 O O . PHE B 1 171 ? 19.797 -21.266 -4.934 1 95.75 171 PHE B O 1
ATOM 5759 N N . THR B 1 172 ? 18.969 -22.312 -3.127 1 96.62 172 THR B N 1
ATOM 5760 C CA . THR B 1 172 ? 17.938 -21.312 -2.926 1 96.62 172 THR B CA 1
ATOM 5761 C C . THR B 1 172 ? 18.547 -19.922 -2.791 1 96.62 172 THR B C 1
ATOM 5763 O O . THR B 1 172 ? 18.188 -19 -3.529 1 96.62 172 THR B O 1
ATOM 5766 N N . ILE B 1 173 ? 19.531 -19.734 -1.904 1 97.12 173 ILE B N 1
ATOM 5767 C CA . ILE B 1 173 ? 20.094 -18.422 -1.618 1 97.12 173 ILE B CA 1
ATOM 5768 C C . ILE B 1 173 ? 20.891 -17.938 -2.822 1 97.12 173 ILE B C 1
ATOM 5770 O O . ILE B 1 173 ? 20.703 -16.797 -3.279 1 97.12 173 ILE B O 1
ATOM 5774 N N . PRO B 1 174 ? 21.703 -18.766 -3.48 1 96.25 174 PRO B N 1
ATOM 5775 C CA . PRO B 1 174 ? 22.438 -18.297 -4.66 1 96.25 174 PRO B CA 1
ATOM 5776 C C . PRO B 1 174 ? 21.531 -17.844 -5.789 1 96.25 174 PRO B C 1
ATOM 5778 O O . PRO B 1 174 ? 21.812 -16.828 -6.445 1 96.25 174 PRO B O 1
ATOM 5781 N N . LEU B 1 175 ? 20.516 -18.547 -6.02 1 96.44 175 LEU B N 1
ATOM 5782 C CA . LEU B 1 175 ? 19.609 -18.188 -7.105 1 96.44 175 LEU B CA 1
ATOM 5783 C C . LEU B 1 175 ? 18.812 -16.922 -6.75 1 96.44 175 LEU B C 1
ATOM 5785 O O . LEU B 1 175 ? 18.547 -16.094 -7.617 1 96.44 175 LEU B O 1
ATOM 5789 N N . CYS B 1 176 ? 18.438 -16.781 -5.473 1 97 176 CYS B N 1
ATOM 5790 C CA . CYS B 1 176 ? 17.812 -15.539 -5.039 1 97 176 CYS B CA 1
ATOM 5791 C C . CYS B 1 176 ? 18.766 -14.359 -5.242 1 97 176 CYS B C 1
ATOM 5793 O O . CYS B 1 176 ? 18.344 -13.305 -5.727 1 97 176 CYS B O 1
ATOM 5795 N N . ASN B 1 177 ? 20.016 -14.562 -4.875 1 97.12 177 ASN B N 1
ATOM 5796 C CA . ASN B 1 177 ? 21.016 -13.508 -5.027 1 97.12 177 ASN B CA 1
ATOM 5797 C C . ASN B 1 177 ? 21.141 -13.062 -6.484 1 97.12 177 ASN B C 1
ATOM 5799 O O . ASN B 1 177 ? 21.453 -11.906 -6.754 1 97.12 177 ASN B O 1
ATOM 5803 N N . HIS B 1 178 ? 20.781 -13.922 -7.387 1 96.38 178 HIS B N 1
ATOM 5804 C CA . HIS B 1 178 ? 20.953 -13.672 -8.812 1 96.38 178 HIS B CA 1
ATOM 5805 C C . HIS B 1 178 ? 19.812 -12.828 -9.367 1 96.38 178 HIS B C 1
ATOM 5807 O O . HIS B 1 178 ? 19.938 -12.227 -10.438 1 96.38 178 HIS B O 1
ATOM 5813 N N . LEU B 1 179 ? 18.703 -12.711 -8.766 1 96.75 179 LEU B N 1
ATOM 5814 C CA . LEU B 1 179 ? 17.5 -12.062 -9.289 1 96.75 179 LEU B CA 1
ATOM 5815 C C . LEU B 1 179 ? 17.75 -10.57 -9.484 1 96.75 179 LEU B C 1
ATOM 5817 O O . LEU B 1 179 ? 18.078 -9.859 -8.531 1 96.75 179 LEU B O 1
ATOM 5821 N N . PRO B 1 180 ? 17.562 -10.094 -10.711 1 95.94 180 PRO B N 1
ATOM 5822 C CA . PRO B 1 180 ? 17.719 -8.656 -10.945 1 95.94 180 PRO B CA 1
ATOM 5823 C C . PRO B 1 180 ? 16.484 -7.852 -10.539 1 95.94 180 PRO B C 1
ATOM 5825 O O . PRO B 1 180 ? 15.359 -8.359 -10.617 1 95.94 180 PRO B O 1
ATOM 5828 N N . PRO B 1 181 ? 16.672 -6.625 -10.109 1 94.31 181 PRO B N 1
ATOM 5829 C CA . PRO B 1 181 ? 15.523 -5.746 -9.883 1 94.31 181 PRO B CA 1
ATOM 5830 C C . PRO B 1 181 ? 14.836 -5.312 -11.172 1 94.31 181 PRO B C 1
ATOM 5832 O O . PRO B 1 181 ? 15.516 -5.043 -12.172 1 94.31 181 PRO B O 1
ATOM 5835 N N . ILE B 1 182 ? 13.523 -5.359 -11.156 1 94 182 ILE B N 1
ATOM 5836 C CA . ILE B 1 182 ? 12.719 -4.91 -12.289 1 94 182 ILE B CA 1
ATOM 5837 C C . ILE B 1 182 ? 11.945 -3.652 -11.906 1 94 182 ILE B C 1
ATOM 5839 O O . ILE B 1 182 ? 11.641 -2.814 -12.758 1 94 182 ILE B O 1
ATOM 5843 N N . HIS B 1 183 ? 11.57 -3.506 -10.68 1 93.12 183 HIS B N 1
ATOM 5844 C CA . HIS B 1 183 ? 10.906 -2.344 -10.094 1 93.12 183 HIS B CA 1
ATOM 5845 C C . HIS B 1 183 ? 11.586 -1.925 -8.797 1 93.12 183 HIS B C 1
ATOM 5847 O O . HIS B 1 183 ? 12.242 -2.738 -8.141 1 93.12 183 HIS B O 1
ATOM 5853 N N . PRO B 1 184 ? 11.422 -0.636 -8.438 1 92.88 184 PRO B N 1
ATOM 5854 C CA . PRO B 1 184 ? 11.945 -0.24 -7.129 1 92.88 184 PRO B CA 1
ATOM 5855 C C . PRO B 1 184 ? 11.273 -0.98 -5.977 1 92.88 184 PRO B C 1
ATOM 5857 O O . PRO B 1 184 ? 10.094 -1.336 -6.07 1 92.88 184 PRO B O 1
ATOM 5860 N N . ILE B 1 185 ? 12.055 -1.199 -4.906 1 94.62 185 ILE B N 1
ATOM 5861 C CA . ILE B 1 185 ? 11.578 -1.886 -3.715 1 94.62 185 ILE B CA 1
ATOM 5862 C C . ILE B 1 185 ? 10.289 -1.222 -3.223 1 94.62 185 ILE B C 1
ATOM 5864 O O . ILE B 1 185 ? 10.188 0.007 -3.199 1 94.62 185 ILE B O 1
ATOM 5868 N N . ARG B 1 186 ? 9.234 -1.996 -2.949 1 96.19 186 ARG B N 1
ATOM 5869 C CA . ARG B 1 186 ? 7.984 -1.619 -2.293 1 96.19 186 ARG B CA 1
ATOM 5870 C C . ARG B 1 186 ? 7.148 -0.711 -3.188 1 96.19 186 ARG B C 1
ATOM 5872 O O . ARG B 1 186 ? 6.195 -0.083 -2.727 1 96.19 186 ARG B O 1
ATOM 5879 N N . SER B 1 187 ? 7.449 -0.614 -4.488 1 93.38 187 SER B N 1
ATOM 5880 C CA . SER B 1 187 ? 6.742 0.309 -5.371 1 93.38 187 SER B CA 1
ATOM 5881 C C . SER B 1 187 ? 5.469 -0.319 -5.918 1 93.38 187 SER B C 1
ATOM 5883 O O . SER B 1 187 ? 4.523 0.389 -6.27 1 93.38 187 SER B O 1
ATOM 5885 N N . GLN B 1 188 ? 5.473 -1.619 -6.043 1 92.06 188 GLN B N 1
ATOM 5886 C CA . GLN B 1 188 ? 4.293 -2.295 -6.578 1 92.06 188 GLN B CA 1
ATOM 5887 C C . GLN B 1 188 ? 4.34 -3.793 -6.285 1 92.06 188 GLN B C 1
ATOM 5889 O O . GLN B 1 188 ? 5.379 -4.32 -5.887 1 92.06 188 GLN B O 1
ATOM 5894 N N . TRP B 1 189 ? 3.234 -4.438 -6.516 1 96.44 189 TRP B N 1
ATOM 5895 C CA . TRP B 1 189 ? 3.082 -5.883 -6.387 1 96.44 189 TRP B CA 1
ATOM 5896 C C . TRP B 1 189 ? 3.68 -6.605 -7.59 1 96.44 189 TRP B C 1
ATOM 5898 O O . TRP B 1 189 ? 3.398 -6.246 -8.734 1 96.44 189 TRP B O 1
ATOM 5908 N N . LEU B 1 190 ? 4.555 -7.527 -7.348 1 96.56 190 LEU B N 1
ATOM 5909 C CA . LEU B 1 190 ? 5.098 -8.445 -8.344 1 96.56 190 LEU B CA 1
ATOM 5910 C C . LEU B 1 190 ? 5.25 -9.844 -7.766 1 96.56 190 LEU B C 1
ATOM 5912 O O . LEU B 1 190 ? 6.164 -10.102 -6.98 1 96.56 190 LEU B O 1
ATOM 5916 N N . TYR B 1 191 ? 4.328 -10.688 -8.148 1 96.31 191 TYR B N 1
ATOM 5917 C CA . TYR B 1 191 ? 4.297 -12.055 -7.633 1 96.31 191 TYR B CA 1
ATOM 5918 C C . TYR B 1 191 ? 5.645 -12.742 -7.828 1 96.31 191 TYR B C 1
ATOM 5920 O O . TYR B 1 191 ? 6.215 -12.703 -8.922 1 96.31 191 TYR B O 1
ATOM 5928 N N . ASN B 1 192 ? 6.223 -13.359 -6.715 1 97.31 192 ASN B N 1
ATOM 5929 C CA . ASN B 1 192 ? 7.551 -13.953 -6.773 1 97.31 192 ASN B CA 1
ATOM 5930 C C . ASN B 1 192 ? 7.664 -15.172 -5.859 1 97.31 192 ASN B C 1
ATOM 5932 O O . ASN B 1 192 ? 7.715 -15.031 -4.637 1 97.31 192 ASN B O 1
ATOM 5936 N N . ASN B 1 193 ? 7.797 -16.328 -6.414 1 97.12 193 ASN B N 1
ATOM 5937 C CA . ASN B 1 193 ? 7.887 -17.578 -5.652 1 97.12 193 ASN B CA 1
ATOM 5938 C C . ASN B 1 193 ? 9.18 -17.641 -4.848 1 97.12 193 ASN B C 1
ATOM 5940 O O . ASN B 1 193 ? 9.211 -18.234 -3.76 1 97.12 193 ASN B O 1
ATOM 5944 N N . TRP B 1 194 ? 10.25 -17.047 -5.34 1 97.62 194 TRP B N 1
ATOM 5945 C CA . TRP B 1 194 ? 11.539 -17.094 -4.664 1 97.62 194 TRP B CA 1
ATOM 5946 C C . TRP B 1 194 ? 11.453 -16.469 -3.273 1 97.62 194 TRP B C 1
ATOM 5948 O O . TRP B 1 194 ? 12.141 -16.891 -2.35 1 97.62 194 TRP B O 1
ATOM 5958 N N . MET B 1 195 ? 10.594 -15.508 -3.15 1 98.31 195 MET B N 1
ATOM 5959 C CA . MET B 1 195 ? 10.461 -14.812 -1.874 1 98.31 195 MET B CA 1
ATOM 5960 C C . MET B 1 195 ? 9.852 -15.734 -0.818 1 98.31 195 MET B C 1
ATOM 5962 O O . MET B 1 195 ? 10.219 -15.664 0.355 1 98.31 195 MET B O 1
ATOM 5966 N N . TYR B 1 196 ? 8.984 -16.594 -1.189 1 98.56 196 TYR B N 1
ATOM 5967 C CA . TYR B 1 196 ? 8.445 -17.562 -0.25 1 98.56 196 TYR B CA 1
ATOM 5968 C C . TYR B 1 196 ? 9.438 -18.703 -0.006 1 98.56 196 TYR B C 1
ATOM 5970 O O . TYR B 1 196 ? 9.492 -19.266 1.09 1 98.56 196 TYR B O 1
ATOM 5978 N N . ALA B 1 197 ? 10.227 -19.016 -1.031 1 98 197 ALA B N 1
ATOM 5979 C CA . ALA B 1 197 ? 11.336 -19.953 -0.777 1 98 197 ALA B CA 1
ATOM 5980 C C . ALA B 1 197 ? 12.273 -19.391 0.289 1 98 197 ALA B C 1
ATOM 5982 O O . ALA B 1 197 ? 12.695 -20.125 1.19 1 98 197 ALA B O 1
ATOM 5983 N N . LEU B 1 198 ? 12.523 -18.125 0.187 1 98.06 198 LEU B N 1
ATOM 5984 C CA . LEU B 1 198 ? 13.367 -17.453 1.175 1 98.06 198 LEU B CA 1
ATOM 5985 C C . LEU B 1 198 ? 12.727 -17.5 2.557 1 98.06 198 LEU B C 1
ATOM 5987 O O . LEU B 1 198 ? 13.422 -17.672 3.562 1 98.06 198 LEU B O 1
ATOM 5991 N N . ALA B 1 199 ? 11.461 -17.297 2.6 1 98.69 199 ALA B N 1
ATOM 5992 C CA . ALA B 1 199 ? 10.75 -17.391 3.873 1 98.69 199 ALA B CA 1
ATOM 5993 C C . ALA B 1 199 ? 10.938 -18.75 4.516 1 98.69 199 ALA B C 1
ATOM 5995 O O . ALA B 1 199 ? 11.102 -18.859 5.734 1 98.69 199 ALA B O 1
ATOM 5996 N N . GLY B 1 200 ? 10.875 -19.812 3.676 1 98.62 200 GLY B N 1
ATOM 5997 C CA . GLY B 1 200 ? 11.172 -21.141 4.188 1 98.62 200 GLY B CA 1
ATOM 5998 C C . GLY B 1 200 ? 12.562 -21.25 4.789 1 98.62 200 GLY B C 1
ATOM 5999 O O . GLY B 1 200 ? 12.734 -21.828 5.863 1 98.62 200 GLY B O 1
ATOM 6000 N N . GLU B 1 201 ? 13.555 -20.641 4.125 1 98.25 201 GLU B N 1
ATOM 6001 C CA . GLU B 1 201 ? 14.93 -20.625 4.637 1 98.25 201 GLU B CA 1
ATOM 6002 C C . GLU B 1 201 ? 15 -19.938 5.992 1 98.25 201 GLU B C 1
ATOM 6004 O O . GLU B 1 201 ? 15.688 -20.406 6.902 1 98.25 201 GLU B O 1
ATOM 6009 N N . VAL B 1 202 ? 14.297 -18.828 6.141 1 98.69 202 VAL B N 1
ATOM 6010 C CA . VAL B 1 202 ? 14.289 -18.078 7.395 1 98.69 202 VAL B CA 1
ATOM 6011 C C . VAL B 1 202 ? 13.734 -18.953 8.516 1 98.69 202 VAL B C 1
ATOM 6013 O O . VAL B 1 202 ? 14.32 -19.031 9.602 1 98.69 202 VAL B O 1
ATOM 6016 N N . ILE B 1 203 ? 12.617 -19.625 8.266 1 98.81 203 ILE B N 1
ATOM 6017 C CA . ILE B 1 203 ? 11.992 -20.5 9.25 1 98.81 203 ILE B CA 1
ATOM 6018 C C . ILE B 1 203 ? 12.992 -21.547 9.711 1 98.81 203 ILE B C 1
ATOM 6020 O O . ILE B 1 203 ? 13.156 -21.781 10.914 1 98.81 203 ILE B O 1
ATOM 6024 N N . GLU B 1 204 ? 13.641 -22.125 8.797 1 98.62 204 GLU B N 1
ATOM 6025 C CA . GLU B 1 204 ? 14.562 -23.219 9.109 1 98.62 204 GLU B CA 1
ATOM 6026 C C . GLU B 1 204 ? 15.758 -22.719 9.914 1 98.62 204 GLU B C 1
ATOM 6028 O O . GLU B 1 204 ? 16.188 -23.375 10.875 1 98.62 204 GLU B O 1
ATOM 6033 N N . ARG B 1 205 ? 16.266 -21.594 9.586 1 97.81 205 ARG B N 1
ATOM 6034 C CA . ARG B 1 205 ? 17.438 -21.047 10.25 1 97.81 205 ARG B CA 1
ATOM 6035 C C . ARG B 1 205 ? 17.141 -20.688 11.703 1 97.81 205 ARG B C 1
ATOM 6037 O O . ARG B 1 205 ? 17.938 -20.953 12.594 1 97.81 205 ARG B O 1
ATOM 6044 N N . VAL B 1 206 ? 15.977 -20.125 11.953 1 98.38 206 VAL B N 1
ATOM 6045 C CA . VAL B 1 206 ? 15.703 -19.609 13.297 1 98.38 206 VAL B CA 1
ATOM 6046 C C . VAL B 1 206 ? 15.234 -20.75 14.195 1 98.38 206 VAL B C 1
ATOM 6048 O O . VAL B 1 206 ? 15.266 -20.641 15.422 1 98.38 206 VAL B O 1
ATOM 6051 N N . THR B 1 207 ? 14.797 -21.922 13.633 1 98.5 207 THR B N 1
ATOM 6052 C CA . THR B 1 207 ? 14.25 -23 14.43 1 98.5 207 THR B CA 1
ATOM 6053 C C . THR B 1 207 ? 15.188 -24.203 14.43 1 98.5 207 THR B C 1
ATOM 6055 O O . THR B 1 207 ? 15.031 -25.125 15.227 1 98.5 207 THR B O 1
ATOM 6058 N N . ASN B 1 208 ? 16.047 -24.297 13.43 1 98 208 ASN B N 1
ATOM 6059 C CA . ASN B 1 208 ? 16.922 -25.438 13.195 1 98 208 ASN B CA 1
ATOM 6060 C C . ASN B 1 208 ? 16.125 -26.703 12.898 1 98 208 ASN B C 1
ATOM 6062 O O . ASN B 1 208 ? 16.484 -27.781 13.352 1 98 208 ASN B O 1
ATOM 6066 N N . GLN B 1 209 ? 15.023 -26.578 12.273 1 98.19 209 GLN B N 1
ATOM 6067 C CA . GLN B 1 209 ? 14.141 -27.625 11.766 1 98.19 209 GLN B CA 1
ATOM 6068 C C . GLN B 1 209 ? 13.734 -27.344 10.328 1 98.19 209 GLN B C 1
ATOM 6070 O O . GLN B 1 209 ? 13.805 -26.203 9.859 1 98.19 209 GLN B O 1
ATOM 6075 N N . SER B 1 210 ? 13.375 -28.438 9.617 1 98.12 210 SER B N 1
ATOM 6076 C CA . SER B 1 210 ? 12.797 -28.172 8.305 1 98.12 210 SER B CA 1
ATOM 6077 C C . SER B 1 210 ? 11.508 -27.375 8.414 1 98.12 210 SER B C 1
ATOM 6079 O O . SER B 1 210 ? 10.797 -27.469 9.422 1 98.12 210 SER B O 1
ATOM 6081 N N . TRP B 1 211 ? 11.211 -26.578 7.418 1 98.19 211 TRP B N 1
ATOM 6082 C CA . TRP B 1 211 ? 10.016 -25.734 7.492 1 98.19 211 TRP B CA 1
ATOM 6083 C C . TRP B 1 211 ? 8.758 -26.594 7.578 1 98.19 211 TRP B C 1
ATOM 6085 O O . TRP B 1 211 ? 7.781 -26.203 8.219 1 98.19 211 TRP B O 1
ATOM 6095 N N . GLY B 1 212 ? 8.766 -27.828 6.953 1 98.44 212 GLY B N 1
ATOM 6096 C CA . GLY B 1 212 ? 7.633 -28.734 7.035 1 98.44 212 GLY B CA 1
ATOM 6097 C C . GLY B 1 212 ? 7.344 -29.188 8.453 1 98.44 212 GLY B C 1
ATOM 6098 O O . GLY B 1 212 ? 6.184 -29.297 8.852 1 98.44 212 GLY B O 1
ATOM 6099 N N . LYS B 1 213 ? 8.391 -29.469 9.172 1 98.56 213 LYS B N 1
ATOM 6100 C CA . LYS B 1 213 ? 8.219 -29.859 10.562 1 98.56 213 LYS B CA 1
ATOM 6101 C C . LYS B 1 213 ? 7.691 -28.703 11.406 1 98.56 213 LYS B C 1
ATOM 6103 O O . LYS B 1 213 ? 6.859 -28.922 12.297 1 98.56 213 LYS B O 1
ATOM 6108 N N . VAL B 1 214 ? 8.195 -27.531 11.117 1 98.81 214 VAL B N 1
ATOM 6109 C CA . VAL B 1 214 ? 7.727 -26.359 11.852 1 98.81 214 VAL B CA 1
ATOM 6110 C C . VAL B 1 214 ? 6.258 -26.109 11.523 1 98.81 214 VAL B C 1
ATOM 6112 O O . VAL B 1 214 ? 5.453 -25.844 12.422 1 98.81 214 VAL B O 1
ATOM 6115 N N . LEU B 1 215 ? 5.902 -26.156 10.305 1 98.81 215 LEU B N 1
ATOM 6116 C CA . LEU B 1 215 ? 4.512 -26.062 9.883 1 98.81 215 LEU B CA 1
ATOM 6117 C C . LEU B 1 215 ? 3.639 -27.062 10.633 1 98.81 215 LEU B C 1
ATOM 6119 O O . LEU B 1 215 ? 2.584 -26.688 11.156 1 98.81 215 LEU B O 1
ATOM 6123 N N . SER B 1 216 ? 4.07 -28.297 10.695 1 98.44 216 SER B N 1
ATOM 6124 C CA . SER B 1 216 ? 3.318 -29.359 11.359 1 98.44 216 SER B CA 1
ATOM 6125 C C . SER B 1 216 ? 3.1 -29.031 12.836 1 98.44 216 SER B C 1
ATOM 6127 O O . SER B 1 216 ? 1.978 -29.125 13.336 1 98.44 216 SER B O 1
ATOM 6129 N N . SER B 1 217 ? 4.082 -28.641 13.477 1 98.19 217 SER B N 1
ATOM 6130 C CA . SER B 1 217 ? 4.027 -28.422 14.922 1 98.19 217 SER B CA 1
ATOM 6131 C C . SER B 1 217 ? 3.258 -27.156 15.266 1 98.19 217 SER B C 1
ATOM 6133 O O . SER B 1 217 ? 2.543 -27.109 16.266 1 98.19 217 SER B O 1
ATOM 6135 N N . ARG B 1 218 ? 3.377 -26.125 14.391 1 98.19 218 ARG B N 1
ATOM 6136 C CA . ARG B 1 218 ? 2.846 -24.828 14.789 1 98.19 218 ARG B CA 1
ATOM 6137 C C . ARG B 1 218 ? 1.45 -24.609 14.219 1 98.19 218 ARG B C 1
ATOM 6139 O O . ARG B 1 218 ? 0.672 -23.812 14.75 1 98.19 218 ARG B O 1
ATOM 6146 N N . ILE B 1 219 ? 1.153 -25.25 13.125 1 98.69 219 ILE B N 1
ATOM 6147 C CA . ILE B 1 219 ? -0.102 -24.938 12.445 1 98.69 219 ILE B CA 1
ATOM 6148 C C . ILE B 1 219 ? -0.951 -26.203 12.336 1 98.69 219 ILE B C 1
ATOM 6150 O O . ILE B 1 219 ? -2.049 -26.281 12.891 1 98.69 219 ILE B O 1
ATOM 6154 N N . LEU B 1 220 ? -0.438 -27.234 11.766 1 98.75 220 LEU B N 1
ATOM 6155 C CA . LEU B 1 220 ? -1.25 -28.375 11.352 1 98.75 220 LEU B CA 1
ATOM 6156 C C . LEU B 1 220 ? -1.747 -29.156 12.555 1 98.75 220 LEU B C 1
ATOM 6158 O O . LEU B 1 220 ? -2.938 -29.469 12.656 1 98.75 220 LEU B O 1
ATOM 6162 N N . ASN B 1 221 ? -0.879 -29.5 13.461 1 98.12 221 ASN B N 1
ATOM 6163 C CA . ASN B 1 221 ? -1.253 -30.297 14.625 1 98.12 221 ASN B CA 1
ATOM 6164 C C . ASN B 1 221 ? -2.227 -29.547 15.531 1 98.12 221 ASN B C 1
ATOM 6166 O O . ASN B 1 221 ? -3.283 -30.078 15.883 1 98.12 221 ASN B O 1
ATOM 6170 N N . PRO B 1 222 ? -1.9 -28.312 15.828 1 97.56 222 PRO B N 1
ATOM 6171 C CA . PRO B 1 222 ? -2.832 -27.578 16.688 1 97.56 222 PRO B CA 1
ATOM 6172 C C . PRO B 1 222 ? -4.234 -27.484 16.094 1 97.56 222 PRO B C 1
ATOM 6174 O O . PRO B 1 222 ? -5.219 -27.438 16.844 1 97.56 222 PRO B O 1
ATOM 6177 N N . LEU B 1 223 ? -4.367 -27.516 14.789 1 97.94 223 LEU B N 1
ATOM 6178 C CA . LEU B 1 223 ? -5.652 -27.344 14.125 1 97.94 223 LEU B CA 1
ATOM 6179 C C . LEU B 1 223 ? -6.246 -28.672 13.703 1 97.94 223 LEU B C 1
ATOM 6181 O O . LEU B 1 223 ? -7.32 -28.719 13.094 1 97.94 223 LEU B O 1
ATOM 6185 N N . ASN B 1 224 ? -5.527 -29.719 13.93 1 97.44 224 ASN B N 1
ATOM 6186 C CA . ASN B 1 224 ? -5.926 -31.078 13.57 1 97.44 224 ASN B CA 1
ATOM 6187 C C . ASN B 1 224 ? -6.141 -31.203 12.062 1 97.44 224 ASN B C 1
ATOM 6189 O O . ASN B 1 224 ? -7.137 -31.781 11.625 1 97.44 224 ASN B O 1
ATOM 6193 N N . LEU B 1 225 ? -5.305 -30.625 11.328 1 98.31 225 LEU B N 1
ATOM 6194 C CA . LEU B 1 225 ? -5.305 -30.797 9.875 1 98.31 225 LEU B CA 1
ATOM 6195 C C . LEU B 1 225 ? -4.508 -32.031 9.477 1 98.31 225 LEU B C 1
ATOM 6197 O O . LEU B 1 225 ? -3.477 -31.938 8.812 1 98.31 225 LEU B O 1
ATOM 6201 N N . SER B 1 226 ? -5.023 -33.156 9.68 1 96.19 226 SER B N 1
ATOM 6202 C CA . SER B 1 226 ? -4.297 -34.406 9.656 1 96.19 226 SER B CA 1
ATOM 6203 C C . SER B 1 226 ? -4.062 -34.906 8.234 1 96.19 226 SER B C 1
ATOM 6205 O O . SER B 1 226 ? -3.262 -35.812 8 1 96.19 226 SER B O 1
ATOM 6207 N N . HIS B 1 227 ? -4.746 -34.344 7.316 1 97.5 227 HIS B N 1
ATOM 6208 C CA . HIS B 1 227 ? -4.551 -34.75 5.93 1 97.5 227 HIS B CA 1
ATOM 6209 C C . HIS B 1 227 ? -3.754 -33.719 5.152 1 97.5 227 HIS B C 1
ATOM 6211 O O . HIS B 1 227 ? -3.764 -33.719 3.92 1 97.5 227 HIS B O 1
ATOM 6217 N N . THR B 1 228 ? -3.123 -32.781 5.84 1 98.44 228 THR B N 1
ATOM 6218 C CA . THR B 1 228 ? -2.301 -31.75 5.246 1 98.44 228 THR B CA 1
ATOM 6219 C C . THR B 1 228 ? -0.836 -31.922 5.637 1 98.44 228 THR B C 1
ATOM 6221 O O . THR B 1 228 ? -0.519 -32.094 6.816 1 98.44 228 THR B O 1
ATOM 6224 N N . THR B 1 229 ? 0.047 -31.953 4.641 1 98.19 229 THR B N 1
ATOM 6225 C CA . THR B 1 229 ? 1.465 -32.094 4.953 1 98.19 229 THR B CA 1
ATOM 6226 C C . THR B 1 229 ? 2.326 -31.625 3.783 1 98.19 229 THR B C 1
ATOM 6228 O O . THR B 1 229 ? 1.84 -31.5 2.658 1 98.19 229 THR B O 1
ATOM 6231 N N . ALA B 1 230 ? 3.535 -31.297 4.074 1 97.94 230 ALA B N 1
ATOM 6232 C CA . ALA B 1 230 ? 4.566 -31.047 3.07 1 97.94 230 ALA B CA 1
ATOM 6233 C C . ALA B 1 230 ? 5.625 -32.156 3.092 1 97.94 230 ALA B C 1
ATOM 6235 O O . ALA B 1 230 ? 6.559 -32.125 2.283 1 97.94 230 ALA B O 1
ATOM 6236 N N . ILE B 1 231 ? 5.496 -33.094 3.982 1 97.81 231 ILE B N 1
ATOM 6237 C CA . ILE B 1 231 ? 6.496 -34.125 4.191 1 97.81 231 ILE B CA 1
ATOM 6238 C C . ILE B 1 231 ? 6.121 -35.375 3.381 1 97.81 231 ILE B C 1
ATOM 6240 O O . ILE B 1 231 ? 5.062 -35.969 3.594 1 97.81 231 ILE B O 1
ATOM 6244 N N . ALA B 1 232 ? 7.016 -35.812 2.578 1 95.81 232 ALA B N 1
ATOM 6245 C CA . ALA B 1 232 ? 6.766 -36.875 1.606 1 95.81 232 ALA B CA 1
ATOM 6246 C C . ALA B 1 232 ? 6.359 -38.156 2.303 1 95.81 232 ALA B C 1
ATOM 6248 O O . ALA B 1 232 ? 5.434 -38.844 1.864 1 95.81 232 ALA B O 1
ATOM 6249 N N . SER B 1 233 ? 6.98 -38.469 3.396 1 96.06 233 SER B N 1
ATOM 6250 C CA . SER B 1 233 ? 6.746 -39.75 4.074 1 96.06 233 SER B CA 1
ATOM 6251 C C . SER B 1 233 ? 5.371 -39.781 4.734 1 96.06 233 SER B C 1
ATOM 6253 O O . SER B 1 233 ? 4.891 -40.844 5.121 1 96.06 233 SER B O 1
ATOM 6255 N N . GLU B 1 234 ? 4.777 -38.625 4.809 1 96.06 234 GLU B N 1
ATOM 6256 C CA . GLU B 1 234 ? 3.482 -38.531 5.477 1 96.06 234 GLU B CA 1
ATOM 6257 C C . GLU B 1 234 ? 2.34 -38.562 4.469 1 96.06 234 GLU B C 1
ATOM 6259 O O . GLU B 1 234 ? 1.167 -38.562 4.852 1 96.06 234 GLU B O 1
ATOM 6264 N N . ILE B 1 235 ? 2.637 -38.656 3.242 1 95.19 235 ILE B N 1
ATOM 6265 C CA . ILE B 1 235 ? 1.626 -38.719 2.195 1 95.19 235 ILE B CA 1
ATOM 6266 C C . ILE B 1 235 ? 1.321 -40.188 1.89 1 95.19 235 ILE B C 1
ATOM 6268 O O . ILE B 1 235 ? 2.162 -40.906 1.338 1 95.19 235 ILE B O 1
ATOM 6272 N N . PRO B 1 236 ? 0.11 -40.625 2.189 1 93.94 236 PRO B N 1
ATOM 6273 C CA . PRO B 1 236 ? -0.213 -42.031 1.898 1 93.94 236 PRO B CA 1
ATOM 6274 C C . PRO B 1 236 ? -0.164 -42.344 0.406 1 93.94 236 PRO B C 1
ATOM 6276 O O . PRO B 1 236 ? -0.579 -41.531 -0.417 1 93.94 236 PRO B O 1
ATOM 6279 N N . PRO B 1 237 ? 0.235 -43.531 0.21 1 87.62 237 PRO B N 1
ATOM 6280 C CA . PRO B 1 237 ? 0.25 -43.938 -1.196 1 87.62 237 PRO B CA 1
ATOM 6281 C C . PRO B 1 237 ? -1.136 -43.906 -1.836 1 87.62 237 PRO B C 1
ATOM 6283 O O . PRO B 1 237 ? -2.131 -44.219 -1.183 1 87.62 237 PRO B O 1
ATOM 6286 N N . ASP B 1 238 ? -1.367 -43.5 -2.971 1 87.5 238 ASP B N 1
ATOM 6287 C CA . ASP B 1 238 ? -2.572 -43.531 -3.793 1 87.5 238 ASP B CA 1
ATOM 6288 C C . ASP B 1 238 ? -3.615 -42.562 -3.268 1 87.5 238 ASP B C 1
ATOM 6290 O O . ASP B 1 238 ? -4.809 -42.688 -3.541 1 87.5 238 ASP B O 1
ATOM 6294 N N . SER B 1 239 ? -3.15 -41.656 -2.391 1 92.69 239 SER B N 1
ATOM 6295 C CA . SER B 1 239 ? -4.102 -40.688 -1.852 1 92.69 239 SER B CA 1
ATOM 6296 C C . SER B 1 239 ? -4.164 -39.438 -2.721 1 92.69 239 SER B C 1
ATOM 6298 O O . SER B 1 239 ? -5.047 -38.594 -2.539 1 92.69 239 SER B O 1
ATOM 6300 N N . LEU B 1 240 ? -3.328 -39.344 -3.688 1 95.19 240 LEU B N 1
ATOM 6301 C CA . LEU B 1 240 ? -3.227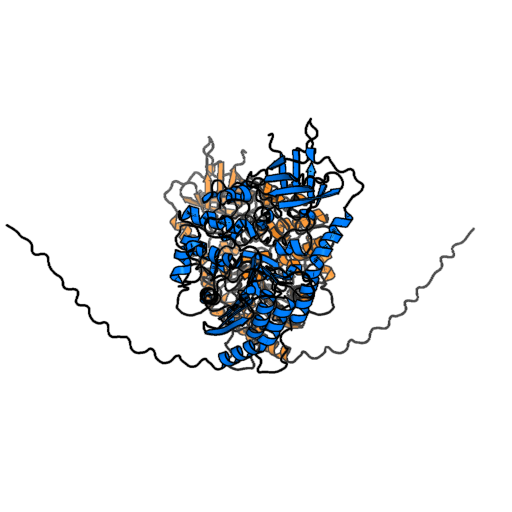 -38.125 -4.48 1 95.19 240 LEU B CA 1
ATOM 6302 C C . LEU B 1 240 ? -4.113 -38.219 -5.719 1 95.19 240 LEU B C 1
ATOM 6304 O O . LEU B 1 240 ? -4.191 -39.25 -6.363 1 95.19 240 LEU B O 1
ATOM 6308 N N . ALA B 1 241 ? -4.859 -37.125 -5.984 1 97.25 241 ALA B N 1
ATOM 6309 C CA . ALA B 1 241 ? -5.434 -37 -7.316 1 97.25 241 ALA B CA 1
ATOM 6310 C C . ALA B 1 241 ? -4.34 -36.844 -8.367 1 97.25 241 ALA B C 1
ATOM 6312 O O . ALA B 1 241 ? -3.42 -36.031 -8.203 1 97.25 241 ALA B O 1
ATOM 6313 N N . LEU B 1 242 ? -4.438 -37.594 -9.438 1 96.12 242 LEU B N 1
ATOM 6314 C CA . LEU B 1 242 ? -3.371 -37.594 -10.438 1 96.12 242 LEU B CA 1
ATOM 6315 C C . LEU B 1 242 ? -3.445 -36.344 -11.312 1 96.12 242 LEU B C 1
ATOM 6317 O O . LEU B 1 242 ? -4.539 -35.906 -11.656 1 96.12 242 LEU B O 1
ATOM 6321 N N . PRO B 1 243 ? -2.252 -35.781 -11.672 1 95.56 243 PRO B N 1
ATOM 6322 C CA . PRO B 1 243 ? -2.207 -34.531 -12.445 1 95.56 243 PRO B CA 1
ATOM 6323 C C . PRO B 1 243 ? -2.49 -34.75 -13.93 1 95.56 243 PRO B C 1
ATOM 6325 O O . PRO B 1 243 ? -1.901 -35.625 -14.555 1 95.56 243 PRO B O 1
ATOM 6328 N N . TYR B 1 244 ? -3.348 -33.906 -14.5 1 95.75 244 TYR B N 1
ATOM 6329 C CA . TYR B 1 244 ? -3.662 -33.969 -15.922 1 95.75 244 TYR B CA 1
ATOM 6330 C C . TYR B 1 244 ? -3.51 -32.625 -16.594 1 95.75 244 TYR B C 1
ATOM 6332 O O . TYR B 1 244 ? -3.809 -31.578 -15.984 1 95.75 244 TYR B O 1
ATOM 6340 N N . MET B 1 245 ? -2.992 -32.625 -17.812 1 93.62 245 MET B N 1
ATOM 6341 C CA . MET B 1 245 ? -3.121 -31.516 -18.75 1 93.62 245 MET B CA 1
ATOM 6342 C C . MET B 1 245 ? -4.18 -31.812 -19.797 1 93.62 245 MET B C 1
ATOM 6344 O O . MET B 1 245 ? -4.387 -32.969 -20.172 1 93.62 245 MET B O 1
ATOM 6348 N N . VAL B 1 246 ? -4.832 -30.781 -20.188 1 92.75 246 VAL B N 1
ATOM 6349 C CA . VAL B 1 246 ? -5.832 -30.938 -21.234 1 92.75 246 VAL B CA 1
ATOM 6350 C C . VAL B 1 246 ? -5.27 -30.438 -22.562 1 92.75 246 VAL B C 1
ATOM 6352 O O . VAL B 1 246 ? -4.852 -29.281 -22.672 1 92.75 246 VAL B O 1
ATOM 6355 N N . LEU B 1 247 ? -5.289 -31.297 -23.516 1 88.69 247 LEU B N 1
ATOM 6356 C CA . LEU B 1 247 ? -4.727 -30.984 -24.812 1 88.69 247 LEU B CA 1
ATOM 6357 C C . LEU B 1 247 ? -5.559 -29.906 -25.516 1 88.69 247 LEU B C 1
ATOM 6359 O O . LEU B 1 247 ? -6.707 -29.672 -25.141 1 88.69 247 LEU B O 1
ATOM 6363 N N . ASP B 1 248 ? -4.938 -29.234 -26.5 1 82.56 248 ASP B N 1
ATOM 6364 C CA . ASP B 1 248 ? -5.582 -28.172 -27.266 1 82.56 248 ASP B CA 1
ATOM 6365 C C . ASP B 1 248 ? -6.41 -28.75 -28.406 1 82.56 248 ASP B C 1
ATOM 6367 O O . ASP B 1 248 ? -6.355 -28.234 -29.531 1 82.56 248 ASP B O 1
ATOM 6371 N N . ASP B 1 249 ? -7.105 -29.812 -28.266 1 81.12 249 ASP B N 1
ATOM 6372 C CA . ASP B 1 249 ? -7.941 -30.422 -29.281 1 81.12 249 ASP B CA 1
ATOM 6373 C C . ASP B 1 249 ? -9.422 -30.266 -28.953 1 81.12 249 ASP B C 1
ATOM 6375 O O . ASP B 1 249 ? -9.773 -29.844 -27.844 1 81.12 249 ASP B O 1
ATOM 6379 N N . ASP B 1 250 ? -10.234 -30.453 -29.953 1 79.31 250 ASP B N 1
ATOM 6380 C CA . ASP B 1 250 ? -11.672 -30.281 -29.797 1 79.31 250 ASP B CA 1
ATOM 6381 C C . ASP B 1 250 ? -12.242 -31.25 -28.766 1 79.31 250 ASP B C 1
ATOM 6383 O O . ASP B 1 250 ? -13.242 -30.953 -28.109 1 79.31 250 ASP B O 1
ATOM 6387 N N . ASN B 1 251 ? -11.555 -32.281 -28.578 1 84.12 251 ASN B N 1
ATOM 6388 C CA . ASN B 1 251 ? -12.039 -33.312 -27.641 1 84.12 251 ASN B CA 1
ATOM 6389 C C . ASN B 1 251 ? -11.578 -33.031 -26.219 1 84.12 251 ASN B C 1
ATOM 6391 O O . ASN B 1 251 ? -12.039 -33.656 -25.281 1 84.12 251 ASN B O 1
ATOM 6395 N N . LYS B 1 252 ? -10.781 -32.062 -26.016 1 90.19 252 LYS B N 1
ATOM 6396 C CA . LYS B 1 252 ? -10.273 -31.719 -24.703 1 90.19 252 LYS B CA 1
ATOM 6397 C C . LYS B 1 252 ? -9.734 -32.969 -23.984 1 90.19 252 LYS B C 1
ATOM 6399 O O . LYS B 1 252 ? -10.125 -33.25 -22.844 1 90.19 252 LYS B O 1
ATOM 6404 N N . THR B 1 253 ? -8.812 -33.688 -24.625 1 90.69 253 THR B N 1
ATOM 6405 C CA . THR B 1 253 ? -8.266 -34.938 -24.125 1 90.69 253 THR B CA 1
ATOM 6406 C C . THR B 1 253 ? -7.348 -34.719 -22.938 1 90.69 253 THR B C 1
ATOM 6408 O O . THR B 1 253 ? -6.34 -34 -23.047 1 90.69 253 THR B O 1
ATOM 6411 N N . PRO B 1 254 ? -7.688 -35.281 -21.75 1 93.94 254 PRO B N 1
ATOM 6412 C CA . PRO B 1 254 ? -6.758 -35.188 -20.625 1 93.94 254 PRO B CA 1
ATOM 6413 C C . PRO B 1 254 ? -5.559 -36.125 -20.766 1 93.94 254 PRO B C 1
ATOM 6415 O O . PRO B 1 254 ? -5.707 -37.281 -21.203 1 93.94 254 PRO B O 1
ATOM 6418 N N . VAL B 1 255 ? -4.418 -35.625 -20.5 1 93.5 255 VAL B N 1
ATOM 6419 C CA . VAL B 1 255 ? -3.195 -36.406 -20.5 1 93.5 255 VAL B CA 1
ATOM 6420 C C . VAL B 1 255 ? -2.508 -36.312 -19.141 1 93.5 255 VAL B C 1
ATOM 6422 O O . VAL B 1 255 ? -2.355 -35.188 -18.609 1 93.5 255 VAL B O 1
ATOM 6425 N N . GLN B 1 256 ? -2.186 -37.438 -18.578 1 93.5 256 GLN B N 1
ATOM 6426 C CA . GLN B 1 256 ? -1.493 -37.438 -17.297 1 93.5 256 GLN B CA 1
ATOM 6427 C C . GLN B 1 256 ? -0.066 -36.906 -17.438 1 93.5 256 GLN B C 1
ATOM 6429 O O . GLN B 1 256 ? 0.639 -37.281 -18.375 1 93.5 256 GLN B O 1
ATOM 6434 N N . VAL B 1 257 ? 0.344 -36.062 -16.547 1 91.69 257 VAL B N 1
ATOM 6435 C CA . VAL B 1 257 ? 1.707 -35.531 -16.562 1 91.69 257 VAL B CA 1
ATOM 6436 C C . VAL B 1 257 ? 2.428 -35.969 -15.281 1 91.69 257 VAL B C 1
ATOM 6438 O O . VAL B 1 257 ? 1.874 -36.719 -14.469 1 91.69 257 VAL B O 1
ATOM 6441 N N . GLY B 1 258 ? 3.695 -35.531 -15.203 1 86.81 258 GLY B N 1
ATOM 6442 C CA . GLY B 1 258 ? 4.477 -35.906 -14.039 1 86.81 258 GLY B CA 1
ATOM 6443 C C . GLY B 1 258 ? 3.908 -35.375 -12.742 1 86.81 258 GLY B C 1
ATOM 6444 O O . GLY B 1 258 ? 3.32 -34.281 -12.719 1 86.81 258 GLY B O 1
ATOM 6445 N N . LYS B 1 259 ? 4.113 -36.125 -11.672 1 86 259 LYS B N 1
ATOM 6446 C CA . LYS B 1 259 ? 3.658 -35.688 -10.359 1 86 259 LYS B CA 1
ATOM 6447 C C . LYS B 1 259 ? 4.52 -34.531 -9.828 1 86 259 LYS B C 1
ATOM 6449 O O . LYS B 1 259 ? 5.727 -34.5 -10.07 1 86 259 LYS B O 1
ATOM 6454 N N . MET B 1 260 ? 3.871 -33.688 -9.188 1 81.94 260 MET B N 1
ATOM 6455 C CA . MET B 1 260 ? 4.605 -32.594 -8.547 1 81.94 260 MET B CA 1
ATOM 6456 C C . MET B 1 260 ? 5.469 -33.094 -7.406 1 81.94 260 MET B C 1
ATOM 6458 O O . MET B 1 260 ? 4.949 -33.625 -6.41 1 81.94 260 MET B O 1
ATOM 6462 N N . GLY B 1 261 ? 6.719 -33.031 -7.508 1 81.44 261 GLY B N 1
ATOM 6463 C CA . GLY B 1 261 ? 7.637 -33.594 -6.531 1 81.44 261 GLY B CA 1
ATOM 6464 C C . GLY B 1 261 ? 8.094 -32.594 -5.488 1 81.44 261 GLY B C 1
ATOM 6465 O O . GLY B 1 261 ? 9.07 -32.844 -4.773 1 81.44 261 GLY B O 1
ATOM 6466 N N . LEU B 1 262 ? 7.496 -31.516 -5.316 1 90.69 262 LEU B N 1
ATOM 6467 C CA . LEU B 1 262 ? 7.887 -30.469 -4.371 1 90.69 262 LEU B CA 1
ATOM 6468 C C . LEU B 1 262 ? 7.461 -30.828 -2.955 1 90.69 262 LEU B C 1
ATOM 6470 O O . LEU B 1 262 ? 6.316 -30.594 -2.566 1 90.69 262 LEU B O 1
ATOM 6474 N N . THR B 1 263 ? 8.367 -31.406 -2.164 1 93.94 263 THR B N 1
ATOM 6475 C CA . THR B 1 263 ? 8.109 -31.75 -0.771 1 93.94 263 THR B CA 1
ATOM 6476 C C . THR B 1 263 ? 9.234 -31.25 0.126 1 93.94 263 THR B C 1
ATOM 6478 O O . THR B 1 263 ? 10.25 -30.75 -0.364 1 93.94 263 THR B O 1
ATOM 6481 N N . ASP B 1 264 ? 8.984 -31.344 1.395 1 95.88 264 ASP B N 1
ATOM 6482 C CA . ASP B 1 264 ? 9.922 -30.844 2.396 1 95.88 264 ASP B CA 1
ATOM 6483 C C . ASP B 1 264 ? 11.352 -31.281 2.082 1 95.88 264 ASP B C 1
ATOM 6485 O O . ASP B 1 264 ? 11.586 -32.438 1.747 1 95.88 264 ASP B O 1
ATOM 6489 N N . GLY B 1 265 ? 12.227 -30.328 2.068 1 93.94 265 GLY B N 1
ATOM 6490 C CA . GLY B 1 265 ? 13.617 -30.609 1.752 1 93.94 265 GLY B CA 1
ATOM 6491 C C . GLY B 1 265 ? 14 -30.203 0.341 1 93.94 265 GLY B C 1
ATOM 6492 O O . GLY B 1 265 ? 15.188 -30.156 0.007 1 93.94 265 GLY B O 1
ATOM 6493 N N . SER B 1 266 ? 13.102 -29.906 -0.469 1 92.94 266 SER B N 1
ATOM 6494 C CA . SER B 1 266 ? 13.359 -29.469 -1.836 1 92.94 266 SER B CA 1
ATOM 6495 C C . SER B 1 266 ? 13.297 -27.953 -1.951 1 92.94 266 SER B C 1
ATOM 6497 O O . SER B 1 266 ? 12.781 -27.281 -1.059 1 92.94 266 SER B O 1
ATOM 6499 N N . ILE B 1 267 ? 13.859 -27.469 -3.096 1 93.75 267 ILE B N 1
ATOM 6500 C CA . ILE B 1 267 ? 13.812 -26.047 -3.404 1 93.75 267 ILE B CA 1
ATOM 6501 C C . ILE B 1 267 ? 12.367 -25.625 -3.645 1 93.75 267 ILE B C 1
ATOM 6503 O O . ILE B 1 267 ? 11.562 -26.391 -4.168 1 93.75 267 ILE B O 1
ATOM 6507 N N . MET B 1 268 ? 11.859 -24.516 -3.217 1 95.56 268 MET B N 1
ATOM 6508 C CA . MET B 1 268 ? 10.602 -23.859 -3.549 1 95.56 268 MET B CA 1
ATOM 6509 C C . MET B 1 268 ? 9.438 -24.484 -2.795 1 95.56 268 MET B C 1
ATOM 6511 O O . MET B 1 268 ? 8.281 -24.109 -3.006 1 95.56 268 MET B O 1
ATOM 6515 N N . THR B 1 269 ? 9.688 -25.453 -1.9 1 96.56 269 THR B N 1
ATOM 6516 C CA . THR B 1 269 ? 8.586 -26.172 -1.257 1 96.56 269 THR B CA 1
ATOM 6517 C C . THR B 1 269 ? 7.734 -25.219 -0.427 1 96.56 269 THR B C 1
ATOM 6519 O O . THR B 1 269 ? 6.512 -25.359 -0.362 1 96.56 269 THR B O 1
ATOM 6522 N N . SER B 1 270 ? 8.336 -24.219 0.187 1 98.25 270 SER B N 1
ATOM 6523 C CA . SER B 1 270 ? 7.578 -23.266 0.99 1 98.25 270 SER B CA 1
ATOM 6524 C C . SER B 1 270 ? 6.781 -22.312 0.108 1 98.25 270 SER B C 1
ATOM 6526 O O . SER B 1 270 ? 5.914 -21.578 0.597 1 98.25 270 SER B O 1
ATOM 6528 N N . ALA B 1 271 ? 7.016 -22.359 -1.182 1 97.44 271 ALA B N 1
ATOM 6529 C CA . ALA B 1 271 ? 6.227 -21.547 -2.109 1 97.44 271 ALA B CA 1
ATOM 6530 C C . ALA B 1 271 ? 5.008 -22.328 -2.607 1 97.44 271 ALA B C 1
ATOM 6532 O O . ALA B 1 271 ? 4.039 -21.734 -3.088 1 97.44 271 ALA B O 1
ATOM 6533 N N . GLY B 1 272 ? 5.039 -23.703 -2.492 1 96.88 272 GLY B N 1
ATOM 6534 C CA . GLY B 1 272 ? 3.926 -24.406 -3.121 1 96.88 272 GLY B CA 1
ATOM 6535 C C . GLY B 1 272 ? 3.906 -25.891 -2.828 1 96.88 272 GLY B C 1
ATOM 6536 O O . GLY B 1 272 ? 3.312 -26.672 -3.576 1 96.88 272 GLY B O 1
ATOM 6537 N N . GLY B 1 273 ? 4.426 -26.391 -1.698 1 96.75 273 GLY B N 1
ATOM 6538 C CA . GLY B 1 273 ? 4.727 -27.812 -1.581 1 96.75 273 GLY B CA 1
ATOM 6539 C C . GLY B 1 273 ? 3.762 -28.562 -0.677 1 96.75 273 GLY B C 1
ATOM 6540 O O . GLY B 1 273 ? 3.977 -29.734 -0.36 1 96.75 273 GLY B O 1
ATOM 6541 N N . ILE B 1 274 ? 2.648 -27.969 -0.297 1 98.31 274 ILE B N 1
ATOM 6542 C CA . ILE B 1 274 ? 1.729 -28.609 0.628 1 98.31 274 ILE B CA 1
ATOM 6543 C C . ILE B 1 274 ? 0.73 -29.469 -0.151 1 98.31 274 ILE B C 1
ATOM 6545 O O . ILE B 1 274 ? 0.297 -29.078 -1.241 1 98.31 274 ILE B O 1
ATOM 6549 N N . ARG B 1 275 ? 0.42 -30.641 0.364 1 98.06 275 ARG B N 1
ATOM 6550 C CA . ARG B 1 275 ? -0.738 -31.422 -0.037 1 98.06 275 ARG B CA 1
ATOM 6551 C C . ARG B 1 275 ? -1.846 -31.344 1.008 1 98.06 275 ARG B C 1
ATOM 6553 O O . ARG B 1 275 ? -1.575 -31.359 2.211 1 98.06 275 ARG B O 1
ATOM 6560 N N . SER B 1 276 ? -3.072 -31.25 0.533 1 98.62 276 SER B N 1
ATOM 6561 C CA . SER B 1 276 ? -4.195 -31.125 1.458 1 98.62 276 SER B CA 1
ATOM 6562 C C . SER B 1 276 ? -5.488 -31.641 0.829 1 98.62 276 SER B C 1
ATOM 6564 O O . SER B 1 276 ? -5.469 -32.219 -0.265 1 98.62 276 SER B O 1
ATOM 6566 N N . THR B 1 277 ? -6.59 -31.625 1.623 1 98.5 277 THR B N 1
ATOM 6567 C CA . THR B 1 277 ? -7.926 -32.031 1.213 1 98.5 277 THR B CA 1
ATOM 6568 C C . THR B 1 277 ? -8.914 -30.875 1.327 1 98.5 277 THR B C 1
ATOM 6570 O O . THR B 1 277 ? -8.602 -29.859 1.938 1 98.5 277 THR B O 1
ATOM 6573 N N . VAL B 1 278 ? -10.031 -31.094 0.675 1 98.56 278 VAL B N 1
ATOM 6574 C CA . VAL B 1 278 ? -11.086 -30.094 0.761 1 98.56 278 VAL B CA 1
ATOM 6575 C C . VAL B 1 278 ? -11.469 -29.859 2.223 1 98.56 278 VAL B C 1
ATOM 6577 O O . VAL B 1 278 ? -11.578 -28.719 2.674 1 98.56 278 VAL B O 1
ATOM 6580 N N . SER B 1 279 ? -11.609 -30.922 2.979 1 98 279 SER B N 1
ATOM 6581 C CA . SER B 1 279 ? -12.047 -30.828 4.367 1 98 279 SER B CA 1
ATOM 6582 C C . SER B 1 279 ? -11.047 -30.047 5.215 1 98 279 SER B C 1
ATOM 6584 O O . SER B 1 279 ? -11.43 -29.172 5.988 1 98 279 SER B O 1
ATOM 6586 N N . ASP B 1 280 ? -9.789 -30.391 5.105 1 98.56 280 ASP B N 1
ATOM 6587 C CA . ASP B 1 280 ? -8.766 -29.688 5.875 1 98.56 280 ASP B CA 1
ATOM 6588 C C . ASP B 1 280 ? -8.711 -28.203 5.488 1 98.56 280 ASP B C 1
ATOM 6590 O O . ASP B 1 280 ? -8.539 -27.344 6.348 1 98.56 280 ASP B O 1
ATOM 6594 N N . LEU B 1 281 ? -8.859 -27.906 4.184 1 98.81 281 LEU B N 1
ATOM 6595 C CA . LEU B 1 281 ? -8.789 -26.516 3.734 1 98.81 281 LEU B CA 1
ATOM 6596 C C . LEU B 1 281 ? -10.008 -25.734 4.207 1 98.81 281 LEU B C 1
ATOM 6598 O O . LEU B 1 281 ? -9.906 -24.531 4.473 1 98.81 281 LEU B O 1
ATOM 6602 N N . LEU B 1 282 ? -11.164 -26.391 4.309 1 98.62 282 LEU B N 1
ATOM 6603 C CA . LEU B 1 282 ? -12.32 -25.734 4.906 1 98.62 282 LEU B CA 1
ATOM 6604 C C . LEU B 1 282 ? -12.047 -25.359 6.359 1 98.62 282 LEU B C 1
ATOM 6606 O O . LEU B 1 282 ? -12.352 -24.25 6.793 1 98.62 282 LEU B O 1
ATOM 6610 N N . THR B 1 283 ? -11.445 -26.281 7.074 1 98.06 283 THR B N 1
ATOM 6611 C CA . THR B 1 283 ? -11.078 -26.016 8.461 1 98.06 283 THR B CA 1
ATOM 6612 C C . THR B 1 283 ? -10.07 -24.859 8.539 1 98.06 283 THR B C 1
ATOM 6614 O O . THR B 1 283 ? -10.211 -23.969 9.375 1 98.06 283 THR B O 1
ATOM 6617 N N . TRP B 1 284 ? -9.125 -24.906 7.66 1 98.5 284 TRP B N 1
ATOM 6618 C CA . TRP B 1 284 ? -8.117 -23.859 7.562 1 98.5 284 TRP B CA 1
ATOM 6619 C C . TRP B 1 284 ? -8.773 -22.5 7.324 1 98.5 284 TRP B C 1
ATOM 6621 O O . TRP B 1 284 ? -8.508 -21.531 8.047 1 98.5 284 TRP B O 1
ATOM 6631 N N . GLY B 1 285 ? -9.672 -22.422 6.289 1 98.5 285 GLY B N 1
ATOM 6632 C CA . GLY B 1 285 ? -10.383 -21.172 6.004 1 98.5 285 GLY B CA 1
ATOM 6633 C C . GLY B 1 285 ? -11.203 -20.672 7.176 1 98.5 285 GLY B C 1
ATOM 6634 O O . GLY B 1 285 ? -11.203 -19.469 7.469 1 98.5 285 GLY B O 1
ATOM 6635 N N . ASN B 1 286 ? -11.844 -21.578 7.855 1 97.19 286 ASN B N 1
ATOM 6636 C CA . ASN B 1 286 ? -12.648 -21.203 9.008 1 97.19 286 ASN B CA 1
ATOM 6637 C C . ASN B 1 286 ? -11.781 -20.688 10.156 1 97.19 286 ASN B C 1
ATOM 6639 O O . ASN B 1 286 ? -12.203 -19.797 10.906 1 97.19 286 ASN B O 1
ATOM 6643 N N . THR B 1 287 ? -10.617 -21.25 10.273 1 97.12 287 THR B N 1
ATOM 6644 C CA . THR B 1 287 ? -9.672 -20.75 11.258 1 97.12 287 THR B CA 1
ATOM 6645 C C . THR B 1 287 ? -9.297 -19.312 10.961 1 97.12 287 THR B C 1
ATOM 6647 O O . THR B 1 287 ? -9.297 -18.469 11.867 1 97.12 287 THR B O 1
ATOM 6650 N N . LEU B 1 288 ? -8.984 -19 9.766 1 97.56 288 LEU B N 1
ATOM 6651 C CA . LEU B 1 288 ? -8.641 -17.641 9.375 1 97.56 288 LEU B CA 1
ATOM 6652 C C . LEU B 1 288 ? -9.812 -16.688 9.617 1 97.56 288 LEU B C 1
ATOM 6654 O O . LEU B 1 288 ? -9.625 -15.586 10.117 1 97.56 288 LEU B O 1
ATOM 6658 N N . LEU B 1 289 ? -10.984 -17.141 9.375 1 96.38 289 LEU B N 1
ATOM 6659 C CA . LEU B 1 289 ? -12.18 -16.312 9.508 1 96.38 289 LEU B CA 1
ATOM 6660 C C . LEU B 1 289 ? -12.523 -16.078 10.969 1 96.38 289 LEU B C 1
ATOM 6662 O O . LEU B 1 289 ? -13.312 -15.188 11.297 1 96.38 289 LEU B O 1
ATOM 6666 N N . SER B 1 290 ? -11.969 -16.875 11.867 1 93.94 290 SER B N 1
ATOM 6667 C CA . SER B 1 290 ? -12.258 -16.719 13.289 1 93.94 290 SER B CA 1
ATOM 6668 C C . SER B 1 290 ? -11.867 -15.336 13.789 1 93.94 290 SER B C 1
ATOM 6670 O O . SER B 1 290 ? -12.43 -14.836 14.766 1 93.94 290 SER B O 1
ATOM 6672 N N . LEU B 1 291 ? -10.945 -14.711 13.094 1 92.75 291 LEU B N 1
ATOM 6673 C CA . LEU B 1 291 ? -10.508 -13.359 13.422 1 92.75 291 LEU B CA 1
ATOM 6674 C C . LEU B 1 291 ? -11.672 -12.375 13.328 1 92.75 291 LEU B C 1
ATOM 6676 O O . LEU B 1 291 ? -11.664 -11.336 13.992 1 92.75 291 LEU B O 1
ATOM 6680 N N . TYR B 1 292 ? -12.625 -12.672 12.562 1 91.25 292 TYR B N 1
ATOM 6681 C CA . TYR B 1 292 ? -13.734 -11.758 12.289 1 91.25 292 TYR B CA 1
ATOM 6682 C C . TYR B 1 292 ? -14.938 -12.094 13.148 1 91.25 292 TYR B C 1
ATOM 6684 O O . TYR B 1 292 ? -16.016 -11.5 12.984 1 91.25 292 TYR B O 1
ATOM 6692 N N . ARG B 1 293 ? -14.789 -13.023 13.969 1 88.12 293 ARG B N 1
ATOM 6693 C CA . ARG B 1 293 ? -15.891 -13.414 14.844 1 88.12 293 ARG B CA 1
ATOM 6694 C C . ARG B 1 293 ? -15.797 -12.703 16.188 1 88.12 293 ARG B C 1
ATOM 6696 O O . ARG B 1 293 ? -14.695 -12.477 16.703 1 88.12 293 ARG B O 1
ATOM 6703 N N . ASP B 1 294 ? -16.859 -11.977 16.625 1 73.5 294 ASP B N 1
ATOM 6704 C CA . ASP B 1 294 ? -16.938 -11.281 17.906 1 73.5 294 ASP B CA 1
ATOM 6705 C C . ASP B 1 294 ? -17 -12.266 19.062 1 73.5 294 ASP B C 1
ATOM 6707 O O . ASP B 1 294 ? -17.234 -11.875 20.203 1 73.5 294 ASP B O 1
ATOM 6711 N N . ASP B 1 295 ? -16.781 -13.461 18.844 1 67.81 295 ASP B N 1
ATOM 6712 C CA . ASP B 1 295 ? -16.922 -14.359 19.984 1 67.81 295 ASP B CA 1
ATOM 6713 C C . ASP B 1 295 ? -15.711 -14.281 20.906 1 67.81 295 ASP B C 1
ATOM 6715 O O . ASP B 1 295 ? -14.68 -13.719 20.531 1 67.81 295 ASP B O 1
ATOM 6719 N N . GLU B 1 296 ? -15.906 -14.266 22.156 1 63.44 296 GLU B N 1
ATOM 6720 C CA . GLU B 1 296 ? -14.93 -14.141 23.234 1 63.44 296 GLU B CA 1
ATOM 6721 C C . GLU B 1 296 ? -13.781 -15.133 23.062 1 63.44 296 GLU B C 1
ATOM 6723 O O . GLU B 1 296 ? -12.789 -15.078 23.797 1 63.44 296 GLU B O 1
ATOM 6728 N N . LYS B 1 297 ? -13.914 -15.859 22.125 1 67.12 297 LYS B N 1
ATOM 6729 C CA . LYS B 1 297 ? -12.836 -16.844 22 1 67.12 297 LYS B CA 1
ATOM 6730 C C . LYS B 1 297 ? -11.672 -16.281 21.188 1 67.12 297 LYS B C 1
ATOM 6732 O O . LYS B 1 297 ? -11.875 -15.703 20.109 1 67.12 297 LYS B O 1
ATOM 6737 N N . LYS B 1 298 ? -10.555 -16.297 21.641 1 76.5 298 LYS B N 1
ATOM 6738 C CA . LYS B 1 298 ? -9.32 -15.922 20.969 1 76.5 298 LYS B CA 1
ATOM 6739 C C . LYS B 1 298 ? -9.078 -16.797 19.734 1 76.5 298 LYS B C 1
ATOM 6741 O O . LYS B 1 298 ? -9.281 -18.016 19.781 1 76.5 298 LYS B O 1
ATOM 6746 N N . PRO B 1 299 ? -8.625 -16.234 18.625 1 84.5 299 PRO B N 1
ATOM 6747 C CA . PRO B 1 299 ? -8.242 -17.062 17.484 1 84.5 299 PRO B CA 1
ATOM 6748 C C . PRO B 1 299 ? -7.195 -18.109 17.844 1 84.5 299 PRO B C 1
ATOM 6750 O O . PRO B 1 299 ? -6.34 -17.875 18.703 1 84.5 299 PRO B O 1
ATOM 6753 N N . PRO B 1 300 ? -7.316 -19.219 17.266 1 89.44 300 PRO B N 1
ATOM 6754 C CA . PRO B 1 300 ? -6.414 -20.312 17.578 1 89.44 300 PRO B CA 1
ATOM 6755 C C . PRO B 1 300 ? -4.965 -20.031 17.203 1 89.44 300 PRO B C 1
ATOM 6757 O O . PRO B 1 300 ? -4.051 -20.719 17.672 1 89.44 300 PRO B O 1
ATOM 6760 N N . LEU B 1 301 ? -4.754 -19.109 16.375 1 95.62 301 LEU B N 1
ATOM 6761 C CA . LEU B 1 301 ? -3.416 -18.75 15.93 1 95.62 301 LEU B CA 1
ATOM 6762 C C . LEU B 1 301 ? -3.131 -17.281 16.25 1 95.62 301 LEU B C 1
ATOM 6764 O O . LEU B 1 301 ? -4.039 -16.438 16.219 1 95.62 301 LEU B O 1
ATOM 6768 N N . ALA B 1 302 ? -1.872 -17.031 16.516 1 96.56 302 ALA B N 1
ATOM 6769 C CA . ALA B 1 302 ? -1.457 -15.68 16.875 1 96.56 302 ALA B CA 1
ATOM 6770 C C . ALA B 1 302 ? -1.233 -14.828 15.641 1 96.56 302 ALA B C 1
ATOM 6772 O O . ALA B 1 302 ? -0.854 -15.336 14.586 1 96.56 302 ALA B O 1
ATOM 6773 N N . LEU B 1 303 ? -1.515 -13.5 15.766 1 96.81 303 LEU B N 1
ATOM 6774 C CA . LEU B 1 303 ? -1.12 -12.43 14.859 1 96.81 303 LEU B CA 1
ATOM 6775 C C . LEU B 1 303 ? -1.734 -12.625 13.477 1 96.81 303 LEU B C 1
ATOM 6777 O O . LEU B 1 303 ? -1.128 -12.266 12.469 1 96.81 303 LEU B O 1
ATOM 6781 N N . LEU B 1 304 ? -2.922 -13.234 13.406 1 96.69 304 LEU B N 1
ATOM 6782 C CA . LEU B 1 304 ? -3.629 -13.422 12.148 1 96.69 304 LEU B CA 1
ATOM 6783 C C . LEU B 1 304 ? -4.039 -12.078 11.547 1 96.69 304 LEU B C 1
ATOM 6785 O O . LEU B 1 304 ? -4.199 -11.953 10.336 1 96.69 304 LEU B O 1
ATOM 6789 N N . ASP B 1 305 ? -4.176 -11.047 12.406 1 95.94 305 ASP B N 1
ATOM 6790 C CA . ASP B 1 305 ? -4.508 -9.719 11.914 1 95.94 305 ASP B CA 1
ATOM 6791 C C . ASP B 1 305 ? -3.451 -9.219 10.93 1 95.94 305 ASP B C 1
ATOM 6793 O O . ASP B 1 305 ? -3.783 -8.68 9.875 1 95.94 305 ASP B O 1
ATOM 6797 N N . THR B 1 306 ? -2.184 -9.43 11.281 1 96.94 306 THR B N 1
ATOM 6798 C CA . THR B 1 306 ? -1.104 -9.016 10.391 1 96.94 306 THR B CA 1
ATOM 6799 C C . THR B 1 306 ? -1.132 -9.812 9.094 1 96.94 306 THR B C 1
ATOM 6801 O O . THR B 1 306 ? -0.937 -9.25 8.016 1 96.94 306 THR B O 1
ATOM 6804 N N . VAL B 1 307 ? -1.432 -11.094 9.18 1 98.25 307 VAL B N 1
ATOM 6805 C CA . VAL B 1 307 ? -1.423 -11.992 8.031 1 98.25 307 VAL B CA 1
ATOM 6806 C C . VAL B 1 307 ? -2.5 -11.57 7.035 1 98.25 307 VAL B C 1
ATOM 6808 O O . VAL B 1 307 ? -2.281 -11.602 5.82 1 98.25 307 VAL B O 1
ATOM 6811 N N . LEU B 1 308 ? -3.623 -11.094 7.582 1 97.69 308 LEU B N 1
ATOM 6812 C CA . LEU B 1 308 ? -4.762 -10.805 6.715 1 97.69 308 LEU B CA 1
ATOM 6813 C C . LEU B 1 308 ? -4.891 -9.312 6.461 1 97.69 308 LEU B C 1
ATOM 6815 O O . LEU B 1 308 ? -5.883 -8.859 5.883 1 97.69 308 LEU B O 1
ATOM 6819 N N . SER B 1 309 ? -3.916 -8.531 6.879 1 96.31 309 SER B N 1
ATOM 6820 C CA . SER B 1 309 ? -3.873 -7.105 6.562 1 96.31 309 SER B CA 1
ATOM 6821 C C . SER B 1 309 ? -3.289 -6.863 5.176 1 96.31 309 SER B C 1
ATOM 6823 O O . SER B 1 309 ? -2.494 -7.668 4.684 1 96.31 309 SER B O 1
ATOM 6825 N N . GLY B 1 310 ? -3.717 -5.75 4.516 1 95.81 310 GLY B N 1
ATOM 6826 C CA . GLY B 1 310 ? -3.1 -5.359 3.256 1 95.81 310 GLY B CA 1
ATOM 6827 C C . GLY B 1 310 ? -1.696 -4.809 3.426 1 95.81 310 GLY B C 1
ATOM 6828 O O . GLY B 1 310 ? -1.434 -4.035 4.348 1 95.81 310 GLY B O 1
ATOM 6829 N N . HIS B 1 311 ? -0.787 -5.266 2.527 1 96.81 311 HIS B N 1
ATOM 6830 C CA . HIS B 1 311 ? 0.598 -4.824 2.654 1 96.81 311 HIS B CA 1
ATOM 6831 C C . HIS B 1 311 ? 1.147 -4.348 1.313 1 96.81 311 HIS B C 1
ATOM 6833 O O . HIS B 1 311 ? 2.189 -3.689 1.265 1 96.81 311 HIS B O 1
ATOM 6839 N N . SER B 1 312 ? 0.491 -4.684 0.228 1 96.44 312 SER B N 1
ATOM 6840 C CA . SER B 1 312 ? 0.907 -4.281 -1.11 1 96.44 312 SER B CA 1
ATOM 6841 C C . SER B 1 312 ? -0.298 -3.986 -1.998 1 96.44 312 SER B C 1
ATOM 6843 O O . SER B 1 312 ? -1.378 -4.543 -1.792 1 96.44 312 SER B O 1
ATOM 6845 N N . PHE B 1 313 ? -0.083 -3.135 -2.996 1 95.19 313 PHE B N 1
ATOM 6846 C CA . PHE B 1 313 ? -1.146 -2.754 -3.916 1 95.19 313 PHE B CA 1
ATOM 6847 C C . PHE B 1 313 ? -1.074 -3.574 -5.199 1 95.19 313 PHE B C 1
ATOM 6849 O O . PHE B 1 313 ? -0.178 -3.373 -6.02 1 95.19 313 PHE B O 1
ATOM 6856 N N . MET B 1 314 ? -2.008 -4.465 -5.387 1 95.5 314 MET B N 1
ATOM 6857 C CA . MET B 1 314 ? -2.1 -5.207 -6.641 1 95.5 314 MET B CA 1
ATOM 6858 C C . MET B 1 314 ? -2.639 -4.316 -7.758 1 95.5 314 MET B C 1
ATOM 6860 O O . MET B 1 314 ? -2.156 -4.379 -8.891 1 95.5 314 MET B O 1
ATOM 6864 N N . ASN B 1 315 ? -3.631 -3.633 -7.434 1 90.31 315 ASN B N 1
ATOM 6865 C CA . ASN B 1 315 ? -4.27 -2.623 -8.273 1 90.31 315 ASN B CA 1
ATOM 6866 C C . ASN B 1 315 ? -4.906 -1.52 -7.434 1 90.31 315 ASN B C 1
ATOM 6868 O O . ASN B 1 315 ? -5.488 -1.791 -6.383 1 90.31 315 ASN B O 1
ATOM 6872 N N . SER B 1 316 ? -4.66 -0.298 -7.855 1 87.44 316 SER B N 1
ATOM 6873 C CA . SER B 1 316 ? -5.242 0.832 -7.141 1 87.44 316 SER B CA 1
ATOM 6874 C C . SER B 1 316 ? -6.023 1.743 -8.078 1 87.44 316 SER B C 1
ATOM 6876 O O . SER B 1 316 ? -5.473 2.244 -9.062 1 87.44 316 SER B O 1
ATOM 6878 N N . THR B 1 317 ? -7.27 1.926 -7.82 1 84.56 317 THR B N 1
ATOM 6879 C CA . THR B 1 317 ? -8.125 2.889 -8.5 1 84.56 317 THR B CA 1
ATOM 6880 C C . THR B 1 317 ? -8.906 3.725 -7.492 1 84.56 317 THR B C 1
ATOM 6882 O O . THR B 1 317 ? -8.898 3.43 -6.293 1 84.56 317 THR B O 1
ATOM 6885 N N . ALA B 1 318 ? -9.516 4.742 -8.008 1 84.25 318 ALA B N 1
ATOM 6886 C CA . ALA B 1 318 ? -10.352 5.566 -7.141 1 84.25 318 ALA B CA 1
ATOM 6887 C C . ALA B 1 318 ? -11.516 4.758 -6.57 1 84.25 318 ALA B C 1
ATOM 6889 O O . ALA B 1 318 ? -11.906 4.949 -5.418 1 84.25 318 ALA B O 1
ATOM 6890 N N . ALA B 1 319 ? -12.055 3.826 -7.27 1 81.88 319 ALA B N 1
ATOM 6891 C CA . ALA B 1 319 ? -13.242 3.07 -6.898 1 81.88 319 ALA B CA 1
ATOM 6892 C C . ALA B 1 319 ? -12.891 1.904 -5.98 1 81.88 319 ALA B C 1
ATOM 6894 O O . ALA B 1 319 ? -13.641 1.586 -5.055 1 81.88 319 ALA B O 1
ATOM 6895 N N . THR B 1 320 ? -11.812 1.279 -6.293 1 83.38 320 THR B N 1
ATOM 6896 C CA . THR B 1 320 ? -11.469 0.083 -5.531 1 83.38 320 THR B CA 1
ATOM 6897 C C . THR B 1 320 ? -9.961 -0.05 -5.387 1 83.38 320 THR B C 1
ATOM 6899 O O . THR B 1 320 ? -9.203 0.401 -6.254 1 83.38 320 THR B O 1
ATOM 6902 N N . ASP B 1 321 ? -9.586 -0.591 -4.223 1 87.88 321 ASP B N 1
ATOM 6903 C CA . ASP B 1 321 ? -8.203 -0.999 -4.008 1 87.88 321 ASP B CA 1
ATOM 6904 C C . ASP B 1 321 ? -8.094 -2.512 -3.82 1 87.88 321 ASP B C 1
ATOM 6906 O O . ASP B 1 321 ? -8.805 -3.092 -2.998 1 87.88 321 ASP B O 1
ATOM 6910 N N . GLU B 1 322 ? -7.363 -3.123 -4.695 1 94.62 322 GLU B N 1
ATOM 6911 C CA . GLU B 1 322 ? -7.016 -4.535 -4.562 1 94.62 322 GLU B CA 1
ATOM 6912 C C . GLU B 1 322 ? -5.645 -4.707 -3.91 1 94.62 322 GLU B C 1
ATOM 6914 O O . GLU B 1 322 ? -4.645 -4.195 -4.414 1 94.62 322 GLU B O 1
ATOM 6919 N N . LEU B 1 323 ? -5.664 -5.41 -2.801 1 96.88 323 LEU B N 1
ATOM 6920 C CA . LEU B 1 323 ? -4.445 -5.516 -2.006 1 96.88 323 LEU B CA 1
ATOM 6921 C C . LEU B 1 323 ? -3.979 -6.965 -1.916 1 96.88 323 LEU B C 1
ATOM 6923 O O . LEU B 1 323 ? -4.734 -7.887 -2.236 1 96.88 323 LEU B O 1
ATOM 6927 N N . TYR B 1 324 ? -2.764 -7.086 -1.642 1 98 324 TYR B N 1
ATOM 6928 C CA . TYR B 1 324 ? -2.221 -8.383 -1.253 1 98 324 TYR B CA 1
ATOM 6929 C C . TYR B 1 324 ? -1.808 -8.383 0.214 1 98 324 TYR B C 1
ATOM 6931 O O . TYR B 1 324 ? -1.188 -7.43 0.692 1 98 324 TYR B O 1
ATOM 6939 N N . THR B 1 325 ? -2.217 -9.398 0.918 1 98.31 325 THR B N 1
ATOM 6940 C CA . THR B 1 325 ? -1.834 -9.594 2.312 1 98.31 325 THR B CA 1
ATOM 6941 C C . THR B 1 325 ? -0.585 -10.461 2.416 1 98.31 325 THR B C 1
ATOM 6943 O O . THR B 1 325 ? 0.376 -10.273 1.668 1 98.31 325 THR B O 1
ATOM 6946 N N . LEU B 1 326 ? -0.544 -11.328 3.352 1 98.62 326 LEU B N 1
ATOM 6947 C CA . LEU B 1 326 ? 0.53 -12.312 3.422 1 98.62 326 LEU B CA 1
ATOM 6948 C C . LEU B 1 326 ? 0.026 -13.695 3.021 1 98.62 326 LEU B C 1
ATOM 6950 O O . LEU B 1 326 ? 0.003 -14.609 3.846 1 98.62 326 LEU B O 1
ATOM 6954 N N . GLY B 1 327 ? -0.396 -13.797 1.705 1 98.5 327 GLY B N 1
ATOM 6955 C CA . GLY B 1 327 ? -0.833 -15.094 1.206 1 98.5 327 GLY B CA 1
ATOM 6956 C C . GLY B 1 327 ? -2.207 -15.047 0.562 1 98.5 327 GLY B C 1
ATOM 6957 O O . GLY B 1 327 ? -2.717 -16.078 0.109 1 98.5 327 GLY B O 1
ATOM 6958 N N . PHE B 1 328 ? -2.852 -13.789 0.531 1 98.5 328 PHE B N 1
ATOM 6959 C CA . PHE B 1 328 ? -4.152 -13.641 -0.112 1 98.5 328 PHE B CA 1
ATOM 6960 C C . PHE B 1 328 ? -4.25 -12.305 -0.842 1 98.5 328 PHE B C 1
ATOM 6962 O O . PHE B 1 328 ? -3.674 -11.312 -0.403 1 98.5 328 PHE B O 1
ATOM 6969 N N . ALA B 1 329 ? -5.012 -12.375 -1.93 1 98.19 329 ALA B N 1
ATOM 6970 C CA . ALA B 1 329 ? -5.586 -11.117 -2.408 1 98.19 329 ALA B CA 1
ATOM 6971 C C . ALA B 1 329 ? -6.746 -10.672 -1.524 1 98.19 329 ALA B C 1
ATOM 6973 O O . ALA B 1 329 ? -7.539 -11.5 -1.066 1 98.19 329 ALA B O 1
ATOM 6974 N N . LYS B 1 330 ? -6.809 -9.422 -1.231 1 96.75 330 LYS B N 1
ATOM 6975 C CA . LYS B 1 330 ? -7.844 -8.781 -0.428 1 96.75 330 LYS B CA 1
ATOM 6976 C C . LYS B 1 330 ? -8.586 -7.719 -1.237 1 96.75 330 LYS B C 1
ATOM 6978 O O . LYS B 1 330 ? -7.988 -6.742 -1.689 1 96.75 330 LYS B O 1
ATOM 6983 N N . VAL B 1 331 ? -9.969 -7.922 -1.443 1 95.19 331 VAL B N 1
ATOM 6984 C CA . VAL B 1 331 ? -10.734 -6.996 -2.27 1 95.19 331 VAL B CA 1
ATOM 6985 C C . VAL B 1 331 ? -12.055 -6.664 -1.582 1 95.19 331 VAL B C 1
ATOM 6987 O O . VAL B 1 331 ? -12.477 -7.367 -0.661 1 95.19 331 VAL B O 1
ATOM 6990 N N . VAL B 1 332 ? -12.648 -5.605 -1.996 1 91.75 332 VAL B N 1
ATOM 6991 C CA . VAL B 1 332 ? -14.008 -5.23 -1.611 1 91.75 332 VAL B CA 1
ATOM 6992 C C . VAL B 1 332 ? -14.93 -5.297 -2.83 1 91.75 332 VAL B C 1
ATOM 6994 O O . VAL B 1 332 ? -14.648 -4.684 -3.861 1 91.75 332 VAL B O 1
ATOM 6997 N N . ILE B 1 333 ? -15.961 -6.055 -2.791 1 91.44 333 ILE B N 1
ATOM 6998 C CA . ILE B 1 333 ? -16.859 -6.207 -3.93 1 91.44 333 ILE B CA 1
ATOM 6999 C C . ILE B 1 333 ? -17.703 -4.938 -4.098 1 91.44 333 ILE B C 1
ATOM 7001 O O . ILE B 1 333 ? -18.016 -4.262 -3.117 1 91.44 333 ILE B O 1
ATOM 7005 N N . PRO B 1 334 ? -18.125 -4.625 -5.324 1 90.88 334 PRO B N 1
ATOM 7006 C CA . PRO B 1 334 ? -17.844 -5.391 -6.539 1 90.88 334 PRO B CA 1
ATOM 7007 C C . PRO B 1 334 ? -16.359 -5.363 -6.926 1 90.88 334 PRO B C 1
ATOM 7009 O O . PRO B 1 334 ? -15.672 -4.371 -6.676 1 90.88 334 PRO B O 1
ATOM 7012 N N . ALA B 1 335 ? -15.914 -6.492 -7.5 1 93.44 335 ALA B N 1
ATOM 7013 C CA . ALA B 1 335 ? -14.508 -6.59 -7.863 1 93.44 335 ALA B CA 1
ATOM 7014 C C . ALA B 1 335 ? -14.297 -7.625 -8.969 1 93.44 335 ALA B C 1
ATOM 7016 O O . ALA B 1 335 ? -15.195 -8.406 -9.273 1 93.44 335 ALA B O 1
ATOM 7017 N N . GLN B 1 336 ? -13.172 -7.496 -9.617 1 94 336 GLN B N 1
ATOM 7018 C CA . GLN B 1 336 ? -12.688 -8.539 -10.516 1 94 336 GLN B CA 1
ATOM 7019 C C . GLN B 1 336 ? -11.766 -9.508 -9.781 1 94 336 GLN B C 1
ATOM 7021 O O . GLN B 1 336 ? -10.898 -9.078 -9.016 1 94 336 GLN B O 1
ATOM 7026 N N . PHE B 1 337 ? -12 -10.766 -9.984 1 96.25 337 PHE B N 1
ATOM 7027 C CA . PHE B 1 337 ? -11.219 -11.812 -9.328 1 96.25 337 PHE B CA 1
ATOM 7028 C C . PHE B 1 337 ? -10.336 -12.531 -10.336 1 96.25 337 PHE B C 1
ATOM 7030 O O . PHE B 1 337 ? -10.352 -12.219 -11.531 1 96.25 337 PHE B O 1
ATOM 7037 N N . GLY B 1 338 ? -9.461 -13.461 -9.805 1 95.19 338 GLY B N 1
ATOM 7038 C CA . GLY B 1 338 ? -8.695 -14.352 -10.656 1 95.19 338 GLY B CA 1
ATOM 7039 C C . GLY B 1 338 ? -7.379 -13.758 -11.117 1 95.19 338 GLY B C 1
ATOM 7040 O O . GLY B 1 338 ? -6.766 -14.242 -12.07 1 95.19 338 GLY B O 1
ATOM 7041 N N . LYS B 1 339 ? -6.914 -12.766 -10.445 1 93.25 339 LYS B N 1
ATOM 7042 C CA . LYS B 1 339 ? -5.727 -12.047 -10.906 1 93.25 339 LYS B CA 1
ATOM 7043 C C . LYS B 1 339 ? -4.457 -12.836 -10.602 1 93.25 339 LYS B C 1
ATOM 7045 O O . LYS B 1 339 ? -3.391 -12.539 -11.141 1 93.25 339 LYS B O 1
ATOM 7050 N N . ILE B 1 340 ? -4.477 -13.805 -9.711 1 93.88 340 ILE B N 1
ATOM 7051 C CA . ILE B 1 340 ? -3.348 -14.656 -9.359 1 93.88 340 ILE B CA 1
ATOM 7052 C C . ILE B 1 340 ? -3.393 -15.945 -10.18 1 93.88 340 ILE B C 1
ATOM 7054 O O . ILE B 1 340 ? -2.396 -16.672 -10.273 1 93.88 340 ILE B O 1
ATOM 7058 N N . GLY B 1 341 ? -4.402 -16.188 -10.984 1 91.31 341 GLY B N 1
ATOM 7059 C CA . GLY B 1 341 ? -4.547 -17.406 -11.766 1 91.31 341 GLY B CA 1
ATOM 7060 C C . GLY B 1 341 ? -4.406 -17.172 -13.258 1 91.31 341 GLY B C 1
ATOM 7061 O O . GLY B 1 341 ? -3.941 -16.125 -13.688 1 91.31 341 GLY B O 1
ATOM 7062 N N . PHE B 1 342 ? -4.711 -18.109 -14.039 1 91.81 342 PHE B N 1
ATOM 7063 C CA . PHE B 1 342 ? -4.441 -18.109 -15.469 1 91.81 342 PHE B CA 1
ATOM 7064 C C . PHE B 1 342 ? -5.477 -17.266 -16.219 1 91.81 342 PHE B C 1
ATOM 7066 O O . PHE B 1 342 ? -5.191 -16.719 -17.281 1 91.81 342 PHE B O 1
ATOM 7073 N N . ASN B 1 343 ? -6.645 -17.141 -15.68 1 95.69 343 ASN B N 1
ATOM 7074 C CA . ASN B 1 343 ? -7.727 -16.516 -16.422 1 95.69 343 ASN B CA 1
ATOM 7075 C C . ASN B 1 343 ? -7.426 -15.039 -16.719 1 95.69 343 ASN B C 1
ATOM 7077 O O . ASN B 1 343 ? -7.82 -14.516 -17.75 1 95.69 343 ASN B O 1
ATOM 7081 N N . SER B 1 344 ? -6.738 -14.422 -15.852 1 93.31 344 SER B N 1
ATOM 7082 C CA . SER B 1 344 ? -6.453 -13 -16.031 1 93.31 344 SER B CA 1
ATOM 7083 C C . SER B 1 344 ? -5.582 -12.75 -17.25 1 93.31 344 SER B C 1
ATOM 7085 O O . SER B 1 344 ? -5.59 -11.656 -17.812 1 93.31 344 SER B O 1
ATOM 7087 N N . ILE B 1 345 ? -4.781 -13.734 -17.703 1 90.75 345 ILE B N 1
ATOM 7088 C CA . ILE B 1 345 ? -3.914 -13.555 -18.875 1 90.75 345 ILE B CA 1
ATOM 7089 C C . ILE B 1 345 ? -4.648 -13.992 -20.141 1 90.75 345 ILE B C 1
ATOM 7091 O O . ILE B 1 345 ? -4.219 -13.688 -21.25 1 90.75 345 ILE B O 1
ATOM 7095 N N . LEU B 1 346 ? -5.73 -14.719 -19.969 1 94.12 346 LEU B N 1
ATOM 7096 C CA . LEU B 1 346 ? -6.484 -15.242 -21.094 1 94.12 346 LEU B CA 1
ATOM 7097 C C . LEU B 1 346 ? -7.613 -14.297 -21.484 1 94.12 346 LEU B C 1
ATOM 7099 O O . LEU B 1 346 ? -8.156 -14.391 -22.594 1 94.12 346 LEU B O 1
ATOM 7103 N N . MET B 1 347 ? -7.973 -13.406 -20.531 1 95.75 347 MET B N 1
ATOM 7104 C CA . MET B 1 347 ? -9.117 -12.523 -20.734 1 95.75 347 MET B CA 1
ATOM 7105 C C . MET B 1 347 ? -8.664 -11.086 -20.938 1 95.75 347 MET B C 1
ATOM 7107 O O . MET B 1 347 ? -7.691 -10.641 -20.344 1 95.75 347 MET B O 1
ATOM 7111 N N . ASP B 1 348 ? -9.391 -10.336 -21.812 1 92.69 348 ASP B N 1
ATOM 7112 C CA . ASP B 1 348 ? -9.156 -8.898 -21.922 1 92.69 348 ASP B CA 1
ATOM 7113 C C . ASP B 1 348 ? -9.555 -8.18 -20.625 1 92.69 348 ASP B C 1
ATOM 7115 O O . ASP B 1 348 ? -8.898 -7.223 -20.219 1 92.69 348 ASP B O 1
ATOM 7119 N N . ALA B 1 349 ? -10.672 -8.648 -20.094 1 92.5 349 ALA B N 1
ATOM 7120 C CA . ALA B 1 349 ? -11.172 -8.133 -18.828 1 92.5 349 ALA B CA 1
ATOM 7121 C C . ALA B 1 349 ? -11.891 -9.227 -18.031 1 92.5 349 ALA B C 1
ATOM 7123 O O . ALA B 1 349 ? -12.719 -9.961 -18.594 1 92.5 349 ALA B O 1
ATOM 7124 N N . MET B 1 350 ? -11.516 -9.367 -16.828 1 95.56 350 MET B N 1
ATOM 7125 C CA . MET B 1 350 ? -12.242 -10.297 -15.961 1 95.56 350 MET B CA 1
ATOM 7126 C C . MET B 1 350 ? -13.633 -9.766 -15.633 1 95.56 350 MET B C 1
ATOM 7128 O O . MET B 1 350 ? -13.852 -8.555 -15.617 1 95.56 350 MET B O 1
ATOM 7132 N N . PRO B 1 351 ? -14.57 -10.609 -15.406 1 96 351 PRO B N 1
ATOM 7133 C CA . PRO B 1 351 ? -15.906 -10.141 -15.039 1 96 351 PRO B CA 1
ATOM 7134 C C . PRO B 1 351 ? -15.945 -9.492 -13.648 1 96 351 PRO B C 1
ATOM 7136 O O . PRO B 1 351 ? -15.203 -9.898 -12.758 1 96 351 PRO B O 1
ATOM 7139 N N . VAL B 1 352 ? -16.797 -8.5 -13.523 1 93.5 352 VAL B N 1
ATOM 7140 C CA . VAL B 1 352 ? -17.016 -7.879 -12.219 1 93.5 352 VAL B CA 1
ATOM 7141 C C . VAL B 1 352 ? -18.047 -8.68 -11.422 1 93.5 352 VAL B C 1
ATOM 7143 O O . VAL B 1 352 ? -19.172 -8.867 -11.875 1 93.5 352 VAL B O 1
ATOM 7146 N N . ILE B 1 353 ? -17.656 -9.102 -10.281 1 95.12 353 ILE B N 1
ATOM 7147 C CA . ILE B 1 353 ? -18.516 -9.922 -9.43 1 95.12 353 ILE B CA 1
ATOM 7148 C C . ILE B 1 353 ? -19.078 -9.07 -8.297 1 95.12 353 ILE B C 1
ATOM 7150 O O . ILE B 1 353 ? -18.359 -8.266 -7.699 1 95.12 353 ILE B O 1
ATOM 7154 N N . GLY B 1 354 ? -20.359 -9.188 -7.992 1 90.94 354 GLY B N 1
ATOM 7155 C CA . GLY B 1 354 ? -20.984 -8.562 -6.84 1 90.94 354 GLY B CA 1
ATOM 7156 C C . GLY B 1 354 ? -21.484 -7.152 -7.117 1 90.94 354 GLY B C 1
ATOM 7157 O O . GLY B 1 354 ? -21.562 -6.324 -6.207 1 90.94 354 GLY B O 1
ATOM 7158 N N . ALA B 1 355 ? -21.75 -6.816 -8.305 1 84.94 355 ALA B N 1
ATOM 7159 C CA . ALA B 1 355 ? -22.156 -5.465 -8.672 1 84.94 355 ALA B CA 1
ATOM 7160 C C . 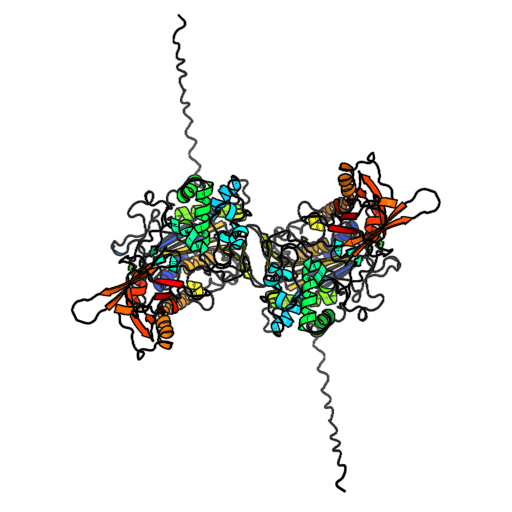ALA B 1 355 ? -23.453 -5.066 -7.961 1 84.94 355 ALA B C 1
ATOM 7162 O O . ALA B 1 355 ? -23.656 -3.889 -7.652 1 84.94 355 ALA B O 1
ATOM 7163 N N . SER B 1 356 ? -24.297 -6.016 -7.68 1 82.06 356 SER B N 1
ATOM 7164 C CA . SER B 1 356 ? -25.578 -5.727 -7.055 1 82.06 356 SER B CA 1
ATOM 7165 C C . SER B 1 356 ? -25.578 -6.117 -5.582 1 82.06 356 SER B C 1
ATOM 7167 O O . SER B 1 356 ? -26.625 -6.109 -4.934 1 82.06 356 SER B O 1
ATOM 7169 N N . SER B 1 357 ? -24.469 -6.496 -5.102 1 85 357 SER B N 1
ATOM 7170 C CA . SER B 1 357 ? -24.375 -6.941 -3.717 1 85 357 SER B CA 1
ATOM 7171 C C . SER B 1 357 ? -23.875 -5.82 -2.809 1 85 357 SER B C 1
ATOM 7173 O O . SER B 1 357 ? -23.312 -4.828 -3.285 1 85 357 SER B O 1
ATOM 7175 N N . LYS B 1 358 ? -24.234 -5.996 -1.554 1 82.25 358 LYS B N 1
ATOM 7176 C CA . LYS B 1 358 ? -23.641 -5.09 -0.572 1 82.25 358 LYS B CA 1
ATOM 7177 C C . LYS B 1 358 ? -22.125 -5.188 -0.581 1 82.25 358 LYS B C 1
ATOM 7179 O O . LYS B 1 358 ? -21.562 -6.281 -0.691 1 82.25 358 LYS B O 1
ATOM 7184 N N . SER B 1 359 ? -21.562 -4.074 -0.44 1 86.12 359 SER B N 1
ATOM 7185 C CA . SER B 1 359 ? -20.109 -4.035 -0.417 1 86.12 359 SER B CA 1
ATOM 7186 C C . SER B 1 359 ? -19.547 -4.797 0.782 1 86.12 359 SER B C 1
ATOM 7188 O O . SER B 1 359 ? -20.047 -4.652 1.901 1 86.12 359 SER B O 1
ATOM 7190 N N . GLN B 1 360 ? -18.609 -5.68 0.517 1 89.94 360 GLN B N 1
ATOM 7191 C CA . GLN B 1 360 ? -17.969 -6.457 1.573 1 89.94 360 GLN B CA 1
ATOM 7192 C C . GLN B 1 360 ? -16.609 -6.984 1.121 1 89.94 360 GLN B C 1
ATOM 7194 O O . GLN B 1 360 ? -16.344 -7.086 -0.079 1 89.94 360 GLN B O 1
ATOM 7199 N N . GLN B 1 361 ? -15.898 -7.391 2.025 1 92.81 361 GLN B N 1
ATOM 7200 C CA . GLN B 1 361 ? -14.539 -7.859 1.79 1 92.81 361 GLN B CA 1
ATOM 7201 C C . GLN B 1 361 ? -14.523 -9.336 1.391 1 92.81 361 GLN B C 1
ATOM 7203 O O . GLN B 1 361 ? -15.273 -10.141 1.946 1 92.81 361 GLN B O 1
ATOM 7208 N N . VAL B 1 362 ? -13.625 -9.672 0.469 1 96.94 362 VAL B N 1
ATOM 7209 C CA . VAL B 1 362 ? -13.375 -11.055 0.068 1 96.94 362 VAL B CA 1
ATOM 7210 C C . VAL B 1 362 ? -11.867 -11.281 -0.075 1 96.94 362 VAL B C 1
ATOM 7212 O O . VAL B 1 362 ? -11.148 -10.438 -0.61 1 96.94 362 VAL B O 1
ATOM 7215 N N . PHE B 1 363 ? -11.406 -12.391 0.473 1 98.5 363 PHE B N 1
ATOM 7216 C CA . PHE B 1 363 ? -10.047 -12.859 0.247 1 98.5 363 PHE B CA 1
ATOM 7217 C C . PHE B 1 363 ? -10.031 -14.008 -0.761 1 98.5 363 PHE B C 1
ATOM 7219 O O . PHE B 1 363 ? -10.922 -14.852 -0.763 1 98.5 363 PHE B O 1
ATOM 7226 N N . TYR B 1 364 ? -9 -14.008 -1.58 1 98.69 364 TYR B N 1
ATOM 7227 C CA . TYR B 1 364 ? -8.891 -15.148 -2.486 1 98.69 364 TYR B CA 1
ATOM 7228 C C . TYR B 1 364 ? -7.441 -15.406 -2.867 1 98.69 364 TYR B C 1
ATOM 7230 O O . TYR B 1 364 ? -6.598 -14.516 -2.781 1 98.69 364 TYR B O 1
ATOM 7238 N N . HIS B 1 365 ? -7.176 -16.625 -3.209 1 98.81 365 HIS B N 1
ATOM 7239 C CA . HIS B 1 365 ? -5.902 -17.016 -3.795 1 98.81 365 HIS B CA 1
ATOM 7240 C C . HIS B 1 365 ? -6.066 -18.25 -4.684 1 98.81 365 HIS B C 1
ATOM 7242 O O . HIS B 1 365 ? -6.816 -19.172 -4.348 1 98.81 365 HIS B O 1
ATOM 7248 N N . SER B 1 366 ? -5.359 -18.234 -5.734 1 97.62 366 SER B N 1
ATOM 7249 C CA . SER B 1 366 ? -5.32 -19.391 -6.613 1 97.62 366 SER B CA 1
ATOM 7250 C C . SER B 1 366 ? -4.039 -20.188 -6.414 1 97.62 366 SER B C 1
ATOM 7252 O O . SER B 1 366 ? -3.045 -19.672 -5.906 1 97.62 366 SER B O 1
ATOM 7254 N N . GLY B 1 367 ? -4.145 -21.453 -6.641 1 96.62 367 GLY B N 1
ATOM 7255 C CA . GLY B 1 367 ? -2.998 -22.344 -6.723 1 96.62 367 GLY B CA 1
ATOM 7256 C C . GLY B 1 367 ? -2.889 -23.047 -8.062 1 96.62 367 GLY B C 1
ATOM 7257 O O . GLY B 1 367 ? -3.887 -23.531 -8.594 1 96.62 367 GLY B O 1
ATOM 7258 N N . ALA B 1 368 ? -1.669 -22.984 -8.562 1 93.44 368 ALA B N 1
ATOM 7259 C CA . ALA B 1 368 ? -1.483 -23.672 -9.844 1 93.44 368 ALA B CA 1
ATOM 7260 C C . ALA B 1 368 ? -0.126 -24.359 -9.906 1 93.44 368 ALA B C 1
ATOM 7262 O O . ALA B 1 368 ? 0.873 -23.828 -9.414 1 93.44 368 ALA B O 1
ATOM 7263 N N . GLY B 1 369 ? -0.125 -25.547 -10.328 1 88.75 369 GLY B N 1
ATOM 7264 C CA . GLY B 1 369 ? 1.017 -26.359 -10.703 1 88.75 369 GLY B CA 1
ATOM 7265 C C . GLY B 1 369 ? 0.723 -27.281 -11.867 1 88.75 369 GLY B C 1
ATOM 7266 O O . GLY B 1 369 ? -0.413 -27.359 -12.336 1 88.75 369 GLY B O 1
ATOM 7267 N N . ALA B 1 370 ? 1.705 -27.969 -12.32 1 85.94 370 ALA B N 1
ATOM 7268 C CA . ALA B 1 370 ? 1.483 -28.875 -13.445 1 85.94 370 ALA B CA 1
ATOM 7269 C C . ALA B 1 370 ? 0.379 -29.875 -13.133 1 85.94 370 ALA B C 1
ATOM 7271 O O . ALA B 1 370 ? 0.503 -30.672 -12.203 1 85.94 370 ALA B O 1
ATOM 7272 N N . GLY B 1 371 ? -0.724 -29.703 -13.781 1 93.44 371 GLY B N 1
ATOM 7273 C CA . GLY B 1 371 ? -1.85 -30.625 -13.688 1 93.44 371 GLY B CA 1
ATOM 7274 C C . GLY B 1 371 ? -2.842 -30.234 -12.609 1 93.44 371 GLY B C 1
ATOM 7275 O O . GLY B 1 371 ? -3.77 -31 -12.312 1 93.44 371 GLY B O 1
ATOM 7276 N N . TYR B 1 372 ? -2.656 -29.125 -12.008 1 95.38 372 TYR B N 1
ATOM 7277 C CA . TYR B 1 372 ? -3.549 -28.719 -10.922 1 95.38 372 TYR B CA 1
ATOM 7278 C C . TYR B 1 372 ? -3.918 -27.25 -11.031 1 95.38 372 TYR B C 1
ATOM 7280 O O . TYR B 1 372 ? -3.078 -26.422 -11.383 1 95.38 372 TYR B O 1
ATOM 7288 N N . ASN B 1 373 ? -5.16 -26.875 -10.773 1 96.25 373 ASN B N 1
ATOM 7289 C CA . ASN B 1 373 ? -5.691 -25.547 -10.523 1 96.25 373 ASN B CA 1
ATOM 7290 C C . ASN B 1 373 ? -6.633 -25.531 -9.32 1 96.25 373 ASN B C 1
ATOM 7292 O O . ASN B 1 373 ? -7.516 -26.375 -9.211 1 96.25 373 ASN B O 1
ATOM 7296 N N . HIS B 1 374 ? -6.391 -24.562 -8.438 1 98.44 374 HIS B N 1
ATOM 7297 C CA . HIS B 1 374 ? -7.188 -24.484 -7.223 1 98.44 374 HIS B CA 1
ATOM 7298 C C . HIS B 1 374 ? -7.629 -23.047 -6.945 1 98.44 374 HIS B C 1
ATOM 7300 O O . HIS B 1 374 ? -7.09 -22.109 -7.531 1 98.44 374 HIS B O 1
ATOM 7306 N N . CYS B 1 375 ? -8.602 -22.906 -6.105 1 98.81 375 CYS B N 1
ATOM 7307 C CA . CYS B 1 375 ? -9.031 -21.594 -5.621 1 98.81 375 CYS B CA 1
ATOM 7308 C C . CYS B 1 375 ? -9.594 -21.703 -4.211 1 98.81 375 CYS B C 1
ATOM 7310 O O . CYS B 1 375 ? -10.367 -22.609 -3.904 1 98.81 375 CYS B O 1
ATOM 7312 N N . LEU B 1 376 ? -9.141 -20.875 -3.371 1 98.88 376 LEU B N 1
ATOM 7313 C CA . LEU B 1 376 ? -9.648 -20.703 -2.016 1 98.88 376 LEU B CA 1
ATOM 7314 C C . LEU B 1 376 ? -10.148 -19.281 -1.8 1 98.88 376 LEU B C 1
ATOM 7316 O O . LEU B 1 376 ? -9.438 -18.312 -2.109 1 98.88 376 LEU B O 1
ATOM 7320 N N . MET B 1 377 ? -11.414 -19.109 -1.344 1 98.81 377 MET B N 1
ATOM 7321 C CA . MET B 1 377 ? -11.977 -17.797 -1.048 1 98.81 377 MET B CA 1
ATOM 7322 C C . MET B 1 377 ? -12.516 -17.75 0.377 1 98.81 377 MET B C 1
ATOM 7324 O O . MET B 1 377 ? -13.039 -18.734 0.884 1 98.81 377 MET B O 1
ATOM 7328 N N . LEU B 1 378 ? -12.367 -16.625 1.015 1 98.69 378 LEU B N 1
ATOM 7329 C CA . LEU B 1 378 ? -12.906 -16.312 2.334 1 98.69 378 LEU B CA 1
ATOM 7330 C C . LEU B 1 378 ? -13.844 -15.109 2.275 1 98.69 378 LEU B C 1
ATOM 7332 O O . LEU B 1 378 ? -13.492 -14.078 1.704 1 98.69 378 LEU B O 1
ATOM 7336 N N . VAL B 1 379 ? -14.984 -15.266 2.846 1 97.31 379 VAL B N 1
ATOM 7337 C CA . VAL B 1 379 ? -15.953 -14.172 2.941 1 97.31 379 VAL B CA 1
ATOM 7338 C C . VAL B 1 379 ? -16.281 -13.898 4.406 1 97.31 379 VAL B C 1
ATOM 7340 O O . VAL B 1 379 ? -17.219 -14.477 4.965 1 97.31 379 VAL B O 1
ATOM 7343 N N . PRO B 1 380 ? -15.656 -12.906 4.977 1 95.31 380 PRO B N 1
ATOM 7344 C CA . PRO B 1 380 ? -15.781 -12.672 6.418 1 95.31 380 PRO B CA 1
ATOM 7345 C C . PRO B 1 380 ? -17.219 -12.383 6.848 1 95.31 380 PRO B C 1
ATOM 7347 O O . PRO B 1 380 ? -17.703 -12.945 7.836 1 95.31 380 PRO B O 1
ATOM 7350 N N . SER B 1 381 ? -17.938 -11.547 6.105 1 90.38 381 SER B N 1
ATOM 7351 C CA . SER B 1 381 ? -19.266 -11.094 6.535 1 90.38 381 SER B CA 1
ATOM 7352 C C . SER B 1 381 ? -20.219 -12.266 6.711 1 90.38 381 SER B C 1
ATOM 7354 O O . SER B 1 381 ? -21.047 -12.273 7.625 1 90.38 381 SER B O 1
ATOM 7356 N N . SER B 1 382 ? -20.094 -13.297 5.855 1 92.69 382 SER B N 1
ATOM 7357 C CA . SER B 1 382 ? -20.969 -14.461 5.93 1 92.69 382 SER B CA 1
ATOM 7358 C C . SER B 1 382 ? -20.266 -15.648 6.57 1 92.69 382 SER B C 1
ATOM 7360 O O . SER B 1 382 ? -20.812 -16.75 6.633 1 92.69 382 SER B O 1
ATOM 7362 N N . GLN B 1 383 ? -19.031 -15.422 6.953 1 94.94 383 GLN B N 1
ATOM 7363 C CA . GLN B 1 383 ? -18.234 -16.5 7.508 1 94.94 383 GLN B CA 1
ATOM 7364 C C . GLN B 1 383 ? -18.219 -17.719 6.574 1 94.94 383 GLN B C 1
ATOM 7366 O O . GLN B 1 383 ? -18.453 -18.844 7.012 1 94.94 383 GLN B O 1
ATOM 7371 N N . SER B 1 384 ? -17.984 -17.406 5.336 1 97.69 384 SER B N 1
ATOM 7372 C CA . SER B 1 384 ? -18.016 -18.469 4.344 1 97.69 384 SER B CA 1
ATOM 7373 C C . SER B 1 384 ? -16.625 -18.781 3.812 1 97.69 384 SER B C 1
ATOM 7375 O O . SER B 1 384 ? -15.805 -17.859 3.646 1 97.69 384 SER B O 1
ATOM 7377 N N . VAL B 1 385 ? -16.375 -20.047 3.566 1 98.69 385 VAL B N 1
ATOM 7378 C CA . VAL B 1 385 ? -15.172 -20.531 2.912 1 98.69 385 VAL B CA 1
ATOM 7379 C C . VAL B 1 385 ? -15.547 -21.312 1.65 1 98.69 385 VAL B C 1
ATOM 7381 O O . VAL B 1 385 ? -16.453 -22.141 1.675 1 98.69 385 VAL B O 1
ATOM 7384 N N . ILE B 1 386 ? -14.938 -20.984 0.547 1 98.88 386 ILE B N 1
ATOM 7385 C CA . ILE B 1 386 ? -15.094 -21.719 -0.708 1 98.88 386 ILE B CA 1
ATOM 7386 C C . ILE B 1 386 ? -13.773 -22.375 -1.092 1 98.88 386 ILE B C 1
ATOM 7388 O O . ILE B 1 386 ? -12.742 -21.703 -1.207 1 98.88 386 ILE B O 1
ATOM 7392 N N . VAL B 1 387 ? -13.773 -23.656 -1.272 1 98.88 387 VAL B N 1
ATOM 7393 C CA . VAL B 1 387 ? -12.609 -24.422 -1.719 1 98.88 387 VAL B CA 1
ATOM 7394 C C . VAL B 1 387 ? -12.945 -25.172 -3.01 1 98.88 387 VAL B C 1
ATOM 7396 O O . VAL B 1 387 ? -13.93 -25.906 -3.07 1 98.88 387 VAL B O 1
ATOM 7399 N N . VAL B 1 388 ? -12.188 -24.953 -4.031 1 98.88 388 VAL B N 1
ATOM 7400 C CA . VAL B 1 388 ? -12.281 -25.703 -5.281 1 98.88 388 VAL B CA 1
ATOM 7401 C C . VAL B 1 388 ? -10.906 -26.25 -5.652 1 98.88 388 VAL B C 1
ATOM 7403 O O . VAL B 1 388 ? -9.977 -25.484 -5.918 1 98.88 388 VAL B O 1
ATOM 7406 N N . LEU B 1 389 ? -10.766 -27.547 -5.668 1 98.75 389 LEU B N 1
ATOM 7407 C CA . LEU B 1 389 ? -9.539 -28.234 -6.043 1 98.75 389 LEU B CA 1
ATOM 7408 C C . LEU B 1 389 ? -9.734 -29.047 -7.316 1 98.75 389 LEU B C 1
ATOM 7410 O O . LEU B 1 389 ? -10.719 -29.781 -7.438 1 98.75 389 LEU B O 1
ATOM 7414 N N . THR B 1 390 ? -8.859 -28.875 -8.258 1 98.25 390 THR B N 1
ATOM 7415 C CA . THR B 1 390 ? -8.938 -29.656 -9.492 1 98.25 390 THR B CA 1
ATOM 7416 C C . THR B 1 390 ? -7.605 -30.328 -9.797 1 98.25 390 THR B C 1
ATOM 7418 O O . THR B 1 390 ? -6.555 -29.859 -9.359 1 98.25 390 THR B O 1
ATOM 7421 N N . ASN B 1 391 ? -7.676 -31.438 -10.484 1 97.56 391 ASN B N 1
ATOM 7422 C CA . ASN B 1 391 ? -6.449 -32.156 -10.867 1 97.56 391 ASN B CA 1
ATOM 7423 C C . ASN B 1 391 ? -6.164 -32 -12.359 1 97.56 391 ASN B C 1
ATOM 7425 O O . ASN B 1 391 ? -5.793 -32.969 -13.016 1 97.56 391 ASN B O 1
ATOM 7429 N N . SER B 1 392 ? -6.422 -30.766 -12.875 1 94.75 392 SER B N 1
ATOM 7430 C CA . SER B 1 392 ? -6.102 -30.422 -14.258 1 94.75 392 SER B CA 1
ATOM 7431 C C . SER B 1 392 ? -5.68 -28.969 -14.391 1 94.75 392 SER B C 1
ATOM 7433 O O . SER B 1 392 ? -6.227 -28.094 -13.711 1 94.75 392 SER B O 1
ATOM 7435 N N . VAL B 1 393 ? -4.633 -28.781 -15.195 1 92.25 393 VAL B N 1
ATOM 7436 C CA . VAL B 1 393 ? -4.605 -27.484 -15.891 1 92.25 393 VAL B CA 1
ATOM 7437 C C . VAL B 1 393 ? -5.469 -27.562 -17.141 1 92.25 393 VAL B C 1
ATOM 7439 O O . VAL B 1 393 ? -5.086 -28.188 -18.141 1 92.25 393 VAL B O 1
ATOM 7442 N N . SER B 1 394 ? -6.609 -26.938 -17.062 1 91.94 394 SER B N 1
ATOM 7443 C CA . SER B 1 394 ? -7.645 -27.031 -18.078 1 91.94 394 SER B CA 1
ATOM 7444 C C . SER B 1 394 ? -7.449 -25.969 -19.156 1 91.94 394 SER B C 1
ATOM 7446 O O . SER B 1 394 ? -6.469 -25.219 -19.141 1 91.94 394 SER B O 1
ATOM 7448 N N . GLN B 1 395 ? -8.375 -26.062 -20.188 1 93.5 395 GLN B N 1
ATOM 7449 C CA . GLN B 1 395 ? -8.445 -24.906 -21.094 1 93.5 395 GLN B CA 1
ATOM 7450 C C . GLN B 1 395 ? -8.992 -23.688 -20.359 1 93.5 395 GLN B C 1
ATOM 7452 O O . GLN B 1 395 ? -10.164 -23.328 -20.531 1 93.5 395 GLN B O 1
ATOM 7457 N N . GLY B 1 396 ? -8.125 -23.031 -19.625 1 92.5 396 GLY B N 1
ATOM 7458 C CA . GLY B 1 396 ? -8.453 -22 -18.672 1 92.5 396 GLY B CA 1
ATOM 7459 C C . GLY B 1 396 ? -8.281 -22.453 -17.219 1 92.5 396 GLY B C 1
ATOM 7460 O O . GLY B 1 396 ? -7.695 -23.5 -16.969 1 92.5 396 GLY B O 1
ATOM 7461 N N . ASP B 1 397 ? -8.641 -21.578 -16.328 1 96.44 397 ASP B N 1
ATOM 7462 C CA . ASP B 1 397 ? -8.625 -21.859 -14.891 1 96.44 397 ASP B CA 1
ATOM 7463 C C . ASP B 1 397 ? -10.031 -22.141 -14.367 1 96.44 397 ASP B C 1
ATOM 7465 O O . ASP B 1 397 ? -10.68 -21.234 -13.812 1 96.44 397 ASP B O 1
ATOM 7469 N N . THR B 1 398 ? -10.398 -23.391 -14.477 1 97.88 398 THR B N 1
ATOM 7470 C CA . THR B 1 398 ? -11.758 -23.812 -14.156 1 97.88 398 THR B CA 1
ATOM 7471 C C . THR B 1 398 ? -12.055 -23.594 -12.68 1 97.88 398 THR B C 1
ATOM 7473 O O . THR B 1 398 ? -13.172 -23.219 -12.305 1 97.88 398 THR B O 1
ATOM 7476 N N . ALA B 1 399 ? -11.117 -23.922 -11.82 1 98.62 399 ALA B N 1
ATOM 7477 C CA . ALA B 1 399 ? -11.32 -23.734 -10.391 1 98.62 399 ALA B CA 1
ATOM 7478 C C . ALA B 1 399 ? -11.719 -22.312 -10.062 1 98.62 399 ALA B C 1
ATOM 7480 O O . ALA B 1 399 ? -12.609 -22.078 -9.242 1 98.62 399 ALA B O 1
ATOM 7481 N N . ASP B 1 400 ? -11.086 -21.375 -10.688 1 98.44 400 ASP B N 1
ATOM 7482 C CA . ASP B 1 400 ? -11.359 -19.953 -10.508 1 98.44 400 ASP B CA 1
ATOM 7483 C C . ASP B 1 400 ? -12.789 -19.609 -10.922 1 98.44 400 ASP B C 1
ATOM 7485 O O . ASP B 1 400 ? -13.508 -18.922 -10.188 1 98.44 400 ASP B O 1
ATOM 7489 N N . TRP B 1 401 ? -13.227 -20.016 -12.109 1 98.5 401 TRP B N 1
ATOM 7490 C CA . TRP B 1 401 ? -14.586 -19.766 -12.594 1 98.5 401 TRP B CA 1
ATOM 7491 C C . TRP B 1 401 ? -15.617 -20.344 -11.625 1 98.5 401 TRP B C 1
ATOM 7493 O O . TRP B 1 401 ? -16.625 -19.703 -11.32 1 98.5 401 TRP B O 1
ATOM 7503 N N . ILE B 1 402 ? -15.367 -21.547 -11.18 1 98.69 402 ILE B N 1
ATOM 7504 C CA . ILE B 1 402 ? -16.297 -22.234 -10.281 1 98.69 402 ILE B CA 1
ATOM 7505 C C . ILE B 1 402 ? -16.375 -21.469 -8.961 1 98.69 402 ILE B C 1
ATOM 7507 O O . ILE B 1 402 ? -17.469 -21.234 -8.445 1 98.69 402 ILE B O 1
ATOM 7511 N N . ALA B 1 403 ? -15.25 -21.141 -8.398 1 98.75 403 ALA B N 1
ATOM 7512 C CA . ALA B 1 403 ? -15.234 -20.406 -7.137 1 98.75 403 ALA B CA 1
ATOM 7513 C C . ALA B 1 403 ? -16.016 -19.094 -7.246 1 98.75 403 ALA B C 1
ATOM 7515 O O . ALA B 1 403 ? -16.781 -18.734 -6.344 1 98.75 403 ALA B O 1
ATOM 7516 N N . GLN B 1 404 ? -15.805 -18.391 -8.352 1 98.25 404 GLN B N 1
ATOM 7517 C CA . GLN B 1 404 ? -16.516 -17.141 -8.57 1 98.25 404 GLN B CA 1
ATOM 7518 C C . GLN B 1 404 ? -18.016 -17.375 -8.711 1 98.25 404 GLN B C 1
ATOM 7520 O O . GLN B 1 404 ? -18.828 -16.562 -8.258 1 98.25 404 GLN B O 1
ATOM 7525 N N . THR B 1 405 ? -18.391 -18.422 -9.367 1 97.75 405 THR B N 1
ATOM 7526 C CA . THR B 1 405 ? -19.797 -18.797 -9.469 1 97.75 405 THR B CA 1
ATOM 7527 C C . THR B 1 405 ? -20.406 -19.031 -8.086 1 97.75 405 THR B C 1
ATOM 7529 O O . THR B 1 405 ? -21.469 -18.516 -7.77 1 97.75 405 THR B O 1
ATOM 7532 N N . LEU B 1 406 ? -19.703 -19.781 -7.297 1 98 406 LEU B N 1
ATOM 7533 C CA . LEU B 1 406 ? -20.156 -20.094 -5.945 1 98 406 LEU B CA 1
ATOM 7534 C C . LEU B 1 406 ? -20.188 -18.828 -5.082 1 98 406 LEU B C 1
ATOM 7536 O O . LEU B 1 406 ? -21.078 -18.656 -4.246 1 98 406 LEU B O 1
ATOM 7540 N N . LEU B 1 407 ? -19.188 -17.969 -5.246 1 97.81 407 LEU B N 1
ATOM 7541 C CA . LEU B 1 407 ? -19.156 -16.703 -4.527 1 97.81 407 LEU B CA 1
ATOM 7542 C C . LEU B 1 40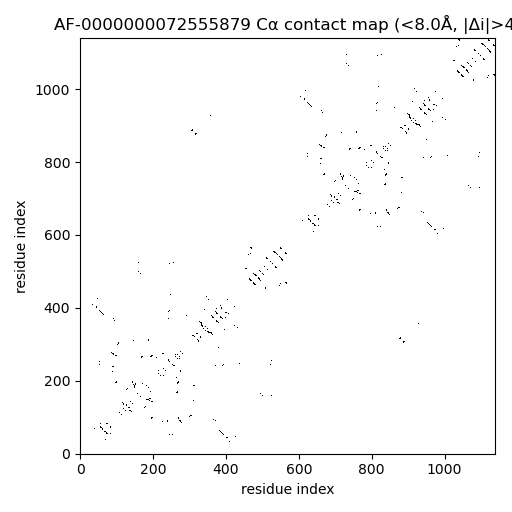7 ? -20.422 -15.898 -4.781 1 97.81 407 LEU B C 1
ATOM 7544 O O . LEU B 1 407 ? -21 -15.336 -3.85 1 97.81 407 LEU B O 1
ATOM 7548 N N . GLN B 1 408 ? -20.844 -15.828 -6.012 1 96.12 408 GLN B N 1
ATOM 7549 C CA . GLN B 1 408 ? -22.047 -15.086 -6.352 1 96.12 408 GLN B CA 1
ATOM 7550 C C . GLN B 1 408 ? -23.25 -15.633 -5.59 1 96.12 408 GLN B C 1
ATOM 7552 O O . GLN B 1 408 ? -24.109 -14.859 -5.152 1 96.12 408 GLN B O 1
ATOM 7557 N N . VAL B 1 409 ? -23.297 -16.938 -5.449 1 94.38 409 VAL B N 1
ATOM 7558 C CA . VAL B 1 409 ? -24.391 -17.562 -4.707 1 94.38 409 VAL B CA 1
ATOM 7559 C C . VAL B 1 409 ? -24.359 -17.094 -3.252 1 94.38 409 VAL B C 1
ATOM 7561 O O . VAL B 1 409 ? -25.406 -16.766 -2.674 1 94.38 409 VAL B O 1
ATOM 7564 N N . ILE B 1 410 ? -23.203 -17.062 -2.699 1 94.62 410 ILE B N 1
ATOM 7565 C CA . ILE B 1 410 ? -23.016 -16.672 -1.307 1 94.62 410 ILE B CA 1
ATOM 7566 C C . ILE B 1 410 ? -23.406 -15.211 -1.122 1 94.62 410 ILE B C 1
ATOM 7568 O O . ILE B 1 410 ? -24.016 -14.852 -0.117 1 94.62 410 ILE B O 1
ATOM 7572 N N . LEU B 1 411 ? -23.078 -14.383 -2.068 1 90.56 411 LEU B N 1
ATOM 7573 C CA . LEU B 1 411 ? -23.297 -12.938 -1.973 1 90.56 411 LEU B CA 1
ATOM 7574 C C . LEU B 1 411 ? -24.766 -12.594 -2.162 1 90.56 411 LEU B C 1
ATOM 7576 O O . LEU B 1 411 ? -25.219 -11.539 -1.725 1 90.56 411 LEU B O 1
ATOM 7580 N N . ASP B 1 412 ? -25.484 -13.328 -2.957 1 78.5 412 ASP B N 1
ATOM 7581 C CA . ASP B 1 412 ? -26.875 -13.047 -3.322 1 78.5 412 ASP B CA 1
ATOM 7582 C C . ASP B 1 412 ? -27.812 -13.266 -2.133 1 78.5 412 ASP B C 1
ATOM 7584 O O . ASP B 1 412 ? -28.281 -14.383 -1.902 1 78.5 412 ASP B O 1
ATOM 7588 N N . GLU B 1 413 ? -27.703 -12.586 -1.032 1 58.59 413 GLU B N 1
ATOM 7589 C CA . GLU B 1 413 ? -28.562 -12.773 0.129 1 58.59 413 GLU B CA 1
ATOM 7590 C C . GLU B 1 413 ? -30.031 -12.516 -0.225 1 58.59 413 GLU B C 1
ATOM 7592 O O . GLU B 1 413 ? -30.922 -13.102 0.377 1 58.59 413 GLU B O 1
ATOM 7597 N N . LYS B 1 414 ? -30.453 -11.188 -0.682 1 50.19 414 LYS B N 1
ATOM 7598 C CA . LYS B 1 414 ? -31.828 -10.727 -0.623 1 50.19 414 LYS B CA 1
ATOM 7599 C C . LYS B 1 414 ? -32.719 -11.469 -1.632 1 50.19 414 LYS B C 1
ATOM 7601 O O . LYS B 1 414 ? -33.125 -10.898 -2.646 1 50.19 414 LYS B O 1
ATOM 7606 N N . GLN B 1 415 ? -32.469 -12.68 -1.942 1 44.22 415 GLN B N 1
ATOM 7607 C CA . GLN B 1 415 ? -33.469 -13.164 -2.877 1 44.22 415 GLN B CA 1
ATOM 7608 C C . GLN B 1 415 ? -34.875 -12.617 -2.52 1 44.22 415 GLN B C 1
ATOM 7610 O O . GLN B 1 415 ? -35.812 -12.789 -3.275 1 44.22 415 GLN B O 1
ATOM 7615 N N . GLN B 1 416 ? -35.094 -12.344 -1.288 1 41.09 416 GLN B N 1
ATOM 7616 C CA . GLN B 1 416 ? -36.531 -12.258 -1.138 1 41.09 416 GLN B CA 1
ATOM 7617 C C . GLN B 1 416 ? -37.094 -11.055 -1.894 1 41.09 416 GLN B C 1
ATOM 7619 O O . GLN B 1 416 ? -38.312 -10.977 -2.123 1 41.09 416 GLN B O 1
ATOM 7624 N N . GLN B 1 417 ? -36.531 -9.773 -1.766 1 42.72 417 GLN B N 1
ATOM 7625 C CA . GLN B 1 417 ? -37.469 -8.812 -2.312 1 42.72 417 GLN B CA 1
ATOM 7626 C C . GLN B 1 417 ? -37.469 -8.844 -3.838 1 42.72 417 GLN B C 1
ATOM 7628 O O . GLN B 1 417 ? -36.75 -9.633 -4.445 1 42.72 417 GLN B O 1
ATOM 7633 N N . GLN B 1 418 ? -37.594 -7.406 -4.559 1 42.84 418 GLN B N 1
ATOM 7634 C CA . GLN B 1 418 ? -38.094 -7.164 -5.91 1 42.84 418 GLN B CA 1
ATOM 7635 C C . GLN B 1 418 ? -37.188 -7.828 -6.949 1 42.84 418 GLN B C 1
ATOM 7637 O O . GLN B 1 418 ? -37.531 -8.867 -7.52 1 42.84 418 GLN B O 1
ATOM 7642 N N . GLN B 1 419 ? -36.406 -6.902 -7.852 1 44.06 419 GLN B N 1
ATOM 7643 C CA . GLN B 1 419 ? -35.844 -7.176 -9.172 1 44.06 419 GLN B CA 1
ATOM 7644 C C . GLN B 1 419 ? -34.594 -8.016 -9.062 1 44.06 419 GLN B C 1
ATOM 7646 O O . GLN B 1 419 ? -33.531 -7.512 -8.648 1 44.06 419 GLN B O 1
ATOM 7651 N N . GLN B 1 420 ? -34.562 -9.328 -8.844 1 49.22 420 GLN B N 1
ATOM 7652 C CA . GLN B 1 420 ? -33.594 -10.422 -8.773 1 49.22 420 GLN B CA 1
ATOM 7653 C C . GLN B 1 420 ? -32.531 -10.289 -9.859 1 49.22 420 GLN B C 1
ATOM 7655 O O . GLN B 1 420 ? -32.812 -10.531 -11.039 1 49.22 420 GLN B O 1
ATOM 7660 N N . GLN B 1 421 ? -31.672 -9.43 -9.875 1 57.78 421 GLN B N 1
ATOM 7661 C CA . GLN B 1 421 ? -30.672 -9.586 -10.922 1 57.78 421 GLN B CA 1
ATOM 7662 C C . GLN B 1 421 ? -29.938 -10.914 -10.789 1 57.78 421 GLN B C 1
ATOM 7664 O O . GLN B 1 421 ? -29.5 -11.289 -9.695 1 57.78 421 GLN B O 1
ATOM 7669 N N . GLN B 1 422 ? -30.141 -11.844 -11.711 1 68.06 422 GLN B N 1
ATOM 7670 C CA . GLN B 1 422 ? -29.516 -13.156 -11.852 1 68.06 422 GLN B CA 1
ATOM 7671 C C . GLN B 1 422 ? -28 -13.047 -11.789 1 68.06 422 GLN B C 1
ATOM 7673 O O . GLN B 1 422 ? -27.406 -12.086 -12.297 1 68.06 422 GLN B O 1
ATOM 7678 N N . PRO B 1 423 ? -27.422 -13.93 -10.938 1 84 423 PRO B N 1
ATOM 7679 C CA . PRO B 1 423 ? -25.969 -14 -10.969 1 84 423 PRO B CA 1
ATOM 7680 C C . PRO B 1 423 ? -25.406 -14.031 -12.398 1 84 423 PRO B C 1
ATOM 7682 O O . PRO B 1 423 ? -26.078 -14.508 -13.312 1 84 423 PRO B O 1
ATOM 7685 N N . LEU B 1 424 ? -24.359 -13.422 -12.586 1 91.31 424 LEU B N 1
ATOM 7686 C CA . LEU B 1 424 ? -23.688 -13.422 -13.883 1 91.31 424 LEU B CA 1
ATOM 7687 C C . LEU B 1 424 ? -23.297 -14.836 -14.305 1 91.31 424 LEU B C 1
ATOM 7689 O O . LEU B 1 424 ? -22.688 -15.578 -13.523 1 91.31 424 LEU B O 1
ATOM 7693 N N . ASP B 1 425 ? -23.766 -15.289 -15.43 1 95.56 425 ASP B N 1
ATOM 7694 C CA . ASP B 1 425 ? -23.328 -16.562 -15.992 1 95.56 425 ASP B CA 1
ATOM 7695 C C . ASP B 1 425 ? -21.891 -16.5 -16.484 1 95.56 425 ASP B C 1
ATOM 7697 O O . ASP B 1 425 ? -21.578 -15.742 -17.406 1 95.56 425 ASP B O 1
ATOM 7701 N N . LEU B 1 426 ? -21.047 -17.281 -15.938 1 97.75 426 LEU B N 1
ATOM 7702 C CA . LEU B 1 426 ? -19.625 -17.188 -16.234 1 97.75 426 LEU B CA 1
ATOM 7703 C C . LEU B 1 426 ? -19.234 -18.125 -17.375 1 97.75 426 LEU B C 1
ATOM 7705 O O . LEU B 1 426 ? -18.078 -18.125 -17.812 1 97.75 426 LEU B O 1
ATOM 7709 N N . THR B 1 427 ? -20.188 -18.922 -17.953 1 97.81 427 THR B N 1
ATOM 7710 C CA . THR B 1 427 ? -19.891 -19.891 -19 1 97.81 427 THR B CA 1
ATOM 7711 C C . THR B 1 427 ? -19.359 -19.203 -20.266 1 97.81 427 THR B C 1
ATOM 7713 O O . THR B 1 427 ? -18.391 -19.656 -20.859 1 97.81 427 THR B O 1
ATOM 7716 N N . PRO B 1 428 ? -20 -18.031 -20.641 1 97.81 428 PRO B N 1
ATOM 7717 C CA . PRO B 1 428 ? -19.438 -17.359 -21.828 1 97.81 428 PRO B CA 1
ATOM 7718 C C . PRO B 1 428 ? -18 -16.875 -21.594 1 97.81 428 PRO B C 1
ATOM 7720 O O . PRO B 1 428 ? -17.188 -16.891 -22.531 1 97.81 428 PRO B O 1
ATOM 7723 N N . PHE B 1 429 ? -17.703 -16.438 -20.438 1 97.88 429 PHE B N 1
ATOM 7724 C CA . PHE B 1 429 ? -16.344 -16.016 -20.109 1 97.88 429 PHE B CA 1
ATOM 7725 C C . PHE B 1 429 ? -15.375 -17.188 -20.156 1 97.88 429 PHE B C 1
ATOM 7727 O O . PHE B 1 429 ? -14.273 -17.078 -20.703 1 97.88 429 PHE B O 1
ATOM 7734 N N . ALA B 1 430 ? -15.844 -18.312 -19.609 1 97.94 430 ALA B N 1
ATOM 7735 C CA . ALA B 1 430 ? -15.031 -19.531 -19.625 1 97.94 430 ALA B CA 1
ATOM 7736 C C . ALA B 1 430 ? -14.766 -19.984 -21.062 1 97.94 430 ALA B C 1
ATOM 7738 O O . ALA B 1 430 ? -13.664 -20.453 -21.375 1 97.94 430 ALA B O 1
ATOM 7739 N N . GLU B 1 431 ? -15.75 -19.891 -21.906 1 97.19 431 GLU B N 1
ATOM 7740 C CA . GLU B 1 431 ? -15.602 -20.266 -23.297 1 97.19 431 GLU B CA 1
ATOM 7741 C C . GLU B 1 431 ? -14.562 -19.391 -24 1 97.19 431 GLU B C 1
ATOM 7743 O O . GLU B 1 431 ? -13.742 -19.891 -24.781 1 97.19 431 GLU B O 1
ATOM 7748 N N . ARG B 1 432 ? -14.609 -18.125 -23.719 1 97.38 432 ARG B N 1
ATOM 7749 C CA . ARG B 1 432 ? -13.633 -17.203 -24.312 1 97.38 432 ARG B CA 1
ATOM 7750 C C . ARG B 1 432 ? -12.227 -17.547 -23.828 1 97.38 432 ARG B C 1
ATOM 7752 O O . ARG B 1 432 ? -11.281 -17.531 -24.625 1 97.38 432 ARG B O 1
ATOM 7759 N N . ALA B 1 433 ? -12.102 -17.812 -22.547 1 96.12 433 ALA B N 1
ATOM 7760 C CA . ALA B 1 433 ? -10.797 -18.188 -22 1 96.12 433 ALA B CA 1
ATOM 7761 C C . ALA B 1 433 ? -10.289 -19.469 -22.641 1 96.12 433 ALA B C 1
ATOM 7763 O O . ALA B 1 433 ? -9.109 -19.578 -22.984 1 96.12 433 ALA B O 1
ATOM 7764 N N . ALA B 1 434 ? -11.164 -20.453 -22.812 1 95.25 434 ALA B N 1
ATOM 7765 C CA . ALA B 1 434 ? -10.797 -21.734 -23.422 1 95.25 434 ALA B CA 1
ATOM 7766 C C . ALA B 1 434 ? -10.336 -21.531 -24.859 1 95.25 434 ALA B C 1
ATOM 7768 O O . ALA B 1 434 ? -9.367 -22.141 -25.312 1 95.25 434 ALA B O 1
ATOM 7769 N N . THR B 1 435 ? -11.07 -20.688 -25.562 1 94.88 435 THR B N 1
ATOM 7770 C CA . THR B 1 435 ? -10.703 -20.375 -26.938 1 94.88 435 THR B CA 1
ATOM 7771 C C . THR B 1 435 ? -9.312 -19.766 -27 1 94.88 435 THR B C 1
ATOM 7773 O O . THR B 1 435 ? -8.492 -20.141 -27.828 1 94.88 435 THR B O 1
ATOM 7776 N N . LYS B 1 436 ? -9.078 -18.828 -26.125 1 94 436 LYS B N 1
ATOM 7777 C CA . LYS B 1 436 ? -7.77 -18.188 -26.078 1 94 436 LYS B CA 1
ATOM 7778 C C . LYS B 1 436 ? -6.68 -19.203 -25.719 1 94 436 LYS B C 1
ATOM 7780 O O . LYS B 1 436 ? -5.578 -19.156 -26.266 1 94 436 LYS B O 1
ATOM 7785 N N . TRP B 1 437 ? -6.973 -20.062 -24.766 1 92 437 TRP B N 1
ATOM 7786 C CA . TRP B 1 437 ? -6.039 -21.125 -24.391 1 92 437 TRP B CA 1
ATOM 7787 C C . TRP B 1 437 ? -5.641 -21.969 -25.594 1 92 437 TRP B C 1
ATOM 7789 O O . TRP B 1 437 ? -4.457 -22.219 -25.812 1 92 437 TRP B O 1
ATOM 7799 N N . ARG B 1 438 ? -6.562 -22.344 -26.438 1 92.38 438 ARG B N 1
ATOM 7800 C CA . ARG B 1 438 ? -6.324 -23.188 -27.609 1 92.38 438 ARG B CA 1
ATOM 7801 C C . ARG B 1 438 ? -5.496 -22.453 -28.656 1 92.38 438 ARG B C 1
ATOM 7803 O O . ARG B 1 438 ? -4.727 -23.062 -29.391 1 92.38 438 ARG B O 1
ATOM 7810 N N . ALA B 1 439 ? -5.609 -21.141 -28.594 1 92.88 439 ALA B N 1
ATOM 7811 C CA . ALA B 1 439 ? -4.926 -20.328 -29.609 1 92.88 439 ALA B CA 1
ATOM 7812 C C . ALA B 1 439 ? -3.5 -20.016 -29.172 1 92.88 439 ALA B C 1
ATOM 7814 O O . ALA B 1 439 ? -2.68 -19.578 -29.984 1 92.88 439 ALA B O 1
ATOM 7815 N N . THR B 1 440 ? -3.193 -20.25 -27.953 1 91.88 440 THR B N 1
ATOM 7816 C CA . THR B 1 440 ? -1.955 -19.766 -27.344 1 91.88 440 THR B CA 1
ATOM 7817 C C . THR B 1 440 ? -0.743 -20.312 -28.094 1 91.88 440 THR B C 1
ATOM 7819 O O . THR B 1 440 ? 0.191 -19.578 -28.406 1 91.88 440 THR B O 1
ATOM 7822 N N . HIS B 1 441 ? -0.676 -21.656 -28.312 1 93.56 441 HIS B N 1
ATOM 7823 C CA . HIS B 1 441 ? 0.47 -22.25 -28.984 1 93.56 441 HIS B CA 1
ATOM 7824 C C . HIS B 1 441 ? 0.681 -21.625 -30.359 1 93.56 441 HIS B C 1
ATOM 7826 O O . HIS B 1 441 ? 1.809 -21.297 -30.734 1 93.56 441 HIS B O 1
ATOM 7832 N N . GLN B 1 442 ? -0.38 -21.531 -31.125 1 94.94 442 GLN B N 1
ATOM 7833 C CA . GLN B 1 442 ? -0.271 -20.938 -32.438 1 94.94 442 GLN B CA 1
ATOM 7834 C C . GLN B 1 442 ? 0.201 -19.5 -32.375 1 94.94 442 GLN B C 1
ATOM 7836 O O . GLN B 1 442 ? 0.951 -19.031 -33.219 1 94.94 442 GLN B O 1
ATOM 7841 N N . GLU B 1 443 ? -0.277 -18.797 -31.422 1 94.88 443 GLU B N 1
ATOM 7842 C CA . GLU B 1 443 ? 0.165 -17.422 -31.234 1 94.88 443 GLU B CA 1
ATOM 7843 C C . GLU B 1 443 ? 1.667 -17.359 -30.969 1 94.88 443 GLU B C 1
ATOM 7845 O O . GLU B 1 443 ? 2.344 -16.438 -31.453 1 94.88 443 GLU B O 1
ATOM 7850 N N . ILE B 1 444 ? 2.174 -18.234 -30.203 1 95.5 444 ILE B N 1
ATOM 7851 C CA . ILE B 1 444 ? 3.607 -18.328 -29.953 1 95.5 444 ILE B CA 1
ATOM 7852 C C . ILE B 1 444 ? 4.344 -18.594 -31.266 1 95.5 444 ILE B C 1
ATOM 7854 O O . ILE B 1 444 ? 5.332 -17.938 -31.578 1 95.5 444 ILE B O 1
ATOM 7858 N N . VAL B 1 445 ? 3.842 -19.531 -32 1 96.69 445 VAL B N 1
ATOM 7859 C CA . VAL B 1 445 ? 4.438 -19.891 -33.281 1 96.69 445 VAL B CA 1
ATOM 7860 C C . VAL B 1 445 ? 4.473 -18.672 -34.219 1 96.69 445 VAL B C 1
ATOM 7862 O O . VAL B 1 445 ? 5.512 -18.359 -34.812 1 96.69 445 VAL B O 1
ATOM 7865 N N . ASP B 1 446 ? 3.33 -18 -34.281 1 97.06 446 ASP B N 1
ATOM 7866 C CA . ASP B 1 446 ? 3.223 -16.828 -35.156 1 97.06 446 ASP B CA 1
ATOM 7867 C C . ASP B 1 446 ? 4.215 -15.75 -34.75 1 97.06 446 ASP B C 1
ATOM 7869 O O . ASP B 1 446 ? 4.836 -15.109 -35.594 1 97.06 446 ASP B O 1
ATOM 7873 N N . ALA B 1 447 ? 4.297 -15.562 -33.5 1 96.12 447 ALA B N 1
ATOM 7874 C CA . ALA B 1 447 ? 5.223 -14.555 -33 1 96.12 447 ALA B CA 1
ATOM 7875 C C . ALA B 1 447 ? 6.668 -14.906 -33.344 1 96.12 447 ALA B C 1
ATOM 7877 O O . ALA B 1 447 ? 7.449 -14.031 -33.719 1 96.12 447 ALA B O 1
ATOM 7878 N N . LEU B 1 448 ? 7.051 -16.125 -33.219 1 96.69 448 LEU B N 1
ATOM 7879 C CA . LEU B 1 448 ? 8.414 -16.578 -33.469 1 96.69 448 LEU B CA 1
ATOM 7880 C C . LEU B 1 448 ? 8.719 -16.594 -34.969 1 96.69 448 LEU B C 1
ATOM 7882 O O . LEU B 1 448 ? 9.844 -16.297 -35.375 1 96.69 448 LEU B O 1
ATOM 7886 N N . GLU B 1 449 ? 7.801 -16.906 -35.75 1 96.19 449 GLU B N 1
ATOM 7887 C CA . GLU B 1 449 ? 8 -17 -37.188 1 96.19 449 GLU B CA 1
ATOM 7888 C C . GLU B 1 449 ? 8.359 -15.641 -37.781 1 96.19 449 GLU B C 1
ATOM 7890 O O . GLU B 1 449 ? 9.086 -15.562 -38.75 1 96.19 449 GLU B O 1
ATOM 7895 N N . LYS B 1 450 ? 7.859 -14.617 -37.188 1 95.25 450 LYS B N 1
ATOM 7896 C CA . LYS B 1 450 ? 8.133 -13.266 -37.688 1 95.25 450 LYS B CA 1
ATOM 7897 C C . LYS B 1 450 ? 9.625 -12.969 -37.656 1 95.25 450 LYS B C 1
ATOM 7899 O O . LYS B 1 450 ? 10.117 -12.203 -38.5 1 95.25 450 LYS B O 1
ATOM 7904 N N . GLY B 1 451 ? 10.32 -13.539 -36.781 1 94.12 451 GLY B N 1
ATOM 7905 C CA . GLY B 1 451 ? 11.742 -13.25 -36.625 1 94.12 451 GLY B CA 1
ATOM 7906 C C . GLY B 1 451 ? 12.633 -14.328 -37.25 1 94.12 451 GLY B C 1
ATOM 7907 O O . GLY B 1 451 ? 13.859 -14.203 -37.219 1 94.12 451 GLY B O 1
ATOM 7908 N N . ARG B 1 452 ? 12.109 -15.328 -37.781 1 95.88 452 ARG B N 1
ATOM 7909 C CA . ARG B 1 452 ? 12.859 -16.484 -38.281 1 95.88 452 ARG B CA 1
ATOM 7910 C C . ARG B 1 452 ? 13.617 -16.141 -39.562 1 95.88 452 ARG B C 1
ATOM 7912 O O . ARG B 1 452 ? 13.094 -15.43 -40.406 1 95.88 452 ARG B O 1
ATOM 7919 N N . LYS B 1 453 ? 14.859 -16.641 -39.656 1 96.12 453 LYS B N 1
ATOM 7920 C CA . LYS B 1 453 ? 15.695 -16.531 -40.875 1 96.12 453 LYS B CA 1
ATOM 7921 C C . LYS B 1 453 ? 16.188 -17.906 -41.312 1 96.12 453 LYS B C 1
ATOM 7923 O O . LYS B 1 453 ? 17.375 -18.203 -41.219 1 96.12 453 LYS B O 1
ATOM 7928 N N . PRO B 1 454 ? 15.406 -18.594 -41.969 1 88.88 454 PRO B N 1
ATOM 7929 C CA . PRO B 1 454 ? 15.75 -19.984 -42.312 1 88.88 454 PRO B CA 1
ATOM 7930 C C . PRO B 1 454 ? 16.891 -20.078 -43.312 1 88.88 454 PRO B C 1
ATOM 7932 O O . PRO B 1 454 ? 17.609 -21.094 -43.344 1 88.88 454 PRO B O 1
ATOM 7935 N N . ASP B 1 455 ? 17.203 -19 -44.094 1 93.12 455 ASP B N 1
ATOM 7936 C CA . ASP B 1 455 ? 18.219 -19.062 -45.125 1 93.12 455 ASP B CA 1
ATOM 7937 C C . ASP B 1 455 ? 19.578 -18.609 -44.594 1 93.12 455 ASP B C 1
ATOM 7939 O O . ASP B 1 455 ? 20.578 -18.656 -45.312 1 93.12 455 ASP B O 1
ATOM 7943 N N . SER B 1 456 ? 19.547 -18.281 -43.344 1 95.5 456 SER B N 1
ATOM 7944 C CA . SER B 1 456 ? 20.844 -17.938 -42.781 1 95.5 456 SER B CA 1
ATOM 7945 C C . SER B 1 456 ? 21.719 -19.172 -42.562 1 95.5 456 SER B C 1
ATOM 7947 O O . SER B 1 456 ? 21.188 -20.281 -42.406 1 95.5 456 SER B O 1
ATOM 7949 N N . PRO B 1 457 ? 22.984 -18.953 -42.688 1 94.75 457 PRO B N 1
ATOM 7950 C CA . PRO B 1 457 ? 23.859 -20.109 -42.531 1 94.75 457 PRO B CA 1
ATOM 7951 C C . PRO B 1 457 ? 23.734 -20.734 -41.125 1 94.75 457 PRO B C 1
ATOM 7953 O O . PRO B 1 457 ? 23.75 -20.031 -40.125 1 94.75 457 PRO B O 1
ATOM 7956 N N . GLU B 1 458 ? 23.562 -21.953 -41.094 1 94.94 458 GLU B N 1
ATOM 7957 C CA . GLU B 1 458 ? 23.531 -22.703 -39.812 1 94.94 458 GLU B CA 1
ATOM 7958 C C . GLU B 1 458 ? 24.953 -23.031 -39.344 1 94.94 458 GLU B C 1
ATOM 7960 O O . GLU B 1 458 ? 25.75 -23.578 -40.125 1 94.94 458 GLU B O 1
ATOM 7965 N N . PRO B 1 459 ? 25.219 -22.734 -38.125 1 95.25 459 PRO B N 1
ATOM 7966 C CA . PRO B 1 459 ? 26.531 -23.141 -37.594 1 95.25 459 PRO B CA 1
ATOM 7967 C C . PRO B 1 459 ? 26.688 -24.672 -37.562 1 95.25 459 PRO B C 1
ATOM 7969 O O . PRO B 1 459 ? 25.703 -25.391 -37.406 1 95.25 459 PRO B O 1
ATOM 7972 N N . ARG B 1 460 ? 28.047 -25.016 -37.625 1 93.69 460 ARG B N 1
ATOM 7973 C CA . ARG B 1 460 ? 28.328 -26.453 -37.5 1 93.69 460 ARG B CA 1
ATOM 7974 C C . ARG B 1 460 ? 27.969 -26.953 -36.125 1 93.69 460 ARG B C 1
ATOM 7976 O O . ARG B 1 460 ? 28.234 -26.281 -35.125 1 93.69 460 ARG B O 1
ATOM 7983 N N . HIS B 1 461 ? 27.438 -28.125 -36.031 1 94.94 461 HIS B N 1
ATOM 7984 C CA . HIS B 1 461 ? 26.984 -28.703 -34.781 1 94.94 461 HIS B CA 1
ATOM 7985 C C . HIS B 1 461 ? 28.156 -28.875 -33.812 1 94.94 461 HIS B C 1
ATOM 7987 O O . HIS B 1 461 ? 27.984 -28.672 -32.594 1 94.94 461 HIS B O 1
ATOM 7993 N N . ASP B 1 462 ? 29.25 -29.234 -34.375 1 93.5 462 ASP B N 1
ATOM 7994 C CA . ASP B 1 462 ? 30.406 -29.453 -33.5 1 93.5 462 ASP B CA 1
ATOM 7995 C C . ASP B 1 462 ? 30.812 -28.188 -32.781 1 93.5 462 ASP B C 1
ATOM 7997 O O . ASP B 1 462 ? 31.438 -28.234 -31.719 1 93.5 462 ASP B O 1
ATOM 8001 N N . SER B 1 463 ? 30.5 -27.016 -33.344 1 96 463 SER B N 1
ATOM 8002 C CA . SER B 1 463 ? 30.812 -25.75 -32.719 1 96 463 SER B CA 1
ATOM 8003 C C . SER B 1 463 ? 29.844 -25.438 -31.578 1 96 463 SER B C 1
ATOM 8005 O O . SER B 1 463 ? 30.109 -24.562 -30.75 1 96 463 SER B O 1
ATOM 8007 N N . LEU B 1 464 ? 28.719 -26.141 -31.5 1 97.19 464 LEU B N 1
ATOM 8008 C CA . LEU B 1 464 ? 27.656 -25.875 -30.531 1 97.19 464 LEU B CA 1
ATOM 8009 C C . LEU B 1 464 ? 27.75 -26.828 -29.344 1 97.19 464 LEU B C 1
ATOM 8011 O O . LEU B 1 464 ? 27.328 -26.5 -28.234 1 97.19 464 LEU B O 1
ATOM 8015 N N . VAL B 1 465 ? 28.234 -28.016 -29.531 1 96.75 465 VAL B N 1
ATOM 8016 C CA . VAL B 1 465 ? 28.219 -29.109 -28.562 1 96.75 465 VAL B CA 1
ATOM 8017 C C . VAL B 1 465 ? 29.094 -28.75 -27.375 1 96.75 465 VAL B C 1
ATOM 8019 O O . VAL B 1 465 ? 30.188 -28.219 -27.531 1 96.75 465 VAL B O 1
ATOM 8022 N N . GLY B 1 466 ? 28.578 -28.984 -26.156 1 96.94 466 GLY B N 1
ATOM 8023 C CA . GLY B 1 466 ? 29.281 -28.719 -24.922 1 96.94 466 GLY B CA 1
ATOM 8024 C C . GLY B 1 466 ? 28.359 -28.453 -23.734 1 96.94 466 GLY B C 1
ATOM 8025 O O . GLY B 1 466 ? 27.141 -28.516 -23.875 1 96.94 466 GLY B O 1
ATOM 8026 N N . LYS B 1 467 ? 29 -28.344 -22.562 1 97.94 467 LYS B N 1
ATOM 8027 C CA . LYS B 1 467 ? 28.281 -27.969 -21.359 1 97.94 467 LYS B CA 1
ATOM 8028 C C . LYS B 1 467 ? 28.406 -26.469 -21.078 1 97.94 467 LYS B C 1
ATOM 8030 O O . LYS B 1 467 ? 29.516 -25.938 -21.016 1 97.94 467 LYS B O 1
ATOM 8035 N N . TYR B 1 468 ? 27.297 -25.797 -21.016 1 98.38 468 TYR B N 1
ATOM 8036 C CA . TYR B 1 468 ? 27.234 -24.375 -20.719 1 98.38 468 TYR B CA 1
ATOM 8037 C C . TYR B 1 468 ? 26.641 -24.125 -19.344 1 98.38 468 TYR B C 1
ATOM 8039 O O . TYR B 1 468 ? 25.469 -24.438 -19.094 1 98.38 468 TYR B O 1
ATOM 8047 N N . TRP B 1 469 ? 27.391 -23.484 -18.469 1 97.75 469 TRP B N 1
ATOM 8048 C CA . TRP B 1 469 ? 27 -23.344 -17.078 1 97.75 469 TRP B CA 1
ATOM 8049 C C . TRP B 1 469 ? 26.391 -21.969 -16.828 1 97.75 469 TRP B C 1
ATOM 8051 O O . TRP B 1 469 ? 26.891 -20.953 -17.312 1 97.75 469 TRP B O 1
ATOM 8061 N N . HIS B 1 470 ? 25.297 -22.031 -16.078 1 96.5 470 HIS B N 1
ATOM 8062 C CA . HIS B 1 470 ? 24.766 -20.781 -15.508 1 96.5 470 HIS B CA 1
ATOM 8063 C C . HIS B 1 470 ? 25.734 -20.203 -14.477 1 96.5 470 HIS B C 1
ATOM 8065 O O . HIS B 1 470 ? 26.469 -20.938 -13.828 1 96.5 470 HIS B O 1
ATOM 8071 N N . GLN B 1 471 ? 25.688 -18.922 -14.391 1 92.44 471 GLN B N 1
ATOM 8072 C CA . GLN B 1 471 ? 26.609 -18.25 -13.492 1 92.44 471 GLN B CA 1
ATOM 8073 C C . GLN B 1 471 ? 26.469 -18.734 -12.062 1 92.44 471 GLN B C 1
ATOM 8075 O O . GLN B 1 471 ? 27.438 -18.797 -11.305 1 92.44 471 GLN B O 1
ATOM 8080 N N . SER B 1 472 ? 25.281 -19.109 -11.656 1 92.75 472 SER B N 1
ATOM 8081 C CA . SER B 1 472 ? 25.031 -19.594 -10.297 1 92.75 472 SER B CA 1
ATOM 8082 C C . SER B 1 472 ? 25.594 -20.984 -10.094 1 92.75 472 SER B C 1
ATOM 8084 O O . SER B 1 472 ? 25.719 -21.453 -8.953 1 92.75 472 SER B O 1
ATOM 8086 N N . ARG B 1 473 ? 25.812 -21.688 -11.141 1 93.88 473 ARG B N 1
ATOM 8087 C CA . ARG B 1 473 ? 26.297 -23.062 -11.156 1 93.88 473 ARG B CA 1
ATOM 8088 C C . ARG B 1 473 ? 25.219 -24.031 -10.68 1 93.88 473 ARG B C 1
ATOM 8090 O O . ARG B 1 473 ? 25.5 -25.188 -10.391 1 93.88 473 ARG B O 1
ATOM 8097 N N . ALA B 1 474 ? 24.062 -23.531 -10.617 1 93.31 474 ALA B N 1
ATOM 8098 C CA . ALA B 1 474 ? 22.953 -24.391 -10.203 1 93.31 474 ALA B CA 1
ATOM 8099 C C . ALA B 1 474 ? 22.469 -25.25 -11.375 1 93.31 474 ALA B C 1
ATOM 8101 O O . ALA B 1 474 ? 21.891 -26.312 -11.164 1 93.31 474 ALA B O 1
ATOM 8102 N N . LEU B 1 475 ? 22.625 -24.734 -12.578 1 94.38 475 LEU B N 1
ATOM 8103 C CA . LEU B 1 475 ? 22.172 -25.453 -13.766 1 94.38 475 LEU B CA 1
ATOM 8104 C C . LEU B 1 475 ? 23.156 -25.297 -14.906 1 94.38 475 LEU B C 1
ATOM 8106 O O . LEU B 1 475 ? 23.953 -24.359 -14.93 1 94.38 475 LEU B O 1
ATOM 8110 N N . TYR B 1 476 ? 23.125 -26.25 -15.719 1 96.69 476 TYR B N 1
ATOM 8111 C CA . TYR B 1 476 ? 23.859 -26.172 -16.969 1 96.69 476 TYR B CA 1
ATOM 8112 C C . TYR B 1 476 ? 23.031 -26.734 -18.125 1 96.69 476 TYR B C 1
ATOM 8114 O O . TYR B 1 476 ? 22.109 -27.531 -17.906 1 96.69 476 TYR B O 1
ATOM 8122 N N . LEU B 1 477 ? 23.312 -26.234 -19.266 1 97.56 477 LEU B N 1
ATOM 8123 C CA . LEU B 1 477 ? 22.797 -26.781 -20.531 1 97.56 477 LEU B CA 1
ATOM 8124 C C . LEU B 1 477 ? 23.844 -27.656 -21.203 1 97.56 477 LEU B C 1
ATOM 8126 O O . LEU B 1 477 ? 24.969 -27.219 -21.453 1 97.56 477 LEU B O 1
ATOM 8130 N N . GLU B 1 478 ? 23.422 -28.844 -21.391 1 97.88 478 GLU B N 1
ATOM 8131 C CA . GLU B 1 478 ? 24.297 -29.75 -22.156 1 97.88 478 GLU B CA 1
ATOM 8132 C C . GLU B 1 478 ? 23.797 -29.938 -23.578 1 97.88 478 GLU B C 1
ATOM 8134 O O . GLU B 1 478 ? 22.766 -30.578 -23.797 1 97.88 478 GLU B O 1
ATOM 8139 N N . VAL B 1 479 ? 24.547 -29.391 -24.5 1 97.88 479 VAL B N 1
ATOM 8140 C CA . VAL B 1 479 ? 24.219 -29.531 -25.922 1 97.88 479 VAL B CA 1
ATOM 8141 C C . VAL B 1 479 ? 24.984 -30.703 -26.516 1 97.88 479 VAL B C 1
ATOM 8143 O O . VAL B 1 479 ? 26.188 -30.859 -26.312 1 97.88 479 VAL B O 1
ATOM 8146 N N . TYR B 1 480 ? 24.219 -31.516 -27.25 1 96.06 480 TYR B N 1
ATOM 8147 C CA . TYR B 1 480 ? 24.844 -32.688 -27.844 1 96.06 480 TYR B CA 1
ATOM 8148 C C . TYR B 1 480 ? 24.141 -33.094 -29.141 1 96.06 480 TYR B C 1
ATOM 8150 O O . TYR B 1 480 ? 23.031 -32.625 -29.422 1 96.06 480 TYR B O 1
ATOM 8158 N N . SER B 1 481 ? 24.891 -33.812 -29.953 1 92.5 481 SER B N 1
ATOM 8159 C CA . SER B 1 481 ? 24.344 -34.312 -31.203 1 92.5 481 SER B CA 1
ATOM 8160 C C . SER B 1 481 ? 24.156 -35.812 -31.156 1 92.5 481 SER B C 1
ATOM 8162 O O . SER B 1 481 ? 25.016 -36.531 -30.656 1 92.5 481 SER B O 1
ATOM 8164 N N . ASP B 1 482 ? 22.938 -36.281 -31.375 1 81.38 482 ASP B N 1
ATOM 8165 C CA . ASP B 1 482 ? 22.672 -37.719 -31.438 1 81.38 482 ASP B CA 1
ATOM 8166 C C . ASP B 1 482 ? 22.875 -38.25 -32.844 1 81.38 482 ASP B C 1
ATOM 8168 O O . ASP B 1 482 ? 22.328 -37.688 -33.812 1 81.38 482 ASP B O 1
ATOM 8172 N N . ASP B 1 483 ? 23.984 -39.031 -33.125 1 69.81 483 ASP B N 1
ATOM 8173 C CA . ASP B 1 483 ? 24.219 -39.688 -34.406 1 69.81 483 ASP B CA 1
ATOM 8174 C C . ASP B 1 483 ? 23.328 -40.938 -34.562 1 69.81 483 ASP B C 1
ATOM 8176 O O . ASP B 1 483 ? 23.531 -41.938 -33.844 1 69.81 483 ASP B O 1
ATOM 8180 N N . ASP B 1 484 ? 22.172 -40.812 -34.906 1 58.97 484 ASP B N 1
ATOM 8181 C CA . ASP B 1 484 ? 21.344 -42 -35.062 1 58.97 484 ASP B CA 1
ATOM 8182 C C . ASP B 1 484 ? 21.797 -42.812 -36.25 1 58.97 484 ASP B C 1
ATOM 8184 O O . ASP B 1 484 ? 21.078 -43.719 -36.719 1 58.97 484 ASP B O 1
ATOM 8188 N N . GLY B 1 485 ? 22.969 -42.719 -36.75 1 56.91 485 GLY B N 1
ATOM 8189 C CA . GLY B 1 485 ? 23.516 -43.5 -37.844 1 56.91 485 GLY B CA 1
ATOM 8190 C C . GLY B 1 485 ? 22.984 -43.062 -39.188 1 56.91 485 GLY B C 1
ATOM 8191 O O . GLY B 1 485 ? 23.453 -43.531 -40.219 1 56.91 485 GLY B O 1
ATOM 8192 N N . ASP B 1 486 ? 21.859 -42.562 -39.281 1 52.53 486 ASP B N 1
ATOM 8193 C CA . ASP B 1 486 ? 21.266 -42.344 -40.594 1 52.53 486 ASP B CA 1
ATOM 8194 C C . ASP B 1 486 ? 21.781 -41.062 -41.25 1 52.53 486 ASP B C 1
ATOM 8196 O O . ASP B 1 486 ? 21.234 -40.594 -42.25 1 52.53 486 ASP B O 1
ATOM 8200 N N . GLY B 1 487 ? 22.859 -40.5 -40.75 1 57.09 487 GLY B N 1
ATOM 8201 C CA . GLY B 1 487 ? 23.469 -39.375 -41.438 1 57.09 487 GLY B CA 1
ATOM 8202 C C . GLY B 1 487 ? 23.016 -38.031 -40.906 1 57.09 487 GLY B C 1
ATOM 8203 O O . GLY B 1 487 ? 23.703 -37.031 -41.062 1 57.09 487 GLY B O 1
ATOM 8204 N N . ASP B 1 488 ? 21.703 -37.812 -40.531 1 62.72 488 ASP B N 1
ATOM 8205 C CA . ASP B 1 488 ? 21.25 -36.5 -40.125 1 62.72 488 ASP B CA 1
ATOM 8206 C C . ASP B 1 488 ? 21.359 -36.344 -38.594 1 62.72 488 ASP B C 1
ATOM 8208 O O . ASP B 1 488 ? 20.688 -37.031 -37.844 1 62.72 488 ASP B O 1
ATOM 8212 N N . ASP B 1 489 ? 22.312 -35.625 -38.156 1 80.94 489 ASP B N 1
ATOM 8213 C CA . ASP B 1 489 ? 22.578 -35.406 -36.75 1 80.94 489 ASP B CA 1
ATOM 8214 C C . ASP B 1 489 ? 21.562 -34.438 -36.125 1 80.94 489 ASP B C 1
ATOM 8216 O O . ASP B 1 489 ? 21.344 -33.344 -36.625 1 80.94 489 ASP B O 1
ATOM 8220 N N . THR B 1 490 ? 20.719 -35.062 -35.188 1 91.81 490 THR B N 1
ATOM 8221 C CA . THR B 1 490 ? 19.766 -34.219 -34.469 1 91.81 490 THR B CA 1
ATOM 8222 C C . THR B 1 490 ? 20.438 -33.531 -33.281 1 91.81 490 THR B C 1
ATOM 8224 O O . THR B 1 490 ? 21.062 -34.219 -32.438 1 91.81 490 THR B O 1
ATOM 8227 N N . LEU B 1 491 ? 20.422 -32.188 -33.281 1 95.69 491 LEU B N 1
ATOM 8228 C CA . LEU B 1 491 ? 20.953 -31.422 -32.188 1 95.69 491 LEU B CA 1
ATOM 8229 C C . LEU B 1 491 ? 19.969 -31.344 -31.031 1 95.69 491 LEU B C 1
ATOM 8231 O O . LEU B 1 491 ? 18.766 -31.125 -31.25 1 95.69 491 LEU B O 1
ATOM 8235 N N . ARG B 1 492 ? 20.453 -31.609 -29.828 1 97.25 492 ARG B N 1
ATOM 8236 C CA . ARG B 1 492 ? 19.625 -31.594 -28.625 1 97.25 492 ARG B CA 1
ATOM 8237 C C . ARG B 1 492 ? 20.344 -30.875 -27.484 1 97.25 492 ARG B C 1
ATOM 8239 O O . ARG B 1 492 ? 21.547 -30.609 -27.578 1 97.25 492 ARG B O 1
ATOM 8246 N N . PHE B 1 493 ? 19.578 -30.5 -26.531 1 97.19 493 PHE B N 1
ATOM 8247 C CA . PHE B 1 493 ? 20.172 -30.125 -25.25 1 97.19 493 PHE B CA 1
ATOM 8248 C C . PHE B 1 493 ? 19.328 -30.641 -24.094 1 97.19 493 PHE B C 1
ATOM 8250 O O . PHE B 1 493 ? 18.141 -30.938 -24.266 1 97.19 493 PHE B O 1
ATOM 8257 N N . ASN B 1 494 ? 19.922 -30.859 -22.969 1 96.56 494 ASN B N 1
ATOM 8258 C CA . ASN B 1 494 ? 19.219 -31.141 -21.719 1 96.56 494 ASN B CA 1
ATOM 8259 C C . ASN B 1 494 ? 19.688 -30.219 -20.594 1 96.56 494 ASN B C 1
ATOM 8261 O O . ASN B 1 494 ? 20.656 -29.469 -20.766 1 96.56 494 ASN B O 1
ATOM 8265 N N . ILE B 1 495 ? 18.969 -30.125 -19.578 1 95.62 495 ILE B N 1
ATOM 8266 C CA . ILE B 1 495 ? 19.297 -29.328 -18.406 1 95.62 495 ILE B CA 1
ATOM 8267 C C . ILE B 1 495 ? 19.797 -30.25 -17.297 1 95.62 495 ILE B C 1
ATOM 8269 O O . ILE B 1 495 ? 19.109 -31.203 -16.906 1 95.62 495 ILE B O 1
ATOM 8273 N N . ASN B 1 496 ? 21 -30 -16.859 1 95.31 496 ASN B N 1
ATOM 8274 C CA . ASN B 1 496 ? 21.672 -30.719 -15.773 1 95.31 496 ASN B CA 1
ATOM 8275 C C . ASN B 1 496 ? 21.844 -32.188 -16.094 1 95.31 496 ASN B C 1
ATOM 8277 O O . ASN B 1 496 ? 21.766 -33.031 -15.211 1 95.31 496 ASN B O 1
ATOM 8281 N N . GLY B 1 497 ? 21.844 -32.531 -17.297 1 94.19 497 GLY B N 1
ATOM 8282 C CA . GLY B 1 497 ? 22.078 -33.906 -17.719 1 94.19 497 GLY B CA 1
ATOM 8283 C C . GLY B 1 497 ? 20.875 -34.781 -17.547 1 94.19 497 GLY B C 1
ATOM 8284 O O . GLY B 1 497 ? 20.984 -36.031 -17.609 1 94.19 497 GLY B O 1
ATOM 8285 N N . ARG B 1 498 ? 19.766 -34.281 -17.375 1 93.19 498 ARG B N 1
ATOM 8286 C CA . ARG B 1 498 ? 18.578 -35.094 -17.078 1 93.19 498 ARG B CA 1
ATOM 8287 C C . ARG B 1 498 ? 17.812 -35.406 -18.359 1 93.19 498 ARG B C 1
ATOM 8289 O O . ARG B 1 498 ? 17.375 -34.5 -19.078 1 93.19 498 ARG B O 1
ATOM 8296 N N . PRO B 1 499 ? 17.531 -36.562 -18.516 1 90.81 499 PRO B N 1
ATOM 8297 C CA . PRO B 1 499 ? 16.844 -36.969 -19.75 1 90.81 499 PRO B CA 1
ATOM 8298 C C . PRO B 1 499 ? 15.43 -36.375 -19.844 1 90.81 499 PRO B C 1
ATOM 8300 O O . PRO B 1 499 ? 14.961 -36.094 -20.938 1 90.81 499 PRO B O 1
ATOM 8303 N N . GLU B 1 500 ? 14.789 -36.219 -18.719 1 89.31 500 GLU B N 1
ATOM 8304 C CA . GLU B 1 500 ? 13.438 -35.688 -18.719 1 89.31 500 GLU B CA 1
ATOM 8305 C C . GLU B 1 500 ? 13.438 -34.219 -19.141 1 89.31 500 GLU B C 1
ATOM 8307 O O . GLU B 1 500 ? 12.383 -33.656 -19.484 1 89.31 500 GLU B O 1
ATOM 8312 N N . GLN B 1 501 ? 14.617 -33.656 -19.188 1 94 501 GLN B N 1
ATOM 8313 C CA . GLN B 1 501 ? 14.75 -32.219 -19.547 1 94 501 GLN B CA 1
ATOM 8314 C C . GLN B 1 501 ? 15.398 -32.062 -20.922 1 94 501 GLN B C 1
ATOM 8316 O O . GLN B 1 501 ? 16.062 -31.062 -21.188 1 94 501 GLN B O 1
ATOM 8321 N N . GLU B 1 502 ? 15.234 -33 -21.672 1 95.44 502 GLU B N 1
ATOM 8322 C CA . GLU B 1 502 ? 15.812 -32.969 -23.016 1 95.44 502 GLU B CA 1
ATOM 8323 C C . GLU B 1 502 ? 14.898 -32.25 -23.984 1 95.44 502 GLU B C 1
ATOM 8325 O O . GLU B 1 502 ? 13.68 -32.375 -23.953 1 95.44 502 GLU B O 1
ATOM 8330 N N . HIS B 1 503 ? 15.484 -31.516 -24.938 1 96.06 503 HIS B N 1
ATOM 8331 C CA . HIS B 1 503 ? 14.805 -30.766 -25.984 1 96.06 503 HIS B CA 1
ATOM 8332 C C . HIS B 1 503 ? 15.539 -30.875 -27.312 1 96.06 503 HIS B C 1
ATOM 8334 O O . HIS B 1 503 ? 16.766 -31.016 -27.344 1 96.06 503 HIS B O 1
ATOM 8340 N N . VAL B 1 504 ? 14.758 -30.828 -28.359 1 96.5 504 VAL B N 1
ATOM 8341 C CA . VAL B 1 504 ? 15.328 -30.875 -29.703 1 96.5 504 VAL B CA 1
ATOM 8342 C C . VAL B 1 504 ? 15.578 -29.453 -30.203 1 96.5 504 VAL B C 1
ATOM 8344 O O . VAL B 1 504 ? 14.727 -28.578 -30.047 1 96.5 504 VAL B O 1
ATOM 8347 N N . LEU B 1 505 ? 16.766 -29.297 -30.75 1 97.25 505 LEU B N 1
ATOM 8348 C CA . LEU B 1 505 ? 17.125 -27.984 -31.281 1 97.25 505 LEU B CA 1
ATOM 8349 C C . LEU B 1 505 ? 17.047 -27.984 -32.812 1 97.25 505 LEU B C 1
ATOM 8351 O O . LEU B 1 505 ? 17.469 -28.953 -33.469 1 97.25 505 LEU B O 1
ATOM 8355 N N . SER B 1 506 ? 16.438 -26.938 -33.344 1 95.81 506 SER B N 1
ATOM 8356 C CA . SER B 1 506 ? 16.422 -26.672 -34.781 1 95.81 506 SER B CA 1
ATOM 8357 C C . SER B 1 506 ? 16.875 -25.266 -35.094 1 95.81 506 SER B C 1
ATOM 8359 O O . SER B 1 506 ? 16.641 -24.344 -34.312 1 95.81 506 SER B O 1
ATOM 8361 N N . HIS B 1 507 ? 17.484 -25.141 -36.219 1 96.75 507 HIS B N 1
ATOM 8362 C CA . HIS B 1 507 ? 18 -23.828 -36.594 1 96.75 507 HIS B CA 1
ATOM 8363 C C . HIS B 1 507 ? 16.875 -22.828 -36.781 1 96.75 507 HIS B C 1
ATOM 8365 O O . HIS B 1 507 ? 15.883 -23.125 -37.469 1 96.75 507 HIS B O 1
ATOM 8371 N N . TYR B 1 508 ? 16.984 -21.703 -36.188 1 97.56 508 TYR B N 1
ATOM 8372 C CA . TYR B 1 508 ? 15.992 -20.641 -36.25 1 97.56 508 TYR B CA 1
ATOM 8373 C C . TYR B 1 508 ? 16.469 -19.516 -37.156 1 97.56 508 TYR B C 1
ATOM 8375 O O . TYR B 1 508 ? 15.719 -19.062 -38.031 1 97.56 508 TYR B O 1
ATOM 8383 N N . GLY B 1 509 ? 17.703 -19.125 -36.938 1 97.06 509 GLY B N 1
ATOM 8384 C CA . GLY B 1 509 ? 18.344 -18.047 -37.688 1 97.06 509 GLY B CA 1
ATOM 8385 C C . GLY B 1 509 ? 19.688 -17.641 -37.125 1 97.06 509 GLY B C 1
ATOM 8386 O O . GLY B 1 509 ? 19.859 -17.531 -35.906 1 97.06 509 GLY B O 1
ATOM 8387 N N . ASP B 1 510 ? 20.625 -17.469 -38.094 1 96.5 510 ASP B N 1
ATOM 8388 C CA . ASP B 1 510 ? 21.984 -17.109 -37.656 1 96.5 510 ASP B CA 1
ATOM 8389 C C . ASP B 1 510 ? 22.5 -18.078 -36.625 1 96.5 510 ASP B C 1
ATOM 8391 O O . ASP B 1 510 ? 22.531 -19.297 -36.844 1 96.5 510 ASP B O 1
ATOM 8395 N N . ASP B 1 511 ? 22.891 -17.547 -35.406 1 97.88 511 ASP B N 1
ATOM 8396 C CA . ASP B 1 511 ? 23.438 -18.406 -34.375 1 97.88 511 ASP B CA 1
ATOM 8397 C C . ASP B 1 511 ? 22.391 -18.719 -33.312 1 97.88 511 ASP B C 1
ATOM 8399 O O . ASP B 1 511 ? 22.719 -18.812 -32.125 1 97.88 511 ASP B O 1
ATOM 8403 N N . THR B 1 512 ? 21.141 -18.719 -33.719 1 98.31 512 THR B N 1
ATOM 8404 C CA . THR B 1 512 ? 20.016 -18.938 -32.812 1 98.31 512 THR B CA 1
ATOM 8405 C C . THR B 1 512 ? 19.297 -20.234 -33.156 1 98.31 512 THR B C 1
ATOM 8407 O O . THR B 1 512 ? 19.094 -20.547 -34.344 1 98.31 512 THR B O 1
ATOM 8410 N N . PHE B 1 513 ? 18.891 -20.984 -32.188 1 98.06 513 PHE B N 1
ATOM 8411 C CA . PHE B 1 513 ? 18.188 -22.234 -32.344 1 98.06 513 PHE B CA 1
ATOM 8412 C C . PHE B 1 513 ? 16.875 -22.219 -31.547 1 98.06 513 PHE B C 1
ATOM 8414 O O . PHE B 1 513 ? 16.781 -21.578 -30.516 1 98.06 513 PHE B O 1
ATOM 8421 N N . ILE B 1 514 ? 15.852 -22.875 -32.062 1 97.81 514 ILE B N 1
ATOM 8422 C CA . ILE B 1 514 ? 14.523 -22.938 -31.453 1 97.81 514 ILE B CA 1
ATOM 8423 C C . ILE B 1 514 ? 14.266 -24.359 -30.938 1 97.81 514 ILE B C 1
ATOM 8425 O O . ILE B 1 514 ? 14.758 -25.328 -31.5 1 97.81 514 ILE B O 1
ATOM 8429 N N . PHE B 1 515 ? 13.531 -24.453 -29.828 1 97.31 515 PHE B N 1
ATOM 8430 C CA . PHE B 1 515 ? 13.219 -25.766 -29.297 1 97.31 515 PHE B CA 1
ATOM 8431 C C . PHE B 1 515 ? 11.75 -25.859 -28.906 1 97.31 515 PHE B C 1
ATOM 8433 O O . PHE B 1 515 ? 11.391 -26.609 -27.984 1 97.31 515 PHE B O 1
ATOM 8440 N N . LEU B 1 516 ? 10.891 -25.031 -29.453 1 96.62 516 LEU B N 1
ATOM 8441 C CA . LEU B 1 516 ? 9.453 -25.125 -29.234 1 96.62 516 LEU B CA 1
ATOM 8442 C C . LEU B 1 516 ? 8.914 -26.453 -29.75 1 96.62 516 LEU B C 1
ATOM 8444 O O . LEU B 1 516 ? 9.016 -26.75 -30.953 1 96.62 516 LEU B O 1
ATOM 8448 N N . PRO B 1 517 ? 8.375 -27.234 -28.875 1 95.38 517 PRO B N 1
ATOM 8449 C CA . PRO B 1 517 ? 7.781 -28.484 -29.344 1 95.38 517 PRO B CA 1
ATOM 8450 C C . PRO B 1 517 ? 6.375 -28.297 -29.906 1 95.38 517 PRO B C 1
ATOM 8452 O O . PRO B 1 517 ? 5.887 -27.172 -29.984 1 95.38 517 PRO B O 1
ATOM 8455 N N . SER B 1 518 ? 5.832 -29.422 -30.359 1 94.25 518 SER B N 1
ATOM 8456 C CA . SER B 1 518 ? 4.445 -29.375 -30.812 1 94.25 518 SER B CA 1
ATOM 8457 C C . SER B 1 518 ? 3.512 -28.969 -29.672 1 94.25 518 SER B C 1
ATOM 8459 O O . SER B 1 518 ? 3.883 -29.062 -28.5 1 94.25 518 SER B O 1
ATOM 8461 N N . ALA B 1 519 ? 2.344 -28.547 -30.031 1 91.94 519 ALA B N 1
ATOM 8462 C CA . ALA B 1 519 ? 1.346 -28.156 -29.047 1 91.94 519 ALA B CA 1
ATOM 8463 C C . ALA B 1 519 ? 1.09 -29.297 -28.047 1 91.94 519 ALA B C 1
ATOM 8465 O O . ALA B 1 519 ? 1.053 -29.062 -26.844 1 91.94 519 ALA B O 1
ATOM 8466 N N . ASP B 1 520 ? 0.959 -30.438 -28.547 1 91.5 520 ASP B N 1
ATOM 8467 C CA . ASP B 1 520 ? 0.693 -31.609 -27.719 1 91.5 520 ASP B CA 1
ATOM 8468 C C . ASP B 1 520 ? 1.86 -31.891 -26.766 1 91.5 520 ASP B C 1
ATOM 8470 O O . ASP B 1 520 ? 1.658 -32.125 -25.578 1 91.5 520 ASP B O 1
ATOM 8474 N N . GLN B 1 521 ? 3 -31.844 -27.297 1 92.25 521 GLN B N 1
ATOM 8475 C CA . GLN B 1 521 ? 4.172 -32.156 -26.484 1 92.25 521 GLN B CA 1
ATOM 8476 C C . GLN B 1 521 ? 4.395 -31.078 -25.422 1 92.25 521 GLN B C 1
ATOM 8478 O O . GLN B 1 521 ? 4.832 -31.375 -24.297 1 92.25 521 GLN B O 1
ATOM 8483 N N . ARG B 1 522 ? 4.18 -29.875 -25.812 1 92.44 522 ARG B N 1
ATOM 8484 C CA . ARG B 1 522 ? 4.293 -28.766 -24.844 1 92.44 522 ARG B CA 1
ATOM 8485 C C . ARG B 1 522 ? 3.408 -29.016 -23.625 1 92.44 522 ARG B C 1
ATOM 8487 O O . ARG B 1 522 ? 3.855 -28.859 -22.5 1 92.44 522 ARG B O 1
ATOM 8494 N N . LEU B 1 523 ? 2.229 -29.453 -23.844 1 90.88 523 LEU B N 1
ATOM 8495 C CA . LEU B 1 523 ? 1.266 -29.688 -22.781 1 90.88 523 LEU B CA 1
ATOM 8496 C C . LEU B 1 523 ? 1.582 -30.969 -22.031 1 90.88 523 LEU B C 1
ATOM 8498 O O . LEU B 1 523 ? 1.523 -31.016 -20.797 1 90.88 523 LEU B O 1
ATOM 8502 N N . ARG B 1 524 ? 1.989 -32.031 -22.75 1 90.44 524 ARG B N 1
ATOM 8503 C CA . ARG B 1 524 ? 2.309 -33.312 -22.141 1 90.44 524 ARG B CA 1
ATOM 8504 C C . ARG B 1 524 ? 3.494 -33.188 -21.188 1 90.44 524 ARG B C 1
ATOM 8506 O O . ARG B 1 524 ? 3.57 -33.906 -20.188 1 90.44 524 ARG B O 1
ATOM 8513 N N . ARG B 1 525 ? 4.266 -32.25 -21.484 1 90.94 525 ARG B N 1
ATOM 8514 C CA . ARG B 1 525 ? 5.484 -32.094 -20.688 1 90.94 525 ARG B CA 1
ATOM 8515 C C . ARG B 1 525 ? 5.34 -30.984 -19.672 1 90.94 525 ARG B C 1
ATOM 8517 O O . ARG B 1 525 ? 6.293 -30.656 -18.953 1 90.94 525 ARG B O 1
ATOM 8524 N N . GLY B 1 526 ? 4.191 -30.406 -19.625 1 86.44 526 GLY B N 1
ATOM 8525 C CA . GLY B 1 526 ? 3.92 -29.375 -18.656 1 86.44 526 GLY B CA 1
ATOM 8526 C C . GLY B 1 526 ? 4.691 -28.094 -18.906 1 86.44 526 GLY B C 1
ATOM 8527 O O . GLY B 1 526 ? 5.043 -27.375 -17.969 1 86.44 526 GLY B O 1
ATOM 8528 N N . LEU B 1 527 ? 5.09 -27.75 -20.125 1 87.44 527 LEU B N 1
ATOM 8529 C CA . LEU B 1 527 ? 5.887 -26.578 -20.5 1 87.44 527 LEU B CA 1
ATOM 8530 C C . LEU B 1 527 ? 4.992 -25.406 -20.859 1 87.44 527 LEU B C 1
ATOM 8532 O O . LEU B 1 527 ? 5.062 -24.891 -21.984 1 87.44 527 LEU B O 1
ATOM 8536 N N . PHE B 1 528 ? 4.215 -24.875 -19.938 1 76.56 528 PHE B N 1
ATOM 8537 C CA . PHE B 1 528 ? 3.246 -23.844 -20.266 1 76.56 528 PHE B CA 1
ATOM 8538 C C . PHE B 1 528 ? 3.656 -22.5 -19.656 1 76.56 528 PHE B C 1
ATOM 8540 O O . PHE B 1 528 ? 2.973 -21.5 -19.844 1 76.56 528 PHE B O 1
ATOM 8547 N N . HIS B 1 529 ? 4.801 -22.344 -19.078 1 78.69 529 HIS B N 1
ATOM 8548 C CA . HIS B 1 529 ? 5.18 -21.125 -18.391 1 78.69 529 HIS B CA 1
ATOM 8549 C C . HIS B 1 529 ? 6.16 -20.297 -19.234 1 78.69 529 HIS B C 1
ATOM 8551 O O . HIS B 1 529 ? 6.547 -19.203 -18.844 1 78.69 529 HIS B O 1
ATOM 8557 N N . TYR B 1 530 ? 6.52 -20.781 -20.375 1 86.25 530 TYR B N 1
ATOM 8558 C CA . TYR B 1 530 ? 7.465 -20.062 -21.234 1 86.25 530 TYR B CA 1
ATOM 8559 C C . TYR B 1 530 ? 6.746 -19.109 -22.172 1 86.25 530 TYR B C 1
ATOM 8561 O O . TYR B 1 530 ? 5.73 -19.469 -22.766 1 86.25 530 TYR B O 1
ATOM 8569 N N . GLY B 1 531 ? 7.277 -17.922 -22.219 1 88.19 531 GLY B N 1
ATOM 8570 C CA . GLY B 1 531 ? 6.855 -17.016 -23.266 1 88.19 531 GLY B CA 1
ATOM 8571 C C . GLY B 1 531 ? 7.582 -17.266 -24.578 1 88.19 531 GLY B C 1
ATOM 8572 O O . GLY B 1 531 ? 8.5 -18.078 -24.641 1 88.19 531 GLY B O 1
ATOM 8573 N N . PRO B 1 532 ? 7.219 -16.531 -25.609 1 93.12 532 PRO B N 1
ATOM 8574 C CA . PRO B 1 532 ? 7.773 -16.797 -26.953 1 93.12 532 PRO B CA 1
ATOM 8575 C C . PRO B 1 532 ? 9.297 -16.734 -26.969 1 93.12 532 PRO B C 1
ATOM 8577 O O . PRO B 1 532 ? 9.945 -17.656 -27.469 1 93.12 532 PRO B O 1
ATOM 8580 N N . ALA B 1 533 ? 9.836 -15.766 -26.391 1 93.81 533 ALA B N 1
ATOM 8581 C CA . ALA B 1 533 ? 11.281 -15.562 -26.469 1 93.81 533 ALA B CA 1
ATOM 8582 C C . ALA B 1 533 ? 12.031 -16.672 -25.719 1 93.81 533 ALA B C 1
ATOM 8584 O O . ALA B 1 533 ? 13.188 -16.953 -26.031 1 93.81 533 ALA B O 1
ATOM 8585 N N . ALA B 1 534 ? 11.391 -17.281 -24.828 1 95 534 ALA B N 1
ATOM 8586 C CA . ALA B 1 534 ? 12.039 -18.297 -24 1 95 534 ALA B CA 1
ATOM 8587 C C . ALA B 1 534 ? 12.258 -19.594 -24.781 1 95 534 ALA B C 1
ATOM 8589 O O . ALA B 1 534 ? 13 -20.469 -24.344 1 95 534 ALA B O 1
ATOM 8590 N N . TRP B 1 535 ? 11.734 -19.672 -25.984 1 96.75 535 TRP B N 1
ATOM 8591 C CA . TRP B 1 535 ? 11.875 -20.891 -26.781 1 96.75 535 TRP B CA 1
ATOM 8592 C C . TRP B 1 535 ? 13.102 -20.797 -27.688 1 96.75 535 TRP B C 1
ATOM 8594 O O . TRP B 1 535 ? 13.352 -21.688 -28.5 1 96.75 535 TRP B O 1
ATOM 8604 N N . LEU B 1 536 ? 13.867 -19.75 -27.531 1 97.44 536 LEU B N 1
ATOM 8605 C CA . LEU B 1 536 ? 15.055 -19.531 -28.359 1 97.44 536 LEU B CA 1
ATOM 8606 C C . LEU B 1 536 ? 16.312 -19.562 -27.516 1 97.44 536 LEU B C 1
ATOM 8608 O O . LEU B 1 536 ? 16.344 -19.047 -26.406 1 97.44 536 LEU B O 1
ATOM 8612 N N . LEU B 1 537 ? 17.312 -20.25 -28.031 1 98.19 537 LEU B N 1
ATOM 8613 C CA . LEU B 1 537 ? 18.672 -20.172 -27.484 1 98.19 537 LEU B CA 1
ATOM 8614 C C . LEU B 1 537 ? 19.609 -19.422 -28.438 1 98.19 537 LEU B C 1
ATOM 8616 O O . LEU B 1 537 ? 19.734 -19.797 -29.594 1 98.19 537 LEU B O 1
ATOM 8620 N N . HIS B 1 538 ? 20.297 -18.453 -27.891 1 98.31 538 HIS B N 1
ATOM 8621 C CA . HIS B 1 538 ? 21.25 -17.656 -28.672 1 98.31 538 HIS B CA 1
ATOM 8622 C C . HIS B 1 538 ? 22.688 -18.047 -28.344 1 98.31 538 HIS B C 1
ATOM 8624 O O . HIS B 1 538 ? 23.156 -17.812 -27.219 1 98.31 538 HIS B O 1
ATOM 8630 N N . PHE B 1 539 ? 23.312 -18.594 -29.297 1 98.5 539 PHE B N 1
ATOM 8631 C CA . PHE B 1 539 ? 24.719 -18.891 -29.141 1 98.5 539 PHE B CA 1
ATOM 8632 C C . PHE B 1 539 ? 25.578 -17.672 -29.469 1 98.5 539 PHE B C 1
ATOM 8634 O O . PHE B 1 539 ? 25.359 -17 -30.469 1 98.5 539 PHE B O 1
ATOM 8641 N N . GLU B 1 540 ? 26.484 -17.422 -28.531 1 97.62 540 GLU B N 1
ATOM 8642 C CA . GLU B 1 540 ? 27.266 -16.188 -28.641 1 97.62 540 GLU B CA 1
ATOM 8643 C C . GLU B 1 540 ? 28.75 -16.469 -28.453 1 97.62 540 GLU B C 1
ATOM 8645 O O . GLU B 1 540 ? 29.125 -17.438 -27.781 1 97.62 540 GLU B O 1
ATOM 8650 N N . ASN B 1 541 ? 29.562 -15.578 -29.094 1 96.94 541 ASN B N 1
ATOM 8651 C CA . ASN B 1 541 ? 31.016 -15.586 -28.938 1 96.94 541 ASN B CA 1
ATOM 8652 C C . ASN B 1 541 ? 31.625 -16.906 -29.422 1 96.94 541 ASN B C 1
ATOM 8654 O O . ASN B 1 541 ? 30.938 -17.938 -29.453 1 96.94 541 ASN B O 1
ATOM 8658 N N . ARG B 1 542 ? 32.875 -16.906 -29.844 1 96.44 542 ARG B N 1
ATOM 8659 C CA . ARG B 1 542 ? 33.625 -18.094 -30.312 1 96.44 542 ARG B CA 1
ATOM 8660 C C . ARG B 1 542 ? 35.062 -18.078 -29.797 1 96.44 542 ARG B C 1
ATOM 8662 O O . ARG B 1 542 ? 35.656 -17.016 -29.688 1 96.44 542 ARG B O 1
ATOM 8669 N N . ASP B 1 543 ? 35.406 -19.266 -29.469 1 95.69 543 ASP B N 1
ATOM 8670 C CA . ASP B 1 543 ? 36.812 -19.375 -29.109 1 95.69 543 ASP B CA 1
ATOM 8671 C C . ASP B 1 543 ? 37.688 -19.516 -30.359 1 95.69 543 ASP B C 1
ATOM 8673 O O . ASP B 1 543 ? 37.219 -19.344 -31.484 1 95.69 543 ASP B O 1
ATOM 8677 N N . SER B 1 544 ? 39 -19.797 -30.125 1 93.88 544 SER B N 1
ATOM 8678 C CA . SER B 1 544 ? 39.969 -19.844 -31.219 1 93.88 544 SER B CA 1
ATOM 8679 C C . SER B 1 544 ? 39.688 -21.047 -32.125 1 93.88 544 SER B C 1
ATOM 8681 O O . SER B 1 544 ? 40.125 -21.047 -33.281 1 93.88 544 SER B O 1
ATOM 8683 N N . ARG B 1 545 ? 39.031 -22.047 -31.688 1 93.94 545 ARG B N 1
ATOM 8684 C CA . ARG B 1 545 ? 38.719 -23.25 -32.469 1 93.94 545 ARG B CA 1
ATOM 8685 C C . ARG B 1 545 ? 37.375 -23.109 -33.188 1 93.94 545 ARG B C 1
ATOM 8687 O O . ARG B 1 545 ? 36.938 -24.047 -33.844 1 93.94 545 ARG B O 1
ATOM 8694 N N . GLY B 1 546 ? 36.719 -22 -32.906 1 94.81 546 GLY B N 1
ATOM 8695 C CA . GLY B 1 546 ? 35.438 -21.75 -33.562 1 94.81 546 GLY B CA 1
ATOM 8696 C C . GLY B 1 546 ? 34.25 -22.25 -32.781 1 94.81 546 GLY B C 1
ATOM 8697 O O . GLY B 1 546 ? 33.125 -22.203 -33.281 1 94.81 546 GLY B O 1
ATOM 8698 N N . ARG B 1 547 ? 34.438 -22.719 -31.578 1 96.31 547 ARG B N 1
ATOM 8699 C CA . ARG B 1 547 ? 33.344 -23.203 -30.75 1 96.31 547 ARG B CA 1
ATOM 8700 C C . ARG B 1 547 ? 32.688 -22.062 -30 1 96.31 547 ARG B C 1
ATOM 8702 O O . ARG B 1 547 ? 33.375 -21.156 -29.5 1 96.31 547 ARG B O 1
ATOM 8709 N N . PHE B 1 548 ? 31.391 -22.078 -29.953 1 97.94 548 PHE B N 1
ATOM 8710 C CA . PHE B 1 548 ? 30.656 -21.062 -29.172 1 97.94 548 PHE B CA 1
ATOM 8711 C C . PHE B 1 548 ? 30.984 -21.203 -27.688 1 97.94 548 PHE B C 1
ATOM 8713 O O . PHE B 1 548 ? 31.094 -22.312 -27.172 1 97.94 548 PHE B O 1
ATOM 8720 N N . THR B 1 549 ? 31.047 -20.016 -26.984 1 98.06 549 THR B N 1
ATOM 8721 C CA . THR B 1 549 ? 31.484 -20.031 -25.594 1 98.06 549 THR B CA 1
ATOM 8722 C C . THR B 1 549 ? 30.359 -19.578 -24.656 1 98.06 549 THR B C 1
ATOM 8724 O O . THR B 1 549 ? 30.516 -19.594 -23.438 1 98.06 549 THR B O 1
ATOM 8727 N N . GLU B 1 550 ? 29.234 -19.219 -25.234 1 98.31 550 GLU B N 1
ATOM 8728 C CA . GLU B 1 550 ? 28.156 -18.703 -24.422 1 98.31 550 GLU B CA 1
ATOM 8729 C C . GLU B 1 550 ? 26.797 -18.984 -25.062 1 98.31 550 GLU B C 1
ATOM 8731 O O . GLU B 1 550 ? 26.672 -18.984 -26.281 1 98.31 550 GLU B O 1
ATOM 8736 N N . ILE B 1 551 ? 25.812 -19.266 -24.234 1 98.56 551 ILE B N 1
ATOM 8737 C CA . ILE B 1 551 ? 24.406 -19.281 -24.609 1 98.56 551 ILE B CA 1
ATOM 8738 C C . ILE B 1 551 ? 23.641 -18.219 -23.844 1 98.56 551 ILE B C 1
ATOM 8740 O O . ILE B 1 551 ? 23.766 -18.125 -22.609 1 98.56 551 ILE B O 1
ATOM 8744 N N . GLN B 1 552 ? 22.906 -17.375 -24.5 1 98.19 552 GLN B N 1
ATOM 8745 C CA . GLN B 1 552 ? 21.969 -16.438 -23.891 1 98.19 552 GLN B CA 1
ATOM 8746 C C . GLN B 1 552 ? 20.531 -16.938 -24.047 1 98.19 552 GLN B C 1
ATOM 8748 O O . GLN B 1 552 ? 20.094 -17.25 -25.141 1 98.19 552 GLN B O 1
ATOM 8753 N N . TRP B 1 553 ? 19.859 -17.031 -22.953 1 97.12 553 TRP B N 1
ATOM 8754 C CA . TRP B 1 553 ? 18.484 -17.547 -22.891 1 97.12 553 TRP B CA 1
ATOM 8755 C C . TRP B 1 553 ? 17.547 -16.547 -22.234 1 97.12 553 TRP B C 1
ATOM 8757 O O . TRP B 1 553 ? 17.641 -16.312 -21.016 1 97.12 553 TRP B O 1
ATOM 8767 N N . ASN B 1 554 ? 16.625 -15.961 -23.016 1 95.25 554 ASN B N 1
ATOM 8768 C CA . ASN B 1 554 ? 15.648 -15 -22.5 1 95.25 554 ASN B CA 1
ATOM 8769 C C . ASN B 1 554 ? 14.453 -15.695 -21.859 1 95.25 554 ASN B C 1
ATOM 8771 O O . ASN B 1 554 ? 13.352 -15.672 -22.422 1 95.25 554 ASN B O 1
ATOM 8775 N N . ILE B 1 555 ? 14.648 -16.125 -20.734 1 92.81 555 ILE B N 1
ATOM 8776 C CA . ILE B 1 555 ? 13.688 -17 -20.062 1 92.81 555 ILE B CA 1
ATOM 8777 C C . ILE B 1 555 ? 12.492 -16.172 -19.578 1 92.81 555 ILE B C 1
ATOM 8779 O O . ILE B 1 555 ? 11.398 -16.719 -19.406 1 92.81 555 ILE B O 1
ATOM 8783 N N . ASP B 1 556 ? 12.656 -14.922 -19.219 1 92 556 ASP B N 1
ATOM 8784 C CA . ASP B 1 556 ? 11.641 -14.016 -18.703 1 92 556 ASP B CA 1
ATOM 8785 C C . ASP B 1 556 ? 11.688 -12.664 -19.406 1 92 556 ASP B C 1
ATOM 8787 O O . ASP B 1 556 ? 12.664 -11.922 -19.281 1 92 556 ASP B O 1
ATOM 8791 N N . SER B 1 557 ? 10.625 -12.352 -20.047 1 87.88 557 SER B N 1
ATOM 8792 C CA . SER B 1 557 ? 10.586 -11.156 -20.891 1 87.88 557 SER B CA 1
ATOM 8793 C C . SER B 1 557 ? 10.641 -9.891 -20.047 1 87.88 557 SER B C 1
ATOM 8795 O O . SER B 1 557 ? 10.953 -8.812 -20.547 1 87.88 557 SER B O 1
ATOM 8797 N N . GLN B 1 558 ? 10.336 -9.992 -18.797 1 88.06 558 GLN B N 1
ATOM 8798 C CA . GLN B 1 558 ? 10.344 -8.812 -17.922 1 88.06 558 GLN B CA 1
ATOM 8799 C C . GLN B 1 558 ? 11.727 -8.578 -17.328 1 88.06 558 GLN B C 1
ATOM 8801 O O . GLN B 1 558 ? 12 -7.512 -16.781 1 88.06 558 GLN B O 1
ATOM 8806 N N . ALA B 1 559 ? 12.547 -9.594 -17.422 1 91.75 559 ALA B N 1
ATOM 8807 C CA . ALA B 1 559 ? 13.914 -9.43 -16.922 1 91.75 559 ALA B CA 1
ATOM 8808 C C . ALA B 1 559 ? 14.711 -8.469 -17.797 1 91.75 559 ALA B C 1
ATOM 8810 O O . ALA B 1 559 ? 14.516 -8.422 -19.016 1 91.75 559 ALA B O 1
ATOM 8811 N N . PRO B 1 560 ? 15.633 -7.73 -17.234 1 92.44 560 PRO B N 1
ATOM 8812 C CA . PRO B 1 560 ? 16.359 -6.715 -17.984 1 92.44 560 PRO B CA 1
ATOM 8813 C C . PRO B 1 560 ? 17.344 -7.32 -18.984 1 92.44 560 PRO B C 1
ATOM 8815 O O . PRO B 1 560 ? 17.75 -6.648 -19.938 1 92.44 560 PRO B O 1
ATOM 8818 N N . SER B 1 561 ? 17.828 -8.516 -18.75 1 94.12 561 SER B N 1
ATOM 8819 C CA . SER B 1 561 ? 18.781 -9.188 -19.625 1 94.12 561 SER B CA 1
ATOM 8820 C C . SER B 1 561 ? 18.547 -10.695 -19.641 1 94.12 561 SER B C 1
ATOM 8822 O O . SER B 1 561 ? 17.953 -11.25 -18.719 1 94.12 561 SER B O 1
ATOM 8824 N N . PRO B 1 562 ? 18.969 -11.328 -20.766 1 96.12 562 PRO B N 1
ATOM 8825 C CA . PRO B 1 562 ? 18.875 -12.789 -20.797 1 96.12 562 PRO B CA 1
ATOM 8826 C C . PRO B 1 562 ? 19.797 -13.461 -19.781 1 96.12 562 PRO B C 1
ATOM 8828 O O . PRO B 1 562 ? 20.75 -12.852 -19.312 1 96.12 562 PRO B O 1
ATOM 8831 N N . GLU B 1 563 ? 19.422 -14.648 -19.469 1 96.19 563 GLU B N 1
ATOM 8832 C CA . GLU B 1 563 ? 20.328 -15.477 -18.688 1 96.19 563 GLU B CA 1
ATOM 8833 C C . GLU B 1 563 ? 21.516 -15.938 -19.516 1 96.19 563 GLU B C 1
ATOM 8835 O O . GLU B 1 563 ? 21.359 -16.328 -20.672 1 96.19 563 GLU B O 1
ATOM 8840 N N . ARG B 1 564 ? 22.703 -15.922 -18.891 1 96.81 564 ARG B N 1
ATOM 8841 C CA . ARG B 1 564 ? 23.938 -16.281 -19.594 1 96.81 564 ARG B CA 1
ATOM 8842 C C . ARG B 1 564 ? 24.453 -17.625 -19.094 1 96.81 564 ARG B C 1
ATOM 8844 O O . ARG B 1 564 ? 24.562 -17.859 -17.891 1 96.81 564 ARG B O 1
ATOM 8851 N N . PHE B 1 565 ? 24.719 -18.469 -20 1 98 565 PHE B N 1
ATOM 8852 C CA . PHE B 1 565 ? 25.359 -19.75 -19.75 1 98 565 PHE B CA 1
ATOM 8853 C C . PHE B 1 565 ? 26.719 -19.797 -20.438 1 98 565 PHE B C 1
ATOM 8855 O O . PHE B 1 565 ? 26.828 -19.609 -21.641 1 98 565 PHE B O 1
ATOM 8862 N N . VAL B 1 566 ? 27.75 -20.156 -19.672 1 98.12 566 VAL B N 1
ATOM 8863 C CA . VAL B 1 566 ? 29.109 -20.094 -20.203 1 98.12 566 VAL B CA 1
ATOM 8864 C C . VAL B 1 566 ? 29.672 -21.5 -20.359 1 98.12 566 VAL B C 1
ATOM 8866 O O . VAL B 1 566 ? 29.531 -22.344 -19.469 1 98.12 566 VAL B O 1
ATOM 8869 N N . ARG B 1 567 ? 30.359 -21.672 -21.438 1 97.5 567 ARG B N 1
ATOM 8870 C CA . ARG B 1 567 ? 30.906 -22.984 -21.781 1 97.5 567 ARG B CA 1
ATOM 8871 C C . ARG B 1 567 ? 32.031 -23.375 -20.812 1 97.5 567 ARG B C 1
ATOM 8873 O O . ARG B 1 567 ? 32.844 -22.531 -20.438 1 97.5 567 ARG B O 1
ATOM 8880 N N . ASP B 1 568 ? 31.875 -24.641 -20.25 1 90 568 ASP B N 1
ATOM 8881 C CA . ASP B 1 568 ? 32.938 -25.172 -19.406 1 90 568 ASP B CA 1
ATOM 8882 C C . ASP B 1 568 ? 34.219 -25.453 -20.234 1 90 568 ASP B C 1
ATOM 8884 O O . ASP B 1 568 ? 34.125 -25.859 -21.391 1 90 568 ASP B O 1
ATOM 8888 N N . GLU B 1 569 ? 35.406 -24.984 -19.891 1 75.12 569 GLU B N 1
ATOM 8889 C CA . GLU B 1 569 ? 36.688 -25.188 -20.594 1 75.12 569 GLU B CA 1
ATOM 8890 C C . GLU B 1 569 ? 37.094 -26.656 -20.562 1 75.12 569 GLU B C 1
ATOM 8892 O O . GLU B 1 569 ? 37.312 -27.219 -19.484 1 75.12 569 GLU B O 1
ATOM 8897 N N . SER B 1 570 ? 36.219 -27.641 -20.719 1 49.16 570 SER B N 1
ATOM 8898 C CA . SER B 1 570 ? 36.906 -28.922 -20.797 1 49.16 570 SER B CA 1
ATOM 8899 C C . SER B 1 570 ? 37.844 -28.969 -22 1 49.16 570 SER B C 1
ATOM 8901 O O . SER B 1 570 ? 37.562 -28.359 -23.031 1 49.16 570 SER B O 1
#

Sequence (1140 aa):
MLLSSVFSLLAAAQQIPLPPHPPPPEPVPSTTSTLQNRLNQALPQIQALKRIGGTAGISIGVTSHNHVLLNTNLGFSNIDRRLTANSSTRYPIASLTKAFVSSTIAQLVHEGLLKWDEPLSSYIPELAFEHDPSLADQLTLIDILSHRTGLARLDALWLGADSQTFAPKNFTIPLCNHLPPIHPIRSQWLYNNWMYALAGEVIERVTNQSWGKVLSSRILNPLNLSHTTAIASEIPPDSLALPYMVLDDDNKTPVQVGKMGLTDGSIMTSAGGIRSTVSDLLTWGNTLLSLYRDDEKKPPLALLDTVLSGHSFMNSTAATDELYTLGFAKVVIPAQFGKIGFNSILMDAMPVIGASSKSQQVFYHSGAGAGYNHCLMLVPSSQSVIVVLTNSVSQGDTADWIAQTLLQVILDEKQQQQQQQQPLDLTPFAERAATKWRATHQEIVDALEKGRKPDSPEPRHDSLVGKYWHQSRALYLEVYSDDDGDGDDTLRFNINGRPEQEHVLSHYGDDTFIFLPSADQRLRRGLFHYGPAAWLLHFENRDSRGRFTEIQWNIDSQAPSPERFVRDESMLLSSVFSLLAAAQQIPLPPHPPPPEPVPSTTSTLQNRLNQALPQIQALKRIGGTAGISIGVTSHNHVLLNTNLGFSNIDRRLTANSSTRYPIASLTKAFVSSTIAQLVHEGLLKWDEPLSSYIPELAFEHDPSLADQLTLIDILSHRTGLARLDALWLGADSQTFAPKNFTIPLCNHLPPIHPIRSQWLYNNWMYALAGEVIERVTNQSWGKVLSSRILNPLNLSHTTAIASEIPPDSLALPYMVLDDDNKTPVQVGKMGLTDGSIMTSAGGIRSTVSDLLTWGNTLLSLYRDDEKKPPLALLDTVLSGHSFMNSTAATDELYTLGFAKVVIPAQFGKIGFNSILMDAMPVIGASSKSQQVFYHSGAGAGYNHCLMLVPSSQSVIVVLTNSVSQGDTADWIAQTLLQVILDEKQQQQQQQQPLDLTPFAERAATKWRATHQEIVDALEKGRKPDSPEPRHDSLVGKYWHQSRALYLEVYSDDDGDGDDTLRFNINGRPEQEHVLSHYGDDTFIFLPSADQRLRRGLFHYGPAAWLLHFENRDSRGRFTEIQWNIDSQAPSPERFVRDES

Nearest PDB structures (foldseek):
  7v21-assembly1_C  TM=7.923E-01  e=8.775E-20  Homo sapiens
  7v1z-assembly1_A  TM=7.707E-01  e=8.324E-20  Homo sapiens
  7ulw-assembly1_A  TM=7.277E-01  e=1.799E-20  Homo sapiens
  7atl-assembly1_AAA  TM=7.170E-01  e=4.608E-18  uncultured bacterium pCosCE1
  1ci9-assembly1_A  TM=7.235E-01  e=2.927E-17  Burkholderia gladioli

Solvent-accessible surface area (backbone atoms only — not comparable to full-atom values): 60034 Å² total; per-residue (Å²): 128,92,78,76,86,75,80,76,79,78,79,77,75,72,76,72,75,76,75,74,80,73,73,77,81,76,79,77,59,74,70,53,55,54,51,32,50,49,54,57,66,44,45,66,59,45,51,51,41,36,59,63,16,30,44,45,17,38,41,38,30,29,30,41,75,87,37,78,57,44,75,50,62,44,64,24,27,33,70,93,77,64,34,59,59,57,82,71,35,23,37,74,40,14,37,57,25,28,34,56,48,39,49,43,50,28,42,37,33,74,72,64,73,42,56,63,80,43,34,44,31,80,66,38,72,83,51,45,27,70,82,47,48,67,49,27,65,62,39,22,54,58,34,37,50,21,21,16,56,20,46,47,53,60,59,68,71,42,50,44,42,37,43,31,67,67,42,62,37,87,44,50,63,57,54,55,18,62,41,45,73,68,43,62,63,49,69,41,50,41,81,38,57,64,36,30,26,48,49,31,52,43,49,19,62,73,66,74,43,58,46,43,58,49,37,38,66,69,46,31,56,78,66,63,27,83,67,47,46,26,44,65,91,74,56,62,83,90,31,59,41,50,24,16,27,31,41,80,50,97,79,29,50,68,41,73,40,40,64,71,72,45,21,55,81,42,46,49,19,45,28,30,16,30,28,30,23,60,63,46,48,47,52,51,43,48,53,64,42,39,71,72,46,88,58,91,64,73,54,94,58,57,60,52,47,67,37,52,9,59,72,26,51,69,42,61,34,52,88,48,58,33,24,21,14,29,45,32,38,39,36,48,37,51,37,65,65,48,78,78,42,59,44,50,80,45,37,99,65,63,67,72,44,48,78,89,37,78,47,45,56,38,34,35,42,39,14,61,47,60,14,22,24,26,25,41,37,39,29,59,92,64,39,27,27,42,38,26,42,31,27,18,36,27,31,38,40,50,26,45,56,44,47,52,53,54,47,47,56,69,57,59,67,72,68,76,62,82,91,73,75,72,74,79,75,58,59,68,57,48,48,49,22,19,52,41,48,52,42,43,58,56,51,36,50,55,60,51,56,76,72,51,33,78,85,42,68,71,71,61,62,79,28,62,48,45,49,22,33,29,85,77,64,60,46,31,40,37,31,42,68,49,75,75,76,78,78,70,65,47,40,30,35,20,47,69,77,33,74,77,40,53,43,57,47,40,85,31,30,51,61,26,30,33,47,72,63,55,67,60,53,30,48,54,29,46,57,77,83,61,51,65,61,38,36,36,43,34,53,36,69,61,48,97,86,56,30,49,42,31,37,40,34,37,58,40,89,75,43,92,63,57,46,58,20,38,44,62,86,120,128,93,79,73,85,73,79,72,78,76,75,77,73,73,74,72,73,76,74,74,77,74,74,76,82,76,82,77,56,72,71,53,55,55,50,32,51,51,53,58,68,44,45,66,59,45,51,49,42,37,59,63,17,29,45,46,18,39,41,38,29,30,30,41,76,86,37,79,56,43,76,52,63,45,65,24,27,32,70,94,76,64,34,60,60,57,84,72,35,24,37,73,40,13,37,58,26,28,35,55,46,40,49,43,49,28,43,37,34,72,70,64,74,43,57,63,81,44,34,45,30,80,65,38,72,82,52,46,26,69,82,46,48,67,50,27,67,63,38,23,54,57,34,38,49,22,21,17,56,19,46,47,52,59,58,67,72,40,49,44,41,35,41,33,66,67,41,61,37,88,44,50,62,56,53,56,18,62,41,45,73,66,46,62,62,50,70,42,51,40,81,39,57,62,36,30,27,48,49,32,51,44,50,19,61,74,66,74,41,57,45,41,58,49,38,38,66,69,47,30,56,78,68,64,28,83,66,48,47,27,44,65,91,74,55,63,83,87,31,58,44,48,23,17,27,32,41,81,51,97,77,29,51,69,40,75,40,40,64,72,71,45,22,54,80,42,47,48,19,44,26,28,16,29,29,30,23,58,64,46,48,47,53,50,43,48,54,63,43,39,72,72,47,87,57,91,65,73,52,95,59,56,60,53,46,65,40,53,8,59,73,25,51,69,43,61,34,53,90,47,59,32,22,22,13,28,46,34,38,40,37,47,36,50,38,65,66,49,79,78,43,59,45,48,78,44,36,98,66,62,66,72,44,47,78,89,36,78,46,45,56,38,35,36,41,39,14,63,49,63,13,22,23,26,24,42,38,40,30,58,92,65,40,27,27,41,38,25,43,30,26,18,36,27,31,38,40,49,26,46,56,45,47,53,51,51,46,46,56,69,55,60,67,72,68,76,62,85,90,72,76,72,74,80,75,58,58,66,58,48,49,50,22,20,51,42,49,54,43,44,58,57,50,37,50,55,61,53,54,74,74,51,34,80,85,41,67,70,70,61,63,79,28,61,48,44,48,22,32,30,83,78,64,58,46,31,40,36,30,42,68,49,76,76,76,78,78,69,65,49,39,31,35,18,47,68,77,34,76,78,40,53,42,57,47,41,84,32,31,49,59,26,32,32,46,71,63,54,67,61,54,29,48,54,30,46,57,77,83,64,51,64,62,38,36,36,43,33,52,36,68,62,49,97,87,57,31,49,42,30,38,39,34,38,58,39,88,75,45,93,64,57,45,56,20,38,45,62,87,120

Organism: Hypocrea jecorina (strain QM6a) (NCBI:txid431241)

Foldseek 3Di:
DDDDCPPPPDPPPPPPPDPPDPPDPDDDPPLLVVLLVLLVVCVVLLVLLCQLFVFAKKWKWKDFPRHTSDTDMDHALDPVVRHTADQLAKEQQFQLLQLLLLLLVLQCVVVVLFDQQAQQCVQVVPQAAPQGRCLSRGDGLQQLLFQQQQWDALVVQFAFWLQHGQFFLVLLRLVNSDTDGLDHGQPAHDDHLSSLLSSQSSCCRSVVDGSQVSSCVAPCVLLVQQSKGQAPVSHDPPSYRFFWEFFLDPNRDTDTTHDNPQGTRGGSCSSGRMMHGNVSVQSVLLLLLVVLDPDPDDRSGGPSVQQPDFRGFNDDDPVWTWGGGRSKIKTKPQDFDQPQHDLVVLDPDGDGAQPPFDIFMKIKDWRDDRRWIWMWMAGNVRSMIITMITRYPTLGRSNRLSSRSSVNSVRQSCVPDDDPPDGDSCSVSSNSSSVSSSCQLVVLVVVLLVPFDPPADEDDLVLEAAWWAFPSNRKIKGWDWDPPVPPDTWIKIAIPPDPLRIFTWDHGHDQKTFGDDDSRVCSNRSVPQFGSQQRMWGFDDADPVGHTFWIFGQRDPSGPGTTITGGDPD/DDDDPVPPPPPPPPPPPDPPDPPDPDDDPPLLVVLLVLLVVCVVLLVLLCQLFVFAKKWKWKDFPRHTSDTDMDHALDPVVRHTADQLAKEQQFQLLQLLLLLLVLQCVVVVLFDQQAQQCVQVVPQAAPQGRCLSRGDGLQQLLFQQQQWDALVVQFAFWLQHGQFFLVLLRLVNSDTDGLDHGQPAHDDHLSSLLSSQSSCCRSVVDGSQVSSCVAPCVLLVQQSKGQAPVSHDPPSYRFFWEFFLDPNRDTDTTHDNPQGTRGGSCSSGRMMHGPVSVQSVLLLLLVVLDPDPDDRSGGPSVQQPDFRGFNDDDPVWTWGGGRSKIKTKPQDFDQPQHDLVVLDPDGDGAQPPFDIFMKIKDWRDDRRWIWMWMAGNVRSMIITMITRYPTLGRSNRLSSSSSVNSVRQSCVPDDDPPDGDSCSVSSNSSSVSSSCQLVVLVVVLLVVFDPPADEDDLVLEAAWWAFPSNRKIKGWDWDPPVPPDTWIKIAIPPDPLRIFTWDHGHDQKTFGDDDSRVCSNRSVPQFGSQQRMWGFDDADPVGHTFWIFGQRDPSGPGTTITGGDPD

pLDDT: mean 89.78, std 16.85, range [17.75, 98.94]